Protein AF-0000000083611950 (afdb_homodimer)

Secondary structure (DSSP, 8-state):
-------SS--EEE--EEEEEEEE-SSS---TTS--S---EEEESS-GGGS---HHHHT--SEEEEEEEEE--GGGTTSEEEEEES--BSEEEEEETTEEEEEEE-SSS-EEEE-GGG--SSEEEEEEEEE----TTSSS-EEEEEEE-TTS-EEEEEEESSSS----B--S-EEEEEE-SSEEEEEEEEEEEETTTTEEEEEEEEEEES--SEEEEEEE-TTS-EEEEEESSEEEEEEESPPPPBTTB---EEEEEEEEETTEEEEEEEEEE----EEEETTEEEETTEEB-EEEEE----BTTTBTS--HHHHHHHHHHHHHTT--EEE-TTSPPPHHHHHHHHHHT-EEEEE-S-B---TT----THHHHTT------HHHH---HHHHHHHHHHHHHHHTT-SSEEEEEEEES--TTSTTHHHHHHHHHHHHHHH-TT---EEEEEPTT--TTT-S-GGG-SSEEEE--BTTTBSTT-HHHHHHHHHHHHHHHHHH-TTS-EEEEE----B-TT---TT--TBSHHHHHHHHHHHHHHHTT-TTEEEEEES-SB-B-----TTSSSSB---SB-TT-PBPTHHHHHHHHHHTS-SBS---/-PPP---SS--EEE--EEEEEEEE-SSS---TTS--S---EEEESS-GGGS---HHHHT--SEEEEEEEEE--GGGTTSEEEEEES--BSEEEEEETTEEEEEEE-SSS-EEEE-GGG--SSEEEEEEEEE----TTSSS-EEEEEEE-TTS-EEEEEEESSSS----B--S-EEEEEE-SSEEEEEEEEEEEETTTTEEEEEEEEEEES--SEEEEEEE-TTS-EEEEEESSEEEEEEESPPPPBTTB---EEEEEEEEETTEEEEEEEEEE----EEEETTEEEETTEEB-EEEEE----BTTTBTS--HHHHHHHHHHHHHTT--EEE-TTSPPPHHHHHHHHHHT-EEEEE-S-B---TT----THHHHTT------HHHH---HHHHHHHHHHHHHHHTT-SSEEEEEEEES--TTSTTHHHHHHHHHHHHHHH-TT---EEEEEPTT--TTT-S-GGG-SSEEEE--BTTTBSTT-HHHHHHHHHHHHHHHHHH-TTS-EEEEE----B-TT---TT--TBSHHHHHHHHHHHHHHHTT-TTEEEEEES-SB-B-----TTSSSSB---SB-TT-PBPTHHHHHHHHHHTS-SBS---

Structure (mmCIF, N/CA/C/O backbone):
data_AF-0000000083611950-model_v1
#
loop_
_entity.id
_entity.type
_entity.pdbx_description
1 polymer Beta-glucuronidase
#
loop_
_atom_site.group_PDB
_atom_site.id
_atom_site.type_symbol
_atom_site.label_atom_id
_atom_site.label_alt_id
_atom_site.label_comp_id
_atom_site.label_asym_id
_atom_site.label_entity_id
_atom_site.label_seq_id
_atom_site.pdbx_PDB_ins_code
_atom_site.Cartn_x
_atom_site.Cartn_y
_atom_site.Cartn_z
_atom_site.occupancy
_atom_site.B_iso_or_equiv
_atom_site.auth_seq_id
_atom_site.auth_comp_id
_atom_site.auth_asym_id
_atom_site.auth_atom_id
_atom_site.pdbx_PDB_model_num
ATOM 1 N N . MET A 1 1 ? 15.797 18.047 9.633 1 89.81 1 MET A N 1
ATOM 2 C CA . MET A 1 1 ? 16.047 16.828 8.859 1 89.81 1 MET A CA 1
ATOM 3 C C . MET A 1 1 ? 15.359 16.891 7.496 1 89.81 1 MET A C 1
ATOM 5 O O . MET A 1 1 ? 14.18 17.25 7.406 1 89.81 1 MET A O 1
ATOM 9 N N . LEU A 1 2 ? 16.141 16.578 6.453 1 97.19 2 LEU A N 1
ATOM 10 C CA . LEU A 1 2 ? 15.594 16.656 5.102 1 97.19 2 LEU A CA 1
ATOM 11 C C . LEU A 1 2 ? 14.93 15.344 4.699 1 97.19 2 LEU A C 1
ATOM 13 O O . LEU A 1 2 ? 15.398 14.266 5.066 1 97.19 2 LEU A O 1
ATOM 17 N N . TYR A 1 3 ? 13.75 15.43 4.031 1 97.88 3 TYR A N 1
ATOM 18 C CA . TYR A 1 3 ? 13.117 14.25 3.459 1 97.88 3 TYR A CA 1
ATOM 19 C C . TYR A 1 3 ? 14.07 13.516 2.527 1 97.88 3 TYR A C 1
ATOM 21 O O . TYR A 1 3 ? 14.734 14.133 1.694 1 97.88 3 TYR A O 1
ATOM 29 N N . PRO A 1 4 ? 14.219 12.203 2.646 1 97.44 4 PRO A N 1
ATOM 30 C CA . PRO A 1 4 ? 15.164 11.469 1.798 1 97.44 4 PRO A CA 1
ATOM 31 C C . PRO A 1 4 ? 14.719 11.406 0.339 1 97.44 4 PRO A C 1
ATOM 33 O O . PRO A 1 4 ? 13.688 10.805 0.03 1 97.44 4 PRO A O 1
ATOM 36 N N . THR A 1 5 ? 15.477 12.008 -0.503 1 96.12 5 THR A N 1
ATOM 37 C CA . THR A 1 5 ? 15.211 12 -1.938 1 96.12 5 THR A CA 1
ATOM 38 C C . THR A 1 5 ? 16.484 11.695 -2.721 1 96.12 5 THR A C 1
ATOM 40 O O . THR A 1 5 ? 17.578 12.102 -2.322 1 96.12 5 THR A O 1
ATOM 43 N N . ALA A 1 6 ? 16.281 10.922 -3.777 1 96.62 6 ALA A N 1
ATOM 44 C CA . ALA A 1 6 ? 17.422 10.703 -4.68 1 96.62 6 ALA A CA 1
ATOM 45 C C . ALA A 1 6 ? 17.734 11.969 -5.477 1 96.62 6 ALA A C 1
ATOM 47 O O . ALA A 1 6 ? 16.828 12.633 -5.98 1 96.62 6 ALA A O 1
ATOM 48 N N . THR A 1 7 ? 18.969 12.344 -5.484 1 97.44 7 THR A N 1
ATOM 49 C CA . THR A 1 7 ? 19.453 13.492 -6.25 1 97.44 7 THR A CA 1
ATOM 50 C C . THR A 1 7 ? 20.703 13.117 -7.055 1 97.44 7 THR A C 1
ATOM 52 O O . THR A 1 7 ? 21.031 11.93 -7.18 1 97.44 7 THR A O 1
ATOM 55 N N . GLU A 1 8 ? 21.344 14.109 -7.605 1 97.19 8 GLU A N 1
ATOM 56 C CA . GLU A 1 8 ? 22.562 13.883 -8.375 1 97.19 8 GLU A CA 1
ATOM 57 C C . GLU A 1 8 ? 23.703 13.398 -7.473 1 97.19 8 GLU A C 1
ATOM 59 O O . GLU A 1 8 ? 24.719 12.883 -7.957 1 97.19 8 GLU A O 1
ATOM 64 N N . SER A 1 9 ? 23.5 13.523 -6.172 1 98 9 SER A N 1
ATOM 65 C CA . SER A 1 9 ? 24.594 13.18 -5.262 1 98 9 SER A CA 1
ATOM 66 C C . SER A 1 9 ? 24.125 12.195 -4.191 1 98 9 SER A C 1
ATOM 68 O O . SER A 1 9 ? 24.938 11.727 -3.387 1 98 9 SER A O 1
ATOM 70 N N . ARG A 1 10 ? 22.891 11.898 -4.133 1 98.19 10 ARG A N 1
ATOM 71 C CA . ARG A 1 10 ? 22.344 11.062 -3.066 1 98.19 10 ARG A CA 1
ATOM 72 C C . ARG A 1 10 ? 21.562 9.891 -3.635 1 98.19 10 ARG A C 1
ATOM 74 O O . ARG A 1 10 ? 20.828 10.039 -4.621 1 98.19 10 ARG A O 1
ATOM 81 N N . VAL A 1 11 ? 21.75 8.719 -3.064 1 98.31 11 VAL A N 1
ATOM 82 C CA . VAL A 1 11 ? 21 7.508 -3.387 1 98.31 11 VAL A CA 1
ATOM 83 C C . VAL A 1 11 ? 20.062 7.156 -2.229 1 98.31 11 VAL A C 1
ATOM 85 O O . VAL A 1 11 ? 20.406 7.359 -1.062 1 98.31 11 VAL A O 1
ATOM 88 N N . VAL A 1 12 ? 18.844 6.738 -2.547 1 98.19 12 VAL A N 1
ATOM 89 C CA . VAL A 1 12 ? 17.906 6.273 -1.527 1 98.19 12 VAL A CA 1
ATOM 90 C C . VAL A 1 12 ? 17.609 4.793 -1.74 1 98.19 12 VAL A C 1
ATOM 92 O O . VAL A 1 12 ? 17.141 4.395 -2.809 1 98.19 12 VAL A O 1
ATOM 95 N N . VAL A 1 13 ? 17.922 3.959 -0.792 1 97.5 13 VAL A N 1
ATOM 96 C CA . VAL A 1 13 ? 17.609 2.533 -0.777 1 97.5 13 VAL A CA 1
ATOM 97 C C . VAL A 1 13 ? 16.422 2.27 0.145 1 97.5 13 VAL A C 1
ATOM 99 O O . VAL A 1 13 ? 16.453 2.631 1.323 1 97.5 13 VAL A O 1
ATOM 102 N N . ASP A 1 14 ? 15.391 1.682 -0.381 1 97.69 14 ASP A N 1
ATOM 103 C CA . ASP A 1 14 ? 14.172 1.405 0.372 1 97.69 14 ASP A CA 1
ATOM 104 C C . ASP A 1 14 ? 14.211 0.013 0.999 1 97.69 14 ASP A C 1
ATOM 106 O O . ASP A 1 14 ? 14.43 -0.98 0.301 1 97.69 14 ASP A O 1
ATOM 110 N N . LEU A 1 15 ? 14 -0.082 2.291 1 98.06 15 LEU A N 1
ATOM 111 C CA . LEU A 1 15 ? 14.031 -1.364 2.984 1 98.06 15 LEU A CA 1
ATOM 112 C C . LEU A 1 15 ? 12.617 -1.866 3.252 1 98.06 15 LEU A C 1
ATOM 114 O O . LEU A 1 15 ? 12.422 -2.799 4.035 1 98.06 15 LEU A O 1
ATOM 118 N N . SER A 1 16 ? 11.578 -1.234 2.641 1 97 16 SER A N 1
ATOM 119 C CA . SER A 1 16 ? 10.203 -1.707 2.771 1 97 16 SER A CA 1
ATOM 120 C C . SER A 1 16 ? 10.055 -3.129 2.24 1 97 16 SER A C 1
ATOM 122 O O . SER A 1 16 ? 10.922 -3.621 1.52 1 97 16 SER A O 1
ATOM 124 N N . GLY A 1 17 ? 8.914 -3.727 2.541 1 96.81 17 GLY A N 1
ATOM 125 C CA . GLY A 1 17 ? 8.625 -5.094 2.139 1 96.81 17 GLY A CA 1
ATOM 126 C C . GLY A 1 17 ? 8.195 -5.977 3.297 1 96.81 17 GLY A C 1
ATOM 127 O O . GLY A 1 17 ? 7.504 -5.523 4.207 1 96.81 17 GLY A O 1
ATOM 128 N N . VAL A 1 18 ? 8.531 -7.238 3.184 1 98 18 VAL A N 1
ATOM 129 C CA . VAL A 1 18 ? 8.133 -8.219 4.184 1 98 18 VAL A CA 1
ATOM 130 C C . VAL A 1 18 ? 9.273 -8.445 5.172 1 98 18 VAL A C 1
ATOM 132 O O . VAL A 1 18 ? 10.383 -8.812 4.777 1 98 18 VAL A O 1
ATOM 135 N N . TRP A 1 19 ? 9.031 -8.188 6.441 1 98.5 19 TRP A N 1
ATOM 136 C CA . TRP A 1 19 ? 9.984 -8.367 7.535 1 98.5 19 TRP A CA 1
ATOM 137 C C . TRP A 1 19 ? 9.609 -9.562 8.398 1 98.5 19 TRP A C 1
ATOM 139 O O . TRP A 1 19 ? 8.445 -9.961 8.445 1 98.5 19 TRP A O 1
ATOM 149 N N . LYS A 1 20 ? 10.672 -10.172 9.031 1 97.94 20 LYS A N 1
ATOM 150 C CA . LYS A 1 20 ? 10.344 -11.047 10.156 1 97.94 20 LYS A CA 1
ATOM 151 C C . LYS A 1 20 ? 9.672 -10.273 11.281 1 97.94 20 LYS A C 1
ATOM 153 O O . LYS A 1 20 ? 9.977 -9.102 11.508 1 97.94 20 LYS A O 1
ATOM 158 N N . PHE A 1 21 ? 8.781 -10.984 11.992 1 98.38 21 PHE A N 1
ATOM 159 C CA . PHE A 1 21 ? 8 -10.328 13.023 1 98.38 21 PHE A CA 1
ATOM 160 C C . PHE A 1 21 ? 7.711 -11.281 14.18 1 98.38 21 PHE A C 1
ATOM 162 O O . PHE A 1 21 ? 7.496 -12.477 13.969 1 98.38 21 PHE A O 1
ATOM 169 N N . MET A 1 22 ? 7.68 -10.672 15.352 1 96.88 22 MET A N 1
ATOM 170 C CA . MET A 1 22 ? 7.145 -11.461 16.469 1 96.88 22 MET A CA 1
ATOM 171 C C . MET A 1 22 ? 6.723 -10.555 17.609 1 96.88 22 MET A C 1
ATOM 173 O O . MET A 1 22 ? 7.348 -9.523 17.859 1 96.88 22 MET A O 1
ATOM 177 N N . ILE A 1 23 ? 5.695 -10.938 18.312 1 96.38 23 ILE A N 1
ATOM 178 C CA . ILE A 1 23 ? 5.375 -10.312 19.594 1 96.38 23 ILE A CA 1
ATOM 179 C C . ILE A 1 23 ? 6.32 -10.836 20.672 1 96.38 23 ILE A C 1
ATOM 181 O O . ILE A 1 23 ? 6.801 -11.969 20.594 1 96.38 23 ILE A O 1
ATOM 185 N N . ASP A 1 24 ? 6.641 -10.039 21.594 1 95.44 24 ASP A N 1
ATOM 186 C CA . ASP A 1 24 ? 7.48 -10.422 22.734 1 95.44 24 ASP A CA 1
ATOM 187 C C . ASP A 1 24 ? 6.633 -10.789 23.953 1 95.44 24 ASP A C 1
ATOM 189 O O . ASP A 1 24 ? 5.984 -9.93 24.547 1 95.44 24 ASP A O 1
ATOM 193 N N . LYS A 1 25 ? 6.613 -12.008 24.344 1 89.44 25 LYS A N 1
ATOM 194 C CA . LYS A 1 25 ? 5.871 -12.445 25.516 1 89.44 25 LYS A CA 1
ATOM 195 C C . LYS A 1 25 ? 6.695 -12.25 26.781 1 89.44 25 LYS A C 1
ATOM 197 O O . LYS A 1 25 ? 6.203 -12.484 27.891 1 89.44 25 LYS A O 1
ATOM 202 N N . GLU A 1 26 ? 7.93 -11.875 26.547 1 89.94 26 GLU A N 1
ATOM 203 C CA . GLU A 1 26 ? 8.836 -11.484 27.625 1 89.94 26 GLU A CA 1
ATOM 204 C C . GLU A 1 26 ? 9.07 -12.633 28.594 1 89.94 26 GLU A C 1
ATOM 206 O O . GLU A 1 26 ? 9.117 -12.43 29.812 1 89.94 26 GLU A O 1
ATOM 211 N N . VAL A 1 27 ? 9.062 -13.781 28.094 1 86.81 27 VAL A N 1
ATOM 212 C CA . VAL A 1 27 ? 9.336 -14.969 28.891 1 86.81 27 VAL A CA 1
ATOM 213 C C . VAL A 1 27 ? 10.828 -15.305 28.828 1 86.81 27 VAL A C 1
ATOM 215 O O . VAL A 1 27 ? 11.43 -15.672 29.828 1 86.81 27 VAL A O 1
ATOM 218 N N . GLU A 1 28 ? 11.328 -15.25 27.688 1 88.75 28 GLU A N 1
ATOM 219 C CA . GLU A 1 28 ? 12.758 -15.445 27.453 1 88.75 28 GLU A CA 1
ATOM 220 C C . GLU A 1 28 ? 13.391 -14.219 26.812 1 88.75 28 GLU A C 1
ATOM 222 O O . GLU A 1 28 ? 12.789 -13.586 25.938 1 88.75 28 GLU A O 1
ATOM 227 N N . PRO A 1 29 ? 14.516 -13.961 27.328 1 91.81 29 PRO A N 1
ATOM 228 C CA . PRO A 1 29 ? 15.188 -12.82 26.719 1 91.81 29 PRO A CA 1
ATOM 229 C C . PRO A 1 29 ? 15.523 -13.062 25.234 1 91.81 29 PRO A C 1
ATOM 231 O O . PRO A 1 29 ? 15.883 -14.18 24.859 1 91.81 29 PRO A O 1
ATOM 234 N N . ILE A 1 30 ? 15.336 -12.023 24.5 1 95.19 30 ILE A N 1
ATOM 235 C CA . ILE A 1 30 ? 15.695 -12.094 23.094 1 95.19 30 ILE A CA 1
ATOM 236 C C . ILE A 1 30 ? 17.156 -11.68 22.906 1 95.19 30 ILE A C 1
ATOM 238 O O . ILE A 1 30 ? 17.562 -10.602 23.359 1 95.19 30 ILE A O 1
ATOM 242 N N . GLU A 1 31 ? 17.922 -12.508 22.297 1 95.62 31 GLU A N 1
ATOM 243 C CA . GLU A 1 31 ? 19.328 -12.211 22 1 95.62 31 GLU A CA 1
ATOM 244 C C . GLU A 1 31 ? 19.453 -11.461 20.688 1 95.62 31 GLU A C 1
ATOM 246 O O . GLU A 1 31 ? 19.5 -12.07 19.609 1 95.62 31 GLU A O 1
ATOM 251 N N . VAL A 1 32 ? 19.734 -10.211 20.719 1 96.12 32 VAL A N 1
ATOM 252 C CA . VAL A 1 32 ? 19.734 -9.344 19.531 1 96.12 32 VAL A CA 1
ATOM 253 C C . VAL A 1 32 ? 20.922 -9.68 18.641 1 96.12 32 VAL A C 1
ATOM 255 O O . VAL A 1 32 ? 20.953 -9.289 17.469 1 96.12 32 VAL A O 1
ATOM 258 N N . SER A 1 33 ? 21.891 -10.414 19.188 1 95.56 33 SER A N 1
ATOM 259 C CA . SER A 1 33 ? 23.047 -10.812 18.406 1 95.56 33 SER A CA 1
ATOM 260 C C . SER A 1 33 ? 22.719 -11.992 17.484 1 95.56 33 SER A C 1
ATOM 262 O O . SER A 1 33 ? 23.484 -12.312 16.578 1 95.56 33 SER A O 1
ATOM 264 N N . GLN A 1 34 ? 21.578 -12.555 17.734 1 95.06 34 GLN A N 1
ATOM 265 C CA . GLN A 1 34 ? 21.125 -13.672 16.906 1 95.06 34 GLN A CA 1
ATOM 266 C C . GLN A 1 34 ? 19.875 -13.312 16.125 1 95.06 34 GLN A C 1
ATOM 268 O O . GLN A 1 34 ? 19.188 -12.336 16.453 1 95.06 34 GLN A O 1
ATOM 273 N N . ALA A 1 35 ? 19.609 -14.172 15.125 1 95.56 35 ALA A N 1
ATOM 274 C CA . ALA A 1 35 ? 18.391 -13.992 14.359 1 95.56 35 ALA A CA 1
ATOM 275 C C . ALA A 1 35 ? 17.156 -14.227 15.234 1 95.56 35 ALA A C 1
ATOM 277 O O . ALA A 1 35 ? 17.156 -15.125 16.078 1 95.56 35 ALA A O 1
ATOM 278 N N . LEU A 1 36 ? 16.078 -13.391 15 1 96.69 36 LEU A N 1
ATOM 279 C CA . LEU A 1 36 ? 14.836 -13.594 15.734 1 96.69 36 LEU A CA 1
ATOM 280 C C . LEU A 1 36 ? 14.32 -15.016 15.555 1 96.69 36 LEU A C 1
ATOM 282 O O . LEU A 1 36 ? 14.312 -15.539 14.438 1 96.69 36 LEU A O 1
ATOM 286 N N . PRO A 1 37 ? 13.977 -15.625 16.625 1 94.19 37 PRO A N 1
ATOM 287 C CA . PRO A 1 37 ? 13.484 -17 16.547 1 94.19 37 PRO A CA 1
ATOM 288 C C . PRO A 1 37 ? 12.023 -17.078 16.109 1 94.19 37 PRO A C 1
ATOM 290 O O . PRO A 1 37 ? 11.172 -17.547 16.875 1 94.19 37 PRO A O 1
ATOM 293 N N . THR A 1 38 ? 11.719 -16.656 14.906 1 94.75 38 THR A N 1
ATOM 294 C CA . THR A 1 38 ? 10.359 -16.656 14.398 1 94.75 38 THR A CA 1
ATOM 295 C C . THR A 1 38 ? 10.344 -16.859 12.883 1 94.75 38 THR A C 1
ATOM 297 O O . THR A 1 38 ? 11.336 -16.609 12.203 1 94.75 38 THR A O 1
ATOM 300 N N . ASN A 1 39 ? 9.25 -17.438 12.406 1 92.12 39 ASN A N 1
ATOM 301 C CA . ASN A 1 39 ? 9.008 -17.531 10.969 1 92.12 39 ASN A CA 1
ATOM 302 C C . ASN A 1 39 ? 7.855 -16.625 10.539 1 92.12 39 ASN A C 1
ATOM 304 O O . ASN A 1 39 ? 7.516 -16.562 9.352 1 92.12 39 ASN A O 1
ATOM 308 N N . GLN A 1 40 ? 7.281 -15.875 11.508 1 95 40 GLN A N 1
ATOM 309 C CA . GLN A 1 40 ? 6.199 -14.953 11.18 1 95 40 GLN A CA 1
ATOM 310 C C . GLN A 1 40 ? 6.723 -13.711 10.469 1 95 40 GLN A C 1
ATOM 312 O O . GLN A 1 40 ? 7.824 -13.242 10.766 1 95 40 GLN A O 1
ATOM 317 N N . VAL A 1 41 ? 5.898 -13.25 9.555 1 97.19 41 VAL A N 1
ATOM 318 C CA . VAL A 1 41 ? 6.34 -12.086 8.789 1 97.19 41 VAL A CA 1
ATOM 319 C C . VAL A 1 41 ? 5.277 -10.992 8.852 1 97.19 41 VAL A C 1
ATOM 321 O O . VAL A 1 41 ? 4.125 -11.258 9.195 1 97.19 41 VAL A O 1
ATOM 324 N N . MET A 1 42 ? 5.684 -9.789 8.602 1 97.69 42 MET A N 1
ATOM 325 C CA . MET A 1 42 ? 4.852 -8.586 8.578 1 97.69 42 MET A CA 1
ATOM 326 C C . MET A 1 42 ? 5.309 -7.621 7.496 1 97.69 42 MET A C 1
ATOM 328 O O . MET A 1 42 ? 6.512 -7.473 7.258 1 97.69 42 MET A O 1
ATOM 332 N N . ALA A 1 43 ? 4.297 -7.051 6.855 1 98.5 43 ALA A N 1
ATOM 333 C CA . ALA A 1 43 ? 4.641 -6.039 5.855 1 98.5 43 ALA A CA 1
ATOM 334 C C . ALA A 1 43 ? 4.996 -4.711 6.52 1 98.5 43 ALA A C 1
ATOM 336 O O . ALA A 1 43 ? 4.363 -4.309 7.496 1 98.5 43 ALA A O 1
ATOM 337 N N . VAL A 1 44 ? 5.953 -4.016 6.023 1 98.56 44 VAL A N 1
ATOM 338 C CA . VAL A 1 44 ? 6.379 -2.668 6.391 1 98.56 44 VAL A CA 1
ATOM 339 C C . VAL A 1 44 ? 6.441 -1.79 5.145 1 98.56 44 VAL A C 1
ATOM 341 O O . VAL A 1 44 ? 7.109 -2.135 4.164 1 98.56 44 VAL A O 1
ATOM 344 N N . PRO A 1 45 ? 5.758 -0.673 5.105 1 98.06 45 PRO A N 1
ATOM 345 C CA . PRO A 1 45 ? 5.023 -0.055 6.211 1 98.06 45 PRO A CA 1
ATOM 346 C C . PRO A 1 45 ? 3.617 -0.628 6.379 1 98.06 45 PRO A C 1
ATOM 348 O O . PRO A 1 45 ? 2.945 -0.925 5.391 1 98.06 45 PRO A O 1
ATOM 351 N N . ALA A 1 46 ? 3.131 -0.767 7.531 1 98.56 46 ALA A N 1
ATOM 352 C CA . ALA A 1 46 ? 1.771 -1.131 7.918 1 98.56 46 ALA A CA 1
ATOM 353 C C . ALA A 1 46 ? 1.66 -1.318 9.43 1 98.56 46 ALA A C 1
ATOM 355 O O . ALA A 1 46 ? 2.672 -1.445 10.117 1 98.56 46 ALA A O 1
ATOM 356 N N . SER A 1 47 ? 0.453 -1.243 9.945 1 98.44 47 SER A N 1
ATOM 357 C CA . SER A 1 47 ? 0.205 -1.638 11.328 1 98.44 47 SER A CA 1
ATOM 358 C C . SER A 1 47 ? 0.197 -3.154 11.477 1 98.44 47 SER A C 1
ATOM 360 O O . SER A 1 47 ? -0.477 -3.855 10.719 1 98.44 47 SER A O 1
ATOM 362 N N . PHE A 1 48 ? 0.929 -3.662 12.453 1 98.12 48 PHE A N 1
ATOM 363 C CA . PHE A 1 48 ? 0.925 -5.113 12.609 1 98.12 48 PHE A CA 1
ATOM 364 C C . PHE A 1 48 ? -0.458 -5.609 13.008 1 98.12 48 PHE A C 1
ATOM 366 O O . PHE A 1 48 ? -0.835 -6.738 12.688 1 98.12 48 PHE A O 1
ATOM 373 N N . ASN A 1 49 ? -1.29 -4.758 13.547 1 97.38 49 ASN A N 1
ATOM 374 C CA . ASN A 1 49 ? -2.572 -5.102 14.156 1 97.38 49 ASN A CA 1
ATOM 375 C C . ASN A 1 49 ? -3.551 -5.652 13.125 1 97.38 49 ASN A C 1
ATOM 377 O O . ASN A 1 49 ? -4.391 -6.492 13.445 1 97.38 49 ASN A O 1
ATOM 381 N N . ASP A 1 50 ? -3.41 -5.152 11.922 1 96 50 ASP A N 1
ATOM 382 C CA . ASP A 1 50 ? -4.43 -5.504 10.938 1 96 50 ASP A CA 1
ATOM 383 C C . ASP A 1 50 ? -3.863 -6.434 9.867 1 96 50 ASP A C 1
ATOM 385 O O . ASP A 1 50 ? -4.48 -6.629 8.82 1 96 50 ASP A O 1
ATOM 389 N N . GLN A 1 51 ? -2.711 -6.996 10.078 1 96.31 51 GLN A N 1
ATOM 390 C CA . GLN A 1 51 ? -2.117 -7.949 9.148 1 96.31 51 GLN A CA 1
ATOM 391 C C . GLN A 1 51 ? -2.178 -9.367 9.703 1 96.31 51 GLN A C 1
ATOM 393 O O . GLN A 1 51 ? -1.536 -10.281 9.164 1 96.31 51 GLN A O 1
ATOM 398 N N . THR A 1 52 ? -2.891 -9.539 10.773 1 93.94 52 THR A N 1
ATOM 399 C CA . THR A 1 52 ? -2.969 -10.828 11.453 1 93.94 52 THR A CA 1
ATOM 400 C C . THR A 1 52 ? -4.422 -11.266 11.617 1 93.94 52 THR A C 1
ATOM 402 O O . THR A 1 52 ? -5.34 -10.477 11.383 1 93.94 52 THR A O 1
ATOM 405 N N . VAL A 1 53 ? -4.551 -12.523 11.891 1 92.75 53 VAL A N 1
ATOM 406 C CA . VAL A 1 53 ? -5.867 -13.07 12.188 1 92.75 53 VAL A CA 1
ATOM 407 C C . VAL A 1 53 ? -5.898 -13.602 13.617 1 92.75 53 VAL A C 1
ATOM 409 O O . VAL A 1 53 ? -6.926 -14.109 14.078 1 92.75 53 VAL A O 1
ATOM 412 N N . ILE A 1 54 ? -4.781 -13.469 14.258 1 92.25 54 ILE A N 1
ATOM 413 C CA . ILE A 1 54 ? -4.66 -13.945 15.633 1 92.25 54 ILE A CA 1
ATOM 414 C C . ILE A 1 54 ? -4.969 -12.805 16.594 1 92.25 54 ILE A C 1
ATOM 416 O O . ILE A 1 54 ? -4.254 -11.805 16.641 1 92.25 54 ILE A O 1
ATOM 420 N N . LYS A 1 55 ? -5.98 -13.039 17.391 1 92.5 55 LYS A N 1
ATOM 421 C CA . LYS A 1 55 ? -6.484 -12.016 18.297 1 92.5 55 LYS A CA 1
ATOM 422 C C . LYS A 1 55 ? -5.398 -11.57 19.281 1 92.5 55 LYS A C 1
ATOM 424 O O . LYS A 1 55 ? -5.25 -10.375 19.531 1 92.5 55 LYS A O 1
ATOM 429 N N . ASP A 1 56 ? -4.617 -12.477 19.766 1 92 56 ASP A N 1
ATOM 430 C CA . ASP A 1 56 ? -3.58 -12.164 20.734 1 92 56 ASP A CA 1
ATOM 431 C C . ASP A 1 56 ? -2.539 -11.211 20.156 1 92 56 ASP A C 1
ATOM 433 O O . ASP A 1 56 ? -1.991 -10.367 20.859 1 92 56 ASP A O 1
ATOM 437 N N . ILE A 1 57 ? -2.248 -11.383 18.891 1 94.94 57 ILE A N 1
ATOM 438 C CA . ILE A 1 57 ? -1.281 -10.508 18.234 1 94.94 57 ILE A CA 1
ATOM 439 C C . ILE A 1 57 ? -1.9 -9.133 18.016 1 94.94 57 ILE A C 1
ATOM 441 O O . ILE A 1 57 ? -1.277 -8.109 18.312 1 94.94 57 ILE A O 1
ATOM 445 N N . ARG A 1 58 ? -3.119 -9.07 17.562 1 95.06 58 ARG A N 1
ATOM 446 C CA . ARG A 1 58 ? -3.787 -7.809 17.25 1 95.06 58 ARG A CA 1
ATOM 447 C C . ARG A 1 58 ? -3.938 -6.949 18.5 1 95.06 58 ARG A C 1
ATOM 449 O O . ARG A 1 58 ? -3.805 -5.727 18.438 1 95.06 58 ARG A O 1
ATOM 456 N N . GLU A 1 59 ? -4.188 -7.594 19.656 1 92.75 59 GLU A N 1
ATOM 457 C CA . GLU A 1 59 ? -4.508 -6.875 20.891 1 92.75 59 GLU A CA 1
ATOM 458 C C . GLU A 1 59 ? -3.287 -6.766 21.797 1 92.75 59 GLU A C 1
ATOM 460 O O . GLU A 1 59 ? -3.393 -6.309 22.938 1 92.75 59 GLU A O 1
ATOM 465 N N . HIS A 1 60 ? -2.178 -7.141 21.297 1 94.94 60 HIS A N 1
ATOM 466 C CA . HIS A 1 60 ? -0.967 -7.188 22.109 1 94.94 60 HIS A CA 1
ATOM 467 C C . HIS A 1 60 ? -0.558 -5.789 22.562 1 94.94 60 HIS A C 1
ATOM 469 O O . HIS A 1 60 ? -0.487 -4.863 21.75 1 94.94 60 HIS A O 1
ATOM 475 N N . SER A 1 61 ? -0.381 -5.57 23.828 1 96.12 61 SER A N 1
ATOM 476 C CA . SER A 1 61 ? 0.268 -4.406 24.438 1 96.12 61 SER A CA 1
ATOM 477 C C . SER A 1 61 ? 1.63 -4.773 25.016 1 96.12 61 SER A C 1
ATOM 479 O O . SER A 1 61 ? 1.728 -5.656 25.875 1 96.12 61 SER A O 1
ATOM 481 N N . GLY A 1 62 ? 2.615 -4.281 24.547 1 97.25 62 GLY A N 1
ATOM 482 C CA . GLY A 1 62 ? 3.963 -4.629 24.969 1 97.25 62 GLY A CA 1
ATOM 483 C C . GLY A 1 62 ? 5.004 -4.406 23.891 1 97.25 62 GLY A C 1
ATOM 484 O O . GLY A 1 62 ? 4.965 -3.396 23.188 1 97.25 62 GLY A O 1
ATOM 485 N N . TYR A 1 63 ? 5.934 -5.32 23.875 1 97.94 63 TYR A N 1
ATOM 486 C CA . TYR A 1 63 ? 7.059 -5.191 22.953 1 97.94 63 TYR A CA 1
ATOM 487 C C . TYR A 1 63 ? 6.875 -6.086 21.734 1 97.94 63 TYR A C 1
ATOM 489 O O . TYR A 1 63 ? 6.332 -7.188 21.844 1 97.94 63 TYR A O 1
ATOM 497 N N . ILE A 1 64 ? 7.242 -5.668 20.594 1 98.31 64 ILE A N 1
ATOM 498 C CA . ILE A 1 64 ? 7.242 -6.438 19.344 1 98.31 64 ILE A CA 1
ATOM 499 C C . ILE A 1 64 ? 8.586 -6.27 18.641 1 98.31 64 ILE A C 1
ATOM 501 O O . ILE A 1 64 ? 9.312 -5.305 18.891 1 98.31 64 ILE A O 1
ATOM 505 N N . TRP A 1 65 ? 8.914 -7.199 17.781 1 98.75 65 TRP A N 1
ATOM 506 C CA . TRP A 1 65 ? 10.203 -7.219 17.125 1 98.75 65 TRP A CA 1
ATOM 507 C C . TRP A 1 65 ? 10.039 -7.336 15.609 1 98.75 65 TRP A C 1
ATOM 509 O O . TRP A 1 65 ? 9.164 -8.07 15.133 1 98.75 65 TRP A O 1
ATOM 519 N N . TYR A 1 66 ? 10.781 -6.59 14.898 1 98.81 66 TYR A N 1
ATOM 520 C CA . TYR A 1 66 ? 10.961 -6.699 13.453 1 98.81 66 TYR A CA 1
ATOM 521 C C . TYR A 1 66 ? 12.414 -7.012 13.102 1 98.81 66 TYR A C 1
ATOM 523 O O . TYR A 1 66 ? 13.328 -6.609 13.82 1 98.81 66 TYR A O 1
ATOM 531 N N . GLU A 1 67 ? 12.586 -7.66 11.992 1 98.62 67 GLU A N 1
ATOM 532 C CA . GLU A 1 67 ? 13.953 -7.918 11.539 1 98.62 67 GLU A CA 1
ATOM 533 C C . GLU A 1 67 ? 14.016 -8.07 10.023 1 98.62 67 GLU A C 1
ATOM 535 O O . GLU A 1 67 ? 13.102 -8.633 9.414 1 98.62 67 GLU A O 1
ATOM 540 N N . ARG A 1 68 ? 15.031 -7.566 9.445 1 97.5 68 ARG A N 1
ATOM 541 C CA . ARG A 1 68 ? 15.289 -7.715 8.016 1 97.5 68 ARG A CA 1
ATOM 542 C C . ARG A 1 68 ? 16.781 -7.668 7.719 1 97.5 68 ARG A C 1
ATOM 544 O O . ARG A 1 68 ? 17.516 -6.902 8.344 1 97.5 68 ARG A O 1
ATOM 551 N N . GLU A 1 69 ? 17.203 -8.414 6.785 1 96.56 69 GLU A N 1
ATOM 552 C CA . GLU A 1 69 ? 18.578 -8.359 6.305 1 96.56 69 GLU A CA 1
ATOM 553 C C . GLU A 1 69 ? 18.703 -7.453 5.082 1 96.56 69 GLU A C 1
ATOM 555 O O . GLU A 1 69 ? 17.75 -7.305 4.312 1 96.56 69 GLU A O 1
ATOM 560 N N . PHE A 1 70 ? 19.844 -6.82 4.934 1 97.44 70 PHE A N 1
ATOM 561 C CA . PHE A 1 70 ? 20.156 -6.027 3.752 1 97.44 70 PHE A CA 1
ATOM 562 C C . PHE A 1 70 ? 21.656 -6.012 3.482 1 97.44 70 PHE A C 1
ATOM 564 O O . PHE A 1 70 ? 22.438 -6.41 4.336 1 97.44 70 PHE A O 1
ATOM 571 N N . SER A 1 71 ? 22.047 -5.672 2.262 1 97 71 SER A N 1
ATOM 572 C CA . SER A 1 71 ? 23.438 -5.465 1.882 1 97 71 SER A CA 1
ATOM 573 C C . SER A 1 71 ? 23.625 -4.094 1.24 1 97 71 SER A C 1
ATOM 575 O O . SER A 1 71 ? 22.688 -3.496 0.733 1 97 71 SER A O 1
ATOM 577 N N . ILE A 1 72 ? 24.859 -3.596 1.357 1 97.44 72 ILE A N 1
ATOM 578 C CA . ILE A 1 72 ? 25.234 -2.328 0.735 1 97.44 72 ILE A CA 1
ATOM 579 C C . ILE A 1 72 ? 26.188 -2.582 -0.427 1 97.44 72 ILE A C 1
ATOM 581 O O . ILE A 1 72 ? 27.219 -3.23 -0.256 1 97.44 72 ILE A O 1
ATOM 585 N N . ALA A 1 73 ? 25.797 -2.092 -1.552 1 97.19 73 ALA A N 1
ATOM 586 C CA . ALA A 1 73 ? 26.625 -2.268 -2.74 1 97.19 73 ALA A CA 1
ATOM 587 C C . ALA A 1 73 ? 27.953 -1.531 -2.596 1 97.19 73 ALA A C 1
ATOM 589 O O . ALA A 1 73 ? 28.016 -0.466 -1.978 1 97.19 73 ALA A O 1
ATOM 590 N N . LYS A 1 74 ? 29 -2.027 -3.238 1 95.19 74 LYS A N 1
ATOM 591 C CA . LYS A 1 74 ? 30.344 -1.448 -3.229 1 95.19 74 LYS A CA 1
ATOM 592 C C . LYS A 1 74 ? 30.312 0.009 -3.682 1 95.19 74 LYS A C 1
ATOM 594 O O . LYS A 1 74 ? 31.062 0.841 -3.158 1 95.19 74 LYS A O 1
ATOM 599 N N . ALA A 1 75 ? 29.422 0.317 -4.555 1 95.19 75 ALA A N 1
ATOM 600 C CA . ALA A 1 75 ? 29.328 1.653 -5.137 1 95.19 75 ALA A CA 1
ATOM 601 C C . ALA A 1 75 ? 28.969 2.689 -4.074 1 95.19 75 ALA A C 1
ATOM 603 O O . ALA A 1 75 ? 29.234 3.881 -4.246 1 95.19 75 ALA A O 1
ATOM 604 N N . LEU A 1 76 ? 28.375 2.281 -2.961 1 96.69 76 LEU A N 1
ATOM 605 C CA . LEU A 1 76 ? 27.891 3.219 -1.956 1 96.69 76 LEU A CA 1
ATOM 606 C C . LEU A 1 76 ? 28.781 3.201 -0.717 1 96.69 76 LEU A C 1
ATOM 608 O O . LEU A 1 76 ? 28.578 4 0.203 1 96.69 76 LEU A O 1
ATOM 612 N N . ARG A 1 77 ? 29.766 2.402 -0.696 1 92.81 77 ARG A N 1
ATOM 613 C CA . ARG A 1 77 ? 30.5 2.139 0.537 1 92.81 77 ARG A CA 1
ATOM 614 C C . ARG A 1 77 ? 31.312 3.361 0.967 1 92.81 77 ARG A C 1
ATOM 616 O O . ARG A 1 77 ? 31.578 3.547 2.154 1 92.81 77 ARG A O 1
ATOM 623 N N . ASN A 1 78 ? 31.688 4.141 -0.009 1 93.56 78 ASN A N 1
ATOM 624 C CA . ASN A 1 78 ? 32.5 5.312 0.328 1 93.56 78 ASN A CA 1
ATOM 625 C C . ASN A 1 78 ? 31.625 6.516 0.667 1 93.56 78 ASN A C 1
ATOM 627 O O . ASN A 1 78 ? 32.125 7.562 1.075 1 93.56 78 ASN A O 1
ATOM 631 N N . GLU A 1 79 ? 30.328 6.422 0.514 1 97.56 79 GLU A N 1
ATOM 632 C CA . GLU A 1 79 ? 29.391 7.492 0.847 1 97.56 79 GLU A CA 1
ATOM 633 C C . GLU A 1 79 ? 29.031 7.469 2.328 1 97.56 79 GLU A C 1
ATOM 635 O O . GLU A 1 79 ? 29.25 6.465 3.012 1 97.56 79 GLU A O 1
ATOM 640 N N . ARG A 1 80 ? 28.609 8.641 2.834 1 98.44 80 ARG A N 1
ATOM 641 C CA . ARG A 1 80 ? 27.906 8.648 4.109 1 98.44 80 ARG A CA 1
ATOM 642 C C . ARG A 1 80 ? 26.562 7.93 3.998 1 98.44 80 ARG A C 1
ATOM 644 O O . ARG A 1 80 ? 25.797 8.188 3.078 1 98.44 80 ARG A O 1
ATOM 651 N N . LEU A 1 81 ? 26.359 6.961 4.859 1 98.69 81 LEU A N 1
ATOM 652 C CA . LEU A 1 81 ? 25.125 6.176 4.836 1 98.69 81 LEU A CA 1
ATOM 653 C C . LEU A 1 81 ? 24.312 6.422 6.094 1 98.69 81 LEU A C 1
ATOM 655 O O . LEU A 1 81 ? 24.812 6.277 7.211 1 98.69 81 LEU A O 1
ATOM 659 N N . VAL A 1 82 ? 23.016 6.766 5.891 1 98.81 82 VAL A N 1
ATOM 660 C CA . VAL A 1 82 ? 22.141 7.117 7 1 98.81 82 VAL A CA 1
ATOM 661 C C . VAL A 1 82 ? 20.891 6.234 6.965 1 98.81 82 VAL A C 1
ATOM 663 O O . VAL A 1 82 ? 20.203 6.152 5.938 1 98.81 82 VAL A O 1
ATOM 666 N N . LEU A 1 83 ? 20.625 5.523 8.07 1 98.81 83 LEU A N 1
ATOM 667 C CA . LEU A 1 83 ? 19.391 4.777 8.258 1 98.81 83 LEU A CA 1
ATOM 668 C C . LEU A 1 83 ? 18.297 5.68 8.812 1 98.81 83 LEU A C 1
ATOM 670 O O . LEU A 1 83 ? 18.484 6.355 9.828 1 98.81 83 LEU A O 1
ATOM 674 N N . ARG A 1 84 ? 17.172 5.672 8.156 1 98.75 84 ARG A N 1
ATOM 675 C CA . ARG A 1 84 ? 16.094 6.578 8.531 1 98.75 84 ARG A CA 1
ATOM 676 C C . ARG A 1 84 ? 14.773 5.828 8.672 1 98.75 84 ARG A C 1
ATOM 678 O O . ARG A 1 84 ? 14.391 5.059 7.789 1 98.75 84 ARG A O 1
ATOM 685 N N . PHE A 1 85 ? 14.109 6.027 9.789 1 98.69 85 PHE A N 1
ATOM 686 C CA . PHE A 1 85 ? 12.742 5.574 10.008 1 98.69 85 PHE A CA 1
ATOM 687 C C . PHE A 1 85 ? 11.758 6.723 9.828 1 98.69 85 PHE A C 1
ATOM 689 O O . PHE A 1 85 ? 11.906 7.781 10.438 1 98.69 85 PHE A O 1
ATOM 696 N N . GLY A 1 86 ? 10.75 6.523 8.953 1 98.19 86 GLY A N 1
ATOM 697 C CA . GLY A 1 86 ? 9.711 7.543 8.836 1 98.19 86 GLY A CA 1
ATOM 698 C C . GLY A 1 86 ? 8.852 7.664 10.078 1 98.19 86 GLY A C 1
ATOM 699 O O . GLY A 1 86 ? 8.258 8.711 10.328 1 98.19 86 GLY A O 1
ATOM 700 N N . SER A 1 87 ? 8.672 6.605 10.758 1 97.88 87 SER A N 1
ATOM 701 C CA . SER A 1 87 ? 8.039 6.547 12.07 1 97.88 87 SER A CA 1
ATOM 702 C C . SER A 1 87 ? 8.164 5.156 12.68 1 97.88 87 SER A C 1
ATOM 704 O O . SER A 1 87 ? 8.305 4.164 11.961 1 97.88 87 SER A O 1
ATOM 706 N N . ALA A 1 88 ? 8.156 5.047 13.953 1 98.38 88 ALA A N 1
ATOM 707 C CA . ALA A 1 88 ? 8.148 3.812 14.742 1 98.38 88 ALA A CA 1
ATOM 708 C C . ALA A 1 88 ? 7.324 3.977 16.016 1 98.38 88 ALA A C 1
ATOM 710 O O . ALA A 1 88 ? 7.742 4.672 16.938 1 98.38 88 ALA A O 1
ATOM 711 N N . THR A 1 89 ? 6.152 3.373 16.109 1 97.25 89 THR A N 1
ATOM 712 C CA . THR A 1 89 ? 5.195 3.605 17.188 1 97.25 89 THR A CA 1
ATOM 713 C C . THR A 1 89 ? 5.43 2.633 18.344 1 97.25 89 THR A C 1
ATOM 715 O O . THR A 1 89 ? 5.387 1.416 18.156 1 97.25 89 THR A O 1
ATOM 718 N N . HIS A 1 90 ? 5.539 3.096 19.594 1 97.56 90 HIS A N 1
ATOM 719 C CA . HIS A 1 90 ? 5.703 4.477 20.031 1 97.56 90 HIS A CA 1
ATOM 720 C C . HIS A 1 90 ? 7.102 4.715 20.578 1 97.56 90 HIS A C 1
ATOM 722 O O . HIS A 1 90 ? 7.453 5.848 20.922 1 97.56 90 HIS A O 1
ATOM 728 N N . GLU A 1 91 ? 7.773 3.662 20.781 1 98.31 91 GLU A N 1
ATOM 729 C CA . GLU A 1 91 ? 9.164 3.648 21.219 1 98.31 91 GLU A CA 1
ATOM 730 C C . GLU A 1 91 ? 9.977 2.598 20.469 1 98.31 91 GLU A C 1
ATOM 732 O O . GLU A 1 91 ? 9.516 1.47 20.281 1 98.31 91 GLU A O 1
ATOM 737 N N . ALA A 1 92 ? 11.219 2.977 20.062 1 98.75 92 ALA A N 1
ATOM 738 C CA . ALA A 1 92 ? 11.961 2.066 19.203 1 98.75 92 ALA A CA 1
ATOM 739 C C . ALA A 1 92 ? 13.422 1.974 19.641 1 98.75 92 ALA A C 1
ATOM 741 O O . ALA A 1 92 ? 14.07 2.994 19.875 1 98.75 92 ALA A O 1
ATOM 742 N N . TRP A 1 93 ? 13.867 0.787 19.812 1 98.81 93 TRP A N 1
ATOM 743 C CA . TRP A 1 93 ? 15.281 0.447 19.906 1 98.81 93 TRP A CA 1
ATOM 744 C C . TRP A 1 93 ? 15.766 -0.225 18.625 1 98.81 93 TRP A C 1
ATOM 746 O O . TRP A 1 93 ? 15.227 -1.257 18.219 1 98.81 93 TRP A O 1
ATOM 756 N N . VAL A 1 94 ? 16.797 0.32 18.031 1 98.88 94 VAL A N 1
ATOM 757 C CA . VAL A 1 94 ? 17.25 -0.17 16.734 1 98.88 94 VAL A CA 1
ATOM 758 C C . VAL A 1 94 ? 18.625 -0.818 16.875 1 98.88 94 VAL A C 1
ATOM 760 O O . VAL A 1 94 ? 19.547 -0.221 17.453 1 98.88 94 VAL A O 1
ATOM 763 N N . TYR A 1 95 ? 18.719 -2.012 16.391 1 98.88 95 TYR A N 1
ATOM 764 C CA . TYR A 1 95 ? 19.969 -2.77 16.453 1 98.88 95 TYR A CA 1
ATOM 765 C C . TYR A 1 95 ? 20.469 -3.107 15.047 1 98.88 95 TYR A C 1
ATOM 767 O O . TYR A 1 95 ? 19.672 -3.445 14.164 1 98.88 95 TYR A O 1
ATOM 775 N N . LEU A 1 96 ? 21.734 -2.926 14.836 1 98.75 96 LEU A N 1
ATOM 776 C CA . LEU A 1 96 ? 22.406 -3.361 13.617 1 98.75 96 LEU A CA 1
ATOM 777 C C . LEU A 1 96 ? 23.516 -4.363 13.922 1 98.75 96 LEU A C 1
ATOM 779 O O . LEU A 1 96 ? 24.453 -4.047 14.648 1 98.75 96 LEU A O 1
ATOM 783 N N . ASN A 1 97 ? 23.344 -5.555 13.414 1 98.12 97 ASN A N 1
ATOM 784 C CA . ASN A 1 97 ? 24.281 -6.641 13.68 1 98.12 97 ASN A CA 1
ATOM 785 C C . ASN A 1 97 ? 24.5 -6.852 15.172 1 98.12 97 ASN A C 1
ATOM 787 O O . ASN A 1 97 ? 25.625 -7.027 15.625 1 98.12 97 ASN A O 1
ATOM 791 N N . GLY A 1 98 ? 23.438 -6.734 15.898 1 97.88 98 GLY A N 1
ATOM 792 C CA . GLY A 1 98 ? 23.453 -7.066 17.312 1 97.88 98 GLY A CA 1
ATOM 793 C C . GLY A 1 98 ? 23.828 -5.895 18.188 1 97.88 98 GLY A C 1
ATOM 794 O O . GLY A 1 98 ? 23.812 -6 19.422 1 97.88 98 GLY A O 1
ATOM 795 N N . LYS A 1 99 ? 24.125 -4.773 17.625 1 98.12 99 LYS A N 1
ATOM 796 C CA . LYS A 1 99 ? 24.516 -3.596 18.391 1 98.12 99 LYS A CA 1
ATOM 797 C C . LYS A 1 99 ? 23.453 -2.51 18.328 1 98.12 99 LYS A C 1
ATOM 799 O O . LYS A 1 99 ? 22.969 -2.162 17.25 1 98.12 99 LYS A O 1
ATOM 804 N N . GLU A 1 100 ? 23.094 -1.942 19.453 1 98.5 100 GLU A N 1
ATOM 805 C CA . GLU A 1 100 ? 22.156 -0.826 19.469 1 98.5 100 GLU A CA 1
ATOM 806 C C . GLU A 1 100 ? 22.766 0.424 18.844 1 98.5 100 GLU A C 1
ATOM 808 O O . GLU A 1 100 ? 23.844 0.866 19.25 1 98.5 100 GLU A O 1
ATOM 813 N N . ILE A 1 101 ? 22.047 1.009 17.891 1 98.75 101 ILE A N 1
ATOM 814 C CA . ILE A 1 101 ? 22.688 2.09 17.156 1 98.75 101 ILE A CA 1
ATOM 815 C C . ILE A 1 101 ? 21.875 3.375 17.312 1 98.75 101 ILE A C 1
ATOM 817 O O . ILE A 1 101 ? 22.391 4.469 17.047 1 98.75 101 ILE A O 1
ATOM 821 N N . THR A 1 102 ? 20.594 3.312 17.719 1 98.56 102 THR A N 1
ATOM 822 C CA . THR A 1 102 ? 19.797 4.504 17.953 1 98.56 102 THR A CA 1
ATOM 823 C C . THR A 1 102 ? 18.516 4.152 18.703 1 98.56 102 THR A C 1
ATOM 825 O O . THR A 1 102 ? 18.203 2.973 18.906 1 98.56 102 THR A O 1
ATOM 828 N N . TYR A 1 103 ? 17.938 5.102 19.25 1 98.38 103 TYR A N 1
ATOM 829 C CA . TYR A 1 103 ? 16.734 5.039 20.078 1 98.38 103 TYR A CA 1
ATOM 830 C C . TYR A 1 103 ? 15.828 6.238 19.812 1 98.38 103 TYR A C 1
ATOM 832 O O . TYR A 1 103 ? 16.312 7.348 19.562 1 98.38 103 TYR A O 1
ATOM 840 N N . HIS A 1 104 ? 14.516 5.996 19.781 1 98.56 104 HIS A N 1
ATOM 841 C CA . HIS A 1 104 ? 13.57 7.094 19.594 1 98.56 104 HIS A CA 1
ATOM 842 C C . HIS A 1 104 ? 12.258 6.816 20.328 1 98.56 104 HIS A C 1
ATOM 844 O O . HIS A 1 104 ? 11.742 5.703 20.281 1 98.56 104 HIS A O 1
ATOM 850 N N . LYS A 1 105 ? 11.812 7.773 21.062 1 97.75 105 LYS A N 1
ATOM 851 C CA . LYS A 1 105 ? 10.492 7.734 21.672 1 97.75 105 LYS A CA 1
ATOM 852 C C . LYS A 1 105 ? 9.555 8.758 21.047 1 97.75 105 LYS A C 1
ATOM 854 O O . LYS A 1 105 ? 9.859 9.953 21.031 1 97.75 105 LYS A O 1
ATOM 859 N N . GLY A 1 106 ? 8.523 8.352 20.516 1 95.5 106 GLY A N 1
ATOM 860 C CA . GLY A 1 106 ? 7.562 9.055 19.672 1 95.5 106 GLY A CA 1
ATOM 861 C C . GLY A 1 106 ? 7.07 8.227 18.5 1 95.5 106 GLY A C 1
ATOM 862 O O . GLY A 1 106 ? 7.805 7.391 17.969 1 95.5 106 GLY A O 1
ATOM 863 N N . GLY A 1 107 ? 5.941 8.289 18.047 1 95.44 107 GLY A N 1
ATOM 864 C CA . GLY A 1 107 ? 5.398 7.285 17.156 1 95.44 107 GLY A CA 1
ATOM 865 C C . GLY A 1 107 ? 5.043 7.84 15.781 1 95.44 107 GLY A C 1
ATOM 866 O O . GLY A 1 107 ? 4.664 7.086 14.883 1 95.44 107 GLY A O 1
ATOM 867 N N . PHE A 1 108 ? 5.34 9.203 15.547 1 97.56 108 PHE A N 1
ATOM 868 C CA . PHE A 1 108 ? 4.688 9.75 14.359 1 97.56 108 PHE A CA 1
ATOM 869 C C . PHE A 1 108 ? 5.676 10.555 13.523 1 97.56 108 PHE A C 1
ATOM 871 O O . PHE A 1 108 ? 5.379 10.914 12.383 1 97.56 108 PHE A O 1
ATOM 878 N N . THR A 1 109 ? 6.867 10.828 13.961 1 98.06 109 THR A N 1
ATOM 879 C CA . THR A 1 109 ? 7.859 11.633 13.25 1 98.06 109 THR A CA 1
ATOM 880 C C . THR A 1 109 ? 9.117 10.812 12.977 1 98.06 109 THR A C 1
ATOM 882 O O . THR A 1 109 ? 9.359 9.797 13.633 1 98.06 109 THR A O 1
ATOM 885 N N . PRO A 1 110 ? 9.906 11.25 12.062 1 98.31 110 PRO A N 1
ATOM 886 C CA . PRO A 1 110 ? 11.078 10.461 11.664 1 98.31 110 PRO A CA 1
ATOM 887 C C . PRO A 1 110 ? 12.258 10.625 12.609 1 98.31 110 PRO A C 1
ATOM 889 O O . PRO A 1 110 ? 12.312 11.602 13.367 1 98.31 110 PRO A O 1
ATOM 892 N N . PHE A 1 111 ? 13.133 9.672 12.57 1 98.56 111 PHE A N 1
ATOM 893 C CA . PHE A 1 111 ? 14.445 9.727 13.203 1 98.56 111 PHE A CA 1
ATOM 894 C C . PHE A 1 111 ? 15.477 8.945 12.391 1 98.56 111 PHE A C 1
ATOM 896 O O . PHE A 1 111 ? 15.109 8.148 11.523 1 98.56 111 PHE A O 1
ATOM 903 N N . GLU A 1 112 ? 16.766 9.25 12.555 1 98.5 112 GLU A N 1
ATOM 904 C CA . GLU A 1 112 ? 17.781 8.648 11.695 1 98.5 112 GLU A CA 1
ATOM 905 C C . GLU A 1 112 ? 19.109 8.516 12.422 1 98.5 112 GLU A C 1
ATOM 907 O O . GLU A 1 112 ? 19.297 9.094 13.5 1 98.5 112 GLU A O 1
ATOM 912 N N . VAL A 1 113 ? 20.016 7.73 11.875 1 98.69 113 VAL A N 1
ATOM 913 C CA . VAL A 1 113 ? 21.344 7.504 12.438 1 98.69 113 VAL A CA 1
ATOM 914 C C . VAL A 1 113 ? 22.312 7.121 11.32 1 98.69 113 VAL A C 1
ATOM 916 O O . VAL A 1 113 ? 21.953 6.387 10.398 1 98.69 113 VAL A O 1
ATOM 919 N N . GLU A 1 114 ? 23.516 7.707 11.312 1 98.5 114 GLU A N 1
ATOM 920 C CA . GLU A 1 114 ? 24.578 7.277 10.406 1 98.5 114 GLU A CA 1
ATOM 921 C C . GLU A 1 114 ? 25.047 5.859 10.734 1 98.5 114 GLU A C 1
ATOM 923 O O . GLU A 1 114 ? 25.25 5.523 11.898 1 98.5 114 GLU A O 1
ATOM 928 N N . ILE A 1 115 ? 25.281 4.988 9.695 1 98.56 115 ILE A N 1
ATOM 929 C CA . ILE A 1 115 ? 25.453 3.58 10.039 1 98.56 115 ILE A CA 1
ATOM 930 C C . ILE A 1 115 ? 26.781 3.07 9.492 1 98.56 115 ILE A C 1
ATOM 932 O O . ILE A 1 115 ? 27.094 1.88 9.594 1 98.56 115 ILE A O 1
ATOM 936 N N . ASN A 1 116 ? 27.656 3.908 8.945 1 97.94 116 ASN A N 1
ATOM 937 C CA . ASN A 1 116 ? 28.906 3.492 8.297 1 97.94 116 ASN A CA 1
ATOM 938 C C . ASN A 1 116 ? 29.75 2.615 9.219 1 97.94 116 ASN A C 1
ATOM 940 O O . ASN A 1 116 ? 30.25 1.574 8.805 1 97.94 116 ASN A O 1
ATOM 944 N N . ASP A 1 117 ? 29.844 2.945 10.469 1 97.19 117 ASP A N 1
ATOM 945 C CA . ASP A 1 117 ? 30.75 2.293 11.406 1 97.19 117 ASP A CA 1
ATOM 946 C C . ASP A 1 117 ? 30.172 0.968 11.898 1 97.19 117 ASP A C 1
ATOM 948 O O . ASP A 1 117 ? 30.875 0.182 12.539 1 97.19 117 ASP A O 1
ATOM 952 N N . PHE A 1 118 ? 28.953 0.709 11.547 1 97.75 118 PHE A N 1
ATOM 953 C CA . PHE A 1 118 ? 28.281 -0.465 12.086 1 97.75 118 PHE A CA 1
ATOM 954 C C . PHE A 1 118 ? 28.094 -1.533 11.016 1 97.75 118 PHE A C 1
ATOM 956 O O . PHE A 1 118 ? 27.672 -2.654 11.312 1 97.75 118 PHE A O 1
ATOM 963 N N . LEU A 1 119 ? 28.406 -1.244 9.797 1 97.62 119 LEU A N 1
ATOM 964 C CA . LEU A 1 119 ? 28.125 -2.121 8.664 1 97.62 119 LEU A CA 1
ATOM 965 C C . LEU A 1 119 ? 29.188 -3.211 8.547 1 97.62 119 LEU A C 1
ATOM 967 O O . LEU A 1 119 ? 30.359 -2.977 8.844 1 97.62 119 LEU A O 1
ATOM 971 N N . LEU A 1 120 ? 28.75 -4.324 8.156 1 95 120 LEU A N 1
ATOM 972 C CA . LEU A 1 120 ? 29.609 -5.438 7.781 1 95 120 LEU A CA 1
ATOM 973 C C . LEU A 1 120 ? 29.625 -5.633 6.27 1 95 120 LEU A C 1
ATOM 975 O O . LEU A 1 120 ? 28.75 -5.133 5.566 1 95 120 LEU A O 1
ATOM 979 N N . GLU A 1 121 ? 30.719 -6.348 5.871 1 90.31 121 GLU A N 1
ATOM 980 C CA . GLU A 1 121 ? 30.703 -6.801 4.484 1 90.31 121 GLU A CA 1
ATOM 981 C C . GLU A 1 121 ? 29.672 -7.91 4.277 1 90.31 121 GLU A C 1
ATOM 983 O O . GLU A 1 121 ? 29.531 -8.797 5.121 1 90.31 121 GLU A O 1
ATOM 988 N N . GLY A 1 122 ? 29.047 -7.812 3.221 1 90.5 122 GLY A N 1
ATOM 989 C CA . GLY A 1 122 ? 28 -8.789 2.971 1 90.5 122 GLY A CA 1
ATOM 990 C C . GLY A 1 122 ? 26.672 -8.422 3.609 1 90.5 122 GLY A C 1
ATOM 991 O O . GLY A 1 122 ? 26.25 -7.27 3.543 1 90.5 122 GLY A O 1
ATOM 992 N N . ALA A 1 123 ? 26.016 -9.453 4.168 1 93.62 123 ALA A N 1
ATOM 993 C CA . ALA A 1 123 ? 24.672 -9.273 4.738 1 93.62 123 ALA A CA 1
ATOM 994 C C . ALA A 1 123 ? 24.75 -8.586 6.098 1 93.62 123 ALA A C 1
ATOM 996 O O . ALA A 1 123 ? 25.641 -8.875 6.902 1 93.62 123 ALA A O 1
ATOM 997 N N . ASN A 1 124 ? 23.875 -7.598 6.336 1 97.88 124 ASN A N 1
ATOM 998 C CA . ASN A 1 124 ? 23.656 -6.91 7.602 1 97.88 124 ASN A CA 1
ATOM 999 C C . ASN A 1 124 ? 22.25 -7.168 8.148 1 97.88 124 ASN A C 1
ATOM 1001 O O . ASN A 1 124 ? 21.281 -7.211 7.391 1 97.88 124 ASN A O 1
ATOM 1005 N N . ARG A 1 125 ? 22.156 -7.395 9.406 1 97.81 125 ARG A N 1
ATOM 1006 C CA . ARG A 1 125 ? 20.875 -7.688 10.039 1 97.81 125 ARG A CA 1
ATOM 1007 C C . ARG A 1 125 ? 20.359 -6.488 10.82 1 97.81 125 ARG A C 1
ATOM 1009 O O . ARG A 1 125 ? 21.016 -6.043 11.781 1 97.81 125 ARG A O 1
ATOM 1016 N N . LEU A 1 126 ? 19.266 -5.926 10.391 1 98.75 126 LEU A N 1
ATOM 1017 C CA . LEU A 1 126 ? 18.594 -4.836 11.086 1 98.75 126 LEU A CA 1
ATOM 1018 C C . LEU A 1 126 ? 17.469 -5.367 11.961 1 98.75 126 LEU A C 1
ATOM 1020 O O . LEU A 1 126 ? 16.516 -5.992 11.469 1 98.75 126 LEU A O 1
ATOM 1024 N N . THR A 1 127 ? 17.547 -5.199 13.273 1 98.81 127 THR A N 1
ATOM 1025 C CA . THR A 1 127 ? 16.547 -5.621 14.242 1 98.81 127 THR A CA 1
ATOM 1026 C C . THR A 1 127 ? 15.969 -4.414 14.977 1 98.81 127 THR A C 1
ATOM 1028 O O . THR A 1 127 ? 16.703 -3.525 15.406 1 98.81 127 THR A O 1
ATOM 1031 N N . VAL A 1 128 ? 14.672 -4.344 15.078 1 98.88 128 VAL A N 1
ATOM 1032 C CA . VAL A 1 128 ? 14 -3.223 15.727 1 98.88 128 VAL A CA 1
ATOM 1033 C C . VAL A 1 128 ? 13.047 -3.74 16.797 1 98.88 128 VAL A C 1
ATOM 1035 O O . VAL A 1 128 ? 12.188 -4.586 16.516 1 98.88 128 VAL A O 1
ATOM 1038 N N . ARG A 1 129 ? 13.195 -3.297 17.969 1 98.75 129 ARG A N 1
ATOM 1039 C CA . ARG A 1 129 ? 12.227 -3.516 19.047 1 98.75 129 ARG A CA 1
ATOM 1040 C C . ARG A 1 129 ? 11.312 -2.305 19.219 1 98.75 129 ARG A C 1
ATOM 1042 O O . ARG A 1 129 ? 11.789 -1.171 19.297 1 98.75 129 ARG A O 1
ATOM 1049 N N . LEU A 1 130 ? 10.062 -2.523 19.234 1 98.62 130 LEU A N 1
ATOM 1050 C CA . LEU A 1 130 ? 9.102 -1.451 19.453 1 98.62 130 LEU A CA 1
ATOM 1051 C C . LEU A 1 130 ? 8.297 -1.693 20.719 1 98.62 130 LEU A C 1
ATOM 1053 O O . LEU A 1 130 ? 8.148 -2.838 21.156 1 98.62 130 LEU A O 1
ATOM 1057 N N . SER A 1 131 ? 7.828 -0.62 21.297 1 98.38 131 SER A N 1
ATOM 1058 C CA . SER A 1 131 ? 6.848 -0.655 22.375 1 98.38 131 SER A CA 1
ATOM 1059 C C . SER A 1 131 ? 5.621 0.185 22.047 1 98.38 131 SER A C 1
ATOM 1061 O O . SER A 1 131 ? 5.746 1.343 21.641 1 98.38 131 SER A O 1
ATOM 1063 N N . ASN A 1 132 ? 4.449 -0.457 22.172 1 97.94 132 ASN A N 1
ATOM 1064 C CA . ASN A 1 132 ? 3.229 0.31 21.938 1 97.94 132 ASN A CA 1
ATOM 1065 C C . ASN A 1 132 ? 2.568 0.717 23.25 1 97.94 132 ASN A C 1
ATOM 1067 O O . ASN A 1 132 ? 1.374 1.02 23.281 1 97.94 132 ASN A O 1
ATOM 1071 N N . LEU A 1 133 ? 3.33 0.692 24.344 1 97.81 133 LEU A N 1
ATOM 1072 C CA . LEU A 1 133 ? 2.838 1.084 25.656 1 97.81 133 LEU A CA 1
ATOM 1073 C C . LEU A 1 133 ? 2.711 2.6 25.766 1 97.81 133 LEU A C 1
ATOM 1075 O O . LEU A 1 133 ? 3.566 3.334 25.266 1 97.81 133 LEU A O 1
ATOM 1079 N N . LEU A 1 134 ? 1.643 3.055 26.312 1 97.19 134 LEU A N 1
ATOM 1080 C CA . LEU A 1 134 ? 1.361 4.465 26.562 1 97.19 134 LEU A CA 1
ATOM 1081 C C . LEU A 1 134 ? 1.076 4.707 28.031 1 97.19 134 LEU A C 1
ATOM 1083 O O . LEU A 1 134 ? 0.425 3.889 28.688 1 97.19 134 LEU A O 1
ATOM 1087 N N . ASP A 1 135 ? 1.623 5.742 28.516 1 96.06 135 ASP A N 1
ATOM 1088 C CA . ASP A 1 135 ? 1.383 6.164 29.891 1 96.06 135 ASP A CA 1
ATOM 1089 C C . ASP A 1 135 ? 1.337 7.688 30 1 96.06 135 ASP A C 1
ATOM 1091 O O . ASP A 1 135 ? 1.112 8.375 29 1 96.06 135 ASP A O 1
ATOM 1095 N N . TYR A 1 136 ? 1.481 8.227 31.188 1 95.62 136 TYR A N 1
ATOM 1096 C CA . TYR A 1 136 ? 1.321 9.664 31.406 1 95.62 136 TYR A CA 1
ATOM 1097 C C . TYR A 1 136 ? 2.598 10.414 31.062 1 95.62 136 TYR A C 1
ATOM 1099 O O . TYR A 1 136 ? 2.676 11.633 31.219 1 95.62 136 TYR A O 1
ATOM 1107 N N . THR A 1 137 ? 3.562 9.727 30.484 1 96.31 137 THR A N 1
ATOM 1108 C CA . THR A 1 137 ? 4.781 10.383 30.031 1 96.31 137 THR A CA 1
ATOM 1109 C C . THR A 1 137 ? 4.852 10.398 28.5 1 96.31 137 THR A C 1
ATOM 1111 O O . THR A 1 137 ? 5.82 10.906 27.922 1 96.31 137 THR A O 1
ATOM 1114 N N . THR A 1 138 ? 3.91 9.766 27.875 1 96.69 138 THR A N 1
ATOM 1115 C CA . THR A 1 138 ? 3.943 9.625 26.422 1 96.69 138 THR A CA 1
ATOM 1116 C C . THR A 1 138 ? 2.895 10.516 25.766 1 96.69 138 THR A C 1
ATOM 1118 O O . THR A 1 138 ? 1.971 10.992 26.438 1 96.69 138 THR A O 1
ATOM 1121 N N . LEU A 1 139 ? 3.029 10.805 24.484 1 97.25 139 LEU A N 1
ATOM 1122 C CA . LEU A 1 139 ? 1.992 11.352 23.609 1 97.25 139 LEU A CA 1
ATOM 1123 C C . LEU A 1 139 ? 1.777 10.461 22.391 1 97.25 139 LEU A C 1
ATOM 1125 O O . LEU A 1 139 ? 2.719 10.195 21.641 1 97.25 139 LEU A O 1
ATOM 1129 N N . PRO A 1 140 ? 0.558 9.961 22.219 1 96.31 140 PRO A N 1
ATOM 1130 C CA . PRO A 1 140 ? -0.628 10.188 23.047 1 96.31 140 PRO A CA 1
ATOM 1131 C C . PRO A 1 140 ? -0.516 9.547 24.438 1 96.31 140 PRO A C 1
ATOM 1133 O O . PRO A 1 140 ? 0.485 8.891 24.734 1 96.31 140 PRO A O 1
ATOM 1136 N N . VAL A 1 141 ? -1.473 9.836 25.203 1 95.31 141 VAL A N 1
ATOM 1137 C CA . VAL A 1 141 ? -1.436 9.32 26.562 1 95.31 141 VAL A CA 1
ATOM 1138 C C . VAL A 1 141 ? -2.379 8.125 26.703 1 95.31 141 VAL A C 1
ATOM 1140 O O . VAL A 1 141 ? -3.328 7.988 25.922 1 95.31 141 VAL A O 1
ATOM 1143 N N . GLY A 1 142 ? -2.004 7.246 27.562 1 93.44 142 GLY A N 1
ATOM 1144 C CA . GLY A 1 142 ? -2.852 6.125 27.953 1 93.44 142 GLY A CA 1
ATOM 1145 C C . GLY A 1 142 ? -2.73 5.754 29.406 1 93.44 142 GLY A C 1
ATOM 1146 O O . GLY A 1 142 ? -1.806 6.199 30.094 1 93.44 142 GLY A O 1
ATOM 1147 N N . ASN A 1 143 ? -3.748 5.102 29.922 1 93.38 143 ASN A N 1
ATOM 1148 C CA . ASN A 1 143 ? -3.723 4.543 31.266 1 93.38 143 ASN A CA 1
ATOM 1149 C C . ASN A 1 143 ? -3.062 3.168 31.297 1 93.38 143 ASN A C 1
ATOM 1151 O O . ASN A 1 143 ? -3.715 2.158 31.031 1 93.38 143 ASN A O 1
ATOM 1155 N N . TYR A 1 144 ? -1.822 3.162 31.719 1 95 144 TYR A N 1
ATOM 1156 C CA . TYR A 1 144 ? -1.032 1.937 31.734 1 95 144 TYR A CA 1
ATOM 1157 C C . TYR A 1 144 ? -1.22 1.176 33.031 1 95 144 TYR A C 1
ATOM 1159 O O . TYR A 1 144 ? -1.267 1.779 34.125 1 95 144 TYR A O 1
ATOM 1167 N N . SER A 1 145 ? -1.439 -0.119 32.906 1 95.06 145 SER A N 1
ATOM 1168 C CA . SER A 1 145 ? -1.465 -0.998 34.094 1 95.06 145 SER A CA 1
ATOM 1169 C C . SER A 1 145 ? -0.82 -2.346 33.781 1 95.06 145 SER A C 1
ATOM 1171 O O . SER A 1 145 ? -0.631 -2.695 32.594 1 95.06 145 SER A O 1
ATOM 1173 N N . GLU A 1 146 ? -0.285 -2.992 34.688 1 93.56 146 GLU A N 1
ATOM 1174 C CA . GLU A 1 146 ? 0.327 -4.309 34.562 1 93.56 146 GLU A CA 1
ATOM 1175 C C . GLU A 1 146 ? -0.251 -5.305 35.562 1 93.56 146 GLU A C 1
ATOM 1177 O O . GLU A 1 146 ? -0.639 -4.926 36.656 1 93.56 146 GLU A O 1
ATOM 1182 N N . LYS A 1 147 ? -0.448 -6.543 35.156 1 91.12 147 LYS A N 1
ATOM 1183 C CA . LYS A 1 147 ? -0.839 -7.645 36.031 1 91.12 147 LYS A CA 1
ATOM 1184 C C . LYS A 1 147 ? 0.081 -8.844 35.844 1 91.12 147 LYS A C 1
ATOM 1186 O O . LYS A 1 147 ? 0.676 -9.016 34.781 1 91.12 147 LYS A O 1
ATOM 1191 N N . LYS A 1 148 ? 0.281 -9.648 36.938 1 86.12 148 LYS A N 1
ATOM 1192 C CA . LYS A 1 148 ? 1.064 -10.883 36.844 1 86.12 148 LYS A CA 1
ATOM 1193 C C . LYS A 1 148 ? 0.201 -12.047 36.375 1 86.12 148 LYS A C 1
ATOM 1195 O O . LYS A 1 148 ? -0.854 -12.32 36.969 1 86.12 148 LYS A O 1
ATOM 1200 N N . GLY A 1 149 ? 0.528 -12.578 35.188 1 79.12 149 GLY A N 1
ATOM 1201 C CA . GLY A 1 149 ? -0.19 -13.734 34.656 1 79.12 149 GLY A CA 1
ATOM 1202 C C . GLY A 1 149 ? 0.188 -15.031 35.375 1 79.12 149 GLY A C 1
ATOM 1203 O O . GLY A 1 149 ? 0.91 -15.008 36.375 1 79.12 149 GLY A O 1
ATOM 1204 N N . GLN A 1 150 ? -0.355 -16.219 35.094 1 74.94 150 GLN A N 1
ATOM 1205 C CA . GLN A 1 150 ? -0.211 -17.531 35.719 1 74.94 150 GLN A CA 1
ATOM 1206 C C . GLN A 1 150 ? 1.255 -17.953 35.781 1 74.94 150 GLN A C 1
ATOM 1208 O O . GLN A 1 150 ? 1.691 -18.531 36.781 1 74.94 150 GLN A O 1
ATOM 1213 N N . ASN A 1 151 ? 2.031 -17.656 34.875 1 75.19 151 ASN A N 1
ATOM 1214 C CA . ASN A 1 151 ? 3.416 -18.109 34.844 1 75.19 151 ASN A CA 1
ATOM 1215 C C . ASN A 1 151 ? 4.379 -17 35.25 1 75.19 151 ASN A C 1
ATOM 1217 O O . ASN A 1 151 ? 5.574 -17.078 34.969 1 75.19 151 ASN A O 1
ATOM 1221 N N . GLY A 1 152 ? 3.76 -15.969 35.906 1 78.69 152 GLY A N 1
ATOM 1222 C CA . GLY A 1 152 ? 4.613 -14.867 36.344 1 78.69 152 GLY A CA 1
ATOM 1223 C C . GLY A 1 152 ? 4.875 -13.867 35.219 1 78.69 152 GLY A C 1
ATOM 1224 O O . GLY A 1 152 ? 5.531 -12.844 35.438 1 78.69 152 GLY A O 1
ATOM 1225 N N . ARG A 1 153 ? 4.328 -14.227 34.156 1 82.62 153 ARG A N 1
ATOM 1226 C CA . ARG A 1 153 ? 4.496 -13.297 33.031 1 82.62 153 ARG A CA 1
ATOM 1227 C C . ARG A 1 153 ? 3.719 -12.008 33.281 1 82.62 153 ARG A C 1
ATOM 1229 O O . ARG A 1 153 ? 2.604 -12.039 33.781 1 82.62 153 ARG A O 1
ATOM 1236 N N . ILE A 1 154 ? 4.41 -10.883 33 1 88.81 154 ILE A N 1
ATOM 1237 C CA . ILE A 1 154 ? 3.766 -9.578 33.125 1 88.81 154 ILE A CA 1
ATOM 1238 C C . ILE A 1 154 ? 2.828 -9.344 31.953 1 88.81 154 ILE A C 1
ATOM 1240 O O . ILE A 1 154 ? 3.229 -9.492 30.797 1 88.81 154 ILE A O 1
ATOM 1244 N N . ILE A 1 155 ? 1.631 -9.086 32.281 1 91.56 155 ILE A N 1
ATOM 1245 C CA . ILE A 1 155 ? 0.645 -8.719 31.281 1 91.56 155 ILE A CA 1
ATOM 1246 C C . ILE A 1 155 ? 0.447 -7.207 31.266 1 91.56 155 ILE A C 1
ATOM 1248 O O . ILE A 1 155 ? 0.031 -6.625 32.281 1 91.56 155 ILE A O 1
ATOM 1252 N N . HIS A 1 156 ? 0.813 -6.652 30.156 1 95.81 156 HIS A N 1
ATOM 1253 C CA . HIS A 1 156 ? 0.666 -5.211 30 1 95.81 156 HIS A CA 1
ATOM 1254 C C . HIS A 1 156 ? -0.722 -4.855 29.469 1 95.81 156 HIS A C 1
ATOM 1256 O O . HIS A 1 156 ? -1.266 -5.559 28.625 1 95.81 156 HIS A O 1
ATOM 1262 N N . LYS A 1 157 ? -1.265 -3.811 30 1 94.44 157 LYS A N 1
ATOM 1263 C CA . LYS A 1 157 ? -2.541 -3.299 29.5 1 94.44 157 LYS A CA 1
ATOM 1264 C C . LYS A 1 157 ? -2.498 -1.781 29.344 1 94.44 157 LYS A C 1
ATOM 1266 O O . LYS A 1 157 ? -1.952 -1.076 30.188 1 94.44 157 LYS A O 1
ATOM 1271 N N . VAL A 1 158 ? -2.936 -1.316 28.234 1 94.81 158 VAL A N 1
ATOM 1272 C CA . VAL A 1 158 ? -3.08 0.111 27.969 1 94.81 158 VAL A CA 1
ATOM 1273 C C . VAL A 1 158 ? -4.551 0.447 27.734 1 94.81 158 VAL A C 1
ATOM 1275 O O . VAL A 1 158 ? -5.191 -0.13 26.844 1 94.81 158 VAL A O 1
ATOM 1278 N N . ASP A 1 159 ? -5.074 1.284 28.547 1 91.88 159 ASP A N 1
ATOM 1279 C CA . ASP A 1 159 ? -6.371 1.901 28.281 1 91.88 159 ASP A CA 1
ATOM 1280 C C . ASP A 1 159 ? -6.203 3.305 27.703 1 91.88 159 ASP A C 1
ATOM 1282 O O . ASP A 1 159 ? -5.891 4.25 28.438 1 91.88 159 ASP A O 1
ATOM 1286 N N . GLU A 1 160 ? -6.457 3.477 26.453 1 90.94 160 GLU A N 1
ATOM 1287 C CA . GLU A 1 160 ? -6.152 4.688 25.703 1 90.94 160 GLU A CA 1
ATOM 1288 C C . GLU A 1 160 ? -7.031 5.852 26.141 1 90.94 160 GLU A C 1
ATOM 1290 O O . GLU A 1 160 ? -8.227 5.672 26.406 1 90.94 160 GLU A O 1
ATOM 1295 N N . ASN A 1 161 ? -6.574 7.004 26.219 1 90.12 161 ASN A N 1
ATOM 1296 C CA . ASN A 1 161 ? -7.309 8.227 26.516 1 90.12 161 ASN A CA 1
ATOM 1297 C C . ASN A 1 161 ? -7.797 8.914 25.25 1 90.12 161 ASN A C 1
ATOM 1299 O O . ASN A 1 161 ? -7.875 10.141 25.188 1 90.12 161 ASN A O 1
ATOM 1303 N N . PHE A 1 162 ? -7.898 8.164 24.219 1 90.62 162 PHE A N 1
ATOM 1304 C CA . PHE A 1 162 ? -8.367 8.664 22.938 1 90.62 162 PHE A CA 1
ATOM 1305 C C . PHE A 1 162 ? -9.273 7.648 22.25 1 90.62 162 PHE A C 1
ATOM 1307 O O . PHE A 1 162 ? -9.312 6.48 22.656 1 90.62 162 PHE A O 1
ATOM 1314 N N . ASP A 1 163 ? -9.984 8.094 21.297 1 88.44 163 ASP A N 1
ATOM 1315 C CA . ASP A 1 163 ? -11.055 7.254 20.766 1 88.44 163 ASP A CA 1
ATOM 1316 C C . ASP A 1 163 ? -10.688 6.715 19.375 1 88.44 163 ASP A C 1
ATOM 1318 O O . ASP A 1 163 ? -11.539 6.629 18.5 1 88.44 163 ASP A O 1
ATOM 1322 N N . PHE A 1 164 ? -9.453 6.535 19.047 1 93.12 164 PHE A N 1
ATOM 1323 C CA . PHE A 1 164 ? -9.016 5.816 17.859 1 93.12 164 PHE A CA 1
ATOM 1324 C C . PHE A 1 164 ? -8.141 4.629 18.234 1 93.12 164 PHE A C 1
ATOM 1326 O O . PHE A 1 164 ? -7.629 4.559 19.359 1 93.12 164 PHE A O 1
ATOM 1333 N N . PHE A 1 165 ? -8.07 3.678 17.359 1 94.81 165 PHE A N 1
ATOM 1334 C CA . PHE A 1 165 ? -7.348 2.439 17.625 1 94.81 165 PHE A CA 1
ATOM 1335 C C . PHE A 1 165 ? -5.852 2.699 17.766 1 94.81 165 PHE A C 1
ATOM 1337 O O . PHE A 1 165 ? -5.277 3.467 16.984 1 94.81 165 PHE A O 1
ATOM 1344 N N . ASN A 1 166 ? -5.254 2.16 18.781 1 95.62 166 ASN A N 1
ATOM 1345 C CA . ASN A 1 166 ? -3.82 2.311 19 1 95.62 166 ASN A CA 1
ATOM 1346 C C . ASN A 1 166 ? -3.014 1.411 18.078 1 95.62 166 ASN A C 1
ATOM 1348 O O . ASN A 1 166 ? -2.262 0.548 18.531 1 95.62 166 ASN A O 1
ATOM 1352 N N . TYR A 1 167 ? -3.105 1.662 16.797 1 97.06 167 TYR A N 1
ATOM 1353 C CA . TYR A 1 167 ? -2.27 0.956 15.836 1 97.06 167 TYR A CA 1
ATOM 1354 C C . TYR A 1 167 ? -0.792 1.123 16.172 1 97.06 167 TYR A C 1
ATOM 1356 O O . TYR A 1 167 ? -0.371 2.186 16.641 1 97.06 167 TYR A O 1
ATOM 1364 N N . ALA A 1 168 ? -0.057 0.106 15.906 1 97.81 168 ALA A N 1
ATOM 1365 C CA . ALA A 1 168 ? 1.374 0.183 16.188 1 97.81 168 ALA A CA 1
ATOM 1366 C C . ALA A 1 168 ? 2.184 -0.555 15.125 1 97.81 168 ALA A C 1
ATOM 1368 O O . ALA A 1 168 ? 1.636 -1.359 14.367 1 97.81 168 ALA A O 1
ATOM 1369 N N . GLY A 1 169 ? 3.451 -0.273 15.094 1 98.25 169 GLY A N 1
ATOM 1370 C CA . GLY A 1 169 ? 4.387 -0.852 14.141 1 98.25 169 GLY A CA 1
ATOM 1371 C C . GLY A 1 169 ? 5.184 0.189 13.375 1 98.25 169 GLY A C 1
ATOM 1372 O O . GLY A 1 169 ? 5.344 1.32 13.844 1 98.25 169 GLY A O 1
ATOM 1373 N N . LEU A 1 170 ? 5.785 -0.245 12.273 1 98.75 170 LEU A N 1
ATOM 1374 C CA . LEU A 1 170 ? 6.484 0.644 11.352 1 98.75 170 LEU A CA 1
ATOM 1375 C C . LEU A 1 170 ? 5.535 1.152 10.266 1 98.75 170 LEU A C 1
ATOM 1377 O O . LEU A 1 170 ? 5.414 0.542 9.203 1 98.75 170 LEU A O 1
ATOM 1381 N N . HIS A 1 171 ? 4.938 2.311 10.578 1 98.5 171 HIS A N 1
ATOM 1382 C CA . HIS A 1 171 ? 3.84 2.84 9.773 1 98.5 171 HIS A CA 1
ATOM 1383 C C . HIS A 1 171 ? 4.359 3.584 8.555 1 98.5 171 HIS A C 1
ATOM 1385 O O . HIS A 1 171 ? 3.602 3.867 7.621 1 98.5 171 HIS A O 1
ATOM 1391 N N . ARG A 1 172 ? 5.641 3.939 8.578 1 98.62 172 ARG A N 1
ATOM 1392 C CA . ARG A 1 172 ? 6.309 4.625 7.477 1 98.62 172 ARG A CA 1
ATOM 1393 C C . ARG A 1 172 ? 7.496 3.816 6.965 1 98.62 172 ARG A C 1
ATOM 1395 O O . ARG A 1 172 ? 7.98 2.916 7.652 1 98.62 172 ARG A O 1
ATOM 1402 N N . PRO A 1 173 ? 7.941 4.102 5.742 1 97.94 173 PRO A N 1
ATOM 1403 C CA . PRO A 1 173 ? 9.062 3.334 5.199 1 97.94 173 PRO A CA 1
ATOM 1404 C C . PRO A 1 173 ? 10.344 3.49 6.023 1 97.94 173 PRO A C 1
ATOM 1406 O O . PRO A 1 173 ? 10.562 4.543 6.629 1 97.94 173 PRO A O 1
ATOM 1409 N N . VAL A 1 174 ? 11.094 2.445 6.051 1 98.69 174 VAL A N 1
ATOM 1410 C CA . VAL A 1 174 ? 12.477 2.457 6.516 1 98.69 174 VAL A CA 1
ATOM 1411 C C . VAL A 1 174 ? 13.422 2.545 5.32 1 98.69 174 VAL A C 1
ATOM 1413 O O . VAL A 1 174 ? 13.312 1.764 4.375 1 98.69 174 VAL A O 1
ATOM 1416 N N . LYS A 1 175 ? 14.32 3.562 5.32 1 98.56 175 LYS A N 1
ATOM 1417 C CA . LYS A 1 175 ? 15.188 3.799 4.172 1 98.56 175 LYS A CA 1
ATOM 1418 C C . LYS A 1 175 ? 16.641 3.988 4.609 1 98.56 175 LYS A C 1
ATOM 1420 O O . LYS A 1 175 ? 16.906 4.363 5.754 1 98.56 175 LYS A O 1
ATOM 1425 N N . ILE A 1 176 ? 17.531 3.639 3.734 1 98.62 176 ILE A N 1
ATOM 1426 C CA . ILE A 1 176 ? 18.922 4.086 3.805 1 98.62 176 ILE A CA 1
ATOM 1427 C C . ILE A 1 176 ? 19.203 5.086 2.688 1 98.62 176 ILE A C 1
ATOM 1429 O O . ILE A 1 176 ? 18.906 4.82 1.52 1 98.62 176 ILE A O 1
ATOM 1433 N N . TYR A 1 177 ? 19.688 6.254 3.059 1 98.44 177 TYR A N 1
ATOM 1434 C CA . TYR A 1 177 ? 20.078 7.184 2.01 1 98.44 177 TYR A CA 1
ATOM 1435 C C . TYR A 1 177 ? 21.547 7.562 2.152 1 98.44 177 TYR A C 1
ATOM 1437 O O . TYR A 1 177 ? 22.109 7.516 3.254 1 98.44 177 TYR A O 1
ATOM 1445 N N . SER A 1 178 ? 22.172 7.895 1.062 1 98.44 178 SER A N 1
ATOM 1446 C CA . SER A 1 178 ? 23.578 8.281 1.052 1 98.44 178 SER A CA 1
ATOM 1447 C C . SER A 1 178 ? 23.734 9.789 0.881 1 98.44 178 SER A C 1
ATOM 1449 O O . SER A 1 178 ? 22.844 10.461 0.358 1 98.44 178 SER A O 1
ATOM 1451 N N . THR A 1 179 ? 24.75 10.336 1.421 1 98.31 179 THR A N 1
ATOM 1452 C CA . THR A 1 179 ? 25.297 11.648 1.075 1 98.31 179 THR A CA 1
ATOM 1453 C C . THR A 1 179 ? 26.812 11.586 0.883 1 98.31 179 THR A C 1
ATOM 1455 O O . THR A 1 179 ? 27.453 10.617 1.3 1 98.31 179 THR A O 1
ATOM 1458 N N . PRO A 1 180 ? 27.328 12.633 0.19 1 97.81 180 PRO A N 1
ATOM 1459 C CA . PRO A 1 180 ? 28.781 12.789 0.338 1 97.81 180 PRO A CA 1
ATOM 1460 C C . PRO A 1 180 ? 29.203 13.062 1.782 1 97.81 180 PRO A C 1
ATOM 1462 O O . PRO A 1 180 ? 28.344 13.25 2.652 1 97.81 180 PRO A O 1
ATOM 1465 N N . ARG A 1 181 ? 30.5 13.047 1.993 1 96.94 181 ARG A N 1
ATOM 1466 C CA . ARG A 1 181 ? 31 13.281 3.348 1 96.94 181 ARG A CA 1
ATOM 1467 C C . ARG A 1 181 ? 30.703 14.711 3.791 1 96.94 181 ARG A C 1
ATOM 1469 O O . ARG A 1 181 ? 30.391 14.953 4.957 1 96.94 181 ARG A O 1
ATOM 1476 N N . ASP A 1 182 ? 30.984 15.672 2.883 1 97.81 182 ASP A N 1
ATOM 1477 C CA . ASP A 1 182 ? 30.469 17.016 3.057 1 97.81 182 ASP A CA 1
ATOM 1478 C C . ASP A 1 182 ? 29.047 17.125 2.514 1 97.81 182 ASP A C 1
ATOM 1480 O O . ASP A 1 182 ? 28.797 16.875 1.331 1 97.81 182 ASP A O 1
ATOM 1484 N N . TYR A 1 183 ? 28.078 17.438 3.373 1 98.25 183 TYR A N 1
ATOM 1485 C CA . TYR A 1 183 ? 26.703 17.312 2.889 1 98.25 183 TYR A CA 1
ATOM 1486 C C . TYR A 1 183 ? 25.844 18.438 3.432 1 98.25 183 TYR A C 1
ATOM 1488 O O . TYR A 1 183 ? 26.172 19.047 4.457 1 98.25 183 TYR A O 1
ATOM 1496 N N . ILE A 1 184 ? 24.781 18.766 2.703 1 98.62 184 ILE A N 1
ATOM 1497 C CA . ILE A 1 184 ? 23.703 19.641 3.133 1 98.62 184 ILE A CA 1
ATOM 1498 C C . ILE A 1 184 ? 22.828 18.938 4.156 1 98.62 184 ILE A C 1
ATOM 1500 O O . ILE A 1 184 ? 22.188 17.922 3.838 1 98.62 184 ILE A O 1
ATOM 1504 N N . GLU A 1 185 ? 22.766 19.516 5.316 1 98.25 185 GLU A N 1
ATOM 1505 C CA . GLU A 1 185 ? 22.125 18.859 6.449 1 98.25 185 GLU A CA 1
ATOM 1506 C C . GLU A 1 185 ? 20.656 19.266 6.566 1 98.25 185 GLU A C 1
ATOM 1508 O O . GLU A 1 185 ? 19.797 18.453 6.871 1 98.25 185 GLU A O 1
ATOM 1513 N N . ASP A 1 186 ? 20.391 20.531 6.402 1 98.44 186 ASP A N 1
ATOM 1514 C CA . ASP A 1 186 ? 19.031 21.062 6.555 1 98.44 186 ASP A CA 1
ATOM 1515 C C . ASP A 1 186 ? 18.859 22.359 5.777 1 98.44 186 ASP A C 1
ATOM 1517 O O . ASP A 1 186 ? 19.844 23.031 5.445 1 98.44 186 ASP A O 1
ATOM 1521 N N . ILE A 1 187 ? 17.656 22.656 5.41 1 98.75 187 ILE A N 1
ATOM 1522 C CA . ILE A 1 187 ? 17.297 23.859 4.695 1 98.75 187 ILE A CA 1
ATOM 1523 C C . ILE A 1 187 ? 16.031 24.469 5.324 1 98.75 187 ILE A C 1
ATOM 1525 O O . ILE A 1 187 ? 15.047 23.766 5.551 1 98.75 187 ILE A O 1
ATOM 1529 N N . VAL A 1 188 ? 16.016 25.703 5.68 1 98.75 188 VAL A N 1
ATOM 1530 C CA . VAL A 1 188 ? 14.859 26.469 6.141 1 98.75 188 VAL A CA 1
ATOM 1531 C C . VAL A 1 188 ? 14.508 27.547 5.117 1 98.75 188 VAL A C 1
ATOM 1533 O O . VAL A 1 188 ? 15.367 28.328 4.715 1 98.75 188 VAL A O 1
ATOM 1536 N N . ILE A 1 189 ? 13.344 27.578 4.621 1 98.62 189 ILE A N 1
ATOM 1537 C CA . ILE A 1 189 ? 12.883 28.547 3.633 1 98.62 189 ILE A CA 1
ATOM 1538 C C . ILE A 1 189 ? 11.742 29.375 4.219 1 98.62 189 ILE A C 1
ATOM 1540 O O . ILE A 1 189 ? 10.695 28.844 4.57 1 98.62 189 ILE A O 1
ATOM 1544 N N . VAL A 1 190 ? 11.883 30.719 4.285 1 98.44 190 VAL A N 1
ATOM 1545 C CA . VAL A 1 190 ? 10.891 31.625 4.855 1 98.44 190 VAL A CA 1
ATOM 1546 C C . VAL A 1 190 ? 10.516 32.688 3.826 1 98.44 190 VAL A C 1
ATOM 1548 O O . VAL A 1 190 ? 11.164 33.719 3.74 1 98.44 190 VAL A O 1
ATOM 1551 N N . PRO A 1 191 ? 9.484 32.438 3.123 1 97.06 191 PRO A N 1
ATOM 1552 C CA . PRO A 1 191 ? 9.031 33.438 2.164 1 97.06 191 PRO A CA 1
ATOM 1553 C C . PRO A 1 191 ? 8.281 34.594 2.83 1 97.06 191 PRO A C 1
ATOM 1555 O O . PRO A 1 191 ? 7.438 34.375 3.697 1 97.06 191 PRO A O 1
ATOM 1558 N N . GLU A 1 192 ? 8.617 35.844 2.512 1 96.38 192 GLU A N 1
ATOM 1559 C CA . GLU A 1 192 ? 7.883 37.031 2.854 1 96.38 192 GLU A CA 1
ATOM 1560 C C . GLU A 1 192 ? 7.367 37.75 1.602 1 96.38 192 GLU A C 1
ATOM 1562 O O . GLU A 1 192 ? 8.148 38.125 0.719 1 96.38 192 GLU A O 1
ATOM 1567 N N . VAL A 1 193 ? 6.102 37.938 1.534 1 96.62 193 VAL A N 1
ATOM 1568 C CA . VAL A 1 193 ? 5.539 38.438 0.281 1 96.62 193 VAL A CA 1
ATOM 1569 C C . VAL A 1 193 ? 4.922 39.812 0.502 1 96.62 193 VAL A C 1
ATOM 1571 O O . VAL A 1 193 ? 4.301 40.062 1.538 1 96.62 193 VAL A O 1
ATOM 1574 N N . ASP A 1 194 ? 5.191 40.719 -0.364 1 96.88 194 ASP A N 1
ATOM 1575 C CA . ASP A 1 194 ? 4.449 41.969 -0.55 1 96.88 194 ASP A CA 1
ATOM 1576 C C . ASP A 1 194 ? 3.354 41.781 -1.598 1 96.88 194 ASP A C 1
ATOM 1578 O O . ASP A 1 194 ? 3.621 41.844 -2.801 1 96.88 194 ASP A O 1
ATOM 1582 N N . LEU A 1 195 ? 2.184 41.688 -1.147 1 96.25 195 LEU A N 1
ATOM 1583 C CA . LEU A 1 195 ? 1.054 41.375 -2.01 1 96.25 195 LEU A CA 1
ATOM 1584 C C . LEU A 1 195 ? 0.786 42.5 -3.008 1 96.25 195 LEU A C 1
ATOM 1586 O O . LEU A 1 195 ? 0.324 42.25 -4.125 1 96.25 195 LEU A O 1
ATOM 1590 N N . VAL A 1 196 ? 1.074 43.656 -2.619 1 95.81 196 VAL A N 1
ATOM 1591 C CA . VAL A 1 196 ? 0.783 44.812 -3.455 1 95.81 196 VAL A CA 1
ATOM 1592 C C . VAL A 1 196 ? 1.758 44.875 -4.629 1 95.81 196 VAL A C 1
ATOM 1594 O O . VAL A 1 196 ? 1.34 44.938 -5.789 1 95.81 196 VAL A O 1
ATOM 1597 N N . SER A 1 197 ? 2.986 44.719 -4.414 1 96 197 SER A N 1
ATOM 1598 C CA . SER A 1 197 ? 4.008 44.844 -5.445 1 96 197 SER A CA 1
ATOM 1599 C C . SER A 1 197 ? 4.254 43.5 -6.125 1 96 197 SER A C 1
ATOM 1601 O O . SER A 1 197 ? 5.008 43.406 -7.098 1 96 197 SER A O 1
ATOM 1603 N N . LYS A 1 198 ? 3.654 42.469 -5.637 1 95.81 198 LYS A N 1
ATOM 1604 C CA . LYS A 1 198 ? 3.838 41.125 -6.16 1 95.81 198 LYS A CA 1
ATOM 1605 C C . LYS A 1 198 ? 5.309 40.719 -6.141 1 95.81 198 LYS A C 1
ATOM 1607 O O . LYS A 1 198 ? 5.832 40.219 -7.137 1 95.81 198 LYS A O 1
ATOM 1612 N N . LYS A 1 199 ? 5.891 41.031 -5.055 1 96.88 199 LYS A N 1
ATOM 1613 C CA . LYS A 1 199 ? 7.289 40.656 -4.82 1 96.88 199 LYS A CA 1
ATOM 1614 C C . LYS A 1 199 ? 7.449 39.844 -3.545 1 96.88 199 LYS A C 1
ATOM 1616 O O . LYS A 1 199 ? 6.715 40.062 -2.576 1 96.88 199 LYS A O 1
ATOM 1621 N N . ALA A 1 200 ? 8.352 38.906 -3.65 1 97.5 200 ALA A N 1
ATOM 1622 C CA . ALA A 1 200 ? 8.641 38.094 -2.459 1 97.5 200 ALA A CA 1
ATOM 1623 C C . ALA A 1 200 ? 10.133 38.125 -2.121 1 97.5 200 ALA A C 1
ATOM 1625 O O . ALA A 1 200 ? 10.977 38.125 -3.018 1 97.5 200 ALA A O 1
ATOM 1626 N N . ASN A 1 201 ? 10.398 38.375 -0.893 1 97.31 201 ASN A N 1
ATOM 1627 C CA . ASN A 1 201 ? 11.727 38.156 -0.336 1 97.31 201 ASN A CA 1
ATOM 1628 C C . ASN A 1 201 ? 11.797 36.812 0.388 1 97.31 201 ASN A C 1
ATOM 1630 O O . ASN A 1 201 ? 11.141 36.625 1.415 1 97.31 201 ASN A O 1
ATOM 1634 N N . VAL A 1 202 ? 12.617 35.875 -0.152 1 98.19 202 VAL A N 1
ATOM 1635 C CA . VAL A 1 202 ? 12.711 34.531 0.387 1 98.19 202 VAL A CA 1
ATOM 1636 C C . VAL A 1 202 ? 14.016 34.375 1.151 1 98.19 202 VAL A C 1
ATOM 1638 O O . VAL A 1 202 ? 15.094 34.344 0.55 1 98.19 202 VAL A O 1
ATOM 1641 N N . GLN A 1 203 ? 13.891 34.281 2.465 1 98.44 203 GLN A N 1
ATOM 1642 C CA . GLN A 1 203 ? 15.062 33.969 3.289 1 98.44 203 GLN A CA 1
ATOM 1643 C C . GLN A 1 203 ? 15.352 32.469 3.309 1 98.44 203 GLN A C 1
ATOM 1645 O O . GLN A 1 203 ? 14.477 31.672 3.621 1 98.44 203 GLN A O 1
ATOM 1650 N N . ILE A 1 204 ? 16.547 32.062 2.936 1 98.56 204 ILE A N 1
ATOM 1651 C CA . ILE A 1 204 ? 16.953 30.656 2.912 1 98.56 204 ILE A CA 1
ATOM 1652 C C . ILE A 1 204 ? 18.172 30.453 3.812 1 98.56 204 ILE A C 1
ATOM 1654 O O . ILE A 1 204 ? 19.188 31.141 3.648 1 98.56 204 ILE A O 1
ATOM 1658 N N . SER A 1 205 ? 18.031 29.625 4.801 1 98.69 205 SER A N 1
ATOM 1659 C CA . SER A 1 205 ? 19.125 29.219 5.668 1 98.69 205 SER A CA 1
ATOM 1660 C C . SER A 1 205 ? 19.5 27.75 5.434 1 98.69 205 SER A C 1
ATOM 1662 O O . SER A 1 205 ? 18.656 26.859 5.516 1 98.69 205 SER A O 1
ATOM 1664 N N . VAL A 1 206 ? 20.797 27.5 5.148 1 98.5 206 VAL A N 1
ATOM 1665 C CA . VAL A 1 206 ? 21.281 26.156 4.871 1 98.5 206 VAL A CA 1
ATOM 1666 C C . VAL A 1 206 ? 22.25 25.734 5.98 1 98.5 206 VAL A C 1
ATOM 1668 O O . VAL A 1 206 ? 23.203 26.438 6.293 1 98.5 206 VAL A O 1
ATOM 1671 N N . LYS A 1 207 ? 21.922 24.688 6.652 1 98.31 207 LYS A N 1
ATOM 1672 C CA . LYS A 1 207 ? 22.875 24.031 7.543 1 98.31 207 LYS A CA 1
ATOM 1673 C C . LYS A 1 207 ? 23.672 22.953 6.801 1 98.31 207 LYS A C 1
ATOM 1675 O O . LYS A 1 207 ? 23.094 22.031 6.23 1 98.31 207 LYS A O 1
ATOM 1680 N N . ALA A 1 208 ? 24.969 23.109 6.762 1 97.25 208 ALA A N 1
ATOM 1681 C CA . ALA A 1 208 ? 25.844 22.156 6.082 1 97.25 208 ALA A CA 1
ATOM 1682 C C . ALA A 1 208 ? 26.859 21.547 7.055 1 97.25 208 ALA A C 1
ATOM 1684 O O . ALA A 1 208 ? 27.25 22.188 8.031 1 97.25 208 ALA A O 1
ATOM 1685 N N . THR A 1 209 ? 27.156 20.359 6.855 1 97.25 209 THR A N 1
ATOM 1686 C CA . THR A 1 209 ? 28.219 19.672 7.59 1 97.25 209 THR A CA 1
ATOM 1687 C C . THR A 1 209 ? 29.422 19.422 6.688 1 97.25 209 THR A C 1
ATOM 1689 O O . THR A 1 209 ? 29.266 18.906 5.578 1 97.25 209 THR A O 1
ATOM 1692 N N . GLY A 1 210 ? 30.578 19.688 7.195 1 96.06 210 GLY A N 1
ATOM 1693 C CA . GLY A 1 210 ? 31.781 19.609 6.383 1 96.06 210 GLY A CA 1
ATOM 1694 C C . GLY A 1 210 ? 32.156 20.953 5.785 1 96.06 210 GLY A C 1
ATOM 1695 O O . GLY A 1 210 ? 31.875 22 6.355 1 96.06 210 GLY A O 1
ATOM 1696 N N . ASN A 1 211 ? 33.062 20.891 4.625 1 94.06 211 ASN A N 1
ATOM 1697 C CA . ASN A 1 211 ? 33.594 22.109 4.059 1 94.06 211 ASN A CA 1
ATOM 1698 C C . ASN A 1 211 ? 33.188 22.281 2.598 1 94.06 211 ASN A C 1
ATOM 1700 O O . ASN A 1 211 ? 33.438 21.391 1.776 1 94.06 211 ASN A O 1
ATOM 1704 N N . PHE A 1 212 ? 32.438 23.359 2.426 1 97.38 212 PHE A N 1
ATOM 1705 C CA . PHE A 1 212 ? 32.156 23.797 1.063 1 97.38 212 PHE A CA 1
ATOM 1706 C C . PHE A 1 212 ? 32.812 25.125 0.753 1 97.38 212 PHE A C 1
ATOM 1708 O O . PHE A 1 212 ? 32.875 26 1.621 1 97.38 212 PHE A O 1
ATOM 1715 N N . ASP A 1 213 ? 33.312 25.297 -0.496 1 97.31 213 ASP A N 1
ATOM 1716 C CA . ASP A 1 213 ? 33.812 26.609 -0.936 1 97.31 213 ASP A CA 1
ATOM 1717 C C . ASP A 1 213 ? 32.656 27.578 -1.19 1 97.31 213 ASP A C 1
ATOM 1719 O O . ASP A 1 213 ? 32.812 28.797 -1.067 1 97.31 213 ASP A O 1
ATOM 1723 N N . GLU A 1 214 ? 31.625 26.984 -1.552 1 97.38 214 GLU A N 1
ATOM 1724 C CA . GLU A 1 214 ? 30.453 27.75 -1.926 1 97.38 214 GLU A CA 1
ATOM 1725 C C . GLU A 1 214 ? 29.172 26.906 -1.756 1 97.38 214 GLU A C 1
ATOM 1727 O O . GLU A 1 214 ? 29.172 25.719 -2.051 1 97.38 214 GLU A O 1
ATOM 1732 N N . VAL A 1 215 ? 28.219 27.547 -1.165 1 98.56 215 VAL A N 1
ATOM 1733 C CA . VAL A 1 215 ? 26.875 27 -1.215 1 98.56 215 VAL A CA 1
ATOM 1734 C C . VAL A 1 215 ? 26.031 27.812 -2.191 1 98.56 215 VAL A C 1
ATOM 1736 O O . VAL A 1 215 ? 25.688 28.969 -1.92 1 98.56 215 VAL A O 1
ATOM 1739 N N . ARG A 1 216 ? 25.719 27.219 -3.324 1 98.19 216 ARG A N 1
ATOM 1740 C CA . ARG A 1 216 ? 24.953 27.875 -4.375 1 98.19 216 ARG A CA 1
ATOM 1741 C C . ARG A 1 216 ? 23.469 27.547 -4.258 1 98.19 216 ARG A C 1
ATOM 1743 O O . ARG A 1 216 ? 23.094 26.391 -4.078 1 98.19 216 ARG A O 1
ATOM 1750 N N . ILE A 1 217 ? 22.609 28.531 -4.285 1 98.56 217 ILE A N 1
ATOM 1751 C CA . ILE A 1 217 ? 21.156 28.375 -4.223 1 98.56 217 ILE A CA 1
ATOM 1752 C C . ILE A 1 217 ? 20.516 28.922 -5.5 1 98.56 217 ILE A C 1
ATOM 1754 O O . ILE A 1 217 ? 20.719 30.094 -5.844 1 98.56 217 ILE A O 1
ATOM 1758 N N . THR A 1 218 ? 19.859 28.078 -6.219 1 98.19 218 THR A N 1
ATOM 1759 C CA . THR A 1 218 ? 19.125 28.453 -7.426 1 98.19 218 THR A CA 1
ATOM 1760 C C . THR A 1 218 ? 17.641 28.203 -7.266 1 98.19 218 THR A C 1
ATOM 1762 O O . THR A 1 218 ? 17.234 27.109 -6.863 1 98.19 218 THR A O 1
ATOM 1765 N N . ILE A 1 219 ? 16.797 29.203 -7.523 1 98.44 219 ILE A N 1
ATOM 1766 C CA . ILE A 1 219 ? 15.352 29.062 -7.43 1 98.44 219 ILE A CA 1
ATOM 1767 C C . ILE A 1 219 ? 14.758 28.875 -8.82 1 98.44 219 ILE A C 1
ATOM 1769 O O . ILE A 1 219 ? 15.047 29.656 -9.734 1 98.44 219 ILE A O 1
ATOM 1773 N N . PHE A 1 220 ? 13.984 27.812 -8.969 1 97.75 220 PHE A N 1
ATOM 1774 C CA . PHE A 1 220 ? 13.273 27.547 -10.211 1 97.75 220 PHE A CA 1
ATOM 1775 C C . PHE A 1 220 ? 11.766 27.703 -10.023 1 97.75 220 PHE A C 1
ATOM 1777 O O . PHE A 1 220 ? 11.234 27.375 -8.961 1 97.75 220 PHE A O 1
ATOM 1784 N N . ASP A 1 221 ? 11.078 28.203 -11.062 1 97 221 ASP A N 1
ATOM 1785 C CA . ASP A 1 221 ? 9.617 28.219 -11.031 1 97 221 ASP A CA 1
ATOM 1786 C C . ASP A 1 221 ? 9.047 26.891 -11.492 1 97 221 ASP A C 1
ATOM 1788 O O . ASP A 1 221 ? 9.789 25.906 -11.656 1 97 221 ASP A O 1
ATOM 1792 N N . GLU A 1 222 ? 7.699 26.719 -11.602 1 93.25 222 GLU A N 1
ATOM 1793 C CA . GLU A 1 222 ? 7.055 25.438 -11.891 1 93.25 222 GLU A CA 1
ATOM 1794 C C . GLU A 1 222 ? 7.344 24.984 -13.32 1 93.25 222 GLU A C 1
ATOM 1796 O O . GLU A 1 222 ? 7.199 23.812 -13.641 1 93.25 222 GLU A O 1
ATOM 1801 N N . LYS A 1 223 ? 7.789 25.906 -14.188 1 89.56 223 LYS A N 1
ATOM 1802 C CA . LYS A 1 223 ? 8.109 25.562 -15.562 1 89.56 223 LYS A CA 1
ATOM 1803 C C . LYS A 1 223 ? 9.578 25.156 -15.703 1 89.56 223 LYS A C 1
ATOM 1805 O O . LYS A 1 223 ? 10.039 24.828 -16.797 1 89.56 223 LYS A O 1
ATOM 1810 N N . GLY A 1 224 ? 10.312 25.281 -14.578 1 92.19 224 GLY A N 1
ATOM 1811 C CA . GLY A 1 224 ? 11.719 24.906 -14.602 1 92.19 224 GLY A CA 1
ATOM 1812 C C . GLY A 1 224 ? 12.641 26.047 -14.969 1 92.19 224 GLY A C 1
ATOM 1813 O O . GLY A 1 224 ? 13.836 25.844 -15.188 1 92.19 224 GLY A O 1
ATOM 1814 N N . LEU A 1 225 ? 12.117 27.203 -15.016 1 95.31 225 LEU A N 1
ATOM 1815 C CA . LEU A 1 225 ? 12.922 28.375 -15.344 1 95.31 225 LEU A CA 1
ATOM 1816 C C . LEU A 1 225 ? 13.578 28.953 -14.086 1 95.31 225 LEU A C 1
ATOM 1818 O O . LEU A 1 225 ? 12.93 29.062 -13.047 1 95.31 225 LEU A O 1
ATOM 1822 N N . GLN A 1 226 ? 14.844 29.312 -14.227 1 97.19 226 GLN A N 1
ATOM 1823 C CA . GLN A 1 226 ? 15.555 29.953 -13.125 1 97.19 226 GLN A CA 1
ATOM 1824 C C . GLN A 1 226 ? 15.055 31.375 -12.891 1 97.19 226 GLN A C 1
ATOM 1826 O O . GLN A 1 226 ? 15.031 32.188 -13.812 1 97.19 226 GLN A O 1
ATOM 1831 N N . VAL A 1 227 ? 14.648 31.641 -11.672 1 97.38 227 VAL A N 1
ATOM 1832 C CA . VAL A 1 227 ? 14.094 32.969 -11.406 1 97.38 227 VAL A CA 1
ATOM 1833 C C . VAL A 1 227 ? 15.023 33.719 -10.477 1 97.38 227 VAL A C 1
ATOM 1835 O O . VAL A 1 227 ? 14.922 34.969 -10.367 1 97.38 227 VAL A O 1
ATOM 1838 N N . ALA A 1 228 ? 15.977 33.062 -9.844 1 97.06 228 ALA A N 1
ATOM 1839 C CA . ALA A 1 228 ? 16.969 33.688 -8.984 1 97.06 228 ALA A CA 1
ATOM 1840 C C . ALA A 1 228 ? 18.125 32.75 -8.695 1 97.06 228 ALA A C 1
ATOM 1842 O O . ALA A 1 228 ? 17.984 31.531 -8.797 1 97.06 228 ALA A O 1
ATOM 1843 N N . GLN A 1 229 ? 19.281 33.25 -8.414 1 96.88 229 GLN A N 1
ATOM 1844 C CA . GLN A 1 229 ? 20.453 32.5 -8 1 96.88 229 GLN A CA 1
ATOM 1845 C C . GLN A 1 229 ? 21.328 33.312 -7.043 1 96.88 229 GLN A C 1
ATOM 1847 O O . GLN A 1 229 ? 21.516 34.5 -7.238 1 96.88 229 GLN A O 1
ATOM 1852 N N . THR A 1 230 ? 21.734 32.75 -6.074 1 97.31 230 THR A N 1
ATOM 1853 C CA . THR A 1 230 ? 22.641 33.406 -5.113 1 97.31 230 THR A CA 1
ATOM 1854 C C . THR A 1 230 ? 23.547 32.375 -4.461 1 97.31 230 THR A C 1
ATOM 1856 O O . THR A 1 230 ? 23.531 31.188 -4.824 1 97.31 230 THR A O 1
ATOM 1859 N N . SER A 1 231 ? 24.469 32.844 -3.6 1 97.69 231 SER A N 1
ATOM 1860 C CA . SER A 1 231 ? 25.375 31.953 -2.877 1 97.69 231 SER A CA 1
ATOM 1861 C C . SER A 1 231 ? 25.484 32.344 -1.409 1 97.69 231 SER A C 1
ATOM 1863 O O . SER A 1 231 ? 25.391 33.531 -1.073 1 97.69 231 SER A O 1
ATOM 1865 N N . GLY A 1 232 ? 25.609 31.406 -0.567 1 97.62 232 GLY A N 1
ATOM 1866 C CA . GLY A 1 232 ? 25.719 31.609 0.869 1 97.62 232 GLY A CA 1
ATOM 1867 C C . GLY A 1 232 ? 24.875 30.641 1.672 1 97.62 232 GLY A C 1
ATOM 1868 O O . GLY A 1 232 ? 24.062 29.906 1.11 1 97.62 232 GLY A O 1
ATOM 1869 N N . THR A 1 233 ? 25.078 30.609 2.945 1 98 233 THR A N 1
ATOM 1870 C CA . THR A 1 233 ? 24.344 29.703 3.818 1 98 233 THR A CA 1
ATOM 1871 C C . THR A 1 233 ? 23.156 30.406 4.469 1 98 233 THR A C 1
ATOM 1873 O O . THR A 1 233 ? 22.281 29.766 5.035 1 98 233 THR A O 1
ATOM 1876 N N . ASP A 1 234 ? 23.156 31.703 4.535 1 98.25 234 ASP A N 1
ATOM 1877 C CA . ASP A 1 234 ? 22.062 32.562 4.973 1 98.25 234 ASP A CA 1
ATOM 1878 C C . ASP A 1 234 ? 21.828 33.688 3.988 1 98.25 234 ASP A C 1
ATOM 1880 O O . ASP A 1 234 ? 22.609 34.656 3.963 1 98.25 234 ASP A O 1
ATOM 1884 N N . VAL A 1 235 ? 20.812 33.531 3.201 1 98.12 235 VAL A N 1
ATOM 1885 C CA . VAL A 1 235 ? 20.672 34.469 2.096 1 98.12 235 VAL A CA 1
ATOM 1886 C C . VAL A 1 235 ? 19.219 34.938 2.002 1 98.12 235 VAL A C 1
ATOM 1888 O O . VAL A 1 235 ? 18.328 34.312 2.576 1 98.12 235 VAL A O 1
ATOM 1891 N N . ASN A 1 236 ? 19.031 36.031 1.396 1 97.31 236 ASN A N 1
ATOM 1892 C CA . ASN A 1 236 ? 17.734 36.562 0.996 1 97.31 236 ASN A CA 1
ATOM 1893 C C . ASN A 1 236 ? 17.609 36.656 -0.522 1 97.31 236 ASN A C 1
ATOM 1895 O O . ASN A 1 236 ? 18.406 37.344 -1.171 1 97.31 236 ASN A O 1
ATOM 1899 N N . VAL A 1 237 ? 16.672 36 -1.031 1 97.19 237 VAL A N 1
ATOM 1900 C CA . VAL A 1 237 ? 16.5 35.938 -2.479 1 97.19 237 VAL A CA 1
ATOM 1901 C C . VAL A 1 237 ? 15.203 36.656 -2.865 1 97.19 237 VAL A C 1
ATOM 1903 O O . VAL A 1 237 ? 14.125 36.281 -2.387 1 97.19 237 VAL A O 1
ATOM 1906 N N . ALA A 1 238 ? 15.266 37.625 -3.785 1 96.75 238 ALA A N 1
ATOM 1907 C CA . ALA A 1 238 ? 14.078 38.344 -4.258 1 96.75 238 ALA A CA 1
ATOM 1908 C C . ALA A 1 238 ? 13.477 37.625 -5.477 1 96.75 238 ALA A C 1
ATOM 1910 O O . ALA A 1 238 ? 14.195 37.219 -6.387 1 96.75 238 ALA A O 1
ATOM 1911 N N . ILE A 1 239 ? 12.266 37.375 -5.422 1 97.25 239 ILE A N 1
ATOM 1912 C CA . ILE A 1 239 ? 11.508 36.875 -6.562 1 97.25 239 ILE A CA 1
ATOM 1913 C C . ILE A 1 239 ? 10.508 37.906 -7.035 1 97.25 239 ILE A C 1
ATOM 1915 O O . ILE A 1 239 ? 9.594 38.281 -6.301 1 97.25 239 ILE A O 1
ATOM 1919 N N . GLU A 1 240 ? 10.648 38.406 -8.32 1 96 240 GLU A N 1
ATOM 1920 C CA . GLU A 1 240 ? 9.719 39.344 -8.906 1 96 240 GLU A CA 1
ATOM 1921 C C . GLU A 1 240 ? 8.523 38.656 -9.547 1 96 240 GLU A C 1
ATOM 1923 O O . GLU A 1 240 ? 8.625 37.5 -9.961 1 96 240 GLU A O 1
ATOM 1928 N N . ASN A 1 241 ? 7.414 39.375 -9.633 1 95.69 241 ASN A N 1
ATOM 1929 C CA . ASN A 1 241 ? 6.191 38.812 -10.195 1 95.69 241 ASN A CA 1
ATOM 1930 C C . ASN A 1 241 ? 5.898 37.406 -9.633 1 95.69 241 ASN A C 1
ATOM 1932 O O . ASN A 1 241 ? 5.711 36.469 -10.391 1 95.69 241 ASN A O 1
ATOM 1936 N N . VAL A 1 242 ? 5.945 37.375 -8.336 1 97.38 242 VAL A N 1
ATOM 1937 C CA . VAL A 1 242 ? 5.848 36.094 -7.641 1 97.38 242 VAL A CA 1
ATOM 1938 C C . VAL A 1 242 ? 4.461 35.5 -7.852 1 97.38 242 VAL A C 1
ATOM 1940 O O . VAL A 1 242 ? 3.459 36.219 -7.844 1 97.38 242 VAL A O 1
ATOM 1943 N N . GLN A 1 243 ? 4.375 34.188 -8.219 1 97.62 243 GLN A N 1
ATOM 1944 C CA . GLN A 1 243 ? 3.129 33.406 -8.211 1 97.62 243 GLN A CA 1
ATOM 1945 C C . GLN A 1 243 ? 2.881 32.781 -6.844 1 97.62 243 GLN A C 1
ATOM 1947 O O . GLN A 1 243 ? 3.748 32.094 -6.312 1 97.62 243 GLN A O 1
ATOM 1952 N N . LEU A 1 244 ? 1.702 33.031 -6.27 1 98.25 244 LEU A N 1
ATOM 1953 C CA . LEU A 1 244 ? 1.431 32.625 -4.895 1 98.25 244 LEU A CA 1
ATOM 1954 C C . LEU A 1 244 ? 0.87 31.219 -4.84 1 98.25 244 LEU A C 1
ATOM 1956 O O . LEU A 1 244 ? 0.195 30.781 -5.773 1 98.25 244 LEU A O 1
ATOM 1960 N N . TRP A 1 245 ? 1.253 30.469 -3.787 1 98.19 245 TRP A N 1
ATOM 1961 C CA . TRP A 1 245 ? 0.54 29.25 -3.404 1 98.19 245 TRP A CA 1
ATOM 1962 C C . TRP A 1 245 ? -0.866 29.578 -2.91 1 98.19 245 TRP A C 1
ATOM 1964 O O . TRP A 1 245 ? -1.04 30.422 -2.029 1 98.19 245 TRP A O 1
ATOM 1974 N N . GLN A 1 246 ? -1.921 28.969 -3.443 1 96.56 246 GLN A N 1
ATOM 1975 C CA . GLN A 1 246 ? -3.316 29.219 -3.1 1 96.56 246 GLN A CA 1
ATOM 1976 C C . GLN A 1 246 ? -4.051 27.922 -2.789 1 96.56 246 GLN A C 1
ATOM 1978 O O . GLN A 1 246 ? -3.74 26.875 -3.361 1 96.56 246 GLN A O 1
ATOM 1983 N N . PRO A 1 247 ? -5.023 28.031 -1.849 1 97.06 247 PRO A N 1
ATOM 1984 C CA . PRO A 1 247 ? -5.848 26.844 -1.606 1 97.06 247 PRO A CA 1
ATOM 1985 C C . PRO A 1 247 ? -6.469 26.297 -2.885 1 97.06 247 PRO A C 1
ATOM 1987 O O . PRO A 1 247 ? -7.125 27.031 -3.629 1 97.06 247 PRO A O 1
ATOM 1990 N N . LEU A 1 248 ? -6.246 24.984 -3.221 1 96.69 248 LEU A N 1
ATOM 1991 C CA . LEU A 1 248 ? -6.77 24.219 -4.348 1 96.69 248 LEU A CA 1
ATOM 1992 C C . LEU A 1 248 ? -6.168 24.719 -5.66 1 96.69 248 LEU A C 1
ATOM 1994 O O . LEU A 1 248 ? -6.559 24.25 -6.738 1 96.69 248 LEU A O 1
ATOM 1998 N N . ASN A 1 249 ? -5.309 25.625 -5.609 1 95.31 249 ASN A N 1
ATOM 1999 C CA . ASN A 1 249 ? -4.543 26.141 -6.742 1 95.31 249 ASN A CA 1
ATOM 2000 C C . ASN A 1 249 ? -3.092 26.406 -6.363 1 95.31 249 ASN A C 1
ATOM 2002 O O . ASN A 1 249 ? -2.633 27.547 -6.426 1 95.31 249 ASN A O 1
ATOM 2006 N N . ALA A 1 250 ? -2.402 25.406 -6.184 1 97.06 250 ALA A N 1
ATOM 2007 C CA . ALA A 1 250 ? -1.062 25.516 -5.613 1 97.06 250 ALA A CA 1
ATOM 2008 C C . ALA A 1 250 ? -0.042 25.906 -6.676 1 97.06 250 ALA A C 1
ATOM 2010 O O . ALA A 1 250 ? -0.188 25.562 -7.848 1 97.06 250 ALA A O 1
ATOM 2011 N N . TYR A 1 251 ? 0.881 26.656 -6.328 1 97.75 251 TYR A N 1
ATOM 2012 C CA . TYR A 1 251 ? 2.086 26.953 -7.098 1 97.75 251 TYR A CA 1
ATOM 2013 C C . TYR A 1 251 ? 3.336 26.734 -6.254 1 97.75 251 TYR A C 1
ATOM 2015 O O . TYR A 1 251 ? 3.461 27.297 -5.16 1 97.75 251 TYR A O 1
ATOM 2023 N N . LEU A 1 252 ? 4.254 25.938 -6.738 1 98 252 LEU A N 1
ATOM 2024 C CA . LEU A 1 252 ? 5.449 25.609 -5.965 1 98 252 LEU A CA 1
ATOM 2025 C C . LEU A 1 252 ? 6.711 25.969 -6.73 1 98 252 LEU A C 1
ATOM 2027 O O . LEU A 1 252 ? 6.82 25.703 -7.93 1 98 252 LEU A O 1
ATOM 2031 N N . TYR A 1 253 ? 7.594 26.656 -6.059 1 98.31 253 TYR A N 1
ATOM 2032 C CA . TYR A 1 253 ? 8.961 26.844 -6.523 1 98.31 253 TYR A CA 1
ATOM 2033 C C . TYR A 1 253 ? 9.859 25.703 -6.039 1 98.31 253 TYR A C 1
ATOM 2035 O O . TYR A 1 253 ? 9.438 24.859 -5.25 1 98.31 253 TYR A O 1
ATOM 2043 N N . LYS A 1 254 ? 11.031 25.688 -6.598 1 97 254 LYS A N 1
ATOM 2044 C CA . LYS A 1 254 ? 12.047 24.734 -6.176 1 97 254 LYS A CA 1
ATOM 2045 C C . LYS A 1 254 ? 13.359 25.438 -5.844 1 97 254 LYS A C 1
ATOM 2047 O O . LYS A 1 254 ? 13.875 26.203 -6.652 1 97 254 LYS A O 1
ATOM 2052 N N . ALA A 1 255 ? 13.836 25.203 -4.699 1 98.5 255 ALA A N 1
ATOM 2053 C CA . ALA A 1 255 ? 15.172 25.656 -4.332 1 98.5 255 ALA A CA 1
ATOM 2054 C C . ALA A 1 255 ? 16.203 24.547 -4.492 1 98.5 255 ALA A C 1
ATOM 2056 O O . ALA A 1 255 ? 16.172 23.562 -3.748 1 98.5 255 ALA A O 1
ATOM 2057 N N . LYS A 1 256 ? 17.031 24.656 -5.449 1 98.06 256 LYS A N 1
ATOM 2058 C CA . LYS A 1 256 ? 18.156 23.75 -5.609 1 98.06 256 LYS A CA 1
ATOM 2059 C C . LYS A 1 256 ? 19.375 24.234 -4.84 1 98.06 256 LYS A C 1
ATOM 2061 O O . LYS A 1 256 ? 19.906 25.328 -5.125 1 98.06 256 LYS A O 1
ATOM 2066 N N . VAL A 1 257 ? 19.766 23.547 -3.857 1 98.62 257 VAL A N 1
ATOM 2067 C CA . VAL A 1 257 ? 20.922 23.859 -3.035 1 98.62 257 VAL A CA 1
ATOM 2068 C C . VAL A 1 257 ? 22.094 22.953 -3.402 1 98.62 257 VAL A C 1
ATOM 2070 O O . VAL A 1 257 ? 21.969 21.719 -3.352 1 98.62 257 VAL A O 1
ATOM 2073 N N . GLU A 1 258 ? 23.25 23.547 -3.76 1 98.44 258 GLU A N 1
ATOM 2074 C CA . GLU A 1 258 ? 24.453 22.797 -4.148 1 98.44 258 GLU A CA 1
ATOM 2075 C C . GLU A 1 258 ? 25.641 23.188 -3.279 1 98.44 258 GLU A C 1
ATOM 2077 O O . GLU A 1 258 ? 26.016 24.359 -3.195 1 98.44 258 GLU A O 1
ATOM 2082 N N . GLY A 1 259 ? 26.156 22.203 -2.562 1 98.56 259 GLY A N 1
ATOM 2083 C CA . GLY A 1 259 ? 27.469 22.391 -1.958 1 98.56 259 GLY A CA 1
ATOM 2084 C C . GLY A 1 259 ? 28.609 22.203 -2.938 1 98.56 259 GLY A C 1
ATOM 2085 O O . GLY A 1 259 ? 28.797 21.109 -3.477 1 98.56 259 GLY A O 1
ATOM 2086 N N . MET A 1 260 ? 29.422 23.281 -3.113 1 97.94 260 MET A N 1
ATOM 2087 C CA . MET A 1 260 ? 30.438 23.266 -4.148 1 97.94 260 MET A CA 1
ATOM 2088 C C . MET A 1 260 ? 31.828 23.156 -3.529 1 97.94 260 MET A C 1
ATOM 2090 O O . MET A 1 260 ? 32.094 23.734 -2.471 1 97.94 260 MET A O 1
ATOM 2094 N N . LYS A 1 261 ? 32.625 22.375 -4.145 1 96.75 261 LYS A N 1
ATOM 2095 C CA . LYS A 1 261 ? 34.062 22.312 -3.871 1 96.75 261 LYS A CA 1
ATOM 2096 C C . LYS A 1 261 ? 34.875 22.359 -5.164 1 96.75 261 LYS A C 1
ATOM 2098 O O . LYS A 1 261 ? 34.656 21.531 -6.059 1 96.75 261 LYS A O 1
ATOM 2103 N N . SER A 1 262 ? 35.906 23.281 -5.281 1 95.62 262 SER A N 1
ATOM 2104 C CA . SER A 1 262 ? 36.781 23.422 -6.438 1 95.62 262 SER A CA 1
ATOM 2105 C C . SER A 1 262 ? 35.969 23.453 -7.734 1 95.62 262 SER A C 1
ATOM 2107 O O . SER A 1 262 ? 36.312 22.75 -8.688 1 95.62 262 SER A O 1
ATOM 2109 N N . GLY A 1 263 ? 34.875 24.109 -7.66 1 93.56 263 GLY A N 1
ATOM 2110 C CA . GLY A 1 263 ? 34.062 24.328 -8.852 1 93.56 263 GLY A CA 1
ATOM 2111 C C . GLY A 1 263 ? 33.156 23.172 -9.18 1 93.56 263 GLY A C 1
ATOM 2112 O O . GLY A 1 263 ? 32.344 23.234 -10.125 1 93.56 263 GLY A O 1
ATOM 2113 N N . GLU A 1 264 ? 33.219 22.141 -8.391 1 95.44 264 GLU A N 1
ATOM 2114 C CA . GLU A 1 264 ? 32.375 20.969 -8.625 1 95.44 264 GLU A CA 1
ATOM 2115 C C . GLU A 1 264 ? 31.266 20.859 -7.582 1 95.44 264 GLU A C 1
ATOM 2117 O O . GLU A 1 264 ? 31.484 21.125 -6.402 1 95.44 264 GLU A O 1
ATOM 2122 N N . SER A 1 265 ? 30.109 20.469 -8.023 1 96.81 265 SER A N 1
ATOM 2123 C CA . SER A 1 265 ? 29 20.219 -7.113 1 96.81 265 SER A CA 1
ATOM 2124 C C . SER A 1 265 ? 29.203 18.906 -6.352 1 96.81 265 SER A C 1
ATOM 2126 O O . SER A 1 265 ? 29.234 17.844 -6.957 1 96.81 265 SER A O 1
ATOM 2128 N N . ILE A 1 266 ? 29.281 18.984 -5.086 1 97.81 266 ILE A N 1
ATOM 2129 C CA . ILE A 1 266 ? 29.594 17.828 -4.25 1 97.81 266 ILE A CA 1
ATOM 2130 C C . ILE A 1 266 ? 28.297 17.219 -3.727 1 97.81 266 ILE A C 1
ATOM 2132 O O . ILE A 1 266 ? 28.094 16 -3.816 1 97.81 266 ILE A O 1
ATOM 2136 N N . ASP A 1 267 ? 27.453 18.016 -3.164 1 98.38 267 ASP A N 1
ATOM 2137 C CA . ASP A 1 267 ? 26.125 17.594 -2.703 1 98.38 267 ASP A CA 1
ATOM 2138 C C . ASP A 1 267 ? 25.031 18.484 -3.275 1 98.38 267 ASP A C 1
ATOM 2140 O O . ASP A 1 267 ? 25.219 19.703 -3.416 1 98.38 267 ASP A O 1
ATOM 2144 N N . VAL A 1 268 ? 23.984 17.875 -3.623 1 98.25 268 VAL A N 1
ATOM 2145 C CA . VAL A 1 268 ? 22.844 18.594 -4.184 1 98.25 268 VAL A CA 1
ATOM 2146 C C . VAL A 1 268 ? 21.562 18.156 -3.471 1 98.25 268 VAL A C 1
ATOM 2148 O O . VAL A 1 268 ? 21.344 16.953 -3.254 1 98.25 268 VAL A O 1
ATOM 2151 N N . TYR A 1 269 ? 20.719 19.078 -3.068 1 98.19 269 TYR A N 1
ATOM 2152 C CA . TYR A 1 269 ? 19.375 18.828 -2.557 1 98.19 269 TYR A CA 1
ATOM 2153 C C . TYR A 1 269 ? 18.391 19.828 -3.123 1 98.19 269 TYR A C 1
ATOM 2155 O O . TYR A 1 269 ? 18.734 21 -3.322 1 98.19 269 TYR A O 1
ATOM 2163 N N . GLU A 1 270 ? 17.234 19.359 -3.416 1 97.38 270 GLU A N 1
ATOM 2164 C CA . GLU A 1 270 ? 16.172 20.219 -3.922 1 97.38 270 GLU A CA 1
ATOM 2165 C C . GLU A 1 270 ? 14.984 20.25 -2.963 1 97.38 270 GLU A C 1
ATOM 2167 O O . GLU A 1 270 ? 14.477 19.188 -2.57 1 97.38 270 GLU A O 1
ATOM 2172 N N . GLU A 1 271 ? 14.562 21.422 -2.57 1 97.94 271 GLU A N 1
ATOM 2173 C CA . GLU A 1 271 ? 13.422 21.594 -1.681 1 97.94 271 GLU A CA 1
ATOM 2174 C C . GLU A 1 271 ? 12.32 22.406 -2.352 1 97.94 271 GLU A C 1
ATOM 2176 O O . GLU A 1 271 ? 12.555 23.547 -2.775 1 97.94 271 GLU A O 1
ATOM 2181 N N . SER A 1 272 ? 11.109 21.766 -2.479 1 97.38 272 SER A N 1
ATOM 2182 C CA . SER A 1 272 ? 9.945 22.484 -2.98 1 97.38 272 SER A CA 1
ATOM 2183 C C . SER A 1 272 ? 9.359 23.406 -1.912 1 97.38 272 SER A C 1
ATOM 2185 O O . SER A 1 272 ? 9.328 23.047 -0.732 1 97.38 272 SER A O 1
ATOM 2187 N N . PHE A 1 273 ? 8.914 24.594 -2.348 1 98.19 273 PHE A N 1
ATOM 2188 C CA . PHE A 1 273 ? 8.289 25.5 -1.392 1 98.19 273 PHE A CA 1
ATOM 2189 C C . PHE A 1 273 ? 7.27 26.391 -2.082 1 98.19 273 PHE A C 1
ATOM 2191 O O . PHE A 1 273 ? 7.363 26.641 -3.287 1 98.19 273 PHE A O 1
ATOM 2198 N N . GLY A 1 274 ? 6.254 26.75 -1.379 1 98.44 274 GLY A N 1
ATOM 2199 C CA . GLY A 1 274 ? 5.27 27.719 -1.837 1 98.44 274 GLY A CA 1
ATOM 2200 C C . GLY A 1 274 ? 5.391 29.078 -1.148 1 98.44 274 GLY A C 1
ATOM 2201 O O . GLY A 1 274 ? 5.84 29.156 -0.003 1 98.44 274 GLY A O 1
ATOM 2202 N N . VAL A 1 275 ? 5.051 30.141 -1.9 1 98.38 275 VAL A N 1
ATOM 2203 C CA . VAL A 1 275 ? 5.031 31.484 -1.337 1 98.38 275 VAL A CA 1
ATOM 2204 C C . VAL A 1 275 ? 3.594 31.891 -1.027 1 98.38 275 VAL A C 1
ATOM 2206 O O . VAL A 1 275 ? 2.736 31.891 -1.914 1 98.38 275 VAL A O 1
ATOM 2209 N N . ARG A 1 276 ? 3.355 32.188 0.198 1 98.12 276 ARG A N 1
ATOM 2210 C CA . ARG A 1 276 ? 2.047 32.656 0.623 1 98.12 276 ARG A CA 1
ATOM 2211 C C . ARG A 1 276 ? 2.154 33.469 1.915 1 98.12 276 ARG A C 1
ATOM 2213 O O . ARG A 1 276 ? 3.207 33.469 2.557 1 98.12 276 ARG A O 1
ATOM 2220 N N . LYS A 1 277 ? 1.112 34.219 2.252 1 97.31 277 LYS A N 1
ATOM 2221 C CA . LYS A 1 277 ? 0.999 34.969 3.502 1 97.31 277 LYS A CA 1
ATOM 2222 C C . LYS A 1 277 ? -0.198 34.469 4.32 1 97.31 277 LYS A C 1
ATOM 2224 O O . LYS A 1 277 ? -1.306 34.344 3.795 1 97.31 277 LYS A O 1
ATOM 2229 N N . VAL A 1 278 ? 0.071 34.125 5.574 1 97.94 278 VAL A N 1
ATOM 2230 C CA . VAL A 1 278 ? -0.973 33.719 6.504 1 97.94 278 VAL A CA 1
ATOM 2231 C C . VAL A 1 278 ? -1.042 34.688 7.672 1 97.94 278 VAL A C 1
ATOM 2233 O O . VAL A 1 278 ? -0.015 35.031 8.266 1 97.94 278 VAL A O 1
ATOM 2236 N N . GLU A 1 279 ? -2.293 35.156 7.938 1 96.69 279 GLU A N 1
ATOM 2237 C CA . GLU A 1 279 ? -2.475 36.125 9.031 1 96.69 279 GLU A CA 1
ATOM 2238 C C . GLU A 1 279 ? -3.838 35.938 9.688 1 96.69 279 GLU A C 1
ATOM 2240 O O . GLU A 1 279 ? -4.777 35.438 9.062 1 96.69 279 GLU A O 1
ATOM 2245 N N . VAL A 1 280 ? -3.887 36.25 10.961 1 97.94 280 VAL A N 1
ATOM 2246 C CA . VAL A 1 280 ? -5.141 36.406 11.695 1 97.94 280 VAL A CA 1
ATOM 2247 C C . VAL A 1 280 ? -5.363 37.875 12.047 1 97.94 280 VAL A C 1
ATOM 2249 O O . VAL A 1 280 ? -4.516 38.5 12.688 1 97.94 280 VAL A O 1
ATOM 2252 N N . LYS A 1 281 ? -6.48 38.406 11.555 1 95.38 281 LYS A N 1
ATO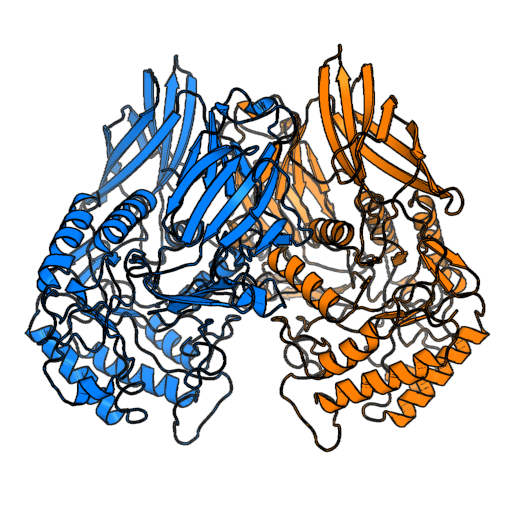M 2253 C CA . LYS A 1 281 ? -6.762 39.812 11.766 1 95.38 281 LYS A CA 1
ATOM 2254 C C . LYS A 1 281 ? -8.266 40.062 11.852 1 95.38 281 LYS A C 1
ATOM 2256 O O . LYS A 1 281 ? -9.031 39.594 11.008 1 95.38 281 LYS A O 1
ATOM 2261 N N . SER A 1 282 ? -8.711 40.812 12.883 1 94.94 282 SER A N 1
ATOM 2262 C CA . SER A 1 282 ? -10.078 41.312 13.023 1 94.94 282 SER A CA 1
ATOM 2263 C C . SER A 1 282 ? -11.086 40.156 12.961 1 94.94 282 SER A C 1
ATOM 2265 O O . SER A 1 282 ? -12.07 40.219 12.219 1 94.94 282 SER A O 1
ATOM 2267 N N . GLY A 1 283 ? -10.727 39.094 13.641 1 95.94 283 GLY A N 1
ATOM 2268 C CA . GLY A 1 283 ? -11.648 37.969 13.75 1 95.94 283 GLY A CA 1
ATOM 2269 C C . GLY A 1 283 ? -11.703 37.125 12.5 1 95.94 283 GLY A C 1
ATOM 2270 O O . GLY A 1 283 ? -12.602 36.281 12.352 1 95.94 283 GLY A O 1
ATOM 2271 N N . LYS A 1 284 ? -10.727 37.375 11.594 1 96.88 284 LYS A N 1
ATOM 2272 C CA . LYS A 1 284 ? -10.695 36.625 10.344 1 96.88 284 LYS A CA 1
ATOM 2273 C C . LYS A 1 284 ? -9.367 35.875 10.172 1 96.88 284 LYS A C 1
ATOM 2275 O O . LYS A 1 284 ? -8.367 36.25 10.789 1 96.88 284 LYS A O 1
ATOM 2280 N N . PHE A 1 285 ? -9.406 34.812 9.453 1 98.06 285 PHE A N 1
ATOM 2281 C CA . PHE A 1 285 ? -8.219 34.094 9 1 98.06 285 PHE A CA 1
ATOM 2282 C C . PHE A 1 285 ? -7.91 34.438 7.543 1 98.06 285 PHE A C 1
ATOM 2284 O O . PHE A 1 285 ? -8.742 34.219 6.66 1 98.06 285 PHE A O 1
ATOM 2291 N N . LEU A 1 286 ? -6.742 34.969 7.293 1 97.81 286 LEU A N 1
ATOM 2292 C CA . LEU A 1 286 ? -6.426 35.469 5.953 1 97.81 286 LEU A CA 1
ATOM 2293 C C . LEU A 1 286 ? -5.328 34.625 5.312 1 97.81 286 LEU A C 1
ATOM 2295 O O . LEU A 1 286 ? -4.352 34.25 5.973 1 97.81 286 LEU A O 1
ATOM 2299 N N . ILE A 1 287 ? -5.523 34.219 4.121 1 97.94 287 ILE A N 1
ATOM 2300 C CA . ILE A 1 287 ? -4.477 33.719 3.242 1 97.94 287 ILE A CA 1
ATOM 2301 C C . ILE A 1 287 ? -4.309 34.656 2.045 1 97.94 287 ILE A C 1
ATOM 2303 O O . ILE A 1 287 ? -5.273 34.938 1.338 1 97.94 287 ILE A O 1
ATOM 2307 N N . ASN A 1 288 ? -3.107 35.188 1.891 1 97.38 288 ASN A N 1
ATOM 2308 C CA . ASN A 1 288 ? -2.781 36.125 0.828 1 97.38 288 ASN A CA 1
ATOM 2309 C C . ASN A 1 288 ? -3.664 37.375 0.892 1 97.38 288 ASN A C 1
ATOM 2311 O O . ASN A 1 288 ? -4.148 37.844 -0.137 1 97.38 288 ASN A O 1
ATOM 2315 N N . GLY A 1 289 ? -3.988 37.781 2.064 1 95.88 289 GLY A N 1
ATOM 2316 C CA . GLY A 1 289 ? -4.695 39.031 2.299 1 95.88 289 GLY A CA 1
ATOM 2317 C C . GLY A 1 289 ? -6.199 38.906 2.172 1 95.88 289 GLY A C 1
ATOM 2318 O O . GLY A 1 289 ? -6.934 39.844 2.41 1 95.88 289 GLY A O 1
ATOM 2319 N N . GLU A 1 290 ? -6.668 37.719 1.91 1 96.31 290 GLU A N 1
ATOM 2320 C CA . GLU A 1 290 ? -8.102 37.5 1.732 1 96.31 290 GLU A CA 1
ATOM 2321 C C . GLU A 1 290 ? -8.641 36.531 2.799 1 96.31 290 GLU A C 1
ATOM 2323 O O . GLU A 1 290 ? -7.984 35.562 3.16 1 96.31 290 GLU A O 1
ATOM 2328 N N . PRO A 1 291 ? -9.883 36.875 3.309 1 97.12 291 PRO A N 1
ATOM 2329 C CA . PRO A 1 291 ? -10.469 35.938 4.285 1 97.12 291 PRO A CA 1
ATOM 2330 C C . PRO A 1 291 ? -10.609 34.531 3.744 1 97.12 291 PRO A C 1
ATOM 2332 O O . PRO A 1 291 ? -11.117 34.312 2.635 1 97.12 291 PRO A O 1
ATOM 2335 N N . PHE A 1 292 ? -10.141 33.594 4.484 1 97.81 292 PHE A N 1
ATOM 2336 C CA . PHE A 1 292 ? -10.195 32.188 4.133 1 97.81 292 PHE A CA 1
ATOM 2337 C C . PHE A 1 292 ? -11.203 31.438 5.004 1 97.81 292 PHE A C 1
ATOM 2339 O O . PHE A 1 292 ? -11.227 31.609 6.223 1 97.81 292 PHE A O 1
ATOM 2346 N N . TYR A 1 293 ? -12.102 30.625 4.449 1 97.94 293 TYR A N 1
ATOM 2347 C CA . TYR A 1 293 ? -13.062 29.781 5.152 1 97.94 293 TYR A CA 1
ATOM 2348 C C . TYR A 1 293 ? -12.648 28.312 5.082 1 97.94 293 TYR A C 1
ATOM 2350 O O . TYR A 1 293 ? -12.625 27.719 4 1 97.94 293 TYR A O 1
ATOM 2358 N N . PHE A 1 294 ? -12.344 27.703 6.246 1 98.44 294 PHE A N 1
ATOM 2359 C CA . PHE A 1 294 ? -11.93 26.312 6.309 1 98.44 294 PHE A CA 1
ATOM 2360 C C . PHE A 1 294 ? -13.117 25.391 6.031 1 98.44 294 PHE A C 1
ATOM 2362 O O . PHE A 1 294 ? -14.078 25.359 6.797 1 98.44 294 PHE A O 1
ATOM 2369 N N . LYS A 1 295 ? -13.148 24.734 4.945 1 97.94 295 LYS A N 1
ATOM 2370 C CA . LYS A 1 295 ? -14.078 23.672 4.586 1 97.94 295 LYS A CA 1
ATOM 2371 C C . LYS A 1 295 ? -13.375 22.312 4.547 1 97.94 295 LYS A C 1
ATOM 2373 O O . LYS A 1 295 ? -12.492 22.094 3.717 1 97.94 295 LYS A O 1
ATOM 2378 N N . GLY A 1 296 ? -13.641 21.422 5.582 1 98.5 296 GLY A N 1
ATOM 2379 C CA . GLY A 1 296 ? -12.945 20.156 5.488 1 98.5 296 GLY A CA 1
ATOM 2380 C C . GLY A 1 296 ? -13.148 19.266 6.707 1 98.5 296 GLY A C 1
ATOM 2381 O O . GLY A 1 296 ? -14.281 19.062 7.148 1 98.5 296 GLY A O 1
ATOM 2382 N N . PHE A 1 297 ? -12.016 18.719 7.121 1 98.44 297 PHE A N 1
ATOM 2383 C CA . PHE A 1 297 ? -12.234 17.562 7.977 1 98.44 297 PHE A CA 1
ATOM 2384 C C . PHE A 1 297 ? -11.18 17.5 9.078 1 98.44 297 PHE A C 1
ATOM 2386 O O . PHE A 1 297 ? -10.047 17.953 8.891 1 98.44 297 PHE A O 1
ATOM 2393 N N . GLY A 1 298 ? -11.656 16.969 10.281 1 97.81 298 GLY A N 1
ATOM 2394 C CA . GLY A 1 298 ? -10.695 16.078 10.922 1 97.81 298 GLY A CA 1
ATOM 2395 C C . GLY A 1 298 ? -10.531 14.758 10.195 1 97.81 298 GLY A C 1
ATOM 2396 O O . GLY A 1 298 ? -11.492 14.234 9.625 1 97.81 298 GLY A O 1
ATOM 2397 N N . LYS A 1 299 ? -9.336 14.25 10.203 1 96 299 LYS A N 1
ATOM 2398 C CA . LYS A 1 299 ? -9.086 13.031 9.445 1 96 299 LYS A CA 1
ATOM 2399 C C . LYS A 1 299 ? -8.117 12.109 10.18 1 96 299 LYS A C 1
ATOM 2401 O O . LYS A 1 299 ? -7.227 12.578 10.891 1 96 299 LYS A O 1
ATOM 2406 N N . HIS A 1 300 ? -8.383 10.828 10.117 1 96.44 300 HIS A N 1
ATOM 2407 C CA . HIS A 1 300 ? -7.395 9.844 10.531 1 96.44 300 HIS A CA 1
ATOM 2408 C C . HIS A 1 300 ? -6.727 9.18 9.328 1 96.44 300 HIS A C 1
ATOM 2410 O O . HIS A 1 300 ? -7.371 8.961 8.305 1 96.44 300 HIS A O 1
ATOM 2416 N N . GLU A 1 301 ? -5.453 8.945 9.453 1 96.56 301 GLU A N 1
ATOM 2417 C CA . GLU A 1 301 ? -4.863 7.934 8.578 1 96.56 301 GLU A CA 1
ATOM 2418 C C . GLU A 1 301 ? -5.297 6.531 8.992 1 96.56 301 GLU A C 1
ATOM 2420 O O . GLU A 1 301 ? -4.746 5.953 9.93 1 96.56 301 GLU A O 1
ATOM 2425 N N . ASP A 1 302 ? -6.289 6.051 8.398 1 96.75 302 ASP A N 1
ATOM 2426 C CA . ASP A 1 302 ? -6.863 4.75 8.734 1 96.75 302 ASP A CA 1
ATOM 2427 C C . ASP A 1 302 ? -7.434 4.07 7.488 1 96.75 302 ASP A C 1
ATOM 2429 O O . ASP A 1 302 ? -8.305 4.625 6.812 1 96.75 302 ASP A O 1
ATOM 2433 N N . ALA A 1 303 ? -6.93 2.965 7.18 1 95.44 303 ALA A N 1
ATOM 2434 C CA . ALA A 1 303 ? -7.426 2.164 6.066 1 95.44 303 ALA A CA 1
ATOM 2435 C C . ALA A 1 303 ? -7.531 0.692 6.453 1 95.44 303 ALA A C 1
ATOM 2437 O O . ALA A 1 303 ? -6.938 0.259 7.441 1 95.44 303 ALA A O 1
ATOM 2438 N N . TYR A 1 304 ? -8.312 -0.052 5.656 1 95.06 304 TYR A N 1
ATOM 2439 C CA . TYR A 1 304 ? -8.328 -1.498 5.852 1 95.06 304 TYR A CA 1
ATOM 2440 C C . TYR A 1 304 ? -6.945 -2.098 5.605 1 95.06 304 TYR A C 1
ATOM 2442 O O . TYR A 1 304 ? -6.254 -1.708 4.66 1 95.06 304 TYR A O 1
ATOM 2450 N N . VAL A 1 305 ? -6.547 -2.926 6.449 1 96.38 305 VAL A N 1
ATOM 2451 C CA . VAL A 1 305 ? -5.41 -3.836 6.355 1 96.38 305 VAL A CA 1
ATOM 2452 C C . VAL A 1 305 ? -4.113 -3.076 6.629 1 96.38 305 VAL A C 1
ATOM 2454 O O . VAL A 1 305 ? -3.283 -3.518 7.426 1 96.38 305 VAL A O 1
ATOM 2457 N N . ASN A 1 306 ? -3.924 -1.884 6.055 1 97.75 306 ASN A N 1
ATOM 2458 C CA . ASN A 1 306 ? -2.711 -1.116 6.309 1 97.75 306 ASN A CA 1
ATOM 2459 C C . ASN A 1 306 ? -2.762 -0.418 7.668 1 97.75 306 ASN A C 1
ATOM 2461 O O . ASN A 1 306 ? -1.741 0.067 8.156 1 97.75 306 ASN A O 1
ATOM 2465 N N . GLY A 1 307 ? -3.955 -0.358 8.25 1 97.25 307 GLY A N 1
ATOM 2466 C CA . GLY A 1 307 ? -4.066 0.42 9.477 1 97.25 307 GLY A CA 1
ATOM 2467 C C . GLY A 1 307 ? -3.656 1.87 9.297 1 97.25 307 GLY A C 1
ATOM 2468 O O . GLY A 1 307 ? -4.191 2.572 8.438 1 97.25 307 GLY A O 1
ATOM 2469 N N . ARG A 1 308 ? -2.711 2.256 10.031 1 97.38 308 ARG A N 1
ATOM 2470 C CA . ARG A 1 308 ? -2.209 3.621 9.898 1 97.38 308 ARG A CA 1
ATOM 2471 C C . ARG A 1 308 ? -0.968 3.666 9.016 1 97.38 308 ARG A C 1
ATOM 2473 O O . ARG A 1 308 ? -0.323 4.711 8.898 1 97.38 308 ARG A O 1
ATOM 2480 N N . GLY A 1 309 ? -0.578 2.535 8.453 1 97.81 309 GLY A N 1
ATOM 2481 C CA . GLY A 1 309 ? 0.573 2.482 7.562 1 97.81 309 GLY A CA 1
ATOM 2482 C C . GLY A 1 309 ? 0.389 3.301 6.301 1 97.81 309 GLY A C 1
ATOM 2483 O O . GLY A 1 309 ? -0.725 3.418 5.785 1 97.81 309 GLY A O 1
ATOM 2484 N N . LEU A 1 310 ? 1.476 3.787 5.77 1 98.12 310 LEU A N 1
ATOM 2485 C CA . LEU A 1 310 ? 1.452 4.605 4.562 1 98.12 310 LEU A CA 1
ATOM 2486 C C . LEU A 1 310 ? 0.894 3.818 3.381 1 98.12 310 LEU A C 1
ATOM 2488 O O . LEU A 1 310 ? 1.33 2.695 3.117 1 98.12 310 LEU A O 1
ATOM 2492 N N . ASN A 1 311 ? -0.044 4.32 2.715 1 97.5 311 ASN A N 1
ATOM 2493 C CA . ASN A 1 311 ? -0.584 3.887 1.431 1 97.5 311 ASN A CA 1
ATOM 2494 C C . ASN A 1 311 ? -0.891 5.074 0.52 1 97.5 311 ASN A C 1
ATOM 2496 O O . ASN A 1 311 ? -1.926 5.727 0.669 1 97.5 311 ASN A O 1
ATOM 2500 N N . GLU A 1 312 ? -0.046 5.293 -0.484 1 97.75 312 GLU A N 1
ATOM 2501 C CA . GLU A 1 312 ? -0.116 6.477 -1.337 1 97.75 312 GLU A CA 1
ATOM 2502 C C . GLU A 1 312 ? -1.403 6.492 -2.156 1 97.75 312 GLU A C 1
ATOM 2504 O O . GLU A 1 312 ? -1.931 7.559 -2.475 1 97.75 312 GLU A O 1
ATOM 2509 N N . ALA A 1 313 ? -1.92 5.324 -2.531 1 98.12 313 ALA A N 1
ATOM 2510 C CA . ALA A 1 313 ? -3.174 5.273 -3.281 1 98.12 313 ALA A CA 1
ATOM 2511 C C . ALA A 1 313 ? -4.32 5.883 -2.479 1 98.12 313 ALA A C 1
ATOM 2513 O O . ALA A 1 313 ? -5.145 6.617 -3.023 1 98.12 313 ALA A O 1
ATOM 2514 N N . TYR A 1 314 ? -4.352 5.574 -1.174 1 98.19 314 TYR A N 1
ATOM 2515 C CA . TYR A 1 314 ? -5.359 6.172 -0.303 1 98.19 314 TYR A CA 1
ATOM 2516 C C . TYR A 1 314 ? -5.152 7.68 -0.181 1 98.19 314 TYR A C 1
ATOM 2518 O O . TYR A 1 314 ? -6.117 8.445 -0.136 1 98.19 314 TYR A O 1
ATOM 2526 N N . ASN A 1 315 ? -3.881 8.078 -0.071 1 98.38 315 ASN A N 1
ATOM 2527 C CA . ASN A 1 315 ? -3.607 9.508 -0.021 1 98.38 315 ASN A CA 1
ATOM 2528 C C . ASN A 1 315 ? -4.184 10.227 -1.235 1 98.38 315 ASN A C 1
ATOM 2530 O O . ASN A 1 315 ? -4.871 11.242 -1.093 1 98.38 315 ASN A O 1
ATOM 2534 N N . VAL A 1 316 ? -3.936 9.711 -2.41 1 98.38 316 VAL A N 1
ATOM 2535 C CA . VAL A 1 316 ? -4.367 10.328 -3.662 1 98.38 316 VAL A CA 1
ATOM 2536 C C . VAL A 1 316 ? -5.891 10.328 -3.74 1 98.38 316 VAL A C 1
ATOM 2538 O O . VAL A 1 316 ? -6.504 11.344 -4.062 1 98.38 316 VAL A O 1
ATOM 2541 N N . LEU A 1 317 ? -6.508 9.195 -3.4 1 98.38 317 LEU A N 1
ATOM 2542 C CA . LEU A 1 317 ? -7.965 9.102 -3.463 1 98.38 317 LEU A CA 1
ATOM 2543 C C . LEU A 1 317 ? -8.609 10.094 -2.496 1 98.38 317 LEU A C 1
ATOM 2545 O O . LEU A 1 317 ? -9.586 10.766 -2.85 1 98.38 317 LEU A O 1
ATOM 2549 N N . ASP A 1 318 ? -8.094 10.125 -1.262 1 98.44 318 ASP A N 1
ATOM 2550 C CA . ASP A 1 318 ? -8.664 11.016 -0.257 1 98.44 318 ASP A CA 1
ATOM 2551 C C . ASP A 1 318 ? -8.648 12.461 -0.74 1 98.44 318 ASP A C 1
ATOM 2553 O O . ASP A 1 318 ? -9.641 13.188 -0.583 1 98.44 318 ASP A O 1
ATOM 2557 N N . ILE A 1 319 ? -7.531 12.906 -1.314 1 98.31 319 ILE A N 1
ATOM 2558 C CA . ILE A 1 319 ? -7.41 14.281 -1.801 1 98.31 319 ILE A CA 1
ATOM 2559 C C . ILE A 1 319 ? -8.398 14.508 -2.941 1 98.31 319 ILE A C 1
ATOM 2561 O O . ILE A 1 319 ? -9.031 15.562 -3.018 1 98.31 319 ILE A O 1
ATOM 2565 N N . ASN A 1 320 ? -8.539 13.492 -3.826 1 97.62 320 ASN A N 1
ATOM 2566 C CA . ASN A 1 320 ? -9.492 13.602 -4.922 1 97.62 320 ASN A CA 1
ATOM 2567 C C . ASN A 1 320 ? -10.922 13.734 -4.406 1 97.62 320 ASN A C 1
ATOM 25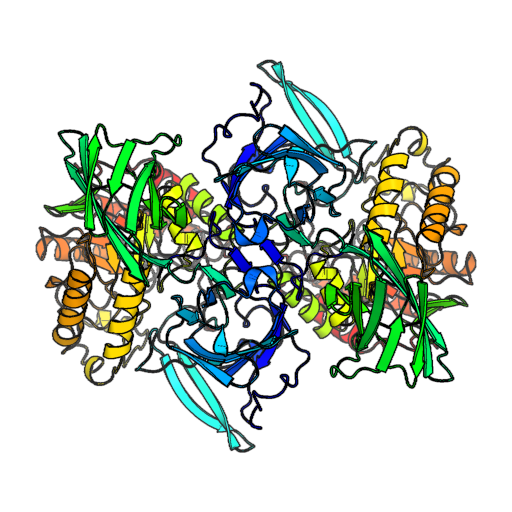69 O O . ASN A 1 320 ? -11.711 14.516 -4.934 1 97.62 320 ASN A O 1
ATOM 2573 N N . LEU A 1 321 ? -11.242 12.945 -3.412 1 98.19 321 LEU A N 1
ATOM 2574 C CA . LEU A 1 321 ? -12.562 13.023 -2.805 1 98.19 321 LEU A CA 1
ATOM 2575 C C . LEU A 1 321 ? -12.805 14.391 -2.184 1 98.19 321 LEU A C 1
ATOM 2577 O O . LEU A 1 321 ? -13.875 14.977 -2.361 1 98.19 321 LEU A O 1
ATOM 2581 N N . MET A 1 322 ? -11.836 14.906 -1.48 1 98.19 322 MET A N 1
ATOM 2582 C CA . MET A 1 322 ? -11.938 16.219 -0.854 1 98.19 322 MET A CA 1
ATOM 2583 C C . MET A 1 322 ? -12.172 17.297 -1.902 1 98.19 322 MET A C 1
ATOM 2585 O O . MET A 1 322 ? -13.109 18.094 -1.787 1 98.19 322 MET A O 1
ATOM 2589 N N . LYS A 1 323 ? -11.367 17.297 -2.916 1 97 323 LYS A N 1
ATOM 2590 C CA . LYS A 1 323 ? -11.477 18.312 -3.955 1 97 323 LYS A CA 1
ATOM 2591 C C . LYS A 1 323 ? -12.828 18.234 -4.656 1 97 323 LYS A C 1
ATOM 2593 O O . LYS A 1 323 ? -13.453 19.266 -4.926 1 97 323 LYS A O 1
ATOM 2598 N N . GLN A 1 324 ? -13.289 17.047 -4.906 1 95.69 324 GLN A N 1
ATOM 2599 C CA . GLN A 1 324 ? -14.547 16.844 -5.617 1 95.69 324 GLN A CA 1
ATOM 2600 C C . GLN A 1 324 ? -15.719 17.422 -4.828 1 95.69 324 GLN A C 1
ATOM 2602 O O . GLN A 1 324 ? -16.656 17.969 -5.414 1 95.69 324 GLN A O 1
ATOM 2607 N N . MET A 1 325 ? -15.641 17.359 -3.527 1 97 325 MET A N 1
ATOM 2608 C CA . MET A 1 325 ? -16.797 17.797 -2.742 1 97 325 MET A CA 1
ATOM 2609 C C . MET A 1 325 ? -16.609 19.25 -2.283 1 97 325 MET A C 1
ATOM 2611 O O . MET A 1 325 ? -17.422 19.766 -1.51 1 97 325 MET A O 1
ATOM 2615 N N . GLY A 1 326 ? -15.531 19.844 -2.668 1 97.19 326 GLY A N 1
ATOM 2616 C CA . GLY A 1 326 ? -15.344 21.25 -2.406 1 97.19 326 GLY A CA 1
ATOM 2617 C C . GLY A 1 326 ? -14.609 21.531 -1.109 1 97.19 326 GLY A C 1
ATOM 2618 O O . GLY A 1 326 ? -14.539 22.672 -0.657 1 97.19 326 GLY A O 1
ATOM 2619 N N . ALA A 1 327 ? -14.023 20.484 -0.517 1 98.44 327 ALA A N 1
ATOM 2620 C CA . ALA A 1 327 ? -13.195 20.672 0.672 1 98.44 327 ALA A CA 1
ATOM 2621 C C . ALA A 1 327 ? -11.852 21.297 0.307 1 98.44 327 ALA A C 1
ATOM 2623 O O . ALA A 1 327 ? -11.305 21.016 -0.764 1 98.44 327 ALA A O 1
ATOM 2624 N N . ASN A 1 328 ? -11.273 22.094 1.253 1 98.56 328 ASN A N 1
ATOM 2625 C CA . ASN A 1 328 ? -10.008 22.766 0.958 1 98.56 328 ASN A CA 1
ATOM 2626 C C . ASN A 1 328 ? -9.016 22.609 2.105 1 98.56 328 ASN A C 1
ATOM 2628 O O . ASN A 1 328 ? -7.922 23.188 2.062 1 98.56 328 ASN A O 1
ATOM 2632 N N . SER A 1 329 ? -9.398 21.828 3.146 1 98.75 329 SER A N 1
ATOM 2633 C CA . SER A 1 329 ? -8.531 21.766 4.316 1 98.75 329 SER A CA 1
ATOM 2634 C C . SER A 1 329 ? -8.805 20.531 5.156 1 98.75 329 SER A C 1
ATOM 2636 O O . SER A 1 329 ? -9.859 19.906 5.02 1 98.75 329 SER A O 1
ATOM 2638 N N . PHE A 1 330 ? -7.801 20.125 5.898 1 98.75 330 PHE A N 1
ATOM 2639 C CA . PHE A 1 330 ? -8.047 19.188 6.977 1 98.75 330 PHE A CA 1
ATOM 2640 C C . PHE A 1 330 ? -7.082 19.406 8.133 1 98.75 330 PHE A C 1
ATOM 2642 O O . PHE A 1 330 ? -6.109 20.141 7.996 1 98.75 330 PHE A O 1
ATOM 2649 N N . ARG A 1 331 ? -7.457 18.984 9.273 1 98.75 331 ARG A N 1
ATOM 2650 C CA . ARG A 1 331 ? -6.617 18.891 10.461 1 98.75 331 ARG A CA 1
ATOM 2651 C C . ARG A 1 331 ? -6.059 17.484 10.641 1 98.75 331 ARG A C 1
ATOM 2653 O O . ARG A 1 331 ? -6.773 16.5 10.453 1 98.75 331 ARG A O 1
ATOM 2660 N N . THR A 1 332 ? -4.742 17.391 10.922 1 98.25 332 THR A N 1
ATOM 2661 C CA . THR A 1 332 ? -4.117 16.078 11.102 1 98.25 332 THR A CA 1
ATOM 2662 C C . THR A 1 332 ? -4.5 15.477 12.453 1 98.25 332 THR A C 1
ATOM 2664 O O . THR A 1 332 ? -3.646 15.297 13.328 1 98.25 332 THR A O 1
ATOM 2667 N N . SER A 1 333 ? -5.828 15.219 12.664 1 95.31 333 SER A N 1
ATOM 2668 C CA . SER A 1 333 ? -6.32 14.602 13.891 1 95.31 333 SER A CA 1
ATOM 2669 C C . SER A 1 333 ? -5.977 13.117 13.938 1 95.31 333 SER A C 1
ATOM 2671 O O . SER A 1 333 ? -6.309 12.367 13.016 1 95.31 333 SER A O 1
ATOM 2673 N N . HIS A 1 334 ? -5.23 12.961 14.922 1 96.25 334 HIS A N 1
ATOM 2674 C CA . HIS A 1 334 ? -4.781 13.602 16.156 1 96.25 334 HIS A CA 1
ATOM 2675 C C . HIS A 1 334 ? -3.27 13.492 16.312 1 96.25 334 HIS A C 1
ATOM 2677 O O . HIS A 1 334 ? -2.762 13.461 17.438 1 96.25 334 HIS A O 1
ATOM 2683 N N . TYR A 1 335 ? -2.57 13.336 15.203 1 97.44 335 TYR A N 1
ATOM 2684 C CA . TYR A 1 335 ? -1.126 13.141 15.164 1 97.44 335 TYR A CA 1
ATOM 2685 C C . TYR A 1 335 ? -0.541 13.633 13.852 1 97.44 335 TYR A C 1
ATOM 2687 O O . TYR A 1 335 ? -1.271 13.836 12.875 1 97.44 335 TYR A O 1
ATOM 2695 N N . PRO A 1 336 ? 0.802 13.852 13.836 1 97.81 336 PRO A N 1
ATOM 2696 C CA . PRO A 1 336 ? 1.443 14.219 12.578 1 97.81 336 PRO A CA 1
ATOM 2697 C C . PRO A 1 336 ? 1.274 13.156 11.492 1 97.81 336 PRO A C 1
ATOM 2699 O O . PRO A 1 336 ? 1.467 11.969 11.75 1 97.81 336 PRO A O 1
ATOM 2702 N N . TYR A 1 337 ? 0.935 13.586 10.289 1 98.19 337 TYR A N 1
ATOM 2703 C CA . TYR A 1 337 ? 0.735 12.68 9.164 1 98.19 337 TYR A CA 1
ATOM 2704 C C . TYR A 1 337 ? 2.053 12.391 8.453 1 98.19 337 TYR A C 1
ATOM 2706 O O . TYR A 1 337 ? 3.088 12.969 8.797 1 98.19 337 TYR A O 1
ATOM 2714 N N . SER A 1 338 ? 2.002 11.453 7.543 1 98.06 338 SER A N 1
ATOM 2715 C CA . SER A 1 338 ? 3.182 11.094 6.762 1 98.06 338 SER A CA 1
ATOM 2716 C C . SER A 1 338 ? 3.717 12.289 5.988 1 98.06 338 SER A C 1
ATOM 2718 O O . SER A 1 338 ? 2.949 13.172 5.586 1 98.06 338 SER A O 1
ATOM 2720 N N . GLU A 1 339 ? 5.004 12.344 5.809 1 98.06 339 GLU A N 1
ATOM 2721 C CA . GLU A 1 339 ? 5.613 13.367 4.969 1 98.06 339 GLU A CA 1
ATOM 2722 C C . GLU A 1 339 ? 5.051 13.328 3.551 1 98.06 339 GLU A C 1
ATOM 2724 O O . GLU A 1 339 ? 4.914 14.367 2.9 1 98.06 339 GLU A O 1
ATOM 2729 N N . GLU A 1 340 ? 4.699 12.125 3.109 1 98.31 340 GLU A N 1
ATOM 2730 C CA . GLU A 1 340 ? 4.113 11.938 1.784 1 98.31 340 GLU A CA 1
ATOM 2731 C C . GLU A 1 340 ? 2.789 12.68 1.654 1 98.31 340 GLU A C 1
ATOM 2733 O O . GLU A 1 340 ? 2.551 13.367 0.655 1 98.31 340 GLU A O 1
ATOM 2738 N N . MET A 1 341 ? 1.945 12.594 2.672 1 98.5 341 MET A N 1
ATOM 2739 C CA . MET A 1 341 ? 0.671 13.305 2.656 1 98.5 341 MET A CA 1
ATOM 2740 C C . MET A 1 341 ? 0.892 14.812 2.686 1 98.5 341 MET A C 1
ATOM 2742 O O . MET A 1 341 ? 0.216 15.555 1.973 1 98.5 341 MET A O 1
ATOM 2746 N N . MET A 1 342 ? 1.841 15.281 3.488 1 98.62 342 MET A N 1
ATOM 2747 C CA . MET A 1 342 ? 2.102 16.719 3.59 1 98.62 342 MET A CA 1
ATOM 2748 C C . MET A 1 342 ? 2.609 17.266 2.264 1 98.62 342 MET A C 1
ATOM 2750 O O . MET A 1 342 ? 2.184 18.344 1.833 1 98.62 342 MET A O 1
ATOM 2754 N N . ARG A 1 343 ? 3.484 16.562 1.615 1 98.12 343 ARG A N 1
ATOM 2755 C CA . ARG A 1 343 ? 3.998 16.969 0.313 1 98.12 343 ARG A CA 1
ATOM 2756 C C . ARG A 1 343 ? 2.891 16.969 -0.736 1 98.12 343 ARG A C 1
ATOM 2758 O O . ARG A 1 343 ? 2.85 17.844 -1.601 1 98.12 343 ARG A O 1
ATOM 2765 N N . LEU A 1 344 ? 2.029 15.984 -0.657 1 98.44 344 LEU A N 1
ATOM 2766 C CA . LEU A 1 344 ? 0.888 15.93 -1.566 1 98.44 344 LEU A CA 1
ATOM 2767 C C . LEU A 1 344 ? -0.029 17.125 -1.353 1 98.44 344 LEU A C 1
ATOM 2769 O O . LEU A 1 344 ? -0.556 17.688 -2.314 1 98.44 344 LEU A O 1
ATOM 2773 N N . CYS A 1 345 ? -0.228 17.516 -0.105 1 98.75 345 CYS A N 1
ATOM 2774 C CA . CYS A 1 345 ? -1.055 18.672 0.213 1 98.75 345 CYS A CA 1
ATOM 2775 C C . CYS A 1 345 ? -0.441 19.953 -0.348 1 98.75 345 CYS A C 1
ATOM 2777 O O . CYS A 1 345 ? -1.155 20.812 -0.853 1 98.75 345 CYS A O 1
ATOM 2779 N N . ASP A 1 346 ? 0.885 20.078 -0.283 1 98.56 346 ASP A N 1
ATOM 2780 C CA . ASP A 1 346 ? 1.56 21.203 -0.912 1 98.56 346 ASP A CA 1
ATOM 2781 C C . ASP A 1 346 ? 1.24 21.281 -2.402 1 98.56 346 ASP A C 1
ATOM 2783 O O . ASP A 1 346 ? 0.887 22.344 -2.918 1 98.56 346 ASP A O 1
ATOM 2787 N N . ARG A 1 347 ? 1.326 20.188 -3.008 1 97.62 347 ARG A N 1
ATOM 2788 C CA . ARG A 1 347 ? 1.193 20.141 -4.461 1 97.62 347 ARG A CA 1
ATOM 2789 C C . ARG A 1 347 ? -0.258 20.328 -4.887 1 97.62 347 ARG A C 1
ATOM 2791 O O . ARG A 1 347 ? -0.529 20.938 -5.922 1 97.62 347 ARG A O 1
ATOM 2798 N N . GLU A 1 348 ? -1.181 19.812 -4.031 1 97.88 348 GLU A N 1
ATOM 2799 C CA . GLU A 1 348 ? -2.586 19.797 -4.426 1 97.88 348 GLU A CA 1
ATOM 2800 C C . GLU A 1 348 ? -3.332 21.016 -3.889 1 97.88 348 GLU A C 1
ATOM 2802 O O . GLU A 1 348 ? -4.496 21.234 -4.227 1 97.88 348 GLU A O 1
ATOM 2807 N N . GLY A 1 349 ? -2.701 21.781 -3.068 1 98.31 349 GLY A N 1
ATOM 2808 C CA . GLY A 1 349 ? -3.307 23 -2.553 1 98.31 349 GLY A CA 1
ATOM 2809 C C . GLY A 1 349 ? -4.297 22.75 -1.432 1 98.31 349 GLY A C 1
ATOM 2810 O O . GLY A 1 349 ? -5.32 23.438 -1.333 1 98.31 349 GLY A O 1
ATOM 2811 N N . ILE A 1 350 ? -4.055 21.75 -0.646 1 98.75 350 ILE A N 1
ATOM 2812 C CA . ILE A 1 350 ? -4.898 21.484 0.515 1 98.75 350 ILE A CA 1
ATOM 2813 C C . ILE A 1 350 ? -4.312 22.172 1.744 1 98.75 350 ILE A C 1
ATOM 2815 O O . ILE A 1 350 ? -3.125 22.031 2.043 1 98.75 350 ILE A O 1
ATOM 2819 N N . VAL A 1 351 ? -5.117 22.922 2.457 1 98.88 351 VAL A N 1
ATOM 2820 C CA . VAL A 1 351 ? -4.684 23.656 3.645 1 98.88 351 VAL A CA 1
ATOM 2821 C C . VAL A 1 351 ? -4.699 22.734 4.855 1 98.88 351 VAL A C 1
ATOM 2823 O O . VAL A 1 351 ? -5.68 22.016 5.086 1 98.88 351 VAL A O 1
ATOM 2826 N N . VAL A 1 352 ? -3.592 22.766 5.652 1 98.88 352 VAL A N 1
ATOM 2827 C CA . VAL A 1 352 ? -3.463 21.797 6.73 1 98.88 352 VAL A CA 1
ATOM 2828 C C . VAL A 1 352 ? -3.285 22.516 8.062 1 98.88 352 VAL A C 1
ATOM 2830 O O . VAL A 1 352 ? -2.486 23.438 8.172 1 98.88 352 VAL A O 1
ATOM 2833 N N . ILE A 1 353 ? -4.133 22.156 9.031 1 98.88 353 ILE A N 1
ATOM 2834 C CA . ILE A 1 353 ? -3.84 22.391 10.438 1 98.88 353 ILE A CA 1
ATOM 2835 C C . ILE A 1 353 ? -3.061 21.203 11 1 98.88 353 ILE A C 1
ATOM 2837 O O . ILE A 1 353 ? -3.594 20.094 11.102 1 98.88 353 ILE A O 1
ATOM 2841 N N . ASP A 1 354 ? -1.808 21.422 11.289 1 98.75 354 ASP A N 1
ATOM 2842 C CA . ASP A 1 354 ? -0.888 20.359 11.672 1 98.75 354 ASP A CA 1
ATOM 2843 C C . ASP A 1 354 ? -0.835 20.203 13.195 1 98.75 354 ASP A C 1
ATOM 2845 O O . ASP A 1 354 ? -0.531 21.156 13.914 1 98.75 354 ASP A O 1
ATOM 2849 N N . GLU A 1 355 ? -1.128 19 13.664 1 98.69 355 GLU A N 1
ATOM 2850 C CA . GLU A 1 355 ? -1.443 18.828 15.086 1 98.69 355 GLU A CA 1
ATOM 2851 C C . GLU A 1 355 ? -0.449 17.875 15.758 1 98.69 355 GLU A C 1
ATOM 2853 O O . GLU A 1 355 ? -0.003 16.906 15.148 1 98.69 355 GLU A O 1
ATOM 2858 N N . THR A 1 356 ? -0.088 18.141 17.016 1 98.44 356 THR A N 1
ATOM 2859 C CA . THR A 1 356 ? 0.674 17.234 17.859 1 98.44 356 THR A CA 1
ATOM 2860 C C . THR A 1 356 ? -0.189 16.062 18.297 1 98.44 356 THR A C 1
ATOM 2862 O O . THR A 1 356 ? -1.418 16.109 18.219 1 98.44 356 THR A O 1
ATOM 2865 N N . PRO A 1 357 ? 0.407 15.023 18.75 1 98 357 PRO A N 1
ATOM 2866 C CA . PRO A 1 357 ? -0.403 13.891 19.203 1 98 357 PRO A CA 1
ATOM 2867 C C . PRO A 1 357 ? -0.841 14.039 20.672 1 98 357 PRO A C 1
ATOM 2869 O O . PRO A 1 357 ? -1.026 13.031 21.359 1 98 357 PRO A O 1
ATOM 2872 N N . ALA A 1 358 ? -0.934 15.258 21.188 1 97.69 358 ALA A N 1
ATOM 2873 C CA . ALA A 1 358 ? -1.366 15.531 22.547 1 97.69 358 ALA A CA 1
ATOM 2874 C C . ALA A 1 358 ? -2.889 15.523 22.656 1 97.69 358 ALA A C 1
ATOM 2876 O O . ALA A 1 358 ? -3.5 16.547 22.969 1 97.69 358 ALA A O 1
ATOM 2877 N N . VAL A 1 359 ? -3.439 14.383 22.516 1 95.75 359 VAL A N 1
ATOM 2878 C CA . VAL A 1 359 ? -4.891 14.234 22.531 1 95.75 359 VAL A CA 1
ATOM 2879 C C . VAL A 1 359 ? -5.352 13.656 23.859 1 95.75 359 VAL A C 1
ATOM 2881 O O . VAL A 1 359 ? -4.715 12.75 24.406 1 95.75 359 VAL A O 1
ATOM 2884 N N . GLY A 1 360 ? -6.375 14.141 24.359 1 91.88 360 GLY A N 1
ATOM 2885 C CA . GLY A 1 360 ? -7.031 13.562 25.531 1 91.88 360 GLY A CA 1
ATOM 2886 C C . GLY A 1 360 ? -6.207 13.664 26.797 1 91.88 360 GLY A C 1
ATOM 2887 O O . GLY A 1 360 ? -6.094 12.695 27.547 1 91.88 360 GLY A O 1
ATOM 2888 N N . LEU A 1 361 ? -5.543 14.805 27 1 93.31 361 LEU A N 1
ATOM 2889 C CA . LEU A 1 361 ? -4.781 15 28.234 1 93.31 361 LEU A CA 1
ATOM 2890 C C . LEU A 1 361 ? -5.707 15.281 29.406 1 93.31 361 LEU A C 1
ATOM 2892 O O . LEU A 1 361 ? -5.906 16.438 29.797 1 93.31 361 LEU A O 1
ATOM 2896 N N . PHE A 1 362 ? -6.27 14.094 29.891 1 88.62 362 PHE A N 1
ATOM 2897 C CA . PHE A 1 362 ? -7.203 14.062 31 1 88.62 362 PHE A CA 1
ATOM 2898 C C . PHE A 1 362 ? -6.836 12.953 31.984 1 88.62 362 PHE A C 1
ATOM 2900 O O . PHE A 1 362 ? -6.633 11.805 31.594 1 88.62 362 PHE A O 1
ATOM 2907 N N . ALA A 1 363 ? -6.625 13.336 33.25 1 82.44 363 ALA A N 1
ATOM 2908 C CA . ALA A 1 363 ? -6.379 12.281 34.219 1 82.44 363 ALA A CA 1
ATOM 2909 C C . ALA A 1 363 ? -7.66 11.516 34.531 1 82.44 363 ALA A C 1
ATOM 2911 O O . ALA A 1 363 ? -7.629 10.297 34.719 1 82.44 363 ALA A O 1
ATOM 2912 N N . ALA A 1 364 ? -8.758 12.172 34.75 1 68.06 364 ALA A N 1
ATOM 2913 C CA . ALA A 1 364 ? -10.023 11.531 35.125 1 68.06 364 ALA A CA 1
ATOM 2914 C C . ALA A 1 364 ? -10.953 11.453 33.906 1 68.06 364 ALA A C 1
ATOM 2916 O O . ALA A 1 364 ? -11.984 12.133 33.875 1 68.06 364 ALA A O 1
ATOM 2917 N N . PHE A 1 365 ? -10.406 11.031 32.812 1 59.84 365 PHE A N 1
ATOM 2918 C CA . PHE A 1 365 ? -11.234 11.039 31.594 1 59.84 365 PHE A CA 1
ATOM 2919 C C . PHE A 1 365 ? -12.406 10.078 31.734 1 59.84 365 PHE A C 1
ATOM 2921 O O . PHE A 1 365 ? -12.211 8.883 31.953 1 59.84 365 PHE A O 1
ATOM 2928 N N . ASN A 1 366 ? -13.562 10.383 32.344 1 51.66 366 ASN A N 1
ATOM 2929 C CA . ASN A 1 366 ? -14.766 9.578 32.188 1 51.66 366 ASN A CA 1
ATOM 2930 C C . ASN A 1 366 ? -15.703 10.164 31.141 1 51.66 366 ASN A C 1
ATOM 2932 O O . ASN A 1 366 ? -15.836 11.383 31.031 1 51.66 366 ASN A O 1
ATOM 2936 N N . PHE A 1 367 ? -15.727 9.633 29.953 1 49.88 367 PHE A N 1
ATOM 2937 C CA . PHE A 1 367 ? -16.578 10.07 28.844 1 49.88 367 PHE A CA 1
ATOM 2938 C C . PHE A 1 367 ? -17.953 10.469 29.359 1 49.88 367 PHE A C 1
ATOM 2940 O O . PHE A 1 367 ? -18.891 10.633 28.578 1 49.88 367 PHE A O 1
ATOM 2947 N N . ASP A 1 368 ? -18.141 10.562 30.703 1 45.94 368 ASP A N 1
ATOM 2948 C CA . ASP A 1 368 ? -19.484 10.906 31.156 1 45.94 368 ASP A CA 1
ATOM 2949 C C . ASP A 1 368 ? -19.75 12.406 31.016 1 45.94 368 ASP A C 1
ATOM 2951 O O . ASP A 1 368 ? -19.469 13.18 31.938 1 45.94 368 ASP A O 1
ATOM 2955 N N . VAL A 1 369 ? -20.125 12.914 29.781 1 51.56 369 VAL A N 1
ATOM 2956 C CA . VAL A 1 369 ? -20.438 14.273 29.359 1 51.56 369 VAL A CA 1
ATOM 2957 C C . VAL A 1 369 ? -21.656 14.789 30.109 1 51.56 369 VAL A C 1
ATOM 2959 O O . VAL A 1 369 ? -21.922 15.992 30.125 1 51.56 369 VAL A O 1
ATOM 2962 N N . SER A 1 370 ? -22.406 13.883 30.828 1 49.94 370 SER A N 1
ATOM 2963 C CA . SER A 1 370 ? -23.578 14.305 31.578 1 49.94 370 SER A CA 1
ATOM 2964 C C . SER A 1 370 ? -23.203 15.242 32.719 1 49.94 370 SER A C 1
ATOM 2966 O O . SER A 1 370 ? -24.047 15.945 33.281 1 49.94 370 SER A O 1
ATOM 2968 N N . ALA A 1 371 ? -21.938 15.164 33.031 1 50.97 371 ALA A N 1
ATOM 2969 C CA . ALA A 1 371 ? -21.453 16.047 34.094 1 50.97 371 ALA A CA 1
ATOM 2970 C C . ALA A 1 371 ? -21.484 17.5 33.656 1 50.97 371 ALA A C 1
ATOM 2972 O O . ALA A 1 371 ? -21.531 18.406 34.5 1 50.97 371 ALA A O 1
ATOM 2973 N N . LEU A 1 372 ? -21.375 17.766 32.281 1 53.44 372 LEU A N 1
ATOM 2974 C CA . LEU A 1 372 ? -21.438 19.094 31.672 1 53.44 372 LEU A CA 1
ATOM 2975 C C . LEU A 1 372 ? -22.781 19.75 31.953 1 53.44 372 LEU A C 1
ATOM 2977 O O . LEU A 1 372 ? -22.875 20.969 32.062 1 53.44 372 LEU A O 1
ATOM 2981 N N . GLU A 1 373 ? -23.797 18.891 31.906 1 49.16 373 GLU A N 1
ATOM 2982 C CA . GLU A 1 373 ? -25.125 19.469 32.094 1 49.16 373 GLU A CA 1
ATOM 2983 C C . GLU A 1 373 ? -25.266 20.078 33.5 1 49.16 373 GLU A C 1
ATOM 2985 O O . GLU A 1 373 ? -26.094 20.969 33.688 1 49.16 373 GLU A O 1
ATOM 2990 N N . THR A 1 374 ? -24.453 19.578 34.375 1 48.16 374 THR A N 1
ATOM 2991 C CA . THR A 1 374 ? -24.766 20.047 35.719 1 48.16 374 THR A CA 1
ATOM 2992 C C . THR A 1 374 ? -23.906 21.25 36.094 1 48.16 374 THR A C 1
ATOM 2994 O O . THR A 1 374 ? -23.969 21.75 37.219 1 48.16 374 THR A O 1
ATOM 2997 N N . GLY A 1 375 ? -23.391 21.891 35.125 1 46.62 375 GLY A N 1
ATOM 2998 C CA . GLY A 1 375 ? -22.75 23.172 35.375 1 46.62 375 GLY A CA 1
ATOM 2999 C C . GLY A 1 375 ? -21.672 23.109 36.469 1 46.62 375 GLY A C 1
ATOM 3000 O O . GLY A 1 375 ? -21.25 24.141 36.969 1 46.62 375 GLY A O 1
ATOM 3001 N N . ASP A 1 376 ? -21.328 22.031 37.094 1 49.28 376 ASP A N 1
ATOM 3002 C CA . ASP A 1 376 ? -20.531 22.016 38.312 1 49.28 376 ASP A CA 1
ATOM 3003 C C . ASP A 1 376 ? -19.047 22.125 38 1 49.28 376 ASP A C 1
ATOM 3005 O O . ASP A 1 376 ? -18.594 21.766 36.938 1 49.28 376 ASP A O 1
ATOM 3009 N N . GLN A 1 377 ? -18.391 22.938 38.906 1 53.66 377 GLN A N 1
ATOM 3010 C CA . GLN A 1 377 ? -16.938 23.078 38.969 1 53.66 377 GLN A CA 1
ATOM 3011 C C . GLN A 1 377 ? -16.25 21.719 39.062 1 53.66 377 GLN A C 1
ATOM 3013 O O . GLN A 1 377 ? -16.453 20.969 40 1 53.66 377 GLN A O 1
ATOM 3018 N N . ILE A 1 378 ? -15.859 21.141 37.906 1 58.91 378 ILE A N 1
ATOM 3019 C CA . ILE A 1 378 ? -15.164 19.859 37.844 1 58.91 378 ILE A CA 1
ATOM 3020 C C . ILE A 1 378 ? -13.773 20 38.469 1 58.91 378 ILE A C 1
ATOM 3022 O O . ILE A 1 378 ? -12.984 20.844 38.031 1 58.91 378 ILE A O 1
ATOM 3026 N N . GLU A 1 379 ? -13.586 19.594 39.75 1 63.78 379 GLU A N 1
ATOM 3027 C CA . GLU A 1 379 ? -12.227 19.469 40.25 1 63.78 379 GLU A CA 1
ATOM 3028 C C . GLU A 1 379 ? -11.422 18.469 39.438 1 63.78 379 GLU A C 1
ATOM 3030 O O . GLU A 1 379 ? -11.852 17.328 39.25 1 63.78 379 GLU A O 1
ATOM 3035 N N . ASP A 1 380 ? -10.398 19 38.656 1 80.81 380 ASP A N 1
ATOM 3036 C CA . ASP A 1 380 ? -9.555 18.219 37.781 1 80.81 380 ASP A CA 1
ATOM 3037 C C . ASP A 1 380 ? -8.07 18.391 38.125 1 80.81 380 ASP A C 1
ATOM 3039 O O . ASP A 1 380 ? -7.57 19.516 38.125 1 80.81 380 ASP A O 1
ATOM 3043 N N . ASP A 1 381 ? -7.441 17.234 38.531 1 86.62 381 ASP A N 1
ATOM 3044 C CA . ASP A 1 381 ? -6.035 17.297 38.938 1 86.62 381 ASP A CA 1
ATOM 3045 C C . ASP A 1 381 ? -5.129 16.797 37.812 1 86.62 381 ASP A C 1
ATOM 3047 O O . ASP A 1 381 ? -4.035 16.297 38.062 1 86.62 381 ASP A O 1
ATOM 3051 N N . THR A 1 382 ? -5.602 16.953 36.594 1 91.69 382 THR A N 1
ATOM 3052 C CA . THR A 1 382 ? -4.898 16.469 35.406 1 91.69 382 THR A CA 1
ATOM 3053 C C . THR A 1 382 ? -3.453 16.953 35.406 1 91.69 382 THR A C 1
ATOM 3055 O O . THR A 1 382 ? -2.523 16.156 35.25 1 91.69 382 THR A O 1
ATOM 3058 N N . TRP A 1 383 ? -3.205 18.156 35.688 1 94.69 383 TRP A N 1
ATOM 3059 C CA . TRP A 1 383 ? -1.898 18.781 35.469 1 94.69 383 TRP A CA 1
ATOM 3060 C C . TRP A 1 383 ? -0.98 18.516 36.656 1 94.69 383 TRP A C 1
ATOM 3062 O O . TRP A 1 383 ? 0.206 18.859 36.625 1 94.69 383 TRP A O 1
ATOM 3072 N N . GLU A 1 384 ? -1.558 17.875 37.656 1 91.94 384 GLU A N 1
ATOM 3073 C CA . GLU A 1 384 ? -0.729 17.359 38.719 1 91.94 384 GLU A CA 1
ATOM 3074 C C . GLU A 1 384 ? -0.286 15.922 38.438 1 91.94 384 GLU A C 1
ATOM 3076 O O . GLU A 1 384 ? 0.759 15.484 38.938 1 91.94 384 GLU A O 1
ATOM 3081 N N . LYS A 1 385 ? -1.073 15.32 37.656 1 91.31 385 LYS A N 1
ATOM 3082 C CA . LYS A 1 385 ? -0.848 13.891 37.438 1 91.31 385 LYS A CA 1
ATOM 3083 C C . LYS A 1 385 ? -0.068 13.656 36.156 1 91.31 385 LYS A C 1
ATOM 3085 O O . LYS A 1 385 ? 0.737 12.727 36.062 1 91.31 385 LYS A O 1
ATOM 3090 N N . MET A 1 386 ? -0.327 14.453 35.188 1 93.94 386 MET A N 1
ATOM 3091 C CA . MET A 1 386 ? 0.301 14.273 33.906 1 93.94 386 MET A CA 1
ATOM 3092 C C . MET A 1 386 ? 1.792 14.586 33.969 1 93.94 386 MET A C 1
ATOM 3094 O O . MET A 1 386 ? 2.205 15.516 34.656 1 93.94 386 MET A O 1
ATOM 3098 N N . ASN A 1 387 ? 2.578 13.781 33.344 1 96.38 387 ASN A N 1
ATOM 3099 C CA . ASN A 1 387 ? 4.012 14 33.219 1 96.38 387 ASN A CA 1
ATOM 3100 C C . ASN A 1 387 ? 4.418 14.086 31.734 1 96.38 387 ASN A C 1
ATOM 3102 O O . ASN A 1 387 ? 5.367 13.43 31.312 1 96.38 387 ASN A O 1
ATOM 3106 N N . THR A 1 388 ? 3.674 14.844 30.906 1 97.31 388 THR A N 1
ATOM 3107 C CA . THR A 1 388 ? 3.795 14.82 29.453 1 97.31 388 THR A CA 1
ATOM 3108 C C . THR A 1 388 ? 4.652 15.984 28.953 1 97.31 388 THR A C 1
ATOM 3110 O O . THR A 1 388 ? 4.887 16.125 27.75 1 97.31 388 THR A O 1
ATOM 3113 N N . THR A 1 389 ? 5.207 16.844 29.844 1 97.81 389 THR A N 1
ATOM 3114 C CA . THR A 1 389 ? 5.875 18.078 29.438 1 97.81 389 THR A CA 1
ATOM 3115 C C . THR A 1 389 ? 7.023 17.781 28.469 1 97.81 389 THR A C 1
ATOM 3117 O O . THR A 1 389 ? 7.113 18.375 27.406 1 97.81 389 THR A O 1
ATOM 3120 N N . GLU A 1 390 ? 7.891 16.844 28.859 1 97.88 390 GLU A N 1
ATOM 3121 C CA . GLU A 1 390 ? 9.055 16.531 28.031 1 97.88 390 GLU A CA 1
ATOM 3122 C C . GLU A 1 390 ? 8.641 15.977 26.672 1 97.88 390 GLU A C 1
ATOM 3124 O O . GLU A 1 390 ? 9.188 16.375 25.641 1 97.88 390 GLU A O 1
ATOM 3129 N N . ALA A 1 391 ? 7.746 15.062 26.672 1 98.12 391 ALA A N 1
ATOM 3130 C CA . ALA A 1 391 ? 7.25 14.484 25.438 1 98.12 391 ALA A CA 1
ATOM 3131 C C . ALA A 1 391 ? 6.613 15.547 24.547 1 98.12 391 ALA A C 1
ATOM 3133 O O . ALA A 1 391 ? 6.77 15.523 23.328 1 98.12 391 ALA A O 1
ATOM 3134 N N . HIS A 1 392 ? 5.871 16.438 25.188 1 98.62 392 HIS A N 1
ATOM 3135 C CA . HIS A 1 392 ? 5.168 17.5 24.469 1 98.62 392 HIS A CA 1
ATOM 3136 C C . HIS A 1 392 ? 6.152 18.453 23.812 1 98.62 392 HIS A C 1
ATOM 3138 O O . HIS A 1 392 ? 5.973 18.844 22.656 1 98.62 392 HIS A O 1
ATOM 3144 N N . GLN A 1 393 ? 7.16 18.859 24.531 1 98.75 393 GLN A N 1
ATOM 3145 C CA . GLN A 1 393 ? 8.195 19.719 23.969 1 98.75 393 GLN A CA 1
ATOM 3146 C C . GLN A 1 393 ? 8.922 19.031 22.812 1 98.75 393 GLN A C 1
ATOM 3148 O O . GLN A 1 393 ? 9.188 19.641 21.781 1 98.75 393 GLN A O 1
ATOM 3153 N N . GLN A 1 394 ? 9.18 17.797 22.984 1 98.44 394 GLN A N 1
ATOM 3154 C CA . GLN A 1 394 ? 9.859 17.016 21.953 1 98.44 394 GLN A CA 1
ATOM 3155 C C . GLN A 1 394 ? 9.039 16.969 20.672 1 98.44 394 GLN A C 1
ATOM 3157 O O . GLN A 1 394 ? 9.555 17.219 19.578 1 98.44 394 GLN A O 1
ATOM 3162 N N . VAL A 1 395 ? 7.797 16.672 20.812 1 98.12 395 VAL A N 1
ATOM 3163 C CA . VAL A 1 395 ? 6.957 16.5 19.641 1 98.12 395 VAL A CA 1
ATOM 3164 C C . VAL A 1 395 ? 6.797 17.828 18.906 1 98.12 395 VAL A C 1
ATOM 3166 O O . VAL A 1 395 ? 6.754 17.875 17.672 1 98.12 395 VAL A O 1
ATOM 3169 N N . ILE A 1 396 ? 6.707 18.922 19.672 1 98.69 396 ILE A N 1
ATOM 3170 C CA . ILE A 1 396 ? 6.621 20.234 19.047 1 98.69 396 ILE A CA 1
ATOM 3171 C C . ILE A 1 396 ? 7.883 20.5 18.234 1 98.69 396 ILE A C 1
ATOM 3173 O O . ILE A 1 396 ? 7.801 20.938 17.078 1 98.69 396 ILE A O 1
ATOM 3177 N N . ARG A 1 397 ? 9.039 20.219 18.781 1 98.69 397 ARG A N 1
ATOM 3178 C CA . ARG A 1 397 ? 10.305 20.422 18.078 1 98.69 397 ARG A CA 1
ATOM 3179 C C . ARG A 1 397 ? 10.383 19.578 16.812 1 98.69 397 ARG A C 1
ATOM 3181 O O . ARG A 1 397 ? 10.742 20.094 15.75 1 98.69 397 ARG A O 1
ATOM 3188 N N . GLU A 1 398 ? 10.023 18.328 16.938 1 98.5 398 GLU A N 1
ATOM 3189 C CA . GLU A 1 398 ? 10.117 17.406 15.812 1 98.5 398 GLU A CA 1
ATOM 3190 C C . GLU A 1 398 ? 9.133 17.797 14.711 1 98.5 398 GLU A C 1
ATOM 3192 O O . GLU A 1 398 ? 9.461 17.734 13.523 1 98.5 398 GLU A O 1
ATOM 3197 N N . LEU A 1 399 ? 7.922 18.141 15.125 1 98.5 399 LEU A N 1
ATOM 3198 C CA . LEU A 1 399 ? 6.871 18.5 14.18 1 98.5 399 LEU A CA 1
ATOM 3199 C C . LEU A 1 399 ? 7.266 19.734 13.359 1 98.5 399 LEU A C 1
ATOM 3201 O O . LEU A 1 399 ? 7.18 19.719 12.133 1 98.5 399 LEU A O 1
ATOM 3205 N N . ILE A 1 400 ? 7.703 20.75 14.008 1 98.62 400 ILE A N 1
ATOM 3206 C CA . ILE A 1 400 ? 8.023 22 13.336 1 98.62 400 ILE A CA 1
ATOM 3207 C C . ILE A 1 400 ? 9.289 21.828 12.5 1 98.62 400 ILE A C 1
ATOM 3209 O O . ILE A 1 400 ? 9.359 22.312 11.359 1 98.62 400 ILE A O 1
ATOM 3213 N N . ASP A 1 401 ? 10.25 21.125 13.047 1 98.12 401 ASP A N 1
ATOM 3214 C CA . ASP A 1 401 ? 11.469 20.875 12.289 1 98.12 401 ASP A CA 1
ATOM 3215 C C . ASP A 1 401 ? 11.164 20.156 10.977 1 98.12 401 ASP A C 1
ATOM 3217 O O . ASP A 1 401 ? 11.734 20.5 9.938 1 98.12 401 ASP A O 1
ATOM 3221 N N . ARG A 1 402 ? 10.352 19.234 11.016 1 98 402 ARG A N 1
ATOM 3222 C CA . ARG A 1 402 ? 10.016 18.422 9.844 1 98 402 ARG A CA 1
ATOM 3223 C C . ARG A 1 402 ? 9.195 19.219 8.844 1 98 402 ARG A C 1
ATOM 3225 O O . ARG A 1 402 ? 9.414 19.125 7.633 1 98 402 ARG A O 1
ATOM 3232 N N . ASP A 1 403 ? 8.203 20.016 9.312 1 98.44 403 ASP A N 1
ATOM 3233 C CA . ASP A 1 403 ? 7.168 20.531 8.422 1 98.44 403 ASP A CA 1
ATOM 3234 C C . ASP A 1 403 ? 7.324 22.031 8.203 1 98.44 403 ASP A C 1
ATOM 3236 O O . ASP A 1 403 ? 6.441 22.688 7.633 1 98.44 403 ASP A O 1
ATOM 3240 N N . LYS A 1 404 ? 8.422 22.625 8.602 1 98.31 404 LYS A N 1
ATOM 3241 C CA . LYS A 1 404 ? 8.656 24.062 8.625 1 98.31 404 LYS A CA 1
ATOM 3242 C C . LYS A 1 404 ? 8.57 24.672 7.227 1 98.31 404 LYS A C 1
ATOM 3244 O O . LYS A 1 404 ? 8.18 25.828 7.062 1 98.31 404 LYS A O 1
ATOM 3249 N N . ASN A 1 405 ? 8.852 23.859 6.176 1 98.62 405 ASN A N 1
ATOM 3250 C CA . ASN A 1 405 ? 8.953 24.438 4.836 1 98.62 405 ASN A CA 1
ATOM 3251 C C . ASN A 1 405 ? 7.656 24.266 4.055 1 98.62 405 ASN A C 1
ATOM 3253 O O . ASN A 1 405 ? 7.527 24.781 2.941 1 98.62 405 ASN A O 1
ATOM 3257 N N . HIS A 1 406 ? 6.656 23.562 4.605 1 98.56 406 HIS A N 1
ATOM 3258 C CA . HIS A 1 406 ? 5.434 23.281 3.867 1 98.56 406 HIS A CA 1
ATOM 3259 C C . HIS A 1 406 ? 4.539 24.5 3.77 1 98.56 406 HIS A C 1
ATOM 3261 O O . HIS A 1 406 ? 4.148 25.078 4.793 1 98.56 406 HIS A O 1
ATOM 3267 N N . ALA A 1 407 ? 4.148 24.812 2.537 1 98.56 407 ALA A N 1
ATOM 3268 C CA . ALA A 1 407 ? 3.205 25.906 2.318 1 98.56 407 ALA A CA 1
ATOM 3269 C C . ALA A 1 407 ? 1.807 25.531 2.801 1 98.56 407 ALA A C 1
ATOM 3271 O O . ALA A 1 407 ? 1.042 26.391 3.24 1 98.56 407 ALA A O 1
ATOM 3272 N N . CYS A 1 408 ? 1.476 24.25 2.785 1 98.81 408 CYS A N 1
ATOM 3273 C CA . CYS A 1 408 ? 0.131 23.812 3.127 1 98.81 408 CYS A CA 1
ATOM 3274 C C . CYS A 1 408 ? -0.142 23.984 4.617 1 98.81 408 CYS A C 1
ATOM 3276 O O . CYS A 1 408 ? -1.293 24.141 5.027 1 98.81 408 CYS A O 1
ATOM 3278 N N . VAL A 1 409 ? 0.846 23.969 5.445 1 98.88 409 VAL A N 1
ATOM 3279 C CA . VAL A 1 409 ? 0.666 24.125 6.887 1 98.88 409 VAL A CA 1
ATOM 3280 C C . VAL A 1 409 ? 0.417 25.594 7.223 1 98.88 409 VAL A C 1
ATOM 3282 O O . VAL A 1 409 ? 1.319 26.422 7.102 1 98.88 409 VAL A O 1
ATOM 3285 N N . VAL A 1 410 ? -0.778 25.891 7.727 1 98.75 410 VAL A N 1
ATOM 3286 C CA . VAL A 1 410 ? -1.098 27.312 7.945 1 98.75 410 VAL A CA 1
ATOM 3287 C C . VAL A 1 410 ? -1.281 27.578 9.438 1 98.75 410 VAL A C 1
ATOM 3289 O O . VAL A 1 410 ? -1.307 28.719 9.867 1 98.75 410 VAL A O 1
ATOM 3292 N N . MET A 1 411 ? -1.414 26.516 10.172 1 98.81 411 MET A N 1
ATOM 3293 C CA . MET A 1 411 ? -1.685 26.625 11.602 1 98.81 411 MET A CA 1
ATOM 3294 C C . MET A 1 411 ? -1.178 25.406 12.359 1 98.81 411 MET A C 1
ATOM 3296 O O . MET A 1 411 ? -1.295 24.281 11.867 1 98.81 411 MET A O 1
ATOM 3300 N N . TRP A 1 412 ? -0.552 25.641 13.547 1 98.88 412 TRP A N 1
ATOM 3301 C CA . TRP A 1 412 ? -0.122 24.562 14.43 1 98.88 412 TRP A CA 1
ATOM 3302 C C . TRP A 1 412 ? -1.154 24.312 15.531 1 98.88 412 TRP A C 1
ATOM 3304 O O . TRP A 1 412 ? -1.58 25.25 16.219 1 98.88 412 TRP A O 1
ATOM 3314 N N . SER A 1 413 ? -1.61 23.094 15.641 1 98.75 413 SER A N 1
ATOM 3315 C CA . SER A 1 413 ? -2.453 22.688 16.766 1 98.75 413 SER A CA 1
ATOM 3316 C C . SER A 1 413 ? -1.639 21.969 17.828 1 98.75 413 SER A C 1
ATOM 3318 O O . SER A 1 413 ? -1.149 20.859 17.609 1 98.75 413 SER A O 1
ATOM 3320 N N . ILE A 1 414 ? -1.643 22.516 19.031 1 97.38 414 ILE A N 1
ATOM 3321 C CA . ILE A 1 414 ? -0.692 22.109 20.062 1 97.38 414 ILE A CA 1
ATOM 3322 C C . ILE A 1 414 ? -1.296 20.984 20.906 1 97.38 414 ILE A C 1
ATOM 3324 O O . ILE A 1 414 ? -0.572 20.25 21.578 1 97.38 414 ILE A O 1
ATOM 3328 N N . ALA A 1 415 ? -2.553 20.906 20.906 1 97.94 415 ALA A N 1
ATOM 3329 C CA . ALA A 1 415 ? -3.24 19.859 21.672 1 97.94 415 ALA A CA 1
ATOM 3330 C C . ALA A 1 415 ? -4.688 19.719 21.203 1 97.94 415 ALA A C 1
ATOM 3332 O O . ALA A 1 415 ? -5.238 20.609 20.562 1 97.94 415 ALA A O 1
ATOM 3333 N N . ASN A 1 416 ? -5.207 18.562 21.453 1 97.31 416 ASN A N 1
ATOM 3334 C CA . ASN A 1 416 ? -6.613 18.266 21.219 1 97.31 416 ASN A CA 1
ATOM 3335 C C . ASN A 1 416 ? -7.309 17.75 22.469 1 97.31 416 ASN A C 1
ATOM 3337 O O . ASN A 1 416 ? -6.883 16.75 23.047 1 97.31 416 ASN A O 1
ATOM 3341 N N . GLU A 1 417 ? -8.344 18.453 22.859 1 94.81 417 GLU A N 1
ATOM 3342 C CA . GLU A 1 417 ? -9.242 18.016 23.922 1 94.81 417 GLU A CA 1
ATOM 3343 C C . GLU A 1 417 ? -8.477 17.766 25.234 1 94.81 417 GLU A C 1
ATOM 3345 O O . GLU A 1 417 ? -8.609 16.703 25.844 1 94.81 417 GLU A O 1
ATOM 3350 N N . ALA A 1 418 ? -7.641 18.688 25.594 1 94.94 418 ALA A N 1
ATOM 3351 C CA . ALA A 1 418 ? -6.918 18.672 26.875 1 94.94 418 ALA A CA 1
ATOM 3352 C C . ALA A 1 418 ? -7.715 19.391 27.953 1 94.94 418 ALA A C 1
ATOM 3354 O O . ALA A 1 418 ? -8.641 20.156 27.672 1 94.94 418 ALA A O 1
ATOM 3355 N N . ALA A 1 419 ? -7.352 19.141 29.188 1 93.75 419 ALA A N 1
ATOM 3356 C CA . ALA A 1 419 ? -8.047 19.734 30.328 1 93.75 419 ALA A CA 1
ATOM 3357 C C . ALA A 1 419 ? -7.645 21.203 30.516 1 93.75 419 ALA A C 1
ATOM 3359 O O . ALA A 1 419 ? -7.152 21.594 31.578 1 93.75 419 ALA A O 1
ATOM 3360 N N . THR A 1 420 ? -8.016 22.047 29.562 1 94.62 420 THR A N 1
ATOM 3361 C CA . THR A 1 420 ? -7.637 23.453 29.578 1 94.62 420 THR A CA 1
ATOM 3362 C C . THR A 1 420 ? -8.492 24.234 30.562 1 94.62 420 THR A C 1
ATOM 3364 O O . THR A 1 420 ? -8.203 25.406 30.875 1 94.62 420 THR A O 1
ATOM 3367 N N . PHE A 1 421 ? -9.531 23.641 31.125 1 91.56 421 PHE A N 1
ATOM 3368 C CA . PHE A 1 421 ? -10.414 24.25 32.125 1 91.56 421 PHE A CA 1
ATOM 3369 C C . PHE A 1 421 ? -9.891 24 33.531 1 91.56 421 PHE A C 1
ATOM 3371 O O . PHE A 1 421 ? -10.352 24.625 34.5 1 91.56 421 PHE A O 1
ATOM 3378 N N . ALA A 1 422 ? -8.969 23.078 33.656 1 92.44 422 ALA A N 1
ATOM 3379 C CA . ALA A 1 422 ? -8.492 22.656 34.969 1 92.44 422 ALA A CA 1
ATOM 3380 C C . ALA A 1 422 ? -7.414 23.594 35.5 1 92.44 422 ALA A C 1
ATOM 3382 O O . ALA A 1 422 ? -6.719 24.25 34.719 1 92.44 422 ALA A O 1
ATOM 3383 N N . GLN A 1 423 ? -7.32 23.609 36.844 1 91.69 423 GLN A N 1
ATOM 3384 C CA . GLN A 1 423 ? -6.258 24.391 37.469 1 91.69 423 GLN A CA 1
ATOM 3385 C C . GLN A 1 423 ? -4.883 23.906 37 1 91.69 423 GLN A C 1
ATOM 3387 O O . GLN A 1 423 ? -4.633 22.703 36.938 1 91.69 423 GLN A O 1
ATOM 3392 N N . GLY A 1 424 ? -4.047 24.875 36.688 1 95 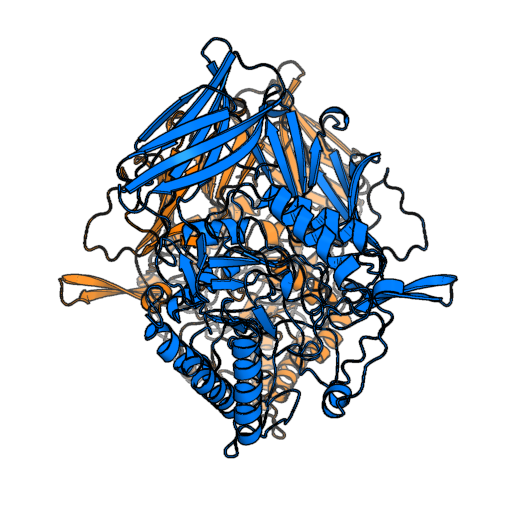424 GLY A N 1
ATOM 3393 C CA . GLY A 1 424 ? -2.701 24.516 36.25 1 95 424 GLY A CA 1
ATOM 3394 C C . GLY A 1 424 ? -2.543 24.453 34.75 1 95 424 GLY A C 1
ATOM 3395 O O . GLY A 1 424 ? -1.423 24.359 34.25 1 95 424 GLY A O 1
ATOM 3396 N N . SER A 1 425 ? -3.66 24.562 34.062 1 96.12 425 SER A N 1
ATOM 3397 C CA . SER A 1 425 ? -3.615 24.391 32.625 1 96.12 425 SER A CA 1
ATOM 3398 C C . SER A 1 425 ? -2.834 25.516 31.953 1 96.12 425 SER A C 1
ATOM 3400 O O . SER A 1 425 ? -2.037 25.281 31.031 1 96.12 425 SER A O 1
ATOM 3402 N N . TYR A 1 426 ? -3.047 26.719 32.406 1 97.25 426 TYR A N 1
ATOM 3403 C CA . TYR A 1 426 ? -2.334 27.828 31.797 1 97.25 426 TYR A CA 1
ATOM 3404 C C . TYR A 1 426 ? -0.828 27.688 31.984 1 97.25 426 TYR A C 1
ATOM 3406 O O . TYR A 1 426 ? -0.06 27.906 31.047 1 97.25 426 TYR A O 1
ATOM 3414 N N . GLU A 1 427 ? -0.396 27.297 33.188 1 97.25 427 GLU A N 1
ATOM 3415 C CA . GLU A 1 427 ? 1.019 27.094 33.469 1 97.25 427 GLU A CA 1
ATOM 3416 C C . GLU A 1 427 ? 1.618 25.984 32.625 1 97.25 427 GLU A C 1
ATOM 3418 O O . GLU A 1 427 ? 2.791 26.047 32.25 1 97.25 427 GLU A O 1
ATOM 3423 N N . TYR A 1 428 ? 0.833 25.031 32.312 1 97.62 428 TYR A N 1
ATOM 3424 C CA . TYR A 1 428 ? 1.283 23.922 31.484 1 97.62 428 TYR A CA 1
ATOM 3425 C C . TYR A 1 428 ? 1.414 24.344 30.031 1 97.62 428 TYR A C 1
ATOM 3427 O O . TYR A 1 428 ? 2.42 24.047 29.391 1 97.62 428 TYR A O 1
ATOM 3435 N N . PHE A 1 429 ? 0.481 25.094 29.484 1 98.44 429 PHE A N 1
ATOM 3436 C CA . PHE A 1 429 ? 0.384 25.328 28.062 1 98.44 429 PHE A CA 1
ATOM 3437 C C . PHE A 1 429 ? 1.167 26.562 27.656 1 98.44 429 PHE A C 1
ATOM 3439 O O . PHE A 1 429 ? 1.696 26.641 26.531 1 98.44 429 PHE A O 1
ATOM 3446 N N . GLU A 1 430 ? 1.22 27.578 28.469 1 98.5 430 GLU A N 1
ATOM 3447 C CA . GLU A 1 430 ? 1.844 28.844 28.109 1 98.5 430 GLU A CA 1
ATOM 3448 C C . GLU A 1 430 ? 3.271 28.625 27.609 1 98.5 430 GLU A C 1
ATOM 3450 O O . GLU A 1 430 ? 3.645 29.125 26.547 1 98.5 430 GLU A O 1
ATOM 3455 N N . PRO A 1 431 ? 4.125 27.844 28.344 1 98.62 431 PRO A N 1
ATOM 3456 C CA . PRO A 1 431 ? 5.48 27.625 27.844 1 98.62 431 PRO A CA 1
ATOM 3457 C C . PRO A 1 431 ? 5.504 26.859 26.516 1 98.62 431 PRO A C 1
ATOM 3459 O O . PRO A 1 431 ? 6.422 27.047 25.703 1 98.62 431 PRO A O 1
ATOM 3462 N N . LEU A 1 432 ? 4.57 25.984 26.297 1 98.75 432 LEU A N 1
ATOM 3463 C CA . LEU A 1 432 ? 4.504 25.219 25.062 1 98.75 432 LEU A CA 1
ATOM 3464 C C . LEU A 1 432 ? 4.16 26.125 23.875 1 98.75 432 LEU A C 1
ATOM 3466 O O . LEU A 1 432 ? 4.715 25.969 22.781 1 98.75 432 LEU A O 1
ATOM 3470 N N . PHE A 1 433 ? 3.227 27.047 24.047 1 98.69 433 PHE A N 1
ATOM 3471 C CA . PHE A 1 433 ? 2.906 28.031 23.016 1 98.69 433 PHE A CA 1
ATOM 3472 C C . PHE A 1 433 ? 4.105 28.922 22.734 1 98.69 433 PHE A C 1
ATOM 3474 O O . PHE A 1 433 ? 4.398 29.219 21.578 1 98.69 433 PHE A O 1
ATOM 3481 N N . SER A 1 434 ? 4.734 29.344 23.781 1 98.69 434 SER A N 1
ATOM 3482 C CA . SER A 1 434 ? 5.941 30.141 23.609 1 98.69 434 SER A CA 1
ATOM 3483 C C . SER A 1 434 ? 7 29.391 22.812 1 98.69 434 SER A C 1
ATOM 3485 O O . SER A 1 434 ? 7.621 29.969 21.906 1 98.69 434 SER A O 1
ATOM 3487 N N . LEU A 1 435 ? 7.191 28.109 23.125 1 98.81 435 LEU A N 1
ATOM 3488 C CA . LEU A 1 435 ? 8.141 27.266 22.406 1 98.81 435 LEU A CA 1
ATOM 3489 C C . LEU A 1 435 ? 7.773 27.172 20.938 1 98.81 435 LEU A C 1
ATOM 3491 O O . LEU A 1 435 ? 8.641 27.266 20.062 1 98.81 435 LEU A O 1
ATOM 3495 N N . THR A 1 436 ? 6.523 26.922 20.672 1 98.81 436 THR A N 1
ATOM 3496 C CA . THR A 1 436 ? 6.043 26.797 19.297 1 98.81 436 THR A CA 1
ATOM 3497 C C . THR A 1 436 ? 6.352 28.062 18.5 1 98.81 436 THR A C 1
ATOM 3499 O O . THR A 1 436 ? 6.859 27.984 17.375 1 98.81 436 THR A O 1
ATOM 3502 N N . ARG A 1 437 ? 6.039 29.234 19.094 1 98.62 437 ARG A N 1
ATOM 3503 C CA . ARG A 1 437 ? 6.246 30.516 18.422 1 98.62 437 ARG A CA 1
ATOM 3504 C C . ARG A 1 437 ? 7.73 30.797 18.219 1 98.62 437 ARG A C 1
ATOM 3506 O O . ARG A 1 437 ? 8.125 31.391 17.219 1 98.62 437 ARG A O 1
ATOM 3513 N N . GLU A 1 438 ? 8.516 30.312 19.109 1 98.44 438 GLU A N 1
ATOM 3514 C CA . GLU A 1 438 ? 9.961 30.453 19 1 98.44 438 GLU A CA 1
ATOM 3515 C C . GLU A 1 438 ? 10.508 29.594 17.859 1 98.44 438 GLU A C 1
ATOM 3517 O O . GLU A 1 438 ? 11.391 30.016 17.109 1 98.44 438 GLU A O 1
ATOM 3522 N N . LEU A 1 439 ? 10 28.406 17.688 1 98.56 439 LEU A N 1
ATOM 3523 C CA . LEU A 1 439 ? 10.562 27.406 16.781 1 98.56 439 LEU A CA 1
ATOM 3524 C C . LEU A 1 439 ? 10.094 27.641 15.359 1 98.56 439 LEU A C 1
ATOM 3526 O O . LEU A 1 439 ? 10.797 27.312 14.406 1 98.56 439 LEU A O 1
ATOM 3530 N N . ASP A 1 440 ? 8.914 28.172 15.141 1 98.5 440 ASP A N 1
ATOM 3531 C CA . ASP A 1 440 ? 8.375 28.312 13.797 1 98.5 440 ASP A CA 1
ATOM 3532 C C . ASP A 1 440 ? 8.984 29.531 13.094 1 98.5 440 ASP A C 1
ATOM 3534 O O . ASP A 1 440 ? 8.656 30.672 13.422 1 98.5 440 ASP A O 1
ATOM 3538 N N . PRO A 1 441 ? 9.719 29.297 12.078 1 97.94 441 PRO A N 1
ATOM 3539 C CA . PRO A 1 441 ? 10.391 30.422 11.422 1 97.94 441 PRO A CA 1
ATOM 3540 C C . PRO A 1 441 ? 9.422 31.328 10.656 1 97.94 441 PRO A C 1
ATOM 3542 O O . PRO A 1 441 ? 9.758 32.469 10.336 1 97.94 441 PRO A O 1
ATOM 3545 N N . GLN A 1 442 ? 8.219 30.859 10.359 1 97.5 442 GLN A N 1
ATOM 3546 C CA . GLN A 1 442 ? 7.273 31.625 9.555 1 97.5 442 GLN A CA 1
ATOM 3547 C C . GLN A 1 442 ? 6.215 32.281 10.43 1 97.5 442 GLN A C 1
ATOM 3549 O O . GLN A 1 442 ? 5.34 33 9.93 1 97.5 442 GLN A O 1
ATOM 3554 N N . LYS A 1 443 ? 6.266 32.094 11.781 1 96.88 443 LYS A N 1
ATOM 3555 C CA . LYS A 1 443 ? 5.379 32.719 12.766 1 96.88 443 LYS A CA 1
ATOM 3556 C C . LYS A 1 443 ? 3.916 32.438 12.43 1 96.88 443 LYS A C 1
ATOM 3558 O O . LYS A 1 443 ? 3.092 33.344 12.438 1 96.88 443 LYS A O 1
ATOM 3563 N N . ARG A 1 444 ? 3.59 31.234 12.125 1 98.31 444 ARG A N 1
ATOM 3564 C CA . ARG A 1 444 ? 2.225 30.828 11.82 1 98.31 444 ARG A CA 1
ATOM 3565 C C . ARG A 1 444 ? 1.343 30.875 13.062 1 98.31 444 ARG A C 1
ATOM 3567 O O . ARG A 1 444 ? 1.841 30.812 14.188 1 98.31 444 ARG A O 1
ATOM 3574 N N . PRO A 1 445 ? -0.005 31 12.773 1 98.69 445 PRO A N 1
ATOM 3575 C CA . PRO A 1 445 ? -0.948 30.938 13.891 1 98.69 445 PRO A CA 1
ATOM 3576 C C . PRO A 1 445 ? -0.885 29.609 14.641 1 98.69 445 PRO A C 1
ATOM 3578 O O . PRO A 1 445 ? -0.499 28.594 14.07 1 98.69 445 PRO A O 1
ATOM 3581 N N . CYS A 1 446 ? -1.193 29.688 15.969 1 98.69 446 CYS A N 1
ATOM 3582 C CA . CYS A 1 446 ? -1.235 28.516 16.828 1 98.69 446 CYS A CA 1
ATOM 3583 C C . CYS A 1 446 ? -2.609 28.359 17.469 1 98.69 446 CYS A C 1
ATOM 3585 O O . CYS A 1 446 ? -3.303 29.344 17.719 1 98.69 446 CYS A O 1
ATOM 3587 N N . THR A 1 447 ? -2.977 27.141 17.672 1 98.69 447 THR A N 1
ATOM 3588 C CA . THR A 1 447 ? -4.223 26.844 18.359 1 98.69 447 THR A CA 1
ATOM 3589 C C . THR A 1 447 ? -4.094 25.578 19.188 1 98.69 447 THR A C 1
ATOM 3591 O O . THR A 1 447 ? -3.023 24.969 19.25 1 98.69 447 THR A O 1
ATOM 3594 N N . TYR A 1 448 ? -4.945 25.25 20.047 1 97.88 448 TYR A N 1
ATOM 3595 C CA . TYR A 1 448 ? -5.352 23.938 20.531 1 97.88 448 TYR A CA 1
ATOM 3596 C C . TYR A 1 448 ? -6.848 23.734 20.344 1 97.88 448 TYR A C 1
ATOM 3598 O O . TYR A 1 448 ? -7.598 24.688 20.141 1 97.88 448 TYR A O 1
ATOM 3606 N N . VAL A 1 449 ? -7.289 22.5 20.391 1 97.38 449 VAL A N 1
ATOM 3607 C CA . VAL A 1 449 ? -8.688 22.203 20.109 1 97.38 449 VAL A CA 1
ATOM 3608 C C . VAL A 1 449 ? -9.43 21.922 21.406 1 97.38 449 VAL A C 1
ATOM 3610 O O . VAL A 1 449 ? -9.062 21 22.156 1 97.38 449 VAL A O 1
ATOM 3613 N N . ASN A 1 450 ? -10.5 22.625 21.641 1 96.19 450 ASN A N 1
ATOM 3614 C CA . ASN A 1 450 ? -11.227 22.578 22.906 1 96.19 450 ASN A CA 1
ATOM 3615 C C . ASN A 1 450 ? -12.281 21.484 22.906 1 96.19 450 ASN A C 1
ATOM 3617 O O . ASN A 1 450 ? -13.055 21.359 21.953 1 96.19 450 ASN A O 1
ATOM 3621 N N . ILE A 1 451 ? -12.258 20.797 23.969 1 93.31 451 ILE A N 1
ATOM 3622 C CA . ILE A 1 451 ? -13.312 19.812 24.188 1 93.31 451 ILE A CA 1
ATOM 3623 C C . ILE A 1 451 ? -14.578 20.516 24.688 1 93.31 451 ILE A C 1
ATOM 3625 O O . ILE A 1 451 ? -14.531 21.672 25.078 1 93.31 451 ILE A O 1
ATOM 3629 N N . MET A 1 452 ? -15.688 19.828 24.734 1 90.44 452 MET A N 1
ATOM 3630 C CA . MET A 1 452 ? -17 20.391 25.016 1 90.44 452 MET A CA 1
ATOM 3631 C C . MET A 1 452 ? -17.062 20.953 26.438 1 90.44 452 MET A C 1
ATOM 3633 O O . MET A 1 452 ? -17.828 21.891 26.703 1 90.44 452 MET A O 1
ATOM 3637 N N . PHE A 1 453 ? -16.141 20.484 27.312 1 84.25 453 PHE A N 1
ATOM 3638 C CA . PHE A 1 453 ? -16.094 20.938 28.703 1 84.25 453 PHE A CA 1
ATOM 3639 C C . PHE A 1 453 ? -15.453 22.312 28.797 1 84.25 453 PHE A C 1
ATOM 3641 O O . PHE A 1 453 ? -15.688 23.047 29.766 1 84.25 453 PHE A O 1
ATOM 3648 N N . ALA A 1 454 ? -14.703 22.609 27.891 1 91.06 454 ALA A N 1
ATOM 3649 C CA . ALA A 1 454 ? -13.984 23.891 27.891 1 91.06 454 ALA A CA 1
ATOM 3650 C C . ALA A 1 454 ? -14.836 24.984 27.266 1 91.06 454 ALA A C 1
ATOM 3652 O O . ALA A 1 454 ? -14.562 25.438 26.156 1 91.06 454 ALA A O 1
ATOM 3653 N N . THR A 1 455 ? -15.805 25.516 28.062 1 92.62 455 THR A N 1
ATOM 3654 C CA . THR A 1 455 ? -16.703 26.578 27.641 1 92.62 455 THR A CA 1
ATOM 3655 C C . THR A 1 455 ? -16.016 27.938 27.719 1 92.62 455 THR A C 1
ATOM 3657 O O . THR A 1 455 ? -14.906 28.047 28.234 1 92.62 455 THR A O 1
ATOM 3660 N N . PRO A 1 456 ? -16.672 28.969 27.141 1 94.94 456 PRO A N 1
ATOM 3661 C CA . PRO A 1 456 ? -16.078 30.297 27.219 1 94.94 456 PRO A CA 1
ATOM 3662 C C . PRO A 1 456 ? -15.75 30.719 28.641 1 94.94 456 PRO A C 1
ATOM 3664 O O . PRO A 1 456 ? -14.75 31.406 28.875 1 94.94 456 PRO A O 1
ATOM 3667 N N . ASN A 1 457 ? -16.5 30.234 29.594 1 91.94 457 ASN A N 1
ATOM 3668 C CA . ASN A 1 457 ? -16.312 30.641 30.984 1 91.94 457 ASN A CA 1
ATOM 3669 C C . ASN A 1 457 ? -15.336 29.719 31.703 1 91.94 457 ASN A C 1
ATOM 3671 O O . ASN A 1 457 ? -14.727 30.125 32.688 1 91.94 457 ASN A O 1
ATOM 3675 N N . ALA A 1 458 ? -15.148 28.547 31.234 1 92.12 458 ALA A N 1
ATOM 3676 C CA . ALA A 1 458 ? -14.383 27.547 31.969 1 92.12 458 ALA A CA 1
ATOM 3677 C C . ALA A 1 458 ? -12.938 27.5 31.484 1 92.12 458 ALA A C 1
ATOM 3679 O O . ALA A 1 458 ? -12.016 27.266 32.281 1 92.12 458 ALA A O 1
ATOM 3680 N N . ASP A 1 459 ? -12.727 27.75 30.219 1 95 459 ASP A N 1
ATOM 3681 C CA . ASP A 1 459 ? -11.406 27.594 29.625 1 95 459 ASP A CA 1
ATOM 3682 C C . ASP A 1 459 ? -10.438 28.641 30.172 1 95 459 ASP A C 1
ATOM 3684 O O . ASP A 1 459 ? -10.781 29.828 30.281 1 95 459 ASP A O 1
ATOM 3688 N N . LYS A 1 460 ? -9.258 28.188 30.484 1 95.75 460 LYS A N 1
ATOM 3689 C CA . LYS A 1 460 ? -8.297 29.078 31.141 1 95.75 460 LYS A CA 1
ATOM 3690 C C . LYS A 1 460 ? -7.152 29.438 30.188 1 95.75 460 LYS A C 1
ATOM 3692 O O . LYS A 1 460 ? -6.273 30.219 30.547 1 95.75 460 LYS A O 1
ATOM 3697 N N . CYS A 1 461 ? -7.207 28.906 28.984 1 97.31 461 CYS A N 1
ATOM 3698 C CA . CYS A 1 461 ? -6.02 29.016 28.156 1 97.31 461 CYS A CA 1
ATOM 3699 C C . CYS A 1 461 ? -6.344 29.703 26.828 1 97.31 461 CYS A C 1
ATOM 3701 O O . CYS A 1 461 ? -5.461 29.891 26 1 97.31 461 CYS A O 1
ATOM 3703 N N . THR A 1 462 ? -7.535 30.141 26.594 1 97.38 462 THR A N 1
ATOM 3704 C CA . THR A 1 462 ? -7.965 30.625 25.281 1 97.38 462 THR A CA 1
ATOM 3705 C C . THR A 1 462 ? -7.172 31.875 24.891 1 97.38 462 THR A C 1
ATOM 3707 O O . THR A 1 462 ? -6.992 32.156 23.703 1 97.38 462 THR A O 1
ATOM 3710 N N . ASP A 1 463 ? -6.672 32.594 25.828 1 96.81 463 ASP A N 1
ATOM 3711 C CA . ASP A 1 463 ? -5.859 33.781 25.547 1 96.81 463 ASP A CA 1
ATOM 3712 C C . ASP A 1 463 ? -4.594 33.406 24.781 1 96.81 463 ASP A C 1
ATOM 3714 O O . ASP A 1 463 ? -4 34.25 24.109 1 96.81 463 ASP A O 1
ATOM 3718 N N . LEU A 1 464 ? -4.172 32.156 24.844 1 98 464 LEU A N 1
ATOM 3719 C CA . LEU A 1 464 ? -2.918 31.719 24.25 1 98 464 LEU A CA 1
ATOM 3720 C C . LEU A 1 464 ? -3.09 31.469 22.75 1 98 464 LEU A C 1
ATOM 3722 O O . LEU A 1 464 ? -2.107 31.422 22.016 1 98 464 LEU A O 1
ATOM 3726 N N . VAL A 1 465 ? -4.328 31.297 22.281 1 98.38 465 VAL A N 1
ATOM 3727 C CA . VAL A 1 465 ? -4.516 30.828 20.922 1 98.38 465 VAL A CA 1
ATOM 3728 C C . VAL A 1 465 ? -4.766 32.031 20 1 98.38 465 VAL A C 1
ATOM 3730 O O . VAL A 1 465 ? -5.23 33.062 20.453 1 98.38 465 VAL A O 1
ATOM 3733 N N . ASP A 1 466 ? -4.43 31.844 18.703 1 98.69 466 ASP A N 1
ATOM 3734 C CA . ASP A 1 466 ? -4.742 32.844 17.672 1 98.69 466 ASP A CA 1
ATOM 3735 C C . ASP A 1 466 ? -6.117 32.562 17.062 1 98.69 466 ASP A C 1
ATOM 3737 O O . ASP A 1 466 ? -6.793 33.5 16.625 1 98.69 466 ASP A O 1
ATOM 3741 N N . VAL A 1 467 ? -6.512 31.359 16.984 1 98.75 467 VAL A N 1
ATOM 3742 C CA . VAL A 1 467 ? -7.797 30.906 16.469 1 98.75 467 VAL A CA 1
ATOM 3743 C C . VAL A 1 467 ? -8.477 29.984 17.484 1 98.75 467 VAL A C 1
ATOM 3745 O O . VAL A 1 467 ? -7.848 29.078 18.031 1 98.75 467 VAL A O 1
ATOM 3748 N N . ILE A 1 468 ? -9.75 30.25 17.75 1 98.69 468 ILE A N 1
ATOM 3749 C CA . ILE A 1 468 ? -10.516 29.406 18.656 1 98.69 468 ILE A CA 1
ATOM 3750 C C . ILE A 1 468 ? -11.055 28.203 17.891 1 98.69 468 ILE A C 1
ATOM 3752 O O . ILE A 1 468 ? -11.898 28.344 17 1 98.69 468 ILE A O 1
ATOM 3756 N N . ALA A 1 469 ? -10.523 27.047 18.156 1 98.62 469 ALA A N 1
ATOM 3757 C CA . ALA A 1 469 ? -10.953 25.781 17.562 1 98.62 469 ALA A CA 1
ATOM 3758 C C . ALA A 1 469 ? -11.766 24.953 18.547 1 98.62 469 ALA A C 1
ATOM 3760 O O . ALA A 1 469 ? -11.336 24.75 19.688 1 98.62 469 ALA A O 1
ATOM 3761 N N . LEU A 1 470 ? -12.961 24.469 18.094 1 98.44 470 LEU A N 1
ATOM 3762 C CA . LEU A 1 470 ? -13.906 23.859 19.031 1 98.44 470 LEU A CA 1
ATOM 3763 C C . LEU A 1 470 ? -14.344 22.484 18.531 1 98.44 470 LEU A C 1
ATOM 3765 O O . LEU A 1 470 ? -14.648 22.312 17.344 1 98.44 470 LEU A O 1
ATOM 3769 N N . ASN A 1 471 ? -14.305 21.5 19.375 1 97.75 471 ASN A N 1
ATOM 3770 C CA . ASN A 1 471 ? -14.992 20.234 19.188 1 97.75 471 ASN A CA 1
ATOM 3771 C C . ASN A 1 471 ? -16.328 20.203 19.938 1 97.75 471 ASN A C 1
ATOM 3773 O O . ASN A 1 471 ? -16.359 20.25 21.156 1 97.75 471 ASN A O 1
ATOM 3777 N N . ARG A 1 472 ? -17.453 20.188 19.234 1 97.12 472 ARG A N 1
ATOM 3778 C CA . ARG A 1 472 ? -18.781 20.25 19.828 1 97.12 472 ARG A CA 1
ATOM 3779 C C . ARG A 1 472 ? -19.703 19.203 19.219 1 97.12 472 ARG A C 1
ATOM 3781 O O . ARG A 1 472 ? -19.688 18.984 18.016 1 97.12 472 ARG A O 1
ATOM 3788 N N . TYR A 1 473 ? -20.531 18.672 20.078 1 96.56 473 TYR A N 1
ATOM 3789 C CA . TYR A 1 473 ? -21.375 17.594 19.625 1 96.56 473 TYR A CA 1
ATOM 3790 C C . TYR A 1 473 ? -22.797 17.75 20.141 1 96.56 473 TYR A C 1
ATOM 3792 O O . TYR A 1 473 ? -23.438 16.797 20.578 1 96.56 473 TYR A O 1
ATOM 3800 N N . TYR A 1 474 ? -23.297 18.984 20.203 1 95.56 474 TYR A N 1
ATOM 3801 C CA . TYR A 1 474 ? -24.703 19.203 20.484 1 95.56 474 TYR A CA 1
ATOM 3802 C C . TYR A 1 474 ? -25.578 18.438 19.484 1 95.56 474 TYR A C 1
ATOM 3804 O O . TYR A 1 474 ? -25.344 18.5 18.281 1 95.56 474 TYR A O 1
ATOM 3812 N N . GLY A 1 475 ? -26.562 17.672 19.969 1 95.06 475 GLY A N 1
ATOM 3813 C CA . GLY A 1 475 ? -27.438 16.875 19.125 1 95.06 475 GLY A CA 1
ATOM 3814 C C . GLY A 1 475 ? -26.969 15.445 18.969 1 95.06 475 GLY A C 1
ATOM 3815 O O . GLY A 1 475 ? -27.703 14.609 18.422 1 95.06 475 GLY A O 1
ATOM 3816 N N . TRP A 1 476 ? -25.781 15.094 19.453 1 94.69 476 TRP A N 1
ATOM 3817 C CA . TRP A 1 476 ? -25.281 13.727 19.359 1 94.69 476 TRP A CA 1
ATOM 3818 C C . TRP A 1 476 ? -24.953 13.18 20.75 1 94.69 476 TRP A C 1
ATOM 3820 O O . TRP A 1 476 ? -25.719 12.398 21.328 1 94.69 476 TRP A O 1
ATOM 3830 N N . TYR A 1 477 ? -23.906 13.742 21.375 1 90.88 477 TYR A N 1
ATOM 3831 C CA . TYR A 1 477 ? -23.547 13.281 22.719 1 90.88 477 TYR A CA 1
ATOM 3832 C C . TYR A 1 477 ? -24.438 13.945 23.766 1 90.88 477 TYR A C 1
ATOM 3834 O O . TYR A 1 477 ? -24.688 13.367 24.828 1 90.88 477 TYR A O 1
ATOM 3842 N N . VAL A 1 478 ? -24.766 15.18 23.5 1 90.25 478 VAL A N 1
ATOM 3843 C CA . VAL A 1 478 ? -25.672 15.914 24.375 1 90.25 478 VAL A CA 1
ATOM 3844 C C . VAL A 1 478 ? -26.922 16.328 23.609 1 90.25 478 VAL A C 1
ATOM 3846 O O . VAL A 1 478 ? -26.844 16.766 22.453 1 90.25 478 VAL A O 1
ATOM 3849 N N . GLN A 1 479 ? -28.109 16.219 24.266 1 91.44 479 GLN A N 1
ATOM 3850 C CA . GLN A 1 479 ? -29.391 16.453 23.609 1 91.44 479 GLN A CA 1
ATOM 3851 C C . GLN A 1 479 ? -29.562 15.523 22.406 1 91.44 479 GLN A C 1
ATOM 3853 O O . GLN A 1 479 ? -29.969 15.961 21.328 1 91.44 479 GLN A O 1
ATOM 3858 N N . THR A 1 480 ? -29.203 14.289 22.594 1 91.69 480 THR A N 1
ATOM 3859 C CA . THR A 1 480 ? -29.234 13.297 21.531 1 91.69 480 THR A CA 1
ATOM 3860 C C . THR A 1 480 ? -30.609 13.227 20.891 1 91.69 480 THR A C 1
ATOM 3862 O O . THR A 1 480 ? -31.609 13 21.578 1 91.69 480 THR A O 1
ATOM 3865 N N . GLY A 1 481 ? -30.625 13.453 19.609 1 92.62 481 GLY A N 1
ATOM 3866 C CA . GLY A 1 481 ? -31.875 13.32 18.891 1 92.62 481 GLY A CA 1
ATOM 3867 C C . GLY A 1 481 ? -32.75 14.57 18.953 1 92.62 481 GLY A C 1
ATOM 3868 O O . GLY A 1 481 ? -33.781 14.641 18.297 1 92.62 481 GLY A O 1
ATOM 3869 N N . ASP A 1 482 ? -32.281 15.516 19.688 1 94.5 482 ASP A N 1
ATOM 3870 C CA . ASP A 1 482 ? -33.031 16.766 19.828 1 94.5 482 ASP A CA 1
ATOM 3871 C C . ASP A 1 482 ? -32.312 17.906 19.078 1 94.5 482 ASP A C 1
ATOM 3873 O O . ASP A 1 482 ? -31.703 18.766 19.703 1 94.5 482 ASP A O 1
ATOM 3877 N N . LEU A 1 483 ? -32.594 18.031 17.828 1 96.06 483 LEU A N 1
ATOM 3878 C CA . LEU A 1 483 ? -31.875 18.969 16.969 1 96.06 483 LEU A CA 1
ATOM 3879 C C . LEU A 1 483 ? -32.312 20.406 17.234 1 96.06 483 LEU A C 1
ATOM 3881 O O . LEU A 1 483 ? -31.516 21.328 17.062 1 96.06 483 LEU A O 1
ATOM 3885 N N . LYS A 1 484 ? -33.5 20.531 17.703 1 95.25 484 LYS A N 1
ATOM 3886 C CA . LYS A 1 484 ? -34 21.875 18.016 1 95.25 484 LYS A CA 1
ATOM 3887 C C . LYS A 1 484 ? -33.188 22.5 19.156 1 95.25 484 LYS A C 1
ATOM 3889 O O . LYS A 1 484 ? -32.719 23.625 19.062 1 95.25 484 LYS A O 1
ATOM 3894 N N . THR A 1 485 ? -33.125 21.766 20.203 1 96.56 485 THR A N 1
ATOM 3895 C CA . THR A 1 485 ? -32.344 22.234 21.344 1 96.56 485 THR A CA 1
ATOM 3896 C C . THR A 1 485 ? -30.859 22.359 20.984 1 96.56 485 THR A C 1
ATOM 3898 O O . THR A 1 485 ? -30.188 23.297 21.438 1 96.56 485 THR A O 1
ATOM 3901 N N . ALA A 1 486 ? -30.375 21.469 20.219 1 96.81 486 ALA A N 1
ATOM 3902 C CA . ALA A 1 486 ? -28.984 21.5 19.781 1 96.81 486 ALA A CA 1
ATOM 3903 C C . ALA A 1 486 ? -28.688 22.797 19.016 1 96.81 486 ALA A C 1
ATOM 3905 O O . ALA A 1 486 ? -27.625 23.391 19.188 1 96.81 486 ALA A O 1
ATOM 3906 N N . GLU A 1 487 ? -29.578 23.156 18.188 1 97.5 487 GLU A N 1
ATOM 3907 C CA . GLU A 1 487 ? -29.438 24.391 17.422 1 97.5 487 GLU A CA 1
ATOM 3908 C C . GLU A 1 487 ? -29.297 25.609 18.344 1 97.5 487 GLU A C 1
ATOM 3910 O O . GLU A 1 487 ? -28.406 26.438 18.156 1 97.5 487 GLU A O 1
ATOM 3915 N N . GLU A 1 488 ? -30.109 25.625 19.344 1 97.38 488 GLU A N 1
ATOM 3916 C CA . GLU A 1 488 ? -30.109 26.734 20.297 1 97.38 488 GLU A CA 1
ATOM 3917 C C . GLU A 1 488 ? -28.812 26.781 21.094 1 97.38 488 GLU A C 1
ATOM 3919 O O . GLU A 1 488 ? -28.234 27.859 21.281 1 97.38 488 GLU A O 1
ATOM 3924 N N . LYS A 1 489 ? -28.438 25.672 21.531 1 96.5 489 LYS A N 1
ATOM 3925 C CA . LYS A 1 489 ? -27.234 25.609 22.344 1 96.5 489 LYS A CA 1
ATOM 3926 C C . LYS A 1 489 ? -26 25.953 21.516 1 96.5 489 LYS A C 1
ATOM 3928 O O . LYS A 1 489 ? -25.078 26.609 22 1 96.5 489 LYS A O 1
ATOM 3933 N N . THR A 1 490 ? -25.953 25.484 20.297 1 97.56 490 THR A N 1
ATOM 3934 C CA . THR A 1 490 ? -24.859 25.812 19.391 1 97.56 490 THR A CA 1
ATOM 3935 C C . THR A 1 490 ? -24.766 27.328 19.188 1 97.56 490 THR A C 1
ATOM 3937 O O . THR A 1 490 ? -23.688 27.922 19.312 1 97.56 490 THR A O 1
ATOM 3940 N N . ARG A 1 491 ? -25.891 27.969 18.922 1 98 491 ARG A N 1
ATOM 3941 C CA . ARG A 1 491 ? -25.953 29.406 18.703 1 98 491 ARG A CA 1
ATOM 3942 C C . ARG A 1 491 ? -25.5 30.156 19.953 1 98 491 ARG A C 1
ATOM 3944 O O . ARG A 1 491 ? -24.688 31.078 19.859 1 98 491 ARG A O 1
ATOM 3951 N N . GLN A 1 492 ? -26.016 29.703 21.062 1 97.31 492 GLN A N 1
ATOM 3952 C CA . GLN A 1 492 ? -25.719 30.375 22.312 1 97.31 492 GLN A CA 1
ATOM 3953 C C . GLN A 1 492 ? -24.219 30.344 22.625 1 97.31 492 GLN A C 1
ATOM 3955 O O . GLN A 1 492 ? -23.641 31.375 22.969 1 97.31 492 GLN A O 1
ATOM 3960 N N . GLU A 1 493 ? -23.609 29.266 22.484 1 97.12 493 GLU A N 1
ATOM 3961 C CA . GLU A 1 493 ? -22.188 29.156 22.812 1 97.12 493 GLU A CA 1
ATOM 3962 C C . GLU A 1 493 ? -21.328 29.969 21.859 1 97.12 493 GLU A C 1
ATOM 3964 O O . GLU A 1 493 ? -20.375 30.641 22.266 1 97.12 493 GLU A O 1
ATOM 3969 N N . LEU A 1 494 ? -21.594 29.875 20.562 1 98.06 494 LEU A N 1
ATOM 3970 C CA . LEU A 1 494 ? -20.797 30.594 19.578 1 98.06 494 LEU A CA 1
ATOM 3971 C C . LEU A 1 494 ? -20.906 32.094 19.781 1 98.06 494 LEU A C 1
ATOM 3973 O O . LEU A 1 494 ? -19.922 32.812 19.609 1 98.06 494 LEU A O 1
ATOM 3977 N N . VAL A 1 495 ? -22.094 32.531 20.156 1 97.94 495 VAL A N 1
ATOM 3978 C CA . VAL A 1 495 ? -22.281 33.938 20.438 1 97.94 495 VAL A CA 1
ATOM 3979 C C . VAL A 1 495 ? -21.453 34.344 21.656 1 97.94 495 VAL A C 1
ATOM 3981 O O . VAL A 1 495 ? -20.844 35.406 21.688 1 97.94 495 VAL A O 1
ATOM 3984 N N . GLN A 1 496 ? -21.438 33.469 22.641 1 97.69 496 GLN A N 1
ATOM 3985 C CA . GLN A 1 496 ? -20.656 33.75 23.844 1 97.69 496 GLN A CA 1
ATOM 3986 C C . GLN A 1 496 ? -19.172 33.844 23.531 1 97.69 496 GLN A C 1
ATOM 3988 O O . GLN A 1 496 ? -18.469 34.719 24.047 1 97.69 496 GLN A O 1
ATOM 3993 N N . TRP A 1 497 ? -18.672 32.969 22.75 1 98 497 TRP A N 1
ATOM 3994 C CA . TRP A 1 497 ? -17.266 33 22.328 1 98 497 TRP A CA 1
ATOM 3995 C C . TRP A 1 497 ? -16.969 34.281 21.594 1 98 497 TRP A C 1
ATOM 3997 O O . TRP A 1 497 ? -15.93 34.938 21.828 1 98 497 TRP A O 1
ATOM 4007 N N . GLN A 1 498 ? -17.891 34.625 20.656 1 96.44 498 GLN A N 1
ATOM 4008 C CA . GLN A 1 498 ? -17.734 35.844 19.875 1 96.44 498 GLN A CA 1
ATOM 4009 C C . GLN A 1 498 ? -17.688 37.094 20.766 1 96.44 498 GLN A C 1
ATOM 4011 O O . GLN A 1 498 ? -16.859 38 20.547 1 96.44 498 GLN A O 1
ATOM 4016 N N . GLU A 1 499 ? -18.5 37.125 21.719 1 96.94 499 GLU A N 1
ATOM 4017 C CA . GLU A 1 499 ? -18.562 38.25 22.625 1 96.94 499 GLU A CA 1
ATOM 4018 C C . GLU A 1 499 ? -17.312 38.344 23.484 1 96.94 499 GLU A C 1
ATOM 4020 O O . GLU A 1 499 ? -16.766 39.438 23.703 1 96.94 499 GLU A O 1
ATOM 4025 N N . LYS A 1 500 ? -16.859 37.25 23.938 1 97 500 LYS A N 1
ATOM 4026 C CA . LYS A 1 500 ? -15.711 37.188 24.828 1 97 500 LYS A CA 1
ATOM 4027 C C . LYS A 1 500 ? -14.422 37.5 24.078 1 97 500 LYS A C 1
ATOM 4029 O O . LYS A 1 500 ? -13.5 38.125 24.609 1 97 500 LYS A O 1
ATOM 4034 N N . TYR A 1 501 ? -14.352 37.031 22.891 1 97 501 TYR A N 1
ATOM 4035 C CA . TYR A 1 501 ? -13.172 37.219 22.062 1 97 501 TYR A CA 1
ATOM 4036 C C . TYR A 1 501 ? -13.547 37.781 20.688 1 97 501 TYR A C 1
ATOM 4038 O O . TYR A 1 501 ? -13.398 37.094 19.672 1 97 501 TYR A O 1
ATOM 4046 N N . PRO A 1 502 ? -13.914 39 20.609 1 95.88 502 PRO A N 1
ATOM 4047 C CA . PRO A 1 502 ? -14.453 39.562 19.375 1 95.88 502 PRO A CA 1
ATOM 4048 C C . PRO A 1 502 ? -13.406 39.656 18.266 1 95.88 502 PRO A C 1
ATOM 4050 O O . PRO A 1 502 ? -13.758 39.812 17.094 1 95.88 502 PRO A O 1
ATOM 4053 N N . ASP A 1 503 ? -12.125 39.562 18.609 1 95.75 503 ASP A N 1
ATOM 4054 C CA . ASP A 1 503 ? -11.086 39.75 17.609 1 95.75 503 ASP A CA 1
ATOM 4055 C C . ASP A 1 503 ? -10.492 38.438 17.156 1 95.75 503 ASP A C 1
ATOM 4057 O O . ASP A 1 503 ? -9.57 38.375 16.344 1 95.75 503 ASP A O 1
ATOM 4061 N N . LYS A 1 504 ? -10.969 37.312 17.688 1 97.75 504 LYS A N 1
ATOM 4062 C CA . LYS A 1 504 ? -10.43 36 17.328 1 97.75 504 LYS A CA 1
ATOM 4063 C C . LYS A 1 504 ? -11.391 35.25 16.406 1 97.75 504 LYS A C 1
ATOM 4065 O O . LYS A 1 504 ? -12.609 35.25 16.625 1 97.75 504 LYS A O 1
ATOM 4070 N N . PRO A 1 505 ? -10.82 34.688 15.312 1 98.19 505 PRO A N 1
ATOM 4071 C CA . PRO A 1 505 ? -11.641 33.75 14.539 1 98.19 505 PRO A CA 1
ATOM 4072 C C . PRO A 1 505 ? -12.039 32.5 15.328 1 98.19 505 PRO A C 1
ATOM 4074 O O . PRO A 1 505 ? -11.305 32.094 16.219 1 98.19 505 PRO A O 1
ATOM 4077 N N . ILE A 1 506 ? -13.211 31.984 15.016 1 98.38 506 ILE A N 1
ATOM 4078 C CA . ILE A 1 506 ? -13.758 30.781 15.633 1 98.38 506 ILE A CA 1
ATOM 4079 C C . ILE A 1 506 ? -14.039 29.719 14.562 1 98.38 506 ILE A C 1
ATOM 4081 O O . ILE A 1 506 ? -14.492 30.062 13.461 1 98.38 506 ILE A O 1
ATOM 4085 N N . MET A 1 507 ? -13.75 28.5 14.836 1 98.5 507 MET A N 1
ATOM 4086 C CA . MET A 1 507 ? -14.117 27.438 13.906 1 98.5 507 MET A CA 1
ATOM 4087 C C . MET A 1 507 ? -14.438 26.141 14.656 1 98.5 507 MET A C 1
ATOM 4089 O O . MET A 1 507 ? -14 25.953 15.797 1 98.5 507 MET A O 1
ATOM 4093 N N . TYR A 1 508 ? -15.273 25.281 14.086 1 98.62 508 TYR A N 1
ATOM 4094 C CA . TYR A 1 508 ? -15.406 23.906 14.547 1 98.62 508 TYR A CA 1
ATOM 4095 C C . TYR A 1 508 ? -14.383 23 13.867 1 98.62 508 TYR A C 1
ATOM 4097 O O . TYR A 1 508 ? -14.234 23.031 12.641 1 98.62 508 TYR A O 1
ATOM 4105 N N . THR A 1 509 ? -13.664 22.266 14.688 1 98.31 509 THR A N 1
ATOM 4106 C CA . THR A 1 509 ? -12.664 21.344 14.164 1 98.31 509 THR A CA 1
ATOM 4107 C C . THR A 1 509 ? -13.117 19.906 14.352 1 98.31 509 THR A C 1
ATOM 4109 O O . THR A 1 509 ? -12.492 18.984 13.82 1 98.31 509 THR A O 1
ATOM 4112 N N . GLU A 1 510 ? -14.18 19.688 15.133 1 98 510 GLU A N 1
ATOM 4113 C CA . GLU A 1 510 ? -14.914 18.422 15.172 1 98 510 GLU A CA 1
ATOM 4114 C C . GLU A 1 510 ? -16.391 18.656 15.469 1 98 510 GLU A C 1
ATOM 4116 O O . GLU A 1 510 ? -16.734 19.438 16.359 1 98 510 GLU A O 1
ATOM 4121 N N . TYR A 1 511 ? -17.234 18.062 14.812 1 97.81 511 TYR A N 1
ATOM 4122 C CA . TYR A 1 511 ? -18.672 17.891 15.031 1 97.81 511 TYR A CA 1
ATOM 4123 C C . TYR A 1 511 ? -19.25 16.844 14.078 1 97.81 511 TYR A C 1
ATOM 4125 O O . TYR A 1 511 ? -18.703 16.609 13 1 97.81 511 TYR A O 1
ATOM 4133 N N . GLY A 1 512 ? -20.172 16.141 14.477 1 96.94 512 GLY A N 1
ATOM 4134 C CA . GLY A 1 512 ? -20.719 15.094 13.633 1 96.94 512 GLY A CA 1
ATOM 4135 C C . GLY A 1 512 ? -21.547 14.086 14.406 1 96.94 512 GLY A C 1
ATOM 4136 O O . GLY A 1 512 ? -21.703 14.195 15.625 1 96.94 512 GLY A O 1
ATOM 4137 N N . ALA A 1 513 ? -22.141 13.156 13.719 1 96.44 513 ALA A N 1
ATOM 4138 C CA . ALA A 1 513 ? -23 12.102 14.273 1 96.44 513 ALA A CA 1
ATOM 4139 C C . ALA A 1 513 ? -22.672 10.75 13.641 1 96.44 513 ALA A C 1
ATOM 4141 O O . ALA A 1 513 ? -22.484 10.656 12.43 1 96.44 513 ALA A O 1
ATOM 4142 N N . ASP A 1 514 ? -22.609 9.734 14.477 1 96 514 ASP A N 1
ATOM 4143 C CA . ASP A 1 514 ? -22.422 8.398 13.922 1 96 514 ASP A CA 1
ATOM 4144 C C . ASP A 1 514 ? -23.578 8.016 13 1 96 514 ASP A C 1
ATOM 4146 O O . ASP A 1 514 ? -24.734 8.297 13.297 1 96 514 ASP A O 1
ATOM 4150 N N . THR A 1 515 ? -23.219 7.363 11.922 1 96.38 515 THR A N 1
ATOM 4151 C CA . THR A 1 515 ? -24.172 6.934 10.906 1 96.38 515 THR A CA 1
ATOM 4152 C C . THR A 1 515 ? -23.734 5.609 10.289 1 96.38 515 THR A C 1
ATOM 4154 O O . THR A 1 515 ? -22.656 5.508 9.711 1 96.38 515 THR A O 1
ATOM 4157 N N . VAL A 1 516 ? -24.547 4.566 10.43 1 94.75 516 VAL A N 1
ATOM 4158 C CA . VAL A 1 516 ? -24.312 3.301 9.75 1 94.75 516 VAL A CA 1
ATOM 4159 C C . VAL A 1 516 ? -24.828 3.379 8.312 1 94.75 516 VAL A C 1
ATOM 4161 O O . VAL A 1 516 ? -26.016 3.609 8.094 1 94.75 516 VAL A O 1
ATOM 4164 N N . ALA A 1 517 ? -23.922 3.205 7.363 1 94.12 517 ALA A N 1
ATOM 4165 C CA . ALA A 1 517 ? -24.297 3.275 5.953 1 94.12 517 ALA A CA 1
ATOM 4166 C C . ALA A 1 517 ? -25.453 2.314 5.645 1 94.12 517 ALA A C 1
ATOM 4168 O O . ALA A 1 517 ? -25.391 1.138 6.012 1 94.12 517 ALA A O 1
ATOM 4169 N N . GLY A 1 518 ? -26.5 2.814 4.992 1 91.31 518 GLY A N 1
ATOM 4170 C CA . GLY A 1 518 ? -27.625 1.989 4.602 1 91.31 518 GLY A CA 1
ATOM 4171 C C . GLY A 1 518 ? -28.75 1.999 5.621 1 91.31 518 GLY A C 1
ATOM 4172 O O . GLY A 1 518 ? -29.859 1.513 5.344 1 91.31 518 GLY A O 1
ATOM 4173 N N . PHE A 1 519 ? -28.484 2.521 6.84 1 92.56 519 PHE A N 1
ATOM 4174 C CA . PHE A 1 519 ? -29.562 2.662 7.82 1 92.56 519 PHE A CA 1
ATOM 4175 C C . PHE A 1 519 ? -30.422 3.873 7.504 1 92.56 519 PHE A C 1
ATOM 4177 O O . PHE A 1 519 ? -29.922 4.965 7.254 1 92.56 519 PHE A O 1
ATOM 4184 N N . HIS A 1 520 ? -31.766 3.789 7.523 1 93.38 520 HIS A N 1
ATOM 4185 C CA . HIS A 1 520 ? -32.719 4.852 7.223 1 93.38 520 HIS A CA 1
ATOM 4186 C C . HIS A 1 520 ? -33.812 4.926 8.281 1 93.38 520 HIS A C 1
ATOM 4188 O O . HIS A 1 520 ? -34.094 3.943 8.977 1 93.38 520 HIS A O 1
ATOM 4194 N N . SER A 1 521 ? -34.312 6.129 8.453 1 91.38 521 SER A N 1
ATOM 4195 C CA . SER A 1 521 ? -35.406 6.355 9.398 1 91.38 521 SER A CA 1
ATOM 4196 C C . SER A 1 521 ? -36.375 7.43 8.891 1 91.38 521 SER A C 1
ATOM 4198 O O . SER A 1 521 ? -35.938 8.523 8.523 1 91.38 521 SER A O 1
ATOM 4200 N N . ALA A 1 522 ? -37.656 7.137 8.953 1 89.62 522 ALA A N 1
ATOM 4201 C CA . ALA A 1 522 ? -38.688 8.109 8.602 1 89.62 522 ALA A CA 1
ATOM 4202 C C . ALA A 1 522 ? -38.875 9.148 9.703 1 89.62 522 ALA A C 1
ATOM 4204 O O . ALA A 1 522 ? -39.438 10.227 9.477 1 89.62 522 ALA A O 1
ATOM 4205 N N . TYR A 1 523 ? -38.312 8.859 10.828 1 88.56 523 TYR A N 1
ATOM 4206 C CA . TYR A 1 523 ? -38.5 9.703 12 1 88.56 523 TYR A CA 1
ATOM 4207 C C . TYR A 1 523 ? -37.219 10.469 12.336 1 88.56 523 TYR A C 1
ATOM 4209 O O . TYR A 1 523 ? -37.219 11.258 13.281 1 88.56 523 TYR A O 1
ATOM 4217 N N . GLY A 1 524 ? -36.156 10.227 11.555 1 89.44 524 GLY A N 1
ATOM 4218 C CA . GLY A 1 524 ? -34.906 10.922 11.797 1 89.44 524 GLY A CA 1
ATOM 4219 C C . GLY A 1 524 ? -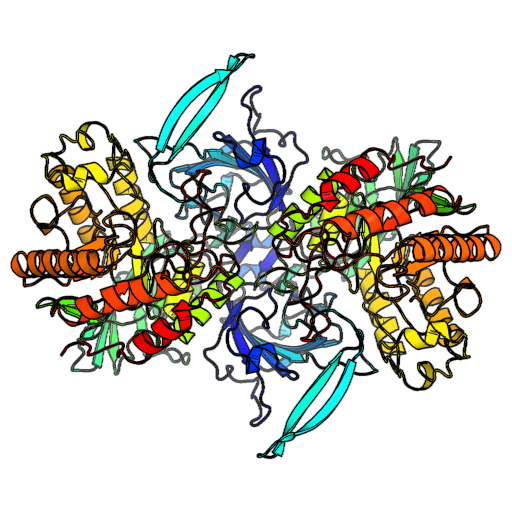34.219 10.461 13.055 1 89.44 524 GLY A C 1
ATOM 4220 O O . GLY A 1 524 ? -33.688 11.273 13.812 1 89.44 524 GLY A O 1
ATOM 4221 N N . GLU A 1 525 ? -34.156 9.18 13.211 1 92.38 525 GLU A N 1
ATOM 4222 C CA . GLU A 1 525 ? -33.531 8.594 14.383 1 92.38 525 GLU A CA 1
ATOM 4223 C C . GLU A 1 525 ? -32 8.648 14.25 1 92.38 525 GLU A C 1
ATOM 4225 O O . GLU A 1 525 ? -31.469 8.516 13.156 1 92.38 525 GLU A O 1
ATOM 4230 N N . PRO A 1 526 ? -31.312 8.797 15.438 1 94.06 526 PRO A N 1
ATOM 4231 C CA . PRO A 1 526 ? -29.844 8.734 15.414 1 94.06 526 PRO A CA 1
ATOM 4232 C C . PRO A 1 526 ? -29.328 7.488 14.703 1 94.06 526 PRO A C 1
ATOM 4234 O O . PRO A 1 526 ? -30 6.445 14.703 1 94.06 526 PRO A O 1
ATOM 4237 N N . PHE A 1 527 ? -28.172 7.562 14.016 1 94.88 527 PHE A N 1
ATOM 4238 C CA . PHE A 1 527 ? -27.469 6.531 13.266 1 94.88 527 PHE A CA 1
ATOM 4239 C C . PHE A 1 527 ? -28.016 6.418 11.852 1 94.88 527 PHE A C 1
ATOM 4241 O O . PHE A 1 527 ? -27.406 5.773 10.992 1 94.88 527 PHE A O 1
ATOM 4248 N N . SER A 1 528 ? -29.141 6.977 11.586 1 94.56 528 SER A N 1
ATOM 4249 C CA . SER A 1 528 ? -29.688 6.941 10.234 1 94.56 528 SER A CA 1
ATOM 4250 C C . SER A 1 528 ? -29.016 7.973 9.336 1 94.56 528 SER A C 1
ATOM 4252 O O . SER A 1 528 ? -28.469 8.961 9.82 1 94.56 528 SER A O 1
ATOM 4254 N N . GLU A 1 529 ? -29.031 7.762 8.07 1 96.69 529 GLU A N 1
ATOM 4255 C CA . GLU A 1 529 ? -28.453 8.688 7.105 1 96.69 529 GLU A CA 1
ATOM 4256 C C . GLU A 1 529 ? -29.203 10.016 7.094 1 96.69 529 GLU A C 1
ATOM 4258 O O . GLU A 1 529 ? -28.594 11.078 6.965 1 96.69 529 GLU A O 1
ATOM 4263 N N . GLU A 1 530 ? -30.531 9.984 7.348 1 95.81 530 GLU A N 1
ATOM 4264 C CA . GLU A 1 530 ? -31.328 11.203 7.422 1 95.81 530 GLU A CA 1
ATOM 4265 C C . GLU A 1 530 ? -30.922 12.062 8.617 1 95.81 530 GLU A C 1
ATOM 4267 O O . GLU A 1 530 ? -30.812 13.281 8.508 1 95.81 530 GLU A O 1
ATOM 4272 N N . TYR A 1 531 ? -30.656 11.43 9.703 1 96.62 531 TYR A N 1
ATOM 4273 C CA . TYR A 1 531 ? -30.281 12.164 10.906 1 96.62 531 TYR A CA 1
ATOM 4274 C C . TYR A 1 531 ? -28.953 12.883 10.711 1 96.62 531 TYR A C 1
ATOM 4276 O O . TYR A 1 531 ? -28.797 14.039 11.109 1 96.62 531 TYR A O 1
ATOM 4284 N N . GLN A 1 532 ? -27.984 12.203 10.141 1 97.56 532 GLN A N 1
ATOM 4285 C CA . GLN A 1 532 ? -26.688 12.82 9.906 1 97.56 532 GLN A CA 1
ATOM 4286 C C . GLN A 1 532 ? -26.812 14.078 9.047 1 97.56 532 GLN A C 1
ATOM 4288 O O . GLN A 1 532 ? -26.203 15.109 9.344 1 97.56 532 GLN A O 1
ATOM 4293 N N . GLU A 1 533 ? -27.547 13.992 7.992 1 97.06 533 GLU A N 1
ATOM 4294 C CA . GLU A 1 533 ? -27.734 15.141 7.105 1 97.06 533 GLU A CA 1
ATOM 4295 C C . GLU A 1 533 ? -28.391 16.297 7.84 1 97.06 533 GLU A C 1
ATOM 4297 O O . GLU A 1 533 ? -27.953 17.453 7.734 1 97.06 533 GLU A O 1
ATOM 4302 N N . ASP A 1 534 ? -29.516 16 8.602 1 97.19 534 ASP A N 1
ATOM 4303 C CA . ASP A 1 534 ? -30.219 17.047 9.344 1 97.19 534 ASP A CA 1
ATOM 4304 C C . ASP A 1 534 ? -29.312 17.688 10.391 1 97.19 534 ASP A C 1
ATOM 4306 O O . ASP A 1 534 ? -29.391 18.891 10.625 1 97.19 534 ASP A O 1
ATOM 4310 N N . TYR A 1 535 ? -28.5 16.891 10.984 1 98.06 535 TYR A N 1
ATOM 4311 C CA . TYR A 1 535 ? -27.531 17.359 11.969 1 98.06 535 TYR A CA 1
ATOM 4312 C C . TYR A 1 535 ? -26.594 18.391 11.367 1 98.06 535 TYR A C 1
ATOM 4314 O O . TYR A 1 535 ? -26.375 19.453 11.938 1 98.06 535 TYR A O 1
ATOM 4322 N N . TYR A 1 536 ? -26 18.109 10.211 1 98.31 536 TYR A N 1
ATOM 4323 C CA . TYR A 1 536 ? -25.047 19.016 9.578 1 98.31 536 TYR A CA 1
ATOM 4324 C C . TYR A 1 536 ? -25.766 20.266 9.07 1 98.31 536 TYR A C 1
ATOM 4326 O O . TYR A 1 536 ? -25.219 21.359 9.133 1 98.31 536 TYR A O 1
ATOM 4334 N N . ARG A 1 537 ? -27.016 20.109 8.594 1 97.06 537 ARG A N 1
ATOM 4335 C CA . ARG A 1 537 ? -27.781 21.25 8.117 1 97.06 537 ARG A CA 1
ATOM 4336 C C . ARG A 1 537 ? -28.031 22.25 9.234 1 97.06 537 ARG A C 1
ATOM 4338 O O . ARG A 1 537 ? -27.891 23.469 9.031 1 97.06 537 ARG A O 1
ATOM 4345 N N . LEU A 1 538 ? -28.344 21.75 10.336 1 96.81 538 LEU A N 1
ATOM 4346 C CA . LEU A 1 538 ? -28.609 22.594 11.492 1 96.81 538 LEU A CA 1
ATOM 4347 C C . LEU A 1 538 ? -27.375 23.391 11.891 1 96.81 538 LEU A C 1
ATOM 4349 O O . LEU A 1 538 ? -27.453 24.578 12.18 1 96.81 538 LEU A O 1
ATOM 4353 N N . ASN A 1 539 ? -26.266 22.734 12 1 98.25 539 ASN A N 1
ATOM 4354 C CA . ASN A 1 539 ? -25.031 23.391 12.367 1 98.25 539 ASN A CA 1
ATOM 4355 C C . ASN A 1 539 ? -24.641 24.453 11.344 1 98.25 539 ASN A C 1
ATOM 4357 O O . ASN A 1 539 ? -24.234 25.562 11.703 1 98.25 539 ASN A O 1
ATOM 4361 N N . SER A 1 540 ? -24.766 24.109 10.078 1 97.56 540 SER A N 1
ATOM 4362 C CA . SER A 1 540 ? -24.438 25.031 9 1 97.56 540 SER A CA 1
ATOM 4363 C C . SER A 1 540 ? -25.234 26.328 9.117 1 97.56 540 SER A C 1
ATOM 4365 O O . SER A 1 540 ? -24.688 27.422 8.906 1 97.56 540 SER A O 1
ATOM 4367 N N . LYS A 1 541 ? -26.469 26.172 9.414 1 97.19 541 LYS A N 1
ATOM 4368 C CA . LYS A 1 541 ? -27.328 27.328 9.586 1 97.19 541 LYS A CA 1
ATOM 4369 C C . LYS A 1 541 ? -26.781 28.266 10.656 1 97.19 541 LYS A C 1
ATOM 4371 O O . LYS A 1 541 ? -26.703 29.484 10.445 1 97.19 541 LYS A O 1
ATOM 4376 N N . VAL A 1 542 ? -26.375 27.734 11.75 1 98.19 542 VAL A N 1
ATOM 4377 C CA . VAL A 1 542 ? -25.891 28.547 12.867 1 98.19 542 VAL A CA 1
ATOM 4378 C C . VAL A 1 542 ? -24.547 29.172 12.508 1 98.19 542 VAL A C 1
ATOM 4380 O O . VAL A 1 542 ? -24.297 30.328 12.805 1 98.19 542 VAL A O 1
ATOM 4383 N N . PHE A 1 543 ? -23.656 28.375 11.891 1 97.81 543 PHE A N 1
ATOM 4384 C CA . PHE A 1 543 ? -22.344 28.875 11.508 1 97.81 543 PHE A CA 1
ATOM 4385 C C . PHE A 1 543 ? -22.469 30.141 10.672 1 97.81 543 PHE A C 1
ATOM 4387 O O . PHE A 1 543 ? -21.672 31.078 10.836 1 97.81 543 PHE A O 1
ATOM 4394 N N . ASP A 1 544 ? -23.422 30.172 9.82 1 95.94 544 ASP A N 1
ATOM 4395 C CA . ASP A 1 544 ? -23.578 31.266 8.859 1 95.94 544 ASP A CA 1
ATOM 4396 C C . ASP A 1 544 ? -24.062 32.531 9.547 1 95.94 544 ASP A C 1
ATOM 4398 O O . ASP A 1 544 ? -23.984 33.625 8.969 1 95.94 544 ASP A O 1
ATOM 4402 N N . GLU A 1 545 ? -24.484 32.406 10.781 1 95.56 545 GLU A N 1
ATOM 4403 C CA . GLU A 1 545 ? -25 33.531 11.539 1 95.56 545 GLU A CA 1
ATOM 4404 C C . GLU A 1 545 ? -23.891 34.219 12.328 1 95.56 545 GLU A C 1
ATOM 4406 O O . GLU A 1 545 ? -24.078 35.344 12.812 1 95.56 545 GLU A O 1
ATOM 4411 N N . ILE A 1 546 ? -22.75 33.594 12.445 1 95.81 546 ILE A N 1
ATOM 4412 C CA . ILE A 1 546 ? -21.703 34.062 13.328 1 95.81 546 ILE A CA 1
ATOM 4413 C C . ILE A 1 546 ? -20.594 34.75 12.516 1 95.81 546 ILE A C 1
ATOM 4415 O O . ILE A 1 546 ? -19.844 34.062 11.82 1 95.81 546 ILE A O 1
ATOM 4419 N N . PRO A 1 547 ? -20.312 36 12.688 1 93.31 547 PRO A N 1
ATOM 4420 C CA . PRO A 1 547 ? -19.406 36.75 11.82 1 93.31 547 PRO A CA 1
ATOM 4421 C C . PRO A 1 547 ? -17.969 36.25 11.906 1 93.31 547 PRO A C 1
ATOM 4423 O O . PRO A 1 547 ? -17.281 36.125 10.891 1 93.31 547 PRO A O 1
ATOM 4426 N N . ASN A 1 548 ? -17.531 35.844 13.094 1 95.5 548 ASN A N 1
ATOM 4427 C CA . ASN A 1 548 ? -16.125 35.438 13.273 1 95.5 548 ASN A CA 1
ATOM 4428 C C . ASN A 1 548 ? -15.922 33.969 13.016 1 95.5 548 ASN A C 1
ATOM 4430 O O . ASN A 1 548 ? -14.82 33.438 13.195 1 95.5 548 ASN A O 1
ATOM 4434 N N . PHE A 1 549 ? -17.016 33.281 12.602 1 97.44 549 PHE A N 1
ATOM 4435 C CA . PHE A 1 549 ? -16.875 31.859 12.305 1 97.44 549 PHE A CA 1
ATOM 4436 C C . PHE A 1 549 ? -16.203 31.641 10.961 1 97.44 549 PHE A C 1
ATOM 4438 O O . PHE A 1 549 ? -16.734 32.062 9.922 1 97.44 549 PHE A O 1
ATOM 4445 N N . VAL A 1 550 ? -15 30.969 10.984 1 97.62 550 VAL A N 1
ATOM 4446 C CA . VAL A 1 550 ? -14.164 31 9.789 1 97.62 550 VAL A CA 1
ATOM 4447 C C . VAL A 1 550 ? -13.977 29.594 9.242 1 97.62 550 VAL A C 1
ATOM 4449 O O . VAL A 1 550 ? -13.18 29.375 8.328 1 97.62 550 VAL A O 1
ATOM 4452 N N . GLY A 1 551 ? -14.641 28.547 9.844 1 97.5 551 GLY A N 1
ATOM 4453 C CA . GLY A 1 551 ? -14.406 27.25 9.234 1 97.5 551 GLY A CA 1
ATOM 4454 C C . GLY A 1 551 ? -15.188 26.125 9.891 1 97.5 551 GLY A C 1
ATOM 4455 O O . GLY A 1 551 ? -15.5 26.203 11.086 1 97.5 551 GLY A O 1
ATOM 4456 N N . GLU A 1 552 ? -15.508 25.141 9.164 1 98.06 552 GLU A N 1
ATOM 4457 C CA . GLU A 1 552 ? -16.219 23.953 9.578 1 98.06 552 GLU A CA 1
ATOM 4458 C C . GLU A 1 552 ? -15.492 22.688 9.133 1 98.06 552 GLU A C 1
ATOM 4460 O O . GLU A 1 552 ? -15.578 22.281 7.973 1 98.06 552 GLU A O 1
ATOM 4465 N N . GLN A 1 553 ? -14.773 22.047 10 1 98.5 553 GLN A N 1
ATOM 4466 C CA . GLN A 1 553 ? -14.156 20.75 9.773 1 98.5 553 GLN A CA 1
ATOM 4467 C C . GLN A 1 553 ? -14.93 19.641 10.484 1 98.5 553 GLN A C 1
ATOM 4469 O O . GLN A 1 553 ? -14.992 19.609 11.719 1 98.5 553 GLN A O 1
ATOM 4474 N N . LEU A 1 554 ? -15.43 18.766 9.711 1 98.31 554 LEU A N 1
ATOM 4475 C CA . LEU A 1 554 ? -16.297 17.703 10.195 1 98.31 554 LEU A CA 1
ATOM 4476 C C . LEU A 1 554 ? -15.477 16.609 10.891 1 98.31 554 LEU A C 1
ATOM 4478 O O . LEU A 1 554 ? -14.289 16.453 10.609 1 98.31 554 LEU A O 1
ATOM 4482 N N . TRP A 1 555 ? -16.203 16.031 11.852 1 97.19 555 TRP A N 1
ATOM 4483 C CA . TRP A 1 555 ? -15.742 14.742 12.359 1 97.19 555 TRP A CA 1
ATOM 4484 C C . TRP A 1 555 ? -16.688 13.617 11.93 1 97.19 555 TRP A C 1
ATOM 4486 O O . TRP A 1 555 ? -17.812 13.508 12.422 1 97.19 555 TRP A O 1
ATOM 4496 N N . ASN A 1 556 ? -16.094 12.82 10.969 1 96.62 556 ASN A N 1
ATOM 4497 C CA . ASN A 1 556 ? -14.766 12.883 10.359 1 96.62 556 ASN A CA 1
ATOM 4498 C C . ASN A 1 556 ? -14.805 12.539 8.875 1 96.62 556 ASN A C 1
ATOM 4500 O O . ASN A 1 556 ? -15.883 12.445 8.289 1 96.62 556 ASN A O 1
ATOM 4504 N N . PHE A 1 557 ? -13.727 12.633 8.188 1 98.25 557 PHE A N 1
ATOM 4505 C CA . PHE A 1 557 ? -13.648 12.375 6.754 1 98.25 557 PHE A CA 1
ATOM 4506 C C . PHE A 1 557 ? -14.203 10.992 6.426 1 98.25 557 PHE A C 1
ATOM 4508 O O . PHE A 1 557 ? -15.211 10.875 5.727 1 98.25 557 PHE A O 1
ATOM 4515 N N . ALA A 1 558 ? -13.625 9.969 7.117 1 98.31 558 ALA A N 1
ATOM 4516 C CA . ALA A 1 558 ? -14.016 8.586 6.855 1 98.31 558 ALA A CA 1
ATOM 4517 C C . ALA A 1 558 ? -14.078 7.789 8.156 1 98.31 558 ALA A C 1
ATOM 4519 O O . ALA A 1 558 ? -13.375 8.094 9.117 1 98.31 558 ALA A O 1
ATOM 4520 N N . ASP A 1 559 ? -14.961 6.73 8.086 1 97.62 559 ASP A N 1
ATOM 4521 C CA . ASP A 1 559 ? -15.039 5.824 9.227 1 97.62 559 ASP A CA 1
ATOM 4522 C C . ASP A 1 559 ? -13.664 5.242 9.555 1 97.62 559 ASP A C 1
ATOM 4524 O O . ASP A 1 559 ? -12.812 5.113 8.68 1 97.62 559 ASP A O 1
ATOM 4528 N N . PHE A 1 560 ? -13.43 4.93 10.852 1 96.44 560 PHE A N 1
ATOM 4529 C CA . PHE A 1 560 ? -12.125 4.434 11.273 1 96.44 560 PHE A CA 1
ATOM 4530 C C . PHE A 1 560 ? -12.258 3.494 12.469 1 96.44 560 PHE A C 1
ATOM 4532 O O . PHE A 1 560 ? -13.336 3.4 13.07 1 96.44 560 PHE A O 1
ATOM 4539 N N . GLN A 1 561 ? -11.188 2.791 12.75 1 94.69 561 GLN A N 1
ATOM 4540 C CA . GLN A 1 561 ? -11.195 1.762 13.789 1 94.69 561 GLN A CA 1
ATOM 4541 C C . GLN A 1 561 ? -10.984 2.371 15.172 1 94.69 561 GLN A C 1
ATOM 4543 O O . GLN A 1 561 ? -10.219 3.324 15.328 1 94.69 561 GLN A O 1
ATOM 4548 N N . THR A 1 562 ? -11.672 1.885 16.172 1 93.19 562 THR A N 1
ATOM 4549 C CA . THR A 1 562 ? -11.531 2.236 17.578 1 93.19 562 THR A CA 1
ATOM 4550 C C . THR A 1 562 ? -11.5 0.984 18.453 1 93.19 562 THR A C 1
ATOM 4552 O O . THR A 1 562 ? -11.578 -0.135 17.938 1 93.19 562 THR A O 1
ATOM 4555 N N . LYS A 1 563 ? -11.289 1.11 19.656 1 86.44 563 LYS A N 1
ATOM 4556 C CA . LYS A 1 563 ? -11.422 -0.02 20.578 1 86.44 563 LYS A CA 1
ATOM 4557 C C . LYS A 1 563 ? -12.867 -0.492 20.656 1 86.44 563 LYS A C 1
ATOM 4559 O O . LYS A 1 563 ? -13.789 0.249 20.312 1 86.44 563 LYS A O 1
ATOM 4564 N N . PHE A 1 564 ? -13.086 -1.713 21.141 1 78.81 564 PHE A N 1
ATOM 4565 C CA . PHE A 1 564 ? -14.414 -2.309 21.188 1 78.81 564 PHE A CA 1
ATOM 4566 C C . PHE A 1 564 ? -15.258 -1.648 22.281 1 78.81 564 PHE A C 1
ATOM 4568 O O . PHE A 1 564 ? -14.742 -1.29 23.344 1 78.81 564 PHE A O 1
ATOM 4575 N N . GLY A 1 565 ? -16.453 -1.396 21.938 1 74.31 565 GLY A N 1
ATOM 4576 C CA . GLY A 1 565 ? -17.422 -0.883 22.891 1 74.31 565 GLY A CA 1
ATOM 4577 C C . GLY A 1 565 ? -18.844 -0.893 22.359 1 74.31 565 GLY A C 1
ATOM 4578 O O . GLY A 1 565 ? -19.062 -1.013 21.156 1 74.31 565 GLY A O 1
ATOM 4579 N N . ILE A 1 566 ? -19.703 -0.874 23.234 1 76.25 566 ILE A N 1
ATOM 4580 C CA . ILE A 1 566 ? -21.109 -0.991 22.859 1 76.25 566 ILE A CA 1
ATOM 4581 C C . ILE A 1 566 ? -21.594 0.33 22.266 1 76.25 566 ILE A C 1
ATOM 4583 O O . ILE A 1 566 ? -22.656 0.387 21.672 1 76.25 566 ILE A O 1
ATOM 4587 N N . VAL A 1 567 ? -20.781 1.416 22.422 1 73.94 567 VAL A N 1
ATOM 4588 C CA . VAL A 1 567 ? -21.219 2.727 21.938 1 73.94 567 VAL A CA 1
ATOM 4589 C C . VAL A 1 567 ? -20.75 2.928 20.5 1 73.94 567 VAL A C 1
ATOM 4591 O O . VAL A 1 567 ? -21.109 3.912 19.859 1 73.94 567 VAL A O 1
ATOM 4594 N N . ARG A 1 568 ? -20.047 1.965 20 1 82.75 568 ARG A N 1
ATOM 4595 C CA . ARG A 1 568 ? -19.5 2.049 18.641 1 82.75 568 ARG A CA 1
ATOM 4596 C C . ARG A 1 568 ? -19.859 0.811 17.828 1 82.75 568 ARG A C 1
ATOM 4598 O O . ARG A 1 568 ? -19.547 -0.312 18.234 1 82.75 568 ARG A O 1
ATOM 4605 N N . VAL A 1 569 ? -20.484 0.979 16.734 1 87.75 569 VAL A N 1
ATOM 4606 C CA . VAL A 1 569 ? -20.859 -0.119 15.852 1 87.75 569 VAL A CA 1
ATOM 4607 C C . VAL A 1 569 ? -19.672 -0.479 14.953 1 87.75 569 VAL A C 1
ATOM 4609 O O . VAL A 1 569 ? -19.609 -0.054 13.797 1 87.75 569 VAL A O 1
ATOM 4612 N N . GLN A 1 570 ? -18.75 -1.295 15.359 1 88 570 GLN A N 1
ATOM 4613 C CA . GLN A 1 570 ? -17.578 -1.754 14.625 1 88 570 GLN A CA 1
ATOM 4614 C C . GLN A 1 570 ? -16.719 -0.578 14.18 1 88 570 GLN A C 1
ATOM 4616 O O . GLN A 1 570 ? -16.391 -0.456 12.992 1 88 570 GLN A O 1
ATOM 4621 N N . GLY A 1 571 ? -16.375 0.225 15.148 1 92 571 GLY A N 1
ATOM 4622 C CA . GLY A 1 571 ? -15.555 1.4 14.891 1 92 571 GLY A CA 1
ATOM 4623 C C . GLY A 1 571 ? -16.344 2.697 14.969 1 92 571 GLY A C 1
ATOM 4624 O O . GLY A 1 571 ? -17.484 2.709 15.406 1 92 571 GLY A O 1
ATOM 4625 N N . ASN A 1 572 ? -15.664 3.775 14.75 1 95.38 572 ASN A N 1
ATOM 4626 C CA . ASN A 1 572 ? -16.297 5.086 14.68 1 95.38 572 ASN A CA 1
ATOM 4627 C C . ASN A 1 572 ? -16.953 5.32 13.32 1 95.38 572 ASN A C 1
ATOM 4629 O O . ASN A 1 572 ? -16.281 5.242 12.281 1 95.38 572 ASN A O 1
ATOM 4633 N N . LYS A 1 573 ? -18.281 5.52 13.32 1 96.81 573 LYS A N 1
ATOM 4634 C CA . LYS A 1 573 ? -19.031 5.625 12.078 1 96.81 573 LYS A CA 1
ATOM 4635 C C . LYS A 1 573 ? -19.422 7.074 11.789 1 96.81 573 LYS A C 1
ATOM 4637 O O . LYS A 1 573 ? -20.391 7.336 11.086 1 96.81 573 LYS A O 1
ATOM 4642 N N . LYS A 1 574 ? -18.703 8.023 12.344 1 97.12 574 LYS A N 1
ATOM 4643 C CA . LYS A 1 574 ? -19.031 9.438 12.133 1 97.12 574 LYS A CA 1
ATOM 4644 C C . LYS A 1 574 ? -18.547 9.922 10.773 1 97.12 574 LYS A C 1
ATOM 4646 O O . LYS A 1 574 ? -18.922 11 10.32 1 97.12 574 LYS A O 1
ATOM 4651 N N . GLY A 1 575 ? -17.719 9.141 10.07 1 97.5 575 GLY A N 1
ATOM 4652 C CA . GLY A 1 575 ? -17.281 9.547 8.75 1 97.5 575 GLY A CA 1
ATOM 4653 C C . GLY A 1 575 ? -18.422 9.812 7.785 1 97.5 575 GLY A C 1
ATOM 4654 O O . GLY A 1 575 ? -19.453 9.141 7.84 1 97.5 575 GLY A O 1
ATOM 4655 N N . ILE A 1 576 ? -18.188 10.805 6.898 1 98.19 576 ILE A N 1
ATOM 4656 C CA . ILE A 1 576 ? -19.188 10.984 5.852 1 98.19 576 ILE A CA 1
ATOM 4657 C C . ILE A 1 576 ? -18.906 10.031 4.695 1 98.19 576 ILE A C 1
ATOM 4659 O O . ILE A 1 576 ? -19.75 9.844 3.812 1 98.19 576 ILE A O 1
ATOM 4663 N N . PHE A 1 577 ? -17.703 9.469 4.691 1 98.12 577 PHE A N 1
ATOM 4664 C CA . PHE A 1 577 ? -17.359 8.312 3.875 1 98.12 577 PHE A CA 1
ATOM 4665 C C . PHE A 1 577 ? -17.172 7.078 4.746 1 98.12 577 PHE A C 1
ATOM 4667 O O . PHE A 1 577 ? -16.719 7.18 5.891 1 98.12 577 PHE A O 1
ATOM 4674 N N . THR A 1 578 ? -17.484 5.898 4.195 1 97.19 578 THR A N 1
ATOM 4675 C CA . THR A 1 578 ? -17.156 4.652 4.883 1 97.19 578 THR A CA 1
ATOM 4676 C C . THR A 1 578 ? -15.648 4.434 4.914 1 97.19 578 THR A C 1
ATOM 4678 O O . THR A 1 578 ? -14.891 5.211 4.324 1 97.19 578 THR A O 1
ATOM 4681 N N . ARG A 1 579 ? -15.211 3.404 5.656 1 95.62 579 ARG A N 1
ATOM 4682 C CA . ARG A 1 579 ? -13.789 3.121 5.789 1 95.62 579 ARG A CA 1
ATOM 4683 C C . ARG A 1 579 ? -13.172 2.766 4.441 1 95.62 579 ARG A C 1
ATOM 4685 O O . ARG A 1 579 ? -11.984 3.018 4.207 1 95.62 579 ARG A O 1
ATOM 4692 N N . GLU A 1 580 ? -13.953 2.209 3.457 1 94.62 580 GLU A N 1
ATOM 4693 C CA . GLU A 1 580 ? -13.477 1.915 2.107 1 94.62 580 GLU A CA 1
ATOM 4694 C C . GLU A 1 580 ? -13.688 3.109 1.179 1 94.62 580 GLU A C 1
ATOM 4696 O O . GLU A 1 580 ? -13.383 3.033 -0.014 1 94.62 580 GLU A O 1
ATOM 4701 N N . ARG A 1 581 ? -14.227 4.316 1.638 1 97.38 581 ARG A N 1
ATOM 4702 C CA . ARG A 1 581 ? -14.328 5.605 0.959 1 97.38 581 ARG A CA 1
ATOM 4703 C C . ARG A 1 581 ? -15.547 5.648 0.045 1 97.38 581 ARG A C 1
ATOM 4705 O O . ARG A 1 581 ? -15.531 6.32 -0.986 1 97.38 581 ARG A O 1
ATOM 4712 N N . GLU A 1 582 ? -16.578 4.852 0.367 1 95.5 582 GLU A N 1
ATOM 4713 C CA . GLU A 1 582 ? -17.875 5.043 -0.27 1 95.5 582 GLU A CA 1
ATOM 4714 C C . GLU A 1 582 ? -18.656 6.168 0.4 1 95.5 582 GLU A C 1
ATOM 4716 O O . GLU A 1 582 ? -18.656 6.289 1.627 1 95.5 582 GLU A O 1
ATOM 4721 N N . PRO A 1 583 ? -19.328 7.016 -0.337 1 96.56 583 PRO A N 1
ATOM 4722 C CA . PRO A 1 583 ? -20.031 8.164 0.249 1 96.56 583 PRO A CA 1
ATOM 4723 C C . PRO A 1 583 ? -21.312 7.766 0.974 1 96.56 583 PRO A C 1
ATOM 4725 O O . PRO A 1 583 ? -22.062 6.926 0.481 1 96.56 583 PRO A O 1
ATOM 4728 N N . LYS A 1 584 ? -21.547 8.32 2.111 1 96.75 584 LYS A N 1
ATOM 4729 C CA . LYS A 1 584 ? -22.875 8.289 2.74 1 96.75 584 LYS A CA 1
ATOM 4730 C C . LYS A 1 584 ? -23.781 9.375 2.166 1 96.75 584 LYS A C 1
ATOM 4732 O O . LYS A 1 584 ? -23.344 10.195 1.362 1 96.75 584 LYS A O 1
ATOM 4737 N N . MET A 1 585 ? -25 9.375 2.516 1 95.81 585 MET A N 1
ATOM 4738 C CA . MET A 1 585 ? -26.031 10.227 1.914 1 95.81 585 MET A CA 1
ATOM 4739 C C . MET A 1 585 ? -25.672 11.703 2.066 1 95.81 585 MET A C 1
ATOM 4741 O O . MET A 1 585 ? -25.953 12.508 1.179 1 95.81 585 MET A O 1
ATOM 4745 N N . VAL A 1 586 ? -25.031 12.125 3.125 1 97.81 586 VAL A N 1
ATOM 4746 C CA . VAL A 1 586 ? -24.828 13.516 3.512 1 97.81 586 VAL A CA 1
ATOM 4747 C C . VAL A 1 586 ? -23.812 14.172 2.572 1 97.81 586 VAL A C 1
ATOM 4749 O O . VAL A 1 586 ? -23.75 15.398 2.479 1 97.81 586 VAL A O 1
ATOM 4752 N N . VAL A 1 587 ? -23.047 13.391 1.843 1 98.19 587 VAL A N 1
ATOM 4753 C CA . VAL A 1 587 ? -21.969 13.914 0.995 1 98.19 587 VAL A CA 1
ATOM 4754 C C . VAL A 1 587 ? -22.562 14.836 -0.067 1 98.19 587 VAL A C 1
ATOM 4756 O O . VAL A 1 587 ? -21.969 15.867 -0.4 1 98.19 587 VAL A O 1
ATOM 4759 N N . ARG A 1 588 ? -23.688 14.57 -0.608 1 95.75 588 ARG A N 1
ATOM 4760 C CA . ARG A 1 588 ? -24.312 15.414 -1.62 1 95.75 588 ARG A CA 1
ATOM 4761 C C . ARG A 1 588 ? -24.656 16.797 -1.056 1 95.75 588 ARG A C 1
ATOM 4763 O O . ARG A 1 588 ? -24.391 17.812 -1.695 1 95.75 588 ARG A O 1
ATOM 4770 N N . TYR A 1 589 ? -25.266 16.844 0.166 1 96.88 589 TYR A N 1
ATOM 4771 C CA . TYR A 1 589 ? -25.578 18.125 0.796 1 96.88 589 TYR A CA 1
ATOM 4772 C C . TYR A 1 589 ? -24.312 18.938 1.041 1 96.88 589 TYR A C 1
ATOM 4774 O O . TYR A 1 589 ? -24.25 20.125 0.682 1 96.88 589 TYR A O 1
ATOM 4782 N N . LEU A 1 590 ? -23.328 18.266 1.648 1 98.38 590 LEU A N 1
ATOM 4783 C CA . LEU A 1 590 ? -22.109 18.969 2.006 1 98.38 590 LEU A CA 1
ATOM 4784 C C . LEU A 1 590 ? -21.375 19.453 0.76 1 98.38 590 LEU A C 1
ATOM 4786 O O . LEU A 1 590 ? -20.75 20.531 0.769 1 98.38 590 LEU A O 1
ATOM 4790 N N . SER A 1 591 ? -21.344 18.594 -0.278 1 97.38 591 SER A N 1
ATOM 4791 C CA . SER A 1 591 ? -20.734 19 -1.541 1 97.38 591 SER A CA 1
ATOM 4792 C C . SER A 1 591 ? -21.406 20.25 -2.098 1 97.38 591 SER A C 1
ATOM 4794 O O . SER A 1 591 ? -20.734 21.172 -2.551 1 97.38 591 SER A O 1
ATOM 4796 N N . ASP A 1 592 ? -22.75 20.25 -2.09 1 97 592 ASP A N 1
ATOM 4797 C CA . ASP A 1 592 ? -23.484 21.422 -2.543 1 97 592 ASP A CA 1
ATOM 4798 C C . ASP A 1 592 ? -23.141 22.656 -1.711 1 97 592 ASP A C 1
ATOM 4800 O O . ASP A 1 592 ? -22.906 23.734 -2.258 1 97 592 ASP A O 1
ATOM 4804 N N . ARG A 1 593 ? -23.062 22.516 -0.412 1 97.44 593 ARG A N 1
ATOM 4805 C CA . ARG A 1 593 ? -22.75 23.625 0.48 1 97.44 593 ARG A CA 1
ATOM 4806 C C . ARG A 1 593 ? -21.344 24.156 0.206 1 97.44 593 ARG A C 1
ATOM 4808 O O . ARG A 1 593 ? -21.172 25.359 -0.015 1 97.44 593 ARG A O 1
ATOM 4815 N N . TRP A 1 594 ? -20.375 23.281 0.156 1 97.69 594 TRP A N 1
ATOM 4816 C CA . TRP A 1 594 ? -18.969 23.703 0.131 1 97.69 594 TRP A CA 1
ATOM 4817 C C . TRP A 1 594 ? -18.578 24.234 -1.246 1 97.69 594 TRP A C 1
ATOM 4819 O O . TRP A 1 594 ? -17.734 25.109 -1.36 1 97.69 594 TRP A O 1
ATOM 4829 N N . THR A 1 595 ? -19.219 23.703 -2.303 1 96.5 595 THR A N 1
ATOM 4830 C CA . THR A 1 595 ? -18.922 24.219 -3.635 1 96.5 595 THR A CA 1
ATOM 4831 C C . THR A 1 595 ? -19.547 25.609 -3.828 1 96.5 595 THR A C 1
ATOM 4833 O O . THR A 1 595 ? -19.188 26.328 -4.75 1 96.5 595 THR A O 1
ATOM 4836 N N . ASN A 1 596 ? -20.5 25.953 -2.922 1 95.62 596 ASN A N 1
ATOM 4837 C CA . ASN A 1 596 ? -21.172 27.25 -3.021 1 95.62 596 ASN A CA 1
ATOM 4838 C C . ASN A 1 596 ? -20.562 28.266 -2.068 1 95.62 596 ASN A C 1
ATOM 4840 O O . ASN A 1 596 ? -20.969 29.438 -2.039 1 95.62 596 ASN A O 1
ATOM 4844 N N . ILE A 1 597 ? -19.625 27.906 -1.271 1 95.12 597 ILE A N 1
ATOM 4845 C CA . ILE A 1 597 ? -18.859 28.812 -0.418 1 95.12 597 ILE A CA 1
ATOM 4846 C C . ILE A 1 597 ? -17.5 29.094 -1.053 1 95.12 597 ILE A C 1
ATOM 4848 O O . ILE A 1 597 ? -16.703 28.188 -1.274 1 95.12 597 ILE A O 1
ATOM 4852 N N . PRO A 1 598 ? -17.234 30.344 -1.406 1 92.94 598 PRO A N 1
ATOM 4853 C CA . PRO A 1 598 ? -15.922 30.641 -1.972 1 92.94 598 PRO A CA 1
ATOM 4854 C C . PRO A 1 598 ? -14.773 30.25 -1.035 1 92.94 598 PRO A C 1
ATOM 4856 O O . PRO A 1 598 ? -14.93 30.312 0.187 1 92.94 598 PRO A O 1
ATOM 4859 N N . ASN A 1 599 ? -13.68 29.875 -1.585 1 91.25 599 ASN A N 1
ATOM 4860 C CA . ASN A 1 599 ? -12.508 29.547 -0.78 1 91.25 599 ASN A CA 1
ATOM 4861 C C . ASN A 1 599 ? -11.93 30.781 -0.104 1 91.25 599 ASN A C 1
ATOM 4863 O O . ASN A 1 599 ? -11.516 30.734 1.054 1 91.25 599 ASN A O 1
ATOM 4867 N N . LEU A 1 600 ? -11.891 31.859 -0.856 1 91.69 600 LEU A N 1
ATOM 4868 C CA . LEU A 1 600 ? -11.406 33.156 -0.378 1 91.69 600 LEU A CA 1
ATOM 4869 C C . LEU A 1 600 ? -12.508 34.219 -0.468 1 91.69 600 LEU A C 1
ATOM 4871 O O . LEU A 1 600 ? -13.352 34.156 -1.36 1 91.69 600 LEU A O 1
ATOM 4875 N N . GLY A 1 601 ? -12.398 35.125 0.436 1 90 601 GLY A N 1
ATOM 4876 C CA . GLY A 1 601 ? -13.328 36.25 0.385 1 90 601 GLY A CA 1
ATOM 4877 C C . GLY A 1 601 ? -14.688 35.906 0.975 1 90 601 GLY A C 1
ATOM 4878 O O . GLY A 1 601 ? -15.695 36.5 0.578 1 90 601 GLY A O 1
ATOM 4879 N N . TYR A 1 602 ? -14.641 34.812 1.81 1 79.75 602 TYR A N 1
ATOM 4880 C CA . TYR A 1 602 ? -15.891 34.469 2.496 1 79.75 602 TYR A CA 1
ATOM 4881 C C . TYR A 1 602 ? -16.188 35.5 3.594 1 79.75 602 TYR A C 1
ATOM 4883 O O . TYR A 1 602 ? -15.273 35.969 4.273 1 79.75 602 TYR A O 1
ATOM 4891 N N . LYS A 1 603 ? -17.531 35.812 3.812 1 74.12 603 LYS A N 1
ATOM 4892 C CA . LYS A 1 603 ? -18.062 36.688 4.832 1 74.12 603 LYS A CA 1
ATOM 4893 C C . LYS A 1 603 ? -17.312 38.031 4.824 1 74.12 603 LYS A C 1
ATOM 4895 O O . LYS A 1 603 ? -16.594 38.344 5.766 1 74.12 603 LYS A O 1
ATOM 4900 N N . LYS A 1 604 ? -17.172 38.719 3.709 1 64.75 604 LYS A N 1
ATOM 4901 C CA . LYS A 1 604 ? -16.594 40.031 3.598 1 64.75 604 LYS A CA 1
ATOM 4902 C C . LYS A 1 604 ? -17.328 41.031 4.496 1 64.75 604 LYS A C 1
ATOM 4904 O O . LYS A 1 604 ? -18.562 40.969 4.613 1 64.75 604 LYS A O 1
ATOM 4909 N N . MET B 1 1 ? 15.094 -13.328 -16.406 1 90.25 1 MET B N 1
ATOM 4910 C CA . MET B 1 1 ? 15.258 -12.039 -15.734 1 90.25 1 MET B CA 1
ATOM 4911 C C . MET B 1 1 ? 15.227 -12.219 -14.219 1 90.25 1 MET B C 1
ATOM 4913 O O . MET B 1 1 ? 14.336 -12.883 -13.68 1 90.25 1 MET B O 1
ATOM 4917 N N . LEU B 1 2 ? 16.234 -11.617 -13.547 1 97.25 2 LEU B N 1
ATOM 4918 C CA . LEU B 1 2 ? 16.328 -11.773 -12.102 1 97.25 2 LEU B CA 1
ATOM 4919 C C . LEU B 1 2 ? 15.523 -10.688 -11.383 1 97.25 2 LEU B C 1
ATOM 4921 O O . LEU B 1 2 ? 15.477 -9.547 -11.844 1 97.25 2 LEU B O 1
ATOM 4925 N N . TYR B 1 3 ? 14.797 -11.062 -10.312 1 97.88 3 TYR B N 1
ATOM 4926 C CA . TYR B 1 3 ? 14.133 -10.086 -9.461 1 97.88 3 TYR B CA 1
ATOM 4927 C C . TYR B 1 3 ? 15.125 -9.047 -8.953 1 97.88 3 TYR B C 1
ATOM 4929 O O . TYR B 1 3 ? 16.219 -9.398 -8.5 1 97.88 3 TYR B O 1
ATOM 4937 N N . PRO B 1 4 ? 14.82 -7.754 -9.039 1 97.44 4 PRO B N 1
ATOM 4938 C CA . PRO B 1 4 ? 15.773 -6.734 -8.594 1 97.44 4 PRO B CA 1
ATOM 4939 C C . PRO B 1 4 ? 15.945 -6.711 -7.078 1 97.44 4 PRO B C 1
ATOM 4941 O O . PRO B 1 4 ? 15 -6.422 -6.348 1 97.44 4 PRO B O 1
ATOM 4944 N N . THR B 1 5 ? 17.109 -7.008 -6.645 1 96.12 5 THR B N 1
ATOM 4945 C CA . THR B 1 5 ? 17.453 -6.984 -5.227 1 96.12 5 THR B CA 1
ATOM 4946 C C . THR B 1 5 ? 18.781 -6.277 -4.996 1 96.12 5 THR B C 1
ATOM 4948 O O . THR B 1 5 ? 19.688 -6.359 -5.828 1 96.12 5 THR B O 1
ATOM 4951 N N . ALA B 1 6 ? 18.797 -5.535 -3.904 1 96.62 6 ALA B N 1
ATOM 4952 C CA . ALA B 1 6 ? 20.078 -4.949 -3.51 1 96.62 6 ALA B CA 1
ATOM 4953 C C . ALA B 1 6 ? 21.031 -6.02 -2.984 1 96.62 6 ALA B C 1
ATOM 4955 O O . ALA B 1 6 ? 20.641 -6.883 -2.199 1 96.62 6 ALA B O 1
ATOM 4956 N N . THR B 1 7 ? 22.234 -6.027 -3.484 1 97.44 7 THR B N 1
ATOM 4957 C CA . THR B 1 7 ? 23.297 -6.93 -3.049 1 97.44 7 THR B CA 1
ATOM 4958 C C . THR B 1 7 ? 24.578 -6.164 -2.779 1 97.44 7 THR B C 1
ATOM 4960 O O . THR B 1 7 ? 24.578 -4.934 -2.723 1 97.44 7 THR B O 1
ATOM 4963 N N . GLU B 1 8 ? 25.656 -6.906 -2.598 1 97.12 8 GLU B N 1
ATOM 4964 C CA . GLU B 1 8 ? 26.953 -6.285 -2.365 1 97.12 8 GLU B CA 1
ATOM 4965 C C . GLU B 1 8 ? 27.438 -5.555 -3.611 1 97.12 8 GLU B C 1
ATOM 4967 O O . GLU B 1 8 ? 28.359 -4.742 -3.535 1 97.12 8 GLU B O 1
ATOM 4972 N N . SER B 1 9 ? 26.797 -5.812 -4.727 1 98 9 SER B N 1
ATOM 4973 C CA . SER B 1 9 ? 27.281 -5.223 -5.969 1 98 9 SER B CA 1
ATOM 4974 C C . SER B 1 9 ? 26.172 -4.48 -6.703 1 98 9 SER B C 1
ATOM 4976 O O . SER B 1 9 ? 26.422 -3.834 -7.723 1 98 9 SER B O 1
ATOM 4978 N N . ARG B 1 10 ? 24.984 -4.551 -6.246 1 98.19 10 ARG B N 1
ATOM 4979 C CA . ARG B 1 10 ? 23.844 -3.979 -6.957 1 98.19 10 ARG B CA 1
ATOM 4980 C C . ARG B 1 10 ? 23.047 -3.043 -6.051 1 98.19 10 ARG B C 1
ATOM 4982 O O . ARG B 1 10 ? 22.844 -3.332 -4.867 1 98.19 10 ARG B O 1
ATOM 4989 N N . VAL B 1 11 ? 22.656 -1.899 -6.578 1 98.31 11 VAL B N 1
ATOM 4990 C CA . VAL B 1 11 ? 21.781 -0.942 -5.914 1 98.31 11 VAL B CA 1
ATOM 4991 C C . VAL B 1 11 ? 20.406 -0.948 -6.578 1 98.31 11 VAL B C 1
ATOM 4993 O O . VAL B 1 11 ? 20.297 -1.129 -7.793 1 98.31 11 VAL B O 1
ATOM 4996 N N . VAL B 1 12 ? 19.344 -0.868 -5.777 1 98.19 12 VAL B N 1
ATOM 4997 C CA . VAL B 1 12 ? 17.984 -0.76 -6.312 1 98.19 12 VAL B CA 1
ATOM 4998 C C . VAL B 1 12 ? 17.375 0.58 -5.902 1 98.19 12 VAL B C 1
ATOM 5000 O O . VAL B 1 12 ? 17.281 0.889 -4.715 1 98.19 12 VAL B O 1
ATOM 5003 N N . VAL B 1 13 ? 17.031 1.4 -6.848 1 97.56 13 VAL B N 1
ATOM 5004 C CA . VAL B 1 13 ? 16.344 2.674 -6.648 1 97.56 13 VAL B CA 1
ATOM 5005 C C . VAL B 1 13 ? 14.859 2.525 -7.008 1 97.56 13 VAL B C 1
ATOM 5007 O O . VAL B 1 13 ? 14.523 2.107 -8.117 1 97.56 13 VAL B O 1
ATOM 5010 N N . ASP B 1 14 ? 14.008 2.826 -6.078 1 97.75 14 ASP B N 1
ATOM 5011 C CA . ASP B 1 14 ? 12.562 2.691 -6.266 1 97.75 14 ASP B CA 1
ATOM 5012 C C . ASP B 1 14 ? 11.953 3.996 -6.773 1 97.75 14 ASP B C 1
ATOM 5014 O O . ASP B 1 14 ? 12.141 5.051 -6.164 1 97.75 14 ASP B O 1
ATOM 5018 N N . LEU B 1 15 ? 11.227 3.947 -7.867 1 98.06 15 LEU B N 1
ATOM 5019 C CA . LEU B 1 15 ? 10.602 5.137 -8.438 1 98.06 15 LEU B CA 1
ATOM 5020 C C . LEU B 1 15 ? 9.125 5.195 -8.086 1 98.06 15 LEU B C 1
ATOM 5022 O O . LEU B 1 15 ? 8.375 5.98 -8.664 1 98.06 15 LEU B O 1
ATOM 5026 N N . SER B 1 16 ? 8.648 4.32 -7.148 1 97.06 16 SER B N 1
ATOM 5027 C CA . SER B 1 16 ? 7.262 4.371 -6.691 1 97.06 16 SER B CA 1
ATOM 5028 C C . SER B 1 16 ? 6.938 5.719 -6.059 1 97.06 16 SER B C 1
ATOM 5030 O O . SER B 1 16 ? 7.84 6.488 -5.723 1 97.06 16 SER B O 1
ATOM 5032 N N . GLY B 1 17 ? 5.656 5.957 -5.855 1 96.88 17 GLY B N 1
ATOM 5033 C CA . GLY B 1 17 ? 5.168 7.203 -5.289 1 96.88 17 GLY B CA 1
ATOM 5034 C C . GLY B 1 17 ? 4.082 7.852 -6.125 1 96.88 17 GLY B C 1
ATOM 5035 O O . GLY B 1 17 ? 3.244 7.16 -6.707 1 96.88 17 GLY B O 1
ATOM 5036 N N . VAL B 1 18 ? 4.047 9.156 -6.078 1 98 18 VAL B N 1
ATOM 5037 C CA . VAL B 1 18 ? 3.016 9.914 -6.777 1 98 18 VAL B CA 1
ATOM 5038 C C . VAL B 1 18 ? 3.551 10.398 -8.125 1 98 18 VAL B C 1
ATOM 5040 O O . VAL B 1 18 ? 4.57 11.094 -8.18 1 98 18 VAL B O 1
ATOM 5043 N N . TRP B 1 19 ? 2.908 10 -9.203 1 98.5 19 TRP B N 1
ATOM 5044 C CA . TRP B 1 19 ? 3.254 10.375 -10.57 1 98.5 19 TRP B CA 1
ATOM 5045 C C . TRP B 1 19 ? 2.238 11.359 -11.141 1 98.5 19 TRP B C 1
ATOM 5047 O O . TRP B 1 19 ? 1.086 11.398 -10.703 1 98.5 19 TRP B O 1
ATOM 5057 N N . LYS B 1 20 ? 2.738 12.203 -12.102 1 97.94 20 LYS B N 1
ATOM 5058 C CA . LYS B 1 20 ? 1.759 12.883 -12.945 1 97.94 20 LYS B CA 1
ATOM 5059 C C . LYS B 1 20 ? 0.946 11.883 -13.758 1 97.94 20 LYS B C 1
ATOM 5061 O O . LYS B 1 20 ? 1.461 10.836 -14.164 1 97.94 20 LYS B O 1
ATOM 5066 N N . PHE B 1 21 ? -0.313 12.258 -14.008 1 98.38 21 PHE B N 1
ATOM 5067 C CA . PHE B 1 21 ? -1.218 11.336 -14.68 1 98.38 21 PHE B CA 1
ATOM 5068 C C . PHE B 1 21 ? -2.201 12.094 -15.57 1 98.38 21 PHE B C 1
ATOM 5070 O O . PHE B 1 21 ? -2.648 13.188 -15.211 1 98.38 21 PHE B O 1
ATOM 5077 N N . MET B 1 22 ? -2.52 11.445 -16.672 1 96.94 22 MET B N 1
ATOM 5078 C CA . MET B 1 22 ? -3.652 11.969 -17.422 1 96.94 22 MET B CA 1
ATOM 5079 C C . MET B 1 22 ? -4.219 10.914 -18.375 1 96.94 22 MET B C 1
ATOM 5081 O O . MET B 1 22 ? -3.473 10.102 -18.922 1 96.94 22 MET B O 1
ATOM 5085 N N . ILE B 1 23 ? -5.496 10.938 -18.578 1 96.38 23 ILE B N 1
ATOM 5086 C CA . ILE B 1 23 ? -6.105 10.172 -19.672 1 96.38 23 ILE B CA 1
ATOM 5087 C C . ILE B 1 23 ? -5.852 10.875 -21 1 96.38 23 ILE B C 1
ATOM 5089 O O . ILE B 1 23 ? -5.719 12.102 -21.047 1 96.38 23 ILE B O 1
ATOM 5093 N N . ASP B 1 24 ? -5.719 10.156 -22.031 1 95.5 24 ASP B N 1
ATOM 5094 C CA . ASP B 1 24 ? -5.547 10.695 -23.375 1 95.5 24 ASP B CA 1
ATOM 5095 C C . ASP B 1 24 ? -6.875 10.734 -24.125 1 95.5 24 ASP B C 1
ATOM 5097 O O . ASP B 1 24 ? -7.43 9.695 -24.469 1 95.5 24 ASP B O 1
ATOM 5101 N N . LYS B 1 25 ? -7.391 11.875 -24.391 1 89.5 25 LYS B N 1
ATOM 5102 C CA . LYS B 1 25 ? -8.633 12.016 -25.141 1 89.5 25 LYS B CA 1
ATOM 5103 C C . LYS B 1 25 ? -8.367 11.977 -26.641 1 89.5 25 LYS B C 1
ATOM 5105 O O . LYS B 1 25 ? -9.305 11.977 -27.453 1 89.5 25 LYS B O 1
ATOM 5110 N N . GLU B 1 26 ? -7.09 11.969 -26.953 1 90.31 26 GLU B N 1
ATOM 5111 C CA . GLU B 1 26 ? -6.621 11.781 -28.312 1 90.31 26 GLU B CA 1
ATOM 5112 C C . GLU B 1 26 ? -7.129 12.898 -29.234 1 90.31 26 GLU B C 1
ATOM 5114 O O . GLU B 1 26 ? -7.523 12.641 -30.375 1 90.31 26 GLU B O 1
ATOM 5119 N N . VAL B 1 27 ? -7.277 14.023 -28.688 1 87.06 27 VAL B N 1
ATOM 5120 C CA . VAL B 1 27 ? -7.691 15.188 -29.469 1 87.06 27 VAL B CA 1
ATOM 5121 C C . VAL B 1 27 ? -6.461 15.938 -29.984 1 87.06 27 VAL B C 1
ATOM 5123 O O . VAL B 1 27 ? -6.434 16.391 -31.125 1 87.06 27 VAL B O 1
ATOM 5126 N N . GLU B 1 28 ? -5.555 16.109 -29.141 1 89 28 GLU B N 1
ATOM 5127 C CA . GLU B 1 28 ? -4.273 16.719 -29.484 1 89 28 GLU B CA 1
ATOM 5128 C C . GLU B 1 28 ? -3.119 15.758 -29.219 1 89 28 GLU B C 1
ATOM 5130 O O . GLU B 1 28 ? -3.115 15.055 -28.203 1 89 28 GLU B O 1
ATOM 5135 N N . PRO B 1 29 ? -2.283 15.781 -30.156 1 91.88 29 PRO B N 1
ATOM 5136 C CA . PRO B 1 29 ? -1.123 14.914 -29.922 1 91.88 29 PRO B CA 1
ATOM 5137 C C . PRO B 1 29 ? -0.317 15.344 -28.688 1 91.88 29 PRO B C 1
ATOM 5139 O O . PRO B 1 29 ? -0.167 16.531 -28.438 1 91.88 29 PRO B O 1
ATOM 5142 N N . ILE B 1 30 ? 0.116 14.344 -28 1 95.25 30 ILE B N 1
ATOM 5143 C CA . ILE B 1 30 ? 0.97 14.609 -26.844 1 95.25 30 ILE B CA 1
ATOM 5144 C C . ILE B 1 30 ? 2.432 14.641 -27.297 1 95.25 30 ILE B C 1
ATOM 5146 O O . ILE B 1 30 ? 2.92 13.703 -27.922 1 95.25 30 ILE B O 1
ATOM 5150 N N . GLU B 1 31 ? 3.102 15.703 -26.984 1 95.69 31 GLU B N 1
ATOM 5151 C CA . GLU B 1 31 ? 4.523 15.836 -27.297 1 95.69 31 GLU B CA 1
ATOM 5152 C C . GLU B 1 31 ? 5.387 15.242 -26.172 1 95.69 31 GLU B C 1
ATOM 5154 O O . GLU B 1 31 ? 5.668 15.914 -25.188 1 95.69 31 GLU B O 1
ATOM 5159 N N . VAL B 1 32 ? 5.98 14.125 -26.391 1 96.12 32 VAL B N 1
ATOM 5160 C CA . VAL B 1 32 ? 6.691 13.375 -25.359 1 96.12 32 VAL B CA 1
ATOM 5161 C C . VAL B 1 32 ? 7.992 14.094 -25 1 96.12 32 VAL B C 1
ATOM 5163 O O . VAL B 1 32 ? 8.602 13.805 -23.969 1 96.12 32 VAL B O 1
ATOM 5166 N N . SER B 1 33 ? 8.406 15.039 -25.844 1 95.56 33 SER B N 1
ATOM 5167 C CA . SER B 1 33 ? 9.609 15.812 -25.547 1 95.56 33 SER B CA 1
ATOM 5168 C C . SER B 1 33 ? 9.336 16.891 -24.5 1 95.56 33 SER B C 1
ATOM 5170 O O . SER B 1 33 ? 10.273 17.469 -23.953 1 95.56 33 SER B O 1
ATOM 5172 N N . GLN B 1 34 ? 8.094 17.094 -24.25 1 95.06 34 GLN B N 1
ATOM 5173 C CA . GLN B 1 34 ? 7.703 18.094 -23.266 1 95.06 34 GLN B CA 1
ATOM 5174 C C . GLN B 1 34 ? 7.02 17.422 -22.062 1 95.06 34 GLN B C 1
ATOM 5176 O O . GLN B 1 34 ? 6.586 16.281 -22.156 1 95.06 34 GLN B O 1
ATOM 5181 N N . ALA B 1 35 ? 6.945 18.234 -20.984 1 95.62 35 ALA B N 1
ATOM 5182 C CA . ALA B 1 35 ? 6.23 17.75 -19.812 1 95.62 35 ALA B CA 1
ATOM 5183 C C . ALA B 1 35 ? 4.746 17.578 -20.109 1 95.62 35 ALA B C 1
ATOM 5185 O O . ALA B 1 35 ? 4.145 18.375 -20.828 1 95.62 35 ALA B O 1
ATOM 5186 N N . LEU B 1 36 ? 4.141 16.484 -19.531 1 96.75 36 LEU B N 1
ATOM 5187 C CA . LEU B 1 36 ? 2.705 16.266 -19.688 1 96.75 36 LEU B CA 1
ATOM 5188 C C . LEU B 1 36 ? 1.918 17.484 -19.234 1 96.75 36 LEU B C 1
ATOM 5190 O O . LEU B 1 36 ? 2.209 18.047 -18.172 1 96.75 36 LEU B O 1
ATOM 5194 N N . PRO B 1 37 ? 1.019 17.906 -20.031 1 94.25 37 PRO B N 1
ATOM 5195 C CA . PRO B 1 37 ? 0.225 19.094 -19.688 1 94.25 37 PRO B CA 1
ATOM 5196 C C . PRO B 1 37 ? -0.898 18.766 -18.703 1 94.25 37 PRO B C 1
ATOM 5198 O O . PRO B 1 37 ? -2.076 18.922 -19.031 1 94.25 37 PRO B O 1
ATOM 5201 N N . THR B 1 38 ? -0.557 18.344 -17.5 1 94.81 38 THR B N 1
ATOM 5202 C CA . THR B 1 38 ? -1.543 17.984 -16.5 1 94.81 38 THR B CA 1
ATOM 5203 C C . THR B 1 38 ? -1.014 18.266 -15.094 1 94.81 38 THR B C 1
ATOM 5205 O O . THR B 1 38 ? 0.199 18.344 -14.891 1 94.81 38 THR B O 1
ATOM 5208 N N . ASN B 1 39 ? -1.929 18.531 -14.18 1 92.19 39 ASN B N 1
ATOM 5209 C CA . ASN B 1 39 ? -1.598 18.641 -12.766 1 92.19 39 ASN B CA 1
ATOM 5210 C C . ASN B 1 39 ? -2.168 17.469 -11.969 1 92.19 39 ASN B C 1
ATOM 5212 O O . ASN B 1 39 ? -1.977 17.391 -10.75 1 92.19 39 ASN B O 1
ATOM 5216 N N . GLN B 1 40 ? -2.838 16.531 -12.672 1 95.06 40 GLN B N 1
ATOM 5217 C CA . GLN B 1 40 ? -3.391 15.359 -12 1 95.06 40 GLN B CA 1
ATOM 5218 C C . GLN B 1 40 ? -2.291 14.367 -11.633 1 95.06 40 GLN B C 1
ATOM 5220 O O . GLN B 1 40 ? -1.311 14.219 -12.367 1 95.06 40 GLN B O 1
ATOM 5225 N N . VAL B 1 41 ? -2.518 13.742 -10.5 1 97.19 41 VAL B N 1
ATOM 5226 C CA . VAL B 1 41 ? -1.495 12.805 -10.039 1 97.19 41 VAL B CA 1
ATOM 5227 C C . VAL B 1 41 ? -2.131 11.453 -9.742 1 97.19 41 VAL B C 1
ATOM 5229 O O . VAL B 1 41 ? -3.348 11.352 -9.57 1 97.19 41 VAL B O 1
ATOM 5232 N N . MET B 1 42 ? -1.33 10.422 -9.758 1 97.75 42 MET B N 1
ATOM 5233 C CA . MET B 1 42 ? -1.705 9.039 -9.477 1 97.75 42 MET B CA 1
ATOM 5234 C C . MET B 1 42 ? -0.593 8.32 -8.719 1 97.75 42 MET B C 1
ATOM 5236 O O . MET B 1 42 ? 0.589 8.539 -8.992 1 97.75 42 MET B O 1
ATOM 5240 N N . ALA B 1 43 ? -1.055 7.52 -7.754 1 98.5 43 ALA B N 1
ATOM 5241 C CA . ALA B 1 43 ? -0.065 6.719 -7.039 1 98.5 43 ALA B CA 1
ATOM 5242 C C . ALA B 1 43 ? 0.366 5.512 -7.867 1 98.5 43 ALA B C 1
ATOM 5244 O O . ALA B 1 43 ? -0.458 4.879 -8.531 1 98.5 43 ALA B O 1
ATOM 5245 N N . VAL B 1 44 ? 1.596 5.16 -7.844 1 98.56 44 VAL B N 1
ATOM 5246 C CA . VAL B 1 44 ? 2.207 3.971 -8.43 1 98.56 44 VAL B CA 1
ATOM 5247 C C . VAL B 1 44 ? 3.014 3.227 -7.371 1 98.56 44 VAL B C 1
ATOM 5249 O O . VAL B 1 44 ? 3.887 3.809 -6.723 1 98.56 44 VAL B O 1
ATOM 5252 N N . PRO B 1 45 ? 2.762 1.961 -7.137 1 98.12 45 PRO B N 1
ATOM 5253 C CA . PRO B 1 45 ? 1.856 1.09 -7.891 1 98.12 45 PRO B CA 1
ATOM 5254 C C . PRO B 1 45 ? 0.401 1.229 -7.453 1 98.12 45 PRO B C 1
ATOM 5256 O O . PRO B 1 45 ? 0.125 1.394 -6.262 1 98.12 45 PRO B O 1
ATOM 5259 N N . ALA B 1 46 ? -0.529 1.149 -8.305 1 98.56 46 ALA B N 1
ATOM 5260 C CA . ALA B 1 46 ? -1.973 1.085 -8.094 1 98.56 46 ALA B CA 1
ATOM 5261 C C . ALA B 1 46 ? -2.725 1.138 -9.422 1 98.56 46 ALA B C 1
ATOM 5263 O O . ALA B 1 46 ? -2.152 1.507 -10.445 1 98.56 46 ALA B O 1
ATOM 5264 N N . SER B 1 47 ? -3.969 0.687 -9.422 1 98.44 47 SER B N 1
ATOM 5265 C CA . SER B 1 47 ? -4.848 0.909 -10.562 1 98.44 47 SER B CA 1
ATOM 5266 C C . SER B 1 47 ? -5.352 2.348 -10.602 1 98.44 47 SER B C 1
ATOM 5268 O O . SER B 1 47 ? -5.844 2.867 -9.602 1 98.44 47 SER B O 1
ATOM 5270 N N . PHE B 1 48 ? -5.234 2.988 -11.75 1 98.12 48 PHE B N 1
ATOM 5271 C CA . PHE B 1 48 ? -5.719 4.363 -11.797 1 98.12 48 PHE B CA 1
ATOM 5272 C C . PHE B 1 48 ? -7.227 4.418 -11.586 1 98.12 48 PHE B C 1
ATOM 5274 O O . PHE B 1 48 ? -7.754 5.406 -11.078 1 98.12 48 PHE B O 1
ATOM 5281 N N . ASN B 1 49 ? -7.918 3.33 -11.812 1 97.38 49 ASN B N 1
ATOM 5282 C CA . ASN B 1 49 ? -9.375 3.248 -11.836 1 97.38 49 ASN B CA 1
ATOM 5283 C C . ASN B 1 49 ? -9.977 3.555 -10.469 1 97.38 49 ASN B C 1
ATOM 5285 O O . ASN B 1 49 ? -11.086 4.09 -10.383 1 97.38 49 ASN B O 1
ATOM 5289 N N . ASP B 1 50 ? -9.227 3.195 -9.453 1 96 50 ASP B N 1
ATOM 5290 C CA . ASP B 1 50 ? -9.828 3.299 -8.125 1 96 50 ASP B CA 1
ATOM 5291 C C . ASP B 1 50 ? -9.18 4.414 -7.312 1 96 50 ASP B C 1
ATOM 5293 O O . ASP B 1 50 ? -9.352 4.484 -6.094 1 96 50 ASP B O 1
ATOM 5297 N N . GLN B 1 51 ? -8.414 5.273 -7.926 1 96.31 51 GLN B N 1
ATOM 5298 C CA . GLN B 1 51 ? -7.805 6.41 -7.25 1 96.31 51 GLN B CA 1
ATOM 5299 C C . GLN B 1 51 ? -8.484 7.719 -7.645 1 96.31 51 GLN B C 1
ATOM 5301 O O . GLN B 1 51 ? -7.977 8.805 -7.348 1 96.31 51 GLN B O 1
ATOM 5306 N N . THR B 1 52 ? -9.578 7.613 -8.344 1 93.81 52 THR B N 1
ATOM 5307 C CA . THR B 1 52 ? -10.289 8.781 -8.844 1 93.81 52 THR B CA 1
ATOM 5308 C C . THR B 1 52 ? -11.742 8.766 -8.391 1 93.81 52 THR B C 1
ATOM 5310 O O . THR B 1 52 ? -12.227 7.762 -7.859 1 93.81 52 THR B O 1
ATOM 5313 N N . VAL B 1 53 ? -12.336 9.914 -8.516 1 92.56 53 VAL B N 1
ATOM 5314 C CA . VAL B 1 53 ? -13.758 10.039 -8.227 1 92.56 53 VAL B CA 1
ATOM 5315 C C . VAL B 1 53 ? -14.508 10.445 -9.5 1 92.56 53 VAL B C 1
ATOM 5317 O O . VAL B 1 53 ? -15.727 10.594 -9.484 1 92.56 53 VAL B O 1
ATOM 5320 N N . ILE B 1 54 ? -13.742 10.602 -10.531 1 92.06 54 ILE B N 1
ATOM 5321 C CA . ILE B 1 54 ? -14.32 11 -11.812 1 92.06 54 ILE B CA 1
ATOM 5322 C C . ILE B 1 54 ? -14.648 9.766 -12.648 1 92.06 54 ILE B C 1
ATOM 5324 O O . ILE B 1 54 ? -13.75 9.016 -13.031 1 92.06 54 ILE B O 1
ATOM 5328 N N . LYS B 1 55 ? -15.906 9.641 -12.953 1 92.31 55 LYS B N 1
ATOM 5329 C CA . LYS B 1 55 ? -16.406 8.461 -13.648 1 92.31 55 LYS B CA 1
ATOM 5330 C C . LYS B 1 55 ? -15.727 8.289 -15 1 92.31 55 LYS B C 1
ATOM 5332 O O . LYS B 1 55 ? -15.359 7.172 -15.375 1 92.31 55 LYS B O 1
ATOM 5337 N N . ASP B 1 56 ? -15.5 9.359 -15.703 1 91.75 56 ASP B N 1
ATOM 5338 C CA . ASP B 1 56 ? -14.891 9.305 -17.031 1 91.75 56 ASP B CA 1
ATOM 5339 C C . ASP B 1 56 ? -13.477 8.727 -16.953 1 91.75 56 ASP B C 1
ATOM 5341 O O . ASP B 1 56 ? -13.039 8.031 -17.875 1 91.75 56 ASP B O 1
ATOM 5345 N N . ILE B 1 57 ? -12.781 9.047 -15.914 1 94.81 57 ILE B N 1
ATOM 5346 C CA . ILE B 1 57 ? -11.43 8.531 -15.75 1 94.81 57 ILE B CA 1
ATOM 5347 C C . ILE B 1 57 ? -11.484 7.051 -15.383 1 94.81 57 ILE B C 1
ATOM 5349 O O . ILE B 1 57 ? -10.766 6.234 -15.961 1 94.81 57 ILE B O 1
ATOM 5353 N N . ARG B 1 58 ? -12.336 6.668 -14.484 1 95 58 ARG B N 1
ATOM 5354 C CA . ARG B 1 58 ? -12.438 5.289 -14.016 1 95 58 ARG B CA 1
ATOM 5355 C C . ARG B 1 58 ? -12.82 4.348 -15.148 1 95 58 ARG B C 1
ATOM 5357 O O . ARG B 1 58 ? -12.32 3.221 -15.219 1 95 58 ARG B O 1
ATOM 5364 N N . GLU B 1 59 ? -13.688 4.82 -16.078 1 92.56 59 GLU B N 1
ATOM 5365 C CA . GLU B 1 59 ? -14.25 3.967 -17.125 1 92.56 59 GLU B CA 1
ATOM 5366 C C . GLU B 1 59 ? -13.516 4.156 -18.453 1 92.56 59 GLU B C 1
ATOM 5368 O O . GLU B 1 59 ? -13.922 3.615 -19.484 1 92.56 59 GLU B O 1
ATOM 5373 N N . HIS B 1 60 ? -12.461 4.871 -18.406 1 94.88 60 HIS B N 1
ATOM 5374 C CA . HIS B 1 60 ? -11.742 5.207 -19.625 1 94.88 60 HIS B CA 1
ATOM 5375 C C . HIS B 1 60 ? -11.164 3.963 -20.281 1 94.88 60 HIS B C 1
ATOM 5377 O O . HIS B 1 60 ? -10.508 3.152 -19.625 1 94.88 60 HIS B O 1
ATOM 5383 N N . SER B 1 61 ? -11.445 3.717 -21.531 1 96.12 61 SER B N 1
ATOM 5384 C CA . SER B 1 61 ? -10.773 2.756 -22.406 1 96.12 61 SER B CA 1
ATOM 5385 C C . SER B 1 61 ? -9.93 3.463 -23.469 1 96.12 61 SER B C 1
ATOM 5387 O O . SER B 1 61 ? -10.438 4.281 -24.234 1 96.12 61 SER B O 1
ATOM 5389 N N . GLY B 1 62 ? -8.734 3.309 -23.453 1 97.25 62 GLY B N 1
ATOM 5390 C CA . GLY B 1 62 ? -7.836 4.004 -24.359 1 97.25 62 GLY B CA 1
ATOM 5391 C C . GLY B 1 62 ? -6.434 4.156 -23.812 1 97.25 62 GLY B C 1
ATOM 5392 O O . GLY B 1 62 ? -5.891 3.225 -23.203 1 97.25 62 GLY B O 1
ATOM 5393 N N . TYR B 1 63 ? -5.891 5.301 -24.109 1 98 63 TYR B N 1
ATOM 5394 C CA . TYR B 1 63 ? -4.508 5.562 -23.719 1 98 63 TYR B CA 1
ATOM 5395 C C . TYR B 1 63 ? -4.438 6.441 -22.484 1 98 63 TYR B C 1
ATOM 5397 O O . TYR B 1 63 ? -5.273 7.328 -22.297 1 98 63 TYR B O 1
ATOM 5405 N N . ILE B 1 64 ? -3.543 6.215 -21.594 1 98.31 64 ILE B N 1
ATOM 5406 C CA . ILE B 1 64 ? -3.271 7.023 -20.406 1 98.31 64 ILE B CA 1
ATOM 5407 C C . ILE B 1 64 ? -1.772 7.297 -20.312 1 98.31 64 ILE B C 1
ATOM 5409 O O . ILE B 1 64 ? -0.96 6.562 -20.875 1 98.31 64 ILE B O 1
ATOM 5413 N N . TRP B 1 65 ? -1.416 8.336 -19.609 1 98.75 65 TRP B N 1
ATOM 5414 C CA . TRP B 1 65 ? -0.026 8.766 -19.5 1 98.75 65 TRP B CA 1
ATOM 5415 C C . TRP B 1 65 ? 0.39 8.922 -18.047 1 98.75 65 TRP B C 1
ATOM 5417 O O . TRP B 1 65 ? -0.389 9.406 -17.219 1 98.75 65 TRP B O 1
ATOM 5427 N N . TYR B 1 66 ? 1.543 8.461 -17.734 1 98.81 66 TYR B N 1
ATOM 5428 C CA . TYR B 1 66 ? 2.24 8.703 -16.469 1 98.81 66 TYR B CA 1
ATOM 5429 C C . TYR B 1 66 ? 3.553 9.445 -16.703 1 98.81 66 TYR B C 1
ATOM 5431 O O . TYR B 1 66 ? 4.184 9.281 -17.75 1 98.81 66 TYR B O 1
ATOM 5439 N N . GLU B 1 67 ? 3.955 10.188 -15.719 1 98.62 67 GLU B N 1
ATOM 5440 C CA . GLU B 1 67 ? 5.25 10.852 -15.836 1 98.62 67 GLU B CA 1
ATOM 5441 C C . GLU B 1 67 ? 5.859 11.109 -14.461 1 98.62 67 GLU B C 1
ATOM 5443 O O . GLU B 1 67 ? 5.145 11.422 -13.508 1 98.62 67 GLU B O 1
ATOM 5448 N N . ARG B 1 68 ? 7.125 10.945 -14.367 1 97.5 68 ARG B N 1
ATOM 5449 C CA . ARG B 1 68 ? 7.871 11.266 -13.156 1 97.5 68 ARG B CA 1
ATOM 5450 C C . ARG B 1 68 ? 9.305 11.664 -13.484 1 97.5 68 ARG B C 1
ATOM 5452 O O . ARG B 1 68 ? 9.914 11.102 -14.398 1 97.5 68 ARG B O 1
ATOM 5459 N N . GLU B 1 69 ? 9.828 12.547 -12.742 1 96.56 69 GLU B N 1
ATOM 5460 C CA . GLU B 1 69 ? 11.234 12.922 -12.859 1 96.56 69 GLU B CA 1
ATOM 5461 C C . GLU B 1 69 ? 12.094 12.172 -11.844 1 96.56 69 GLU B C 1
ATOM 5463 O O . GLU B 1 69 ? 11.609 11.805 -10.766 1 96.56 69 GLU B O 1
ATOM 5468 N N . PHE B 1 70 ? 13.328 11.891 -12.211 1 97.44 70 PHE B N 1
ATOM 5469 C CA . PHE B 1 70 ? 14.297 11.297 -11.297 1 97.44 70 PHE B CA 1
ATOM 5470 C C . PHE B 1 70 ? 15.711 11.734 -11.648 1 97.44 70 PHE B C 1
ATOM 5472 O O . PHE B 1 70 ? 15.945 12.289 -12.727 1 97.44 70 PHE B O 1
ATOM 5479 N N . SER B 1 71 ? 16.641 11.617 -10.703 1 97 71 SER B N 1
ATOM 5480 C CA . SER B 1 71 ? 18.062 11.844 -10.922 1 97 71 SER B CA 1
ATOM 5481 C C . SER B 1 71 ? 18.875 10.625 -10.5 1 97 71 SER B C 1
ATOM 5483 O O . SER B 1 71 ? 18.422 9.812 -9.695 1 97 71 SER B O 1
ATOM 5485 N N . ILE B 1 72 ? 20.062 10.5 -11.125 1 97.44 72 ILE B N 1
ATOM 5486 C CA . ILE B 1 72 ? 21 9.43 -10.781 1 97.44 72 ILE B CA 1
ATOM 5487 C C . ILE B 1 72 ? 22.219 10.016 -10.07 1 97.44 72 ILE B C 1
ATOM 5489 O O . ILE B 1 72 ? 22.875 10.93 -10.594 1 97.44 72 ILE B O 1
ATOM 5493 N N . ALA B 1 73 ? 22.453 9.508 -8.922 1 97.19 73 ALA B N 1
ATOM 5494 C CA . ALA B 1 73 ? 23.594 9.984 -8.148 1 97.19 73 ALA B CA 1
ATOM 5495 C C . ALA B 1 73 ? 24.906 9.656 -8.844 1 97.19 73 ALA B C 1
ATOM 5497 O O . ALA B 1 73 ? 25.031 8.617 -9.508 1 97.19 73 ALA B O 1
ATOM 5498 N N . LYS B 1 74 ? 25.938 10.469 -8.648 1 95.25 74 LYS B N 1
ATOM 5499 C CA . LYS B 1 74 ? 27.266 10.305 -9.227 1 95.25 74 LYS B CA 1
ATOM 5500 C C . LYS B 1 74 ? 27.844 8.93 -8.883 1 95.25 74 LYS B C 1
ATOM 5502 O O . LYS B 1 74 ? 28.531 8.32 -9.711 1 95.25 74 LYS B O 1
ATOM 5507 N N . ALA B 1 75 ? 27.516 8.422 -7.754 1 95.25 75 ALA B N 1
ATOM 5508 C CA . ALA B 1 75 ? 28.047 7.156 -7.266 1 95.25 75 ALA B CA 1
ATOM 5509 C C . ALA B 1 75 ? 27.609 6 -8.164 1 95.25 75 ALA B C 1
ATOM 5511 O O . ALA B 1 75 ? 28.25 4.949 -8.188 1 95.25 75 ALA B O 1
ATOM 5512 N N . LEU B 1 76 ? 26.531 6.148 -8.922 1 96.75 76 LEU B N 1
ATOM 5513 C CA . LEU B 1 76 ? 25.984 5.051 -9.703 1 96.75 76 LEU B CA 1
ATOM 5514 C C . LEU B 1 76 ? 26.266 5.246 -11.188 1 96.75 76 LEU B C 1
ATOM 5516 O O . LEU B 1 76 ? 25.953 4.375 -12.008 1 96.75 76 LEU B O 1
ATOM 5520 N N . ARG B 1 77 ? 26.891 6.293 -11.555 1 92.88 77 ARG B N 1
ATOM 5521 C CA . ARG B 1 77 ? 26.969 6.684 -12.961 1 92.88 77 ARG B CA 1
ATOM 5522 C C . ARG B 1 77 ? 27.844 5.719 -13.75 1 92.88 77 ARG B C 1
ATOM 5524 O O . ARG B 1 77 ? 27.672 5.547 -14.953 1 92.88 77 ARG B O 1
ATOM 5531 N N . ASN B 1 78 ? 28.781 5.137 -13.047 1 93.56 78 ASN B N 1
ATOM 5532 C CA . ASN B 1 78 ? 29.688 4.227 -13.75 1 93.56 78 ASN B CA 1
ATOM 5533 C C . ASN B 1 78 ? 29.125 2.807 -13.781 1 93.56 78 ASN B C 1
ATOM 5535 O O . ASN B 1 78 ? 29.719 1.926 -14.422 1 93.56 78 ASN B O 1
ATOM 5539 N N . GLU B 1 79 ? 28.031 2.537 -13.133 1 97.56 79 GLU B N 1
ATOM 5540 C CA . GLU B 1 79 ? 27.406 1.224 -13.133 1 97.56 79 GLU B CA 1
ATOM 5541 C C . GLU B 1 79 ? 26.484 1.051 -14.344 1 97.56 79 GLU B C 1
ATOM 5543 O O . GLU B 1 79 ? 26.125 2.029 -15 1 97.56 79 GLU B O 1
ATOM 5548 N N . ARG B 1 80 ? 26.25 -0.224 -14.711 1 98.44 80 ARG B N 1
ATOM 5549 C CA . ARG B 1 80 ? 25.125 -0.513 -15.594 1 98.44 80 ARG B CA 1
ATOM 5550 C C . ARG B 1 80 ? 23.797 -0.204 -14.922 1 98.44 80 ARG B C 1
ATOM 5552 O O . ARG B 1 80 ? 23.562 -0.626 -13.781 1 98.44 80 ARG B O 1
ATOM 5559 N N . LEU B 1 81 ? 23.016 0.614 -15.562 1 98.69 81 LEU B N 1
ATOM 5560 C CA . LEU B 1 81 ? 21.719 1.01 -15 1 98.69 81 LEU B CA 1
ATOM 5561 C C . LEU B 1 81 ? 20.578 0.462 -15.836 1 98.69 81 LEU B C 1
ATOM 5563 O O . LEU B 1 81 ? 20.531 0.674 -17.047 1 98.69 81 LEU B O 1
ATOM 5567 N N . VAL B 1 82 ? 19.641 -0.221 -15.164 1 98.81 82 VAL B N 1
ATOM 5568 C CA . VAL B 1 82 ? 18.531 -0.876 -15.852 1 98.81 82 VAL B CA 1
ATOM 5569 C C . VAL B 1 82 ? 17.203 -0.392 -15.266 1 98.81 82 VAL B C 1
ATOM 5571 O O . VAL B 1 82 ? 17 -0.446 -14.055 1 98.81 82 VAL B O 1
ATOM 5574 N N . LEU B 1 83 ? 16.328 0.139 -16.125 1 98.81 83 LEU B N 1
ATOM 5575 C CA . LEU B 1 83 ? 14.961 0.483 -15.758 1 98.81 83 LEU B CA 1
ATOM 5576 C C . LEU B 1 83 ? 14.047 -0.729 -15.883 1 98.81 83 LEU B C 1
ATOM 5578 O O . LEU B 1 83 ? 14.008 -1.378 -16.938 1 98.81 83 LEU B O 1
ATOM 5582 N N . ARG B 1 84 ? 13.328 -1.003 -14.844 1 98.75 84 ARG B N 1
ATOM 5583 C CA . ARG B 1 84 ? 12.5 -2.203 -14.812 1 98.75 84 ARG B CA 1
ATOM 5584 C C . ARG B 1 84 ? 11.07 -1.873 -14.375 1 98.75 84 ARG B C 1
ATOM 5586 O O . ARG B 1 84 ? 10.867 -1.206 -13.359 1 98.75 84 ARG B O 1
ATOM 5593 N N . PHE B 1 85 ? 10.109 -2.32 -15.148 1 98.69 85 PHE B N 1
ATOM 5594 C CA . PHE B 1 85 ? 8.703 -2.297 -14.773 1 98.69 85 PHE B CA 1
ATOM 5595 C C . PHE B 1 85 ? 8.25 -3.668 -14.281 1 98.69 85 PHE B C 1
ATOM 5597 O O . PHE B 1 85 ? 8.438 -4.672 -14.969 1 98.69 85 PHE B O 1
ATOM 5604 N N . GLY B 1 86 ? 7.656 -3.711 -13.07 1 98.19 86 GLY B N 1
ATOM 5605 C CA . GLY B 1 86 ? 7.098 -4.973 -12.617 1 98.19 86 GLY B CA 1
ATOM 5606 C C . GLY B 1 86 ? 5.887 -5.414 -13.422 1 98.19 86 GLY B C 1
ATOM 5607 O O . GLY B 1 86 ? 5.574 -6.605 -13.477 1 98.19 86 GLY B O 1
ATOM 5608 N N . SER B 1 87 ? 5.148 -4.5 -13.906 1 97.81 87 SER B N 1
ATOM 5609 C CA . SER B 1 87 ? 4.059 -4.707 -14.852 1 97.81 87 SER B CA 1
ATOM 5610 C C . SER B 1 87 ? 3.518 -3.381 -15.375 1 97.81 87 SER B C 1
ATOM 5612 O O . SER B 1 87 ? 3.627 -2.352 -14.703 1 97.81 87 SER B O 1
ATOM 5614 N N . ALA B 1 88 ? 2.98 -3.357 -16.531 1 98.31 88 ALA B N 1
ATOM 5615 C CA . ALA B 1 88 ? 2.307 -2.23 -17.172 1 98.31 88 ALA B CA 1
ATOM 5616 C C . ALA B 1 88 ? 1.129 -2.707 -18.016 1 98.31 88 ALA B C 1
ATOM 5618 O O . ALA B 1 88 ? 1.321 -3.324 -19.062 1 98.31 88 ALA B O 1
ATOM 5619 N N . THR B 1 89 ? -0.105 -2.463 -17.609 1 97.25 89 THR B N 1
ATOM 5620 C CA . THR B 1 89 ? -1.3 -3.027 -18.219 1 97.25 89 THR B CA 1
ATOM 5621 C C . THR B 1 89 ? -1.829 -2.104 -19.312 1 97.25 89 THR B C 1
ATOM 5623 O O . THR B 1 89 ? -2.146 -0.941 -19.047 1 97.25 89 THR B O 1
ATOM 5626 N N . HIS B 1 90 ? -2.104 -2.598 -20.531 1 97.56 90 HIS B N 1
ATOM 5627 C CA . HIS B 1 90 ? -1.737 -3.896 -21.078 1 97.56 90 HIS B CA 1
ATOM 5628 C C . HIS B 1 90 ? -0.67 -3.754 -22.172 1 97.56 90 HIS B C 1
ATOM 5630 O O . HIS B 1 90 ? -0.172 -4.754 -22.688 1 97.56 90 HIS B O 1
ATOM 5636 N N . GLU B 1 91 ? -0.463 -2.562 -22.547 1 98.31 91 GLU B N 1
ATOM 5637 C CA . GLU B 1 91 ? 0.564 -2.176 -23.516 1 98.31 91 GLU B CA 1
ATOM 5638 C C . GLU B 1 91 ? 1.268 -0.892 -23.078 1 98.31 91 GLU B C 1
ATOM 5640 O O . GLU B 1 91 ? 0.619 0.063 -22.641 1 98.31 91 GLU B O 1
ATOM 5645 N N . ALA B 1 92 ? 2.617 -0.874 -23.219 1 98.75 92 ALA B N 1
ATOM 5646 C CA . ALA B 1 92 ? 3.35 0.265 -22.672 1 98.75 92 ALA B CA 1
ATOM 5647 C C . ALA B 1 92 ? 4.422 0.747 -23.641 1 98.75 92 ALA B C 1
ATOM 5649 O O . ALA B 1 92 ? 5.184 -0.057 -24.188 1 98.75 92 ALA B O 1
ATOM 5650 N N . TRP B 1 93 ? 4.406 2 -23.906 1 98.81 93 TRP B N 1
ATOM 5651 C CA . TRP B 1 93 ? 5.504 2.727 -24.531 1 98.81 93 TRP B CA 1
ATOM 5652 C C . TRP B 1 93 ? 6.242 3.588 -23.516 1 98.81 93 TRP B C 1
ATOM 5654 O O . TRP B 1 93 ? 5.637 4.445 -22.859 1 98.81 93 TRP B O 1
ATOM 5664 N N . VAL B 1 94 ? 7.535 3.393 -23.406 1 98.88 94 VAL B N 1
ATOM 5665 C CA . VAL B 1 94 ? 8.305 4.074 -22.375 1 98.88 94 VAL B CA 1
ATOM 5666 C C . VAL B 1 94 ? 9.258 5.082 -23.016 1 98.88 94 VAL B C 1
ATOM 5668 O O . VAL B 1 94 ? 10 4.738 -23.922 1 98.88 94 VAL B O 1
ATOM 5671 N N . TYR B 1 95 ? 9.188 6.285 -22.531 1 98.88 95 TYR B N 1
ATOM 5672 C CA . TYR B 1 95 ? 10.023 7.367 -23.047 1 98.88 95 TYR B CA 1
ATOM 5673 C C . TYR B 1 95 ? 10.922 7.922 -21.938 1 98.88 95 TYR B C 1
ATOM 5675 O O . TYR B 1 95 ? 10.484 8.07 -20.797 1 98.88 95 TYR B O 1
ATOM 5683 N N . LEU B 1 96 ? 12.172 8.117 -22.266 1 98.75 96 LEU B N 1
ATOM 5684 C CA . LEU B 1 96 ? 13.109 8.797 -21.375 1 98.75 96 LEU B CA 1
ATOM 5685 C C . LEU B 1 96 ? 13.664 10.055 -22.031 1 98.75 96 LEU B C 1
ATOM 5687 O O . LEU B 1 96 ? 14.289 9.977 -23.094 1 98.75 96 LEU B O 1
ATOM 5691 N N . ASN B 1 97 ? 13.383 11.188 -21.438 1 98.12 97 ASN B N 1
ATOM 5692 C CA . ASN B 1 97 ? 13.781 12.484 -21.984 1 98.12 97 ASN B CA 1
ATOM 5693 C C . ASN B 1 97 ? 13.305 12.648 -23.422 1 98.12 97 ASN B C 1
ATOM 5695 O O . ASN B 1 97 ? 14.062 13.117 -24.281 1 98.12 97 ASN B O 1
ATOM 5699 N N . GLY B 1 98 ? 12.125 12.188 -23.672 1 97.88 98 GLY B N 1
ATOM 5700 C CA . GLY B 1 98 ? 11.469 12.414 -24.953 1 97.88 98 GLY B CA 1
ATOM 5701 C C . GLY B 1 98 ? 11.789 11.352 -25.984 1 97.88 98 GLY B C 1
ATOM 5702 O O . GLY B 1 98 ? 11.234 11.359 -27.078 1 97.88 98 GLY B O 1
ATOM 5703 N N . LYS B 1 99 ? 12.594 10.391 -25.641 1 98.19 99 LYS B N 1
ATOM 5704 C CA . LYS B 1 99 ? 12.969 9.336 -26.578 1 98.19 99 LYS B CA 1
ATOM 5705 C C . LYS B 1 99 ? 12.375 7.996 -26.156 1 98.19 99 LYS B C 1
ATOM 5707 O O . LYS B 1 99 ? 12.484 7.594 -25 1 98.19 99 LYS B O 1
ATOM 5712 N N . GLU B 1 100 ? 11.781 7.281 -27.078 1 98.5 100 GLU B N 1
ATOM 5713 C CA . GLU B 1 100 ? 11.273 5.945 -26.781 1 98.5 100 GLU B CA 1
ATOM 5714 C C . GLU B 1 100 ? 12.414 4.961 -26.531 1 98.5 100 GLU B C 1
ATOM 5716 O O . GLU B 1 100 ? 13.312 4.82 -27.359 1 98.5 100 GLU B O 1
ATOM 5721 N N . ILE B 1 101 ? 12.344 4.266 -25.422 1 98.75 101 ILE B N 1
ATOM 5722 C CA . ILE B 1 101 ? 13.508 3.463 -25.062 1 98.75 101 ILE B CA 1
ATOM 5723 C C . ILE B 1 101 ? 13.109 1.99 -24.969 1 98.75 101 ILE B C 1
ATOM 5725 O O . ILE B 1 101 ? 13.969 1.106 -25 1 98.75 101 ILE B O 1
ATOM 5729 N N . THR B 1 102 ? 11.82 1.651 -24.812 1 98.56 102 THR B N 1
ATOM 5730 C CA . THR B 1 102 ? 11.367 0.266 -24.781 1 98.56 102 THR B CA 1
ATOM 5731 C C . THR B 1 102 ? 9.852 0.191 -24.953 1 98.56 102 THR B C 1
ATOM 5733 O O . THR B 1 102 ? 9.172 1.217 -24.938 1 98.56 102 THR B O 1
ATOM 5736 N N . TYR B 1 103 ? 9.406 -0.913 -25.281 1 98.38 103 TYR B N 1
ATOM 5737 C CA . TYR B 1 103 ? 8.016 -1.253 -25.547 1 98.38 103 TYR B CA 1
ATOM 5738 C C . TYR B 1 103 ? 7.68 -2.643 -25.016 1 98.38 103 TYR B C 1
ATOM 5740 O O . TYR B 1 103 ? 8.516 -3.547 -25.062 1 98.38 103 TYR B O 1
ATOM 5748 N N . HIS B 1 104 ? 6.48 -2.789 -24.453 1 98.5 104 HIS B N 1
ATOM 5749 C CA . HIS B 1 104 ? 6.047 -4.102 -23.969 1 98.5 104 HIS B CA 1
ATOM 5750 C C . HIS B 1 104 ? 4.535 -4.258 -24.109 1 98.5 104 HIS B C 1
ATOM 5752 O O . HIS B 1 104 ? 3.781 -3.336 -23.781 1 98.5 104 HIS B O 1
ATOM 5758 N N . LYS B 1 105 ? 4.137 -5.344 -24.656 1 97.75 105 LYS B N 1
ATOM 5759 C CA . LYS B 1 105 ? 2.727 -5.723 -24.688 1 97.75 105 LYS B CA 1
ATOM 5760 C C . LYS B 1 105 ? 2.463 -6.934 -23.797 1 97.75 105 LYS B C 1
ATOM 5762 O O . LYS B 1 105 ? 3.072 -7.988 -23.984 1 97.75 105 LYS B O 1
ATOM 5767 N N . GLY B 1 106 ? 1.658 -6.805 -22.875 1 95.38 106 GLY B N 1
ATOM 5768 C CA . GLY B 1 106 ? 1.364 -7.707 -21.781 1 95.38 106 GLY B CA 1
ATOM 5769 C C . GLY B 1 106 ? 1.159 -6.992 -20.453 1 95.38 106 GLY B C 1
ATOM 5770 O O . GLY B 1 106 ? 1.776 -5.953 -20.203 1 95.38 106 GLY B O 1
ATOM 5771 N N . GLY B 1 107 ? 0.344 -7.352 -19.609 1 95.25 107 GLY B N 1
ATOM 5772 C CA . GLY B 1 107 ? -0.062 -6.492 -18.5 1 95.25 107 GLY B CA 1
ATOM 5773 C C . GLY B 1 107 ? 0.33 -7.039 -17.141 1 95.25 107 GLY B C 1
ATOM 5774 O O . GLY B 1 107 ? 0.129 -6.379 -16.125 1 95.25 107 GLY B O 1
ATOM 5775 N N . PHE B 1 108 ? 1.088 -8.242 -17.125 1 97.56 108 PHE B N 1
ATOM 5776 C CA . PHE B 1 108 ? 1.148 -8.875 -15.812 1 97.56 108 PHE B CA 1
ATOM 5777 C C . PHE B 1 108 ? 2.572 -9.312 -15.492 1 97.56 108 PHE B C 1
ATOM 5779 O O . PHE B 1 108 ? 2.869 -9.68 -14.352 1 97.56 108 PHE B O 1
ATOM 5786 N N . THR B 1 109 ? 3.523 -9.25 -16.375 1 98.06 109 THR B N 1
ATOM 5787 C CA . THR B 1 109 ? 4.898 -9.688 -16.172 1 98.06 109 THR B CA 1
ATOM 5788 C C . THR B 1 109 ? 5.871 -8.523 -16.375 1 98.06 109 THR B C 1
ATOM 5790 O O . THR B 1 109 ? 5.527 -7.527 -17 1 98.06 109 THR B O 1
ATOM 5793 N N . PRO B 1 110 ? 7.043 -8.664 -15.883 1 98.31 110 PRO B N 1
ATOM 5794 C CA . PRO B 1 110 ? 7.988 -7.543 -15.93 1 98.31 110 PRO B CA 1
ATOM 5795 C C . PRO B 1 110 ? 8.695 -7.422 -17.281 1 98.31 110 PRO B C 1
ATOM 5797 O O . PRO B 1 110 ? 8.719 -8.383 -18.047 1 98.31 110 PRO B O 1
ATOM 5800 N N . PHE B 1 111 ? 9.195 -6.258 -17.531 1 98.56 111 PHE B N 1
ATOM 5801 C CA . PHE B 1 111 ? 10.102 -5.965 -18.641 1 98.56 111 PHE B CA 1
ATOM 5802 C C . PHE B 1 111 ? 11.102 -4.879 -18.25 1 98.56 111 PHE B C 1
ATOM 5804 O O . PHE B 1 111 ? 10.898 -4.168 -17.266 1 98.56 111 PHE B O 1
ATOM 5811 N N . GLU B 1 112 ? 12.25 -4.805 -18.938 1 98.5 112 GLU B N 1
ATOM 5812 C CA . GLU B 1 112 ? 13.305 -3.891 -18.516 1 98.5 112 GLU B CA 1
ATOM 5813 C C . GLU B 1 112 ? 14.133 -3.422 -19.703 1 98.5 112 GLU B C 1
ATOM 5815 O O . GLU B 1 112 ? 14.031 -3.98 -20.797 1 98.5 112 GLU B O 1
ATOM 5820 N N . VAL B 1 113 ? 14.898 -2.377 -19.5 1 98.69 113 VAL B N 1
ATOM 5821 C CA . VAL B 1 113 ? 15.766 -1.811 -20.531 1 98.69 113 VAL B CA 1
ATOM 5822 C C . VAL B 1 113 ? 16.953 -1.1 -19.875 1 98.69 113 VAL B C 1
ATOM 5824 O O . VAL B 1 113 ? 16.797 -0.442 -18.844 1 98.69 113 VAL B O 1
ATOM 5827 N N . GLU B 1 114 ? 18.188 -1.321 -20.391 1 98.5 114 GLU B N 1
ATOM 5828 C CA . GLU B 1 114 ? 19.344 -0.551 -19.953 1 98.5 114 GLU B CA 1
ATOM 5829 C C . GLU B 1 114 ? 19.203 0.917 -20.359 1 98.5 114 GLU B C 1
ATOM 5831 O O . GLU B 1 114 ? 18.828 1.229 -21.484 1 98.5 114 GLU B O 1
ATOM 5836 N N . ILE B 1 115 ? 19.578 1.891 -19.438 1 98.56 115 ILE B N 1
ATOM 5837 C CA . ILE B 1 115 ? 19.188 3.264 -19.734 1 98.56 115 ILE B CA 1
ATOM 5838 C C . ILE B 1 115 ? 20.422 4.168 -19.734 1 98.56 115 ILE B C 1
ATOM 5840 O O . ILE B 1 115 ? 20.297 5.387 -19.875 1 98.56 115 ILE B O 1
ATOM 5844 N N . ASN B 1 116 ? 21.641 3.662 -19.641 1 98 116 ASN B N 1
ATOM 5845 C CA . ASN B 1 116 ? 22.859 4.457 -19.516 1 98 116 ASN B CA 1
ATOM 5846 C C . ASN B 1 116 ? 22.969 5.48 -20.641 1 98 116 ASN B C 1
ATOM 5848 O O . ASN B 1 116 ? 23.281 6.645 -20.406 1 98 116 ASN B O 1
ATOM 5852 N N . ASP B 1 117 ? 22.656 5.117 -21.844 1 97.25 117 ASP B N 1
ATOM 5853 C CA . ASP B 1 117 ? 22.891 5.941 -23.016 1 97.25 117 ASP B CA 1
ATOM 5854 C C . ASP B 1 117 ? 21.797 7.012 -23.156 1 97.25 117 ASP B C 1
ATOM 5856 O O . ASP B 1 117 ? 21.922 7.926 -23.984 1 97.25 117 ASP B O 1
ATOM 5860 N N . PHE B 1 118 ? 20.797 6.926 -22.344 1 97.81 118 PHE B N 1
ATOM 5861 C CA . PHE B 1 118 ? 19.656 7.824 -22.5 1 97.81 118 PHE B CA 1
ATOM 5862 C C . PHE B 1 118 ? 19.625 8.859 -21.375 1 97.81 118 PHE B C 1
ATOM 5864 O O . PHE B 1 118 ? 18.812 9.789 -21.406 1 97.81 118 PHE B O 1
ATOM 5871 N N . LEU B 1 119 ? 20.469 8.742 -20.406 1 97.69 119 LEU B N 1
ATOM 5872 C CA . LEU B 1 119 ? 20.422 9.57 -19.203 1 97.69 119 LEU B CA 1
ATOM 5873 C C . LEU B 1 119 ? 21.078 10.922 -19.453 1 97.69 119 LEU B C 1
ATOM 5875 O O . LEU B 1 119 ? 22.047 11.016 -20.203 1 97.69 119 LEU B O 1
ATOM 5879 N N . LEU B 1 120 ? 20.531 11.883 -18.859 1 95.06 120 LEU B N 1
ATOM 5880 C CA . LEU B 1 120 ? 21.109 13.227 -18.781 1 95.06 120 LEU B CA 1
ATOM 5881 C C . LEU B 1 120 ? 21.656 13.508 -17.391 1 95.06 120 LEU B C 1
ATOM 5883 O O . LEU B 1 120 ? 21.312 12.812 -16.438 1 95.06 120 LEU B O 1
ATOM 5887 N N . GLU B 1 121 ? 22.562 14.523 -17.422 1 90.44 121 GLU B N 1
ATOM 5888 C CA . GLU B 1 121 ? 22.969 15.031 -16.109 1 90.44 121 GLU B CA 1
ATOM 5889 C C . GLU B 1 121 ? 21.844 15.805 -15.445 1 90.44 121 GLU B C 1
ATOM 5891 O O . GLU B 1 121 ? 21.125 16.562 -16.094 1 90.44 121 GLU B O 1
ATOM 5896 N N . GLY B 1 122 ? 21.734 15.602 -14.227 1 90.62 122 GLY B N 1
ATOM 5897 C CA . GLY B 1 122 ? 20.641 16.25 -13.523 1 90.62 122 GLY B CA 1
ATOM 5898 C C . GLY B 1 122 ? 19.344 15.477 -13.609 1 90.62 122 GLY B C 1
ATOM 5899 O O . GLY B 1 122 ? 19.328 14.25 -13.445 1 90.62 122 GLY B O 1
ATOM 5900 N N . ALA B 1 123 ? 18.266 16.234 -13.805 1 93.62 123 ALA B N 1
ATOM 5901 C CA . ALA B 1 123 ? 16.922 15.648 -13.805 1 93.62 123 ALA B CA 1
ATOM 5902 C C . ALA B 1 123 ? 16.641 14.93 -15.117 1 93.62 123 ALA B C 1
ATOM 5904 O O . ALA B 1 123 ? 17.016 15.406 -16.188 1 93.62 123 ALA B O 1
ATOM 5905 N N . ASN B 1 124 ? 16.062 13.719 -15.039 1 97.88 124 ASN B N 1
ATOM 5906 C CA . ASN B 1 124 ? 15.57 12.922 -16.156 1 97.88 124 ASN B CA 1
ATOM 5907 C C . ASN B 1 124 ? 14.055 12.727 -16.094 1 97.88 124 ASN B C 1
ATOM 5909 O O . ASN B 1 124 ? 13.5 12.523 -15.008 1 97.88 124 ASN B O 1
ATOM 5913 N N . ARG B 1 125 ? 13.406 12.844 -17.188 1 97.81 125 ARG B N 1
ATOM 5914 C CA . ARG B 1 125 ? 11.953 12.719 -17.234 1 97.81 125 ARG B CA 1
ATOM 5915 C C . ARG B 1 125 ? 11.539 11.367 -17.828 1 97.81 125 ARG B C 1
ATOM 5917 O O . ARG B 1 125 ? 11.844 11.07 -18.984 1 97.81 125 ARG B O 1
ATOM 5924 N N . LEU B 1 126 ? 10.914 10.555 -17.016 1 98.75 126 LEU B N 1
ATOM 5925 C CA . LEU B 1 126 ? 10.367 9.266 -17.453 1 98.75 126 LEU B CA 1
ATOM 5926 C C . LEU B 1 126 ? 8.883 9.391 -17.766 1 98.75 126 LEU B C 1
ATOM 5928 O O . LEU B 1 126 ? 8.078 9.742 -16.906 1 98.75 126 LEU B O 1
ATOM 5932 N N . THR B 1 127 ? 8.492 9.18 -19.016 1 98.81 127 THR B N 1
ATOM 5933 C CA . THR B 1 127 ? 7.105 9.234 -19.484 1 98.81 127 THR B CA 1
ATOM 5934 C C . THR B 1 127 ? 6.656 7.867 -19.984 1 98.81 127 THR B C 1
ATOM 5936 O O . THR B 1 127 ? 7.387 7.203 -20.719 1 98.81 127 THR B O 1
ATOM 5939 N N . VAL B 1 128 ? 5.508 7.426 -19.578 1 98.88 128 VAL B N 1
ATOM 5940 C CA . VAL B 1 128 ? 4.988 6.121 -19.969 1 98.88 128 VAL B CA 1
ATOM 5941 C C . VAL B 1 128 ? 3.578 6.277 -20.531 1 98.88 128 VAL B C 1
ATOM 5943 O O . VAL B 1 128 ? 2.703 6.859 -19.891 1 98.88 128 VAL B O 1
ATOM 5946 N N . ARG B 1 129 ? 3.375 5.824 -21.703 1 98.75 129 ARG B N 1
ATOM 5947 C CA . ARG B 1 129 ? 2.045 5.691 -22.297 1 98.75 129 ARG B CA 1
ATOM 5948 C C . ARG B 1 129 ? 1.528 4.262 -22.156 1 98.75 129 ARG B C 1
ATOM 5950 O O . ARG B 1 129 ? 2.232 3.309 -22.5 1 98.75 129 ARG B O 1
ATOM 5957 N N . LEU B 1 130 ? 0.365 4.105 -21.656 1 98.62 130 LEU B N 1
ATOM 5958 C CA . LEU B 1 130 ? -0.256 2.791 -21.547 1 98.62 130 LEU B CA 1
ATOM 5959 C C . LEU B 1 130 ? -1.527 2.715 -22.391 1 98.62 130 LEU B C 1
ATOM 5961 O O . LEU B 1 130 ? -2.158 3.738 -22.656 1 98.62 130 LEU B O 1
ATOM 5965 N N . SER B 1 131 ? -1.856 1.515 -22.797 1 98.38 131 SER B N 1
ATOM 5966 C CA . SER B 1 131 ? -3.152 1.203 -23.391 1 98.38 131 SER B CA 1
ATOM 5967 C C . SER B 1 131 ? -3.842 0.065 -22.656 1 98.38 131 SER B C 1
ATOM 5969 O O . SER B 1 131 ? -3.238 -0.982 -22.406 1 98.38 131 SER B O 1
ATOM 5971 N N . ASN B 1 132 ? -5.102 0.328 -22.25 1 97.94 132 ASN B N 1
ATOM 5972 C CA . ASN B 1 132 ? -5.852 -0.744 -21.609 1 97.94 132 ASN B CA 1
ATOM 5973 C C . ASN B 1 132 ? -6.836 -1.398 -22.562 1 97.94 132 ASN B C 1
ATOM 5975 O O . ASN B 1 132 ? -7.805 -2.031 -22.141 1 97.94 132 ASN B O 1
ATOM 5979 N N . LEU B 1 133 ? -6.609 -1.221 -23.859 1 97.81 133 LEU B N 1
ATOM 5980 C CA . LEU B 1 133 ? -7.449 -1.815 -24.906 1 97.81 133 LEU B CA 1
ATOM 5981 C C . LEU B 1 133 ? -7.164 -3.307 -25.047 1 97.81 133 LEU B C 1
ATOM 5983 O O . LEU B 1 133 ? -6.008 -3.73 -24.969 1 97.81 133 LEU B O 1
ATOM 5987 N N . LEU B 1 134 ? -8.188 -4.082 -25.141 1 97.19 134 LEU B N 1
ATOM 5988 C CA . LEU B 1 134 ? -8.125 -5.527 -25.344 1 97.19 134 LEU B CA 1
ATOM 5989 C C . LEU B 1 134 ? -8.891 -5.934 -26.594 1 97.19 134 LEU B C 1
ATOM 5991 O O . LEU B 1 134 ? -9.961 -5.383 -26.891 1 97.19 134 LEU B O 1
ATOM 5995 N N . ASP B 1 135 ? -8.305 -6.789 -27.312 1 96.12 135 ASP B N 1
ATOM 5996 C CA . ASP B 1 135 ? -8.938 -7.348 -28.516 1 96.12 135 ASP B CA 1
ATOM 5997 C C . ASP B 1 135 ? -8.578 -8.82 -28.688 1 96.12 135 ASP B C 1
ATOM 5999 O O . ASP B 1 135 ? -8.172 -9.484 -27.734 1 96.12 135 ASP B O 1
ATOM 6003 N N . TYR B 1 136 ? -8.773 -9.367 -29.875 1 95.81 136 TYR B N 1
ATOM 6004 C CA . TYR B 1 136 ? -8.594 -10.797 -30.094 1 95.81 136 TYR B CA 1
ATOM 6005 C C . TYR B 1 136 ? -7.121 -11.133 -30.328 1 95.81 136 TYR B C 1
ATOM 6007 O O . TYR B 1 136 ? -6.773 -12.281 -30.594 1 95.81 136 TYR B O 1
ATOM 6015 N N . THR B 1 137 ? -6.25 -10.164 -30.141 1 96.44 137 THR B N 1
ATOM 6016 C CA . THR B 1 137 ? -4.82 -10.414 -30.25 1 96.44 137 THR B CA 1
ATOM 6017 C C . THR B 1 137 ? -4.145 -10.32 -28.891 1 96.44 137 THR B C 1
ATOM 6019 O O . THR B 1 137 ? -2.93 -10.492 -28.781 1 96.44 137 THR B O 1
ATOM 6022 N N . THR B 1 138 ? -4.902 -9.938 -27.906 1 96.75 138 THR B N 1
ATOM 6023 C CA . THR B 1 138 ? -4.332 -9.703 -26.578 1 96.75 138 THR B CA 1
ATOM 6024 C C . THR B 1 138 ? -4.727 -10.82 -25.625 1 96.75 138 THR B C 1
ATOM 6026 O O . THR B 1 138 ? -5.664 -11.578 -25.891 1 96.75 138 THR B O 1
ATOM 6029 N N . LEU B 1 139 ? -4.008 -10.977 -24.516 1 97.25 139 LEU B N 1
ATOM 6030 C CA . LEU B 1 139 ? -4.402 -11.742 -23.344 1 97.25 139 LEU B CA 1
ATOM 6031 C C . LEU B 1 139 ? -4.355 -10.875 -22.094 1 97.25 139 LEU B C 1
ATOM 6033 O O . LEU B 1 139 ? -3.311 -10.305 -21.766 1 97.25 139 LEU B O 1
ATOM 6037 N N . PRO B 1 140 ? -5.5 -10.727 -21.406 1 96.25 140 PRO B N 1
ATOM 6038 C CA . PRO B 1 140 ? -6.797 -11.336 -21.703 1 96.25 140 PRO B CA 1
ATOM 6039 C C . PRO B 1 140 ? -7.438 -10.781 -22.969 1 96.25 140 PRO B C 1
ATOM 6041 O O . PRO B 1 140 ? -6.883 -9.883 -23.609 1 96.25 140 PRO B O 1
ATOM 6044 N N . VAL B 1 141 ? -8.492 -11.391 -23.312 1 95.31 141 VAL B N 1
ATOM 6045 C CA . VAL B 1 141 ? -9.164 -10.977 -24.547 1 95.31 141 VAL B CA 1
ATOM 6046 C C . VAL B 1 141 ? -10.375 -10.117 -24.203 1 95.31 141 VAL B C 1
ATOM 6048 O O . VAL B 1 141 ? -10.938 -10.219 -23.109 1 95.31 141 VAL B O 1
ATOM 6051 N N . GLY B 1 142 ? -10.656 -9.219 -25.094 1 93.44 142 GLY B N 1
ATOM 6052 C CA . GLY B 1 142 ? -11.867 -8.422 -25.047 1 93.44 142 GLY B CA 1
ATOM 6053 C C . GLY B 1 142 ? -12.453 -8.125 -26.406 1 93.44 142 GLY B C 1
ATOM 6054 O O . GLY B 1 142 ? -11.789 -8.32 -27.438 1 93.44 142 GLY B O 1
ATOM 6055 N N . ASN B 1 143 ? -13.727 -7.824 -26.438 1 93.38 143 ASN B N 1
ATOM 6056 C CA . ASN B 1 143 ? -14.398 -7.367 -27.641 1 93.38 143 ASN B CA 1
ATOM 6057 C C . ASN B 1 143 ? -14.227 -5.863 -27.844 1 93.38 143 ASN B C 1
ATOM 6059 O O . ASN B 1 143 ? -14.977 -5.066 -27.281 1 93.38 143 ASN B O 1
ATOM 6063 N N . TYR B 1 144 ? -13.32 -5.531 -28.734 1 95.06 144 TYR B N 1
ATOM 6064 C CA . TYR B 1 144 ? -12.984 -4.133 -28.984 1 95.06 144 TYR B CA 1
ATOM 6065 C C . TYR B 1 144 ? -13.891 -3.541 -30.047 1 95.06 144 TYR B C 1
ATOM 6067 O O . TYR B 1 144 ? -14.188 -4.199 -31.047 1 95.06 144 TYR B O 1
ATOM 6075 N N . SER B 1 145 ? -14.406 -2.355 -29.781 1 95.06 145 SER B N 1
ATOM 6076 C CA . SER B 1 145 ? -15.141 -1.592 -30.781 1 95.06 145 SER B CA 1
ATOM 6077 C C . SER B 1 145 ? -14.844 -0.101 -30.656 1 95.06 145 SER B C 1
ATOM 6079 O O . SER B 1 145 ? -14.305 0.356 -29.656 1 95.06 145 SER B O 1
ATOM 6081 N N . GLU B 1 146 ? -14.922 0.615 -31.688 1 93.5 146 GLU B N 1
ATOM 6082 C CA . GLU B 1 146 ? -14.703 2.059 -31.703 1 93.5 146 GLU B CA 1
ATOM 6083 C C . GLU B 1 146 ? -15.883 2.787 -32.344 1 93.5 146 GLU B C 1
ATOM 6085 O O . GLU B 1 146 ? -16.547 2.248 -33.219 1 93.5 146 GLU B O 1
ATOM 6090 N N . LYS B 1 147 ? -16.266 3.936 -31.828 1 91.12 147 LYS B N 1
ATOM 6091 C CA . LYS B 1 147 ? -17.266 4.828 -32.406 1 91.12 147 LYS B CA 1
ATOM 6092 C C . LYS B 1 147 ? -16.734 6.254 -32.5 1 91.12 147 LYS B C 1
ATOM 6094 O O . LYS B 1 147 ? -15.836 6.648 -31.766 1 91.12 147 LYS B O 1
ATOM 6099 N N . LYS B 1 148 ? -17.234 7.023 -33.531 1 86.25 148 LYS B N 1
ATOM 6100 C CA . LYS B 1 148 ? -16.875 8.43 -33.688 1 86.25 148 LYS B CA 1
ATOM 6101 C C . LYS B 1 148 ? -17.766 9.32 -32.844 1 86.25 148 LYS B C 1
ATOM 6103 O O . LYS B 1 148 ? -19 9.242 -32.906 1 86.25 148 LYS B O 1
ATOM 6108 N N . GLY B 1 149 ? -17.141 9.992 -31.828 1 79.12 149 GLY B N 1
ATOM 6109 C CA . GLY B 1 149 ? -17.891 10.93 -31.016 1 79.12 149 GLY B CA 1
ATOM 6110 C C . GLY B 1 149 ? -18.219 12.234 -31.719 1 79.12 149 GLY B C 1
ATOM 6111 O O . GLY B 1 149 ? -17.969 12.367 -32.906 1 79.12 149 GLY B O 1
ATOM 6112 N N . GLN B 1 150 ? -18.922 13.227 -31.156 1 74.94 150 GLN B N 1
ATOM 6113 C CA . GLN B 1 150 ? -19.406 14.484 -31.719 1 74.94 150 GLN B CA 1
ATOM 6114 C C . GLN B 1 150 ? -18.281 15.297 -32.344 1 74.94 150 GLN B C 1
ATOM 6116 O O . GLN B 1 150 ? -18.453 15.922 -33.375 1 74.94 150 GLN B O 1
ATOM 6121 N N . ASN B 1 151 ? -17.156 15.297 -31.828 1 75 151 ASN B N 1
ATOM 6122 C CA . ASN B 1 151 ? -16.062 16.125 -32.344 1 75 151 ASN B CA 1
ATOM 6123 C C . ASN B 1 151 ? -15.078 15.305 -33.156 1 75 151 ASN B C 1
ATOM 6125 O O . ASN B 1 151 ? -13.938 15.727 -33.344 1 75 151 ASN B O 1
ATOM 6129 N N . GLY B 1 152 ? -15.594 14.117 -33.594 1 78.69 152 GLY B N 1
ATOM 6130 C CA . GLY B 1 152 ? -14.711 13.281 -34.406 1 78.69 152 GLY B CA 1
ATOM 6131 C C . GLY B 1 152 ? -13.75 12.461 -33.562 1 78.69 152 GLY B C 1
ATOM 6132 O O . GLY B 1 152 ? -12.977 11.664 -34.094 1 78.69 152 GLY B O 1
ATOM 6133 N N . ARG B 1 153 ? -13.898 12.703 -32.344 1 82.75 153 ARG B N 1
ATOM 6134 C CA . ARG B 1 153 ? -13.039 11.93 -31.438 1 82.75 153 ARG B CA 1
ATOM 6135 C C . ARG B 1 153 ? -13.453 10.461 -31.438 1 82.75 153 ARG B C 1
ATOM 6137 O O . ARG B 1 153 ? -14.641 10.141 -31.469 1 82.75 153 ARG B O 1
ATOM 6144 N N . ILE B 1 154 ? -12.414 9.602 -31.516 1 88.81 154 ILE B N 1
ATOM 6145 C CA . ILE B 1 154 ? -12.664 8.164 -31.469 1 88.81 154 ILE B CA 1
ATOM 6146 C C . ILE B 1 154 ? -12.945 7.742 -30.031 1 88.81 154 ILE B C 1
ATOM 6148 O O . ILE B 1 154 ? -12.18 8.07 -29.125 1 88.81 154 ILE B O 1
ATOM 6152 N N . ILE B 1 155 ? -14.047 7.133 -29.875 1 91.56 155 ILE B N 1
ATOM 6153 C CA . ILE B 1 155 ? -14.398 6.566 -28.578 1 91.56 155 ILE B CA 1
ATOM 6154 C C . ILE B 1 155 ? -14.141 5.062 -28.578 1 91.56 155 ILE B C 1
ATOM 6156 O O . ILE B 1 155 ? -14.734 4.324 -29.359 1 91.56 155 ILE B O 1
ATOM 6160 N N . HIS B 1 156 ? -13.203 4.703 -27.75 1 95.88 156 HIS B N 1
ATOM 6161 C CA . HIS B 1 156 ? -12.852 3.291 -27.625 1 95.88 156 HIS B CA 1
ATOM 6162 C C . HIS B 1 156 ? -13.75 2.586 -26.625 1 95.88 156 HIS B C 1
ATOM 6164 O O . HIS B 1 156 ? -14.086 3.154 -25.578 1 95.88 156 HIS B O 1
ATOM 6170 N N . LYS B 1 157 ? -14.133 1.399 -26.953 1 94.5 157 LYS B N 1
ATOM 6171 C CA . LYS B 1 157 ? -14.898 0.574 -26.016 1 94.5 157 LYS B CA 1
ATOM 6172 C C . LYS B 1 157 ? -14.367 -0.854 -25.984 1 94.5 157 LYS B C 1
ATOM 6174 O O . LYS B 1 157 ? -14.023 -1.424 -27.016 1 94.5 157 LYS B O 1
ATOM 6179 N N . VAL B 1 158 ? -14.172 -1.357 -24.812 1 94.88 158 VAL B N 1
ATOM 6180 C CA . VAL B 1 158 ? -13.789 -2.748 -24.594 1 94.88 158 VAL B CA 1
ATOM 6181 C C . VAL B 1 158 ? -14.883 -3.475 -23.828 1 94.88 158 VAL B C 1
ATOM 6183 O O . VAL B 1 158 ? -15.258 -3.051 -22.719 1 94.88 158 VAL B O 1
ATOM 6186 N N . ASP B 1 159 ? -15.422 -4.473 -24.422 1 91.94 159 ASP B N 1
ATOM 6187 C CA . ASP B 1 159 ? -16.266 -5.418 -23.703 1 91.94 159 ASP B CA 1
ATOM 6188 C C . ASP B 1 159 ? -15.5 -6.676 -23.312 1 91.94 159 ASP B C 1
ATOM 6190 O O . ASP B 1 159 ? -15.234 -7.531 -24.172 1 91.94 159 ASP B O 1
ATOM 6194 N N . GLU B 1 160 ? -15.18 -6.84 -22.078 1 90.94 160 GLU B N 1
ATOM 6195 C CA . GLU B 1 160 ? -14.266 -7.863 -21.578 1 90.94 160 GLU B CA 1
ATOM 6196 C C . GLU B 1 160 ? -14.875 -9.258 -21.719 1 90.94 160 GLU B C 1
ATOM 6198 O O . GLU B 1 160 ? -16.062 -9.445 -21.469 1 90.94 160 GLU B O 1
ATOM 6203 N N . ASN B 1 161 ? -14.164 -10.227 -22.031 1 90.12 161 ASN B N 1
ATOM 6204 C CA . ASN B 1 161 ? -14.562 -11.625 -22.078 1 90.12 161 ASN B CA 1
ATOM 6205 C C . ASN B 1 161 ? -14.281 -12.344 -20.766 1 90.12 161 ASN B C 1
ATOM 6207 O O . ASN B 1 161 ? -13.984 -13.539 -20.75 1 90.12 161 ASN B O 1
ATOM 6211 N N . PHE B 1 162 ? -14.188 -11.609 -19.75 1 90.69 162 PHE B N 1
ATOM 6212 C CA . PHE B 1 162 ? -13.938 -12.148 -18.422 1 90.69 162 PHE B CA 1
ATOM 6213 C C . PHE B 1 162 ? -14.75 -11.398 -17.359 1 90.69 162 PHE B C 1
ATOM 6215 O O . PHE B 1 162 ? -15.273 -10.312 -17.641 1 90.69 162 PHE B O 1
ATOM 6222 N N . ASP B 1 163 ? -14.859 -11.953 -16.234 1 88.56 163 ASP B N 1
ATOM 6223 C CA . ASP B 1 163 ? -15.82 -11.43 -15.258 1 88.56 163 ASP B CA 1
ATOM 6224 C C . ASP B 1 163 ? -15.102 -10.719 -14.109 1 88.56 163 ASP B C 1
ATOM 6226 O O . ASP B 1 163 ? -15.523 -10.82 -12.953 1 88.56 163 ASP B O 1
ATOM 6230 N N . PHE B 1 164 ? -13.945 -10.172 -14.297 1 93.19 164 PHE B N 1
ATOM 6231 C CA . PHE B 1 164 ? -13.289 -9.281 -13.336 1 93.19 164 PHE B CA 1
ATOM 6232 C C . PHE B 1 164 ? -13.016 -7.922 -13.961 1 93.19 164 PHE B C 1
ATOM 6234 O O . PHE B 1 164 ? -13.031 -7.777 -15.188 1 93.19 164 PHE B O 1
ATOM 6241 N N . PHE B 1 165 ? -12.883 -6.926 -13.125 1 94.81 165 PHE B N 1
ATOM 6242 C CA . PHE B 1 165 ? -12.727 -5.555 -13.594 1 94.81 165 PHE B CA 1
ATOM 6243 C C . PHE B 1 165 ? -11.406 -5.383 -14.328 1 94.81 165 PHE B C 1
ATOM 6245 O O . PHE B 1 165 ? -10.375 -5.902 -13.898 1 94.81 165 PHE B O 1
ATOM 6252 N N . ASN B 1 166 ? -11.445 -4.758 -15.477 1 95.62 166 ASN B N 1
ATOM 6253 C CA . ASN B 1 166 ? -10.242 -4.5 -16.25 1 95.62 166 ASN B CA 1
ATOM 6254 C C . ASN B 1 166 ? -9.43 -3.352 -15.664 1 95.62 166 ASN B C 1
ATOM 6256 O O . ASN B 1 166 ? -9.203 -2.34 -16.328 1 95.62 166 ASN B O 1
ATOM 6260 N N . TYR B 1 167 ? -8.938 -3.545 -14.469 1 97.06 167 TYR B N 1
ATOM 6261 C CA . TYR B 1 167 ? -8.031 -2.57 -13.875 1 97.06 167 TYR B CA 1
ATOM 6262 C C . TYR B 1 167 ? -6.828 -2.322 -14.773 1 97.06 167 TYR B C 1
ATOM 6264 O O . TYR B 1 167 ? -6.336 -3.244 -15.43 1 97.06 167 TYR B O 1
ATOM 6272 N N . ALA B 1 168 ? -6.379 -1.111 -14.758 1 97.81 168 ALA B N 1
ATOM 6273 C CA . ALA B 1 168 ? -5.223 -0.789 -15.586 1 97.81 168 ALA B CA 1
ATOM 6274 C C . ALA B 1 168 ? -4.309 0.217 -14.891 1 97.81 168 ALA B C 1
ATOM 6276 O O . ALA B 1 168 ? -4.719 0.878 -13.938 1 97.81 168 ALA B O 1
ATOM 6277 N N . GLY B 1 169 ? -3.109 0.31 -15.367 1 98.25 169 GLY B N 1
ATOM 6278 C CA . GLY B 1 169 ? -2.084 1.19 -14.828 1 98.25 169 GLY B CA 1
ATOM 6279 C C . GLY B 1 169 ? -0.785 0.473 -14.516 1 98.25 169 GLY B C 1
ATOM 6280 O O . GLY B 1 169 ? -0.508 -0.592 -15.07 1 98.25 169 GLY B O 1
ATOM 6281 N N . LEU B 1 170 ? 0.055 1.129 -13.727 1 98.75 170 LEU B N 1
ATOM 6282 C CA . LEU B 1 170 ? 1.285 0.537 -13.219 1 98.75 170 LEU B CA 1
ATOM 6283 C C . LEU B 1 170 ? 1.039 -0.158 -11.883 1 98.75 170 LEU B C 1
ATOM 6285 O O . LEU B 1 170 ? 1.176 0.457 -10.82 1 98.75 170 LEU B O 1
ATOM 6289 N N . HIS B 1 171 ? 0.74 -1.453 -12 1 98.5 171 HIS B N 1
ATOM 6290 C CA . HIS B 1 171 ? 0.253 -2.227 -10.867 1 98.5 171 HIS B CA 1
ATOM 6291 C C . HIS B 1 171 ? 1.407 -2.717 -10 1 98.5 171 HIS B C 1
ATOM 6293 O O . HIS B 1 171 ? 1.193 -3.16 -8.867 1 98.5 171 HIS B O 1
ATOM 6299 N N . ARG B 1 172 ? 2.617 -2.68 -10.547 1 98.62 172 ARG B N 1
ATOM 6300 C CA . ARG B 1 172 ? 3.834 -3.078 -9.844 1 98.62 172 ARG B CA 1
ATOM 6301 C C . ARG B 1 172 ? 4.84 -1.932 -9.797 1 98.62 172 ARG B C 1
ATOM 6303 O O . ARG B 1 172 ? 4.734 -0.976 -10.57 1 98.62 172 ARG B O 1
ATOM 6310 N N . PRO B 1 173 ? 5.793 -2.002 -8.867 1 97.94 173 PRO B N 1
ATOM 6311 C CA . PRO B 1 173 ? 6.77 -0.915 -8.773 1 97.94 173 PRO B CA 1
ATOM 6312 C C . PRO B 1 173 ? 7.598 -0.75 -10.047 1 97.94 173 PRO B C 1
ATOM 6314 O O . PRO B 1 173 ? 7.855 -1.729 -10.75 1 97.94 173 PRO B O 1
ATOM 6317 N N . VAL B 1 174 ? 7.934 0.465 -10.312 1 98.75 174 VAL B N 1
ATOM 6318 C CA . VAL B 1 174 ? 8.961 0.822 -11.289 1 98.75 174 VAL B CA 1
ATOM 6319 C C . VAL B 1 174 ? 10.281 1.082 -10.57 1 98.75 174 VAL B C 1
ATOM 6321 O O . VAL B 1 174 ? 10.336 1.858 -9.617 1 98.75 174 VAL B O 1
ATOM 6324 N N . LYS B 1 175 ? 11.359 0.364 -10.984 1 98.56 175 LYS B N 1
ATOM 6325 C CA . LYS B 1 175 ? 12.641 0.461 -10.289 1 98.56 175 LYS B CA 1
ATOM 6326 C C . LYS B 1 175 ? 13.789 0.667 -11.281 1 98.56 175 LYS B C 1
ATOM 6328 O O . LYS B 1 175 ? 13.672 0.312 -12.453 1 98.56 175 LYS B O 1
ATOM 6333 N N . ILE B 1 176 ? 14.805 1.319 -10.812 1 98.62 176 ILE B N 1
ATOM 6334 C CA . ILE B 1 176 ? 16.109 1.287 -11.461 1 98.62 176 ILE B CA 1
ATOM 6335 C C . ILE B 1 176 ? 17.094 0.475 -10.609 1 98.62 176 ILE B C 1
ATOM 6337 O O . ILE B 1 176 ? 17.219 0.719 -9.406 1 98.62 176 ILE B O 1
ATOM 6341 N N . TYR B 1 177 ? 17.703 -0.536 -11.219 1 98.44 177 TYR B N 1
ATOM 6342 C CA . TYR B 1 177 ? 18.734 -1.243 -10.477 1 98.44 177 TYR B CA 1
ATOM 6343 C C . TYR B 1 177 ? 20.062 -1.19 -11.219 1 98.44 177 TYR B C 1
ATOM 6345 O O . TYR B 1 177 ? 20.094 -1.053 -12.445 1 98.44 177 TYR B O 1
ATOM 6353 N N . SER B 1 178 ? 21.125 -1.253 -10.484 1 98.44 178 SER B N 1
ATOM 6354 C CA . SER B 1 178 ? 22.469 -1.217 -11.055 1 98.44 178 SER B CA 1
ATOM 6355 C C . SER B 1 178 ? 23.109 -2.602 -11.055 1 98.44 178 SER B C 1
ATOM 6357 O O . SER B 1 178 ? 22.734 -3.463 -10.258 1 98.44 178 SER B O 1
ATOM 6359 N N . THR B 1 179 ? 23.953 -2.865 -11.984 1 98.31 179 THR B N 1
ATOM 6360 C CA . THR B 1 179 ? 24.938 -3.945 -11.961 1 98.31 179 THR B CA 1
ATOM 6361 C C . THR B 1 179 ? 26.312 -3.434 -12.383 1 98.31 179 THR B C 1
ATOM 6363 O O . THR B 1 179 ? 26.422 -2.352 -12.961 1 98.31 179 THR B O 1
ATOM 6366 N N . PRO B 1 180 ? 27.344 -4.238 -12.016 1 97.81 180 PRO B N 1
ATOM 6367 C CA . PRO B 1 180 ? 28.594 -3.982 -12.742 1 97.81 180 PRO B CA 1
ATOM 6368 C C . PRO B 1 180 ? 28.469 -4.207 -14.242 1 97.81 180 PRO B C 1
ATOM 6370 O O . PRO B 1 180 ? 27.438 -4.691 -14.711 1 97.81 180 PRO B O 1
ATOM 6373 N N . ARG B 1 181 ? 29.516 -3.844 -14.953 1 96.94 181 ARG B N 1
ATOM 6374 C CA . ARG B 1 181 ? 29.469 -4.012 -16.406 1 96.94 181 ARG B CA 1
ATOM 6375 C C . ARG B 1 181 ? 29.453 -5.488 -16.781 1 96.94 181 ARG B C 1
ATOM 6377 O O . ARG B 1 181 ? 28.797 -5.883 -17.75 1 96.94 181 ARG B O 1
ATOM 6384 N N . ASP B 1 182 ? 30.344 -6.258 -16.125 1 97.81 182 ASP B N 1
ATOM 6385 C CA . ASP B 1 182 ? 30.203 -7.711 -16.156 1 97.81 182 ASP B CA 1
ATOM 6386 C C . ASP B 1 182 ? 29.219 -8.195 -15.102 1 97.81 182 ASP B C 1
ATOM 6388 O O . ASP B 1 182 ? 29.406 -7.953 -13.906 1 97.81 182 ASP B O 1
ATOM 6392 N N . TYR B 1 18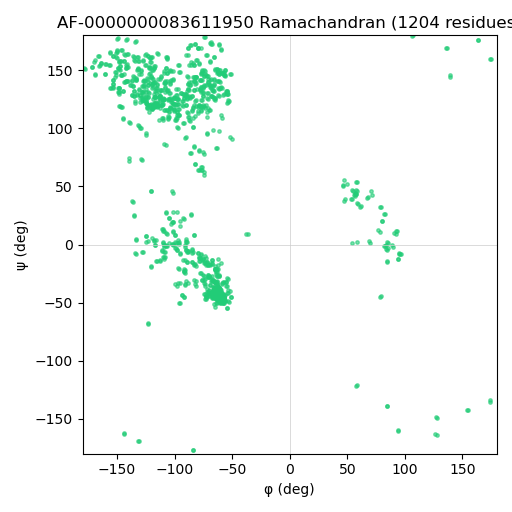3 ? 28.125 -8.812 -15.523 1 98.25 183 TYR B N 1
ATOM 6393 C CA . TYR B 1 183 ? 27.094 -9.062 -14.531 1 98.25 183 TYR B CA 1
ATOM 6394 C C . TYR B 1 183 ? 26.438 -10.43 -14.75 1 98.25 183 TYR B C 1
ATOM 6396 O O . TYR B 1 183 ? 26.484 -10.969 -15.852 1 98.25 183 TYR B O 1
ATOM 6404 N N . ILE B 1 184 ? 25.891 -10.984 -13.68 1 98.62 184 ILE B N 1
ATOM 6405 C CA . ILE B 1 184 ? 25.047 -12.172 -13.703 1 98.62 184 ILE B CA 1
ATOM 6406 C C . ILE B 1 184 ? 23.656 -11.797 -14.242 1 98.62 184 ILE B C 1
ATOM 6408 O O . ILE B 1 184 ? 22.938 -11 -13.641 1 98.62 184 ILE B O 1
ATOM 6412 N N . GLU B 1 185 ? 23.312 -12.445 -15.32 1 98.25 185 GLU B N 1
ATOM 6413 C CA . GLU B 1 185 ? 22.109 -12.078 -16.062 1 98.25 185 GLU B CA 1
ATOM 6414 C C . GLU B 1 185 ? 20.906 -12.906 -15.609 1 98.25 185 GLU B C 1
ATOM 6416 O O . GLU B 1 185 ? 19.797 -12.383 -15.5 1 98.25 185 GLU B O 1
ATOM 6421 N N . ASP B 1 186 ? 21.109 -14.172 -15.43 1 98.44 186 ASP B N 1
ATOM 6422 C CA . ASP B 1 186 ? 20.016 -15.07 -15.07 1 98.44 186 ASP B CA 1
ATOM 6423 C C . ASP B 1 186 ? 20.547 -16.328 -14.367 1 98.44 186 ASP B C 1
ATOM 6425 O O . ASP B 1 186 ? 21.734 -16.656 -14.5 1 98.44 186 ASP B O 1
ATOM 6429 N N . ILE B 1 187 ? 19.734 -16.922 -13.578 1 98.75 187 ILE B N 1
ATOM 6430 C CA . ILE B 1 187 ? 20.047 -18.141 -12.852 1 98.75 187 ILE B CA 1
ATOM 6431 C C . ILE B 1 187 ? 18.875 -19.125 -12.961 1 98.75 187 ILE B C 1
ATOM 6433 O O . ILE B 1 187 ? 17.734 -18.75 -12.734 1 98.75 187 ILE B O 1
ATOM 6437 N N . VAL B 1 188 ? 19.078 -20.328 -13.359 1 98.69 188 VAL B N 1
ATOM 6438 C CA . VAL B 1 188 ? 18.109 -21.406 -13.359 1 98.69 188 VAL B CA 1
ATOM 6439 C C . VAL B 1 188 ? 18.516 -22.484 -12.352 1 98.69 188 VAL B C 1
ATOM 6441 O O . VAL B 1 188 ? 19.641 -22.969 -12.367 1 98.69 188 VAL B O 1
ATOM 6444 N N . ILE B 1 189 ? 17.703 -22.828 -11.445 1 98.62 189 ILE B N 1
ATOM 6445 C CA . ILE B 1 189 ? 17.969 -23.812 -10.406 1 98.62 189 ILE B CA 1
ATOM 6446 C C . ILE B 1 189 ? 16.984 -24.984 -10.547 1 98.62 189 ILE B C 1
ATOM 6448 O O . ILE B 1 189 ? 15.773 -24.781 -10.406 1 98.62 189 ILE B O 1
ATOM 6452 N N . VAL B 1 190 ? 17.469 -26.219 -10.75 1 98.44 190 VAL B N 1
ATOM 6453 C CA . VAL B 1 190 ? 16.625 -27.406 -10.93 1 98.44 190 VAL B CA 1
ATOM 6454 C C . VAL B 1 190 ? 17.016 -28.469 -9.906 1 98.44 190 VAL B C 1
ATOM 6456 O O . VAL B 1 190 ? 17.922 -29.281 -10.156 1 98.44 190 VAL B O 1
ATOM 6459 N N . PRO B 1 191 ? 16.328 -28.5 -8.844 1 97.06 191 PRO B N 1
ATOM 6460 C CA . PRO B 1 191 ? 16.609 -29.547 -7.848 1 97.06 191 PRO B CA 1
ATOM 6461 C C . PRO B 1 191 ? 16.031 -30.906 -8.242 1 97.06 191 PRO B C 1
ATOM 6463 O O . PRO B 1 191 ? 14.883 -30.984 -8.695 1 97.06 191 PRO B O 1
ATOM 6466 N N . GLU B 1 192 ? 16.797 -31.969 -8.148 1 96.38 192 GLU B N 1
ATOM 6467 C CA . GLU B 1 192 ? 16.375 -33.344 -8.25 1 96.38 192 GLU B CA 1
ATOM 6468 C C . GLU B 1 192 ? 16.625 -34.094 -6.938 1 96.38 192 GLU B C 1
ATOM 6470 O O . GLU B 1 192 ? 17.75 -34.156 -6.457 1 96.38 192 GLU B O 1
ATOM 6475 N N . VAL B 1 193 ? 15.602 -34.625 -6.387 1 96.62 193 VAL B N 1
ATOM 6476 C CA . VAL B 1 193 ? 15.75 -35.188 -5.043 1 96.62 193 VAL B CA 1
ATOM 6477 C C . VAL B 1 193 ? 15.531 -36.688 -5.082 1 96.62 193 VAL B C 1
ATOM 6479 O O . VAL B 1 193 ? 14.656 -37.188 -5.801 1 96.62 193 VAL B O 1
ATOM 6482 N N . ASP B 1 194 ? 16.359 -37.406 -4.438 1 96.88 194 ASP B N 1
ATOM 6483 C CA . ASP B 1 194 ? 16.156 -38.812 -4.039 1 96.88 194 ASP B CA 1
ATOM 6484 C C . ASP B 1 194 ? 15.562 -38.906 -2.635 1 96.88 194 ASP B C 1
ATOM 6486 O O . ASP B 1 194 ? 16.297 -38.781 -1.644 1 96.88 194 ASP B O 1
ATOM 6490 N N . LEU B 1 195 ? 14.352 -39.188 -2.58 1 96.25 195 LEU B N 1
ATOM 6491 C CA . LEU B 1 195 ? 13.609 -39.125 -1.321 1 96.25 195 LEU B CA 1
ATOM 6492 C C . LEU B 1 195 ? 14.102 -40.219 -0.367 1 96.25 195 LEU B C 1
ATOM 6494 O O . LEU B 1 195 ? 14.078 -40.031 0.852 1 96.25 195 LEU B O 1
ATOM 6498 N N . VAL B 1 196 ? 14.523 -41.281 -0.903 1 95.75 196 VAL B N 1
ATOM 6499 C CA . VAL B 1 196 ? 14.93 -42.406 -0.091 1 95.75 196 VAL B CA 1
ATOM 6500 C C . VAL B 1 196 ? 16.266 -42.125 0.598 1 95.75 196 VAL B C 1
ATOM 6502 O O . VAL B 1 196 ? 16.375 -42.25 1.817 1 95.75 196 VAL B O 1
ATOM 6505 N N . SER B 1 197 ? 17.203 -41.656 -0.089 1 96.06 197 SER B N 1
ATOM 6506 C CA . SER B 1 197 ? 18.547 -41.406 0.446 1 96.06 197 SER B CA 1
ATOM 6507 C C . SER B 1 197 ? 18.641 -40 1.051 1 96.06 197 SER B C 1
ATOM 6509 O O . SER B 1 197 ? 19.656 -39.656 1.649 1 96.06 197 SER B O 1
ATOM 6511 N N . LYS B 1 198 ? 17.625 -39.188 0.903 1 95.94 198 LYS B N 1
ATOM 6512 C CA . LYS B 1 198 ? 17.594 -37.812 1.393 1 95.94 198 LYS B CA 1
ATOM 6513 C C . LYS B 1 198 ? 18.75 -37 0.813 1 95.94 198 LYS B C 1
ATOM 6515 O O . LYS B 1 198 ? 19.453 -36.312 1.546 1 95.94 198 LYS B O 1
ATOM 6520 N N . LYS B 1 199 ? 18.906 -37.219 -0.421 1 96.88 199 LYS B N 1
ATOM 6521 C CA . LYS B 1 199 ? 19.938 -36.5 -1.172 1 96.88 199 LYS B CA 1
ATOM 6522 C C . LYS B 1 199 ? 19.328 -35.75 -2.355 1 96.88 199 LYS B C 1
ATOM 6524 O O . LYS B 1 199 ? 18.359 -36.188 -2.949 1 96.88 199 LYS B O 1
ATOM 6529 N N . ALA B 1 200 ? 19.891 -34.562 -2.576 1 97.5 200 ALA B N 1
ATOM 6530 C CA . ALA B 1 200 ? 19.453 -33.812 -3.738 1 97.5 200 ALA B CA 1
ATOM 6531 C C . ALA B 1 200 ? 20.625 -33.438 -4.637 1 97.5 200 ALA B C 1
ATOM 6533 O O . ALA B 1 200 ? 21.703 -33.094 -4.148 1 97.5 200 ALA B O 1
ATOM 6534 N N . ASN B 1 201 ? 20.438 -33.656 -5.879 1 97.25 201 ASN B N 1
ATOM 6535 C CA . ASN B 1 201 ? 21.297 -33.094 -6.902 1 97.25 201 ASN B CA 1
ATOM 6536 C C . ASN B 1 201 ? 20.688 -31.828 -7.512 1 97.25 201 ASN B C 1
ATOM 6538 O O . ASN B 1 201 ? 19.656 -31.906 -8.188 1 97.25 201 ASN B O 1
ATOM 6542 N N . VAL B 1 202 ? 21.344 -30.672 -7.289 1 98.19 202 VAL B N 1
ATOM 6543 C CA . VAL B 1 202 ? 20.828 -29.391 -7.742 1 98.19 202 VAL B CA 1
ATOM 6544 C C . VAL B 1 202 ? 21.625 -28.906 -8.953 1 98.19 202 VAL B C 1
ATOM 6546 O O . VAL B 1 202 ? 22.781 -28.531 -8.82 1 98.19 202 VAL B O 1
ATOM 6549 N N . GLN B 1 203 ? 20.953 -28.922 -10.086 1 98.44 203 GLN B N 1
ATOM 6550 C CA . GLN B 1 203 ? 21.562 -28.359 -11.289 1 98.44 203 GLN B CA 1
ATOM 6551 C C . GLN B 1 203 ? 21.391 -26.844 -11.336 1 98.44 203 GLN B C 1
ATOM 6553 O O . GLN B 1 203 ? 20.266 -26.344 -11.219 1 98.44 203 GLN B O 1
ATOM 6558 N N . ILE B 1 204 ? 22.453 -26.078 -11.445 1 98.56 204 ILE B N 1
ATOM 6559 C CA . ILE B 1 204 ? 22.422 -24.625 -11.5 1 98.56 204 ILE B CA 1
ATOM 6560 C C . ILE B 1 204 ? 23.062 -24.141 -12.797 1 98.56 204 ILE B C 1
ATOM 6562 O O . ILE B 1 204 ? 24.203 -24.484 -13.094 1 98.56 204 ILE B O 1
ATOM 6566 N N . SER B 1 205 ? 22.312 -23.438 -13.594 1 98.69 205 SER B N 1
ATOM 6567 C CA . SER B 1 205 ? 22.797 -22.781 -14.797 1 98.69 205 SER B CA 1
ATOM 6568 C C . SER B 1 205 ? 22.812 -21.266 -14.641 1 98.69 205 SER B C 1
ATOM 6570 O O . SER B 1 205 ? 21.781 -20.672 -14.328 1 98.69 205 SER B O 1
ATOM 6572 N N . VAL B 1 206 ? 23.969 -20.641 -14.875 1 98.5 206 VAL B N 1
ATOM 6573 C CA . VAL B 1 206 ? 24.125 -19.203 -14.734 1 98.5 206 VAL B CA 1
ATOM 6574 C C . VAL B 1 206 ? 24.406 -18.578 -16.094 1 98.5 206 VAL B C 1
ATOM 6576 O O . VAL B 1 206 ? 25.312 -19 -16.812 1 98.5 206 VAL B O 1
ATOM 6579 N N . LYS B 1 207 ? 23.547 -17.703 -16.531 1 98.31 207 LYS B N 1
ATOM 6580 C CA . LYS B 1 207 ? 23.844 -16.859 -17.688 1 98.31 207 LYS B CA 1
ATOM 6581 C C . LYS B 1 207 ? 24.516 -15.555 -17.25 1 98.31 207 LYS B C 1
ATOM 6583 O O . LYS B 1 207 ? 23.969 -14.805 -16.438 1 98.31 207 LYS B O 1
ATOM 6588 N N . ALA B 1 208 ? 25.688 -15.336 -17.734 1 97.31 208 ALA B N 1
ATOM 6589 C CA . ALA B 1 208 ? 26.453 -14.133 -17.406 1 97.31 208 ALA B CA 1
ATOM 6590 C C . ALA B 1 208 ? 26.781 -13.32 -18.656 1 97.31 208 ALA B C 1
ATOM 6592 O O . ALA B 1 208 ? 26.906 -13.883 -19.75 1 97.31 208 ALA B O 1
ATOM 6593 N N . THR B 1 209 ? 26.781 -12.086 -18.531 1 97.31 209 THR B N 1
ATOM 6594 C CA . THR B 1 209 ? 27.203 -11.172 -19.578 1 97.31 209 THR B CA 1
ATOM 6595 C C . THR B 1 209 ? 28.547 -10.523 -19.219 1 97.31 209 THR B C 1
ATOM 6597 O O . THR B 1 209 ? 28.719 -10.008 -18.109 1 97.31 209 THR B O 1
ATOM 6600 N N . GLY B 1 210 ? 29.422 -10.484 -20.156 1 96.06 210 GLY B N 1
ATOM 6601 C CA . GLY B 1 210 ? 30.781 -10.023 -19.891 1 96.06 210 GLY B CA 1
ATOM 6602 C C . GLY B 1 210 ? 31.734 -11.148 -19.578 1 96.06 210 GLY B C 1
ATOM 6603 O O . GLY B 1 210 ? 31.547 -12.281 -20.031 1 96.06 210 GLY B O 1
ATOM 6604 N N . ASN B 1 211 ? 32.938 -10.758 -18.875 1 94.06 211 ASN B N 1
ATOM 6605 C CA . ASN B 1 211 ? 34 -11.742 -18.641 1 94.06 211 ASN B CA 1
ATOM 6606 C C . ASN B 1 211 ? 34.281 -11.93 -17.141 1 94.06 211 ASN B C 1
ATOM 6608 O O . ASN B 1 211 ? 34.531 -10.961 -16.438 1 94.06 211 ASN B O 1
ATOM 6612 N N . PHE B 1 212 ? 34.031 -13.172 -16.75 1 97.38 212 PHE B N 1
ATOM 6613 C CA . PHE B 1 212 ? 34.406 -13.578 -15.414 1 97.38 212 PHE B CA 1
ATOM 6614 C C . PHE B 1 212 ? 35.5 -14.648 -15.469 1 97.38 212 PHE B C 1
ATOM 6616 O O . PHE B 1 212 ? 35.5 -15.516 -16.344 1 97.38 212 PHE B O 1
ATOM 6623 N N . ASP B 1 213 ? 36.469 -14.594 -14.523 1 97.31 213 ASP B N 1
ATOM 6624 C CA . ASP B 1 213 ? 37.469 -15.664 -14.398 1 97.31 213 ASP B CA 1
ATOM 6625 C C . ASP B 1 213 ? 36.844 -16.906 -13.766 1 97.31 213 ASP B C 1
ATOM 6627 O O . ASP B 1 213 ? 37.281 -18.031 -14.016 1 97.31 213 ASP B O 1
ATOM 6631 N N . GLU B 1 214 ? 35.938 -16.609 -13 1 97.38 214 GLU B N 1
ATOM 6632 C CA . GLU B 1 214 ? 35.25 -17.656 -12.234 1 97.38 214 GLU B CA 1
ATOM 6633 C C . GLU B 1 214 ? 33.844 -17.25 -11.836 1 97.38 214 GLU B C 1
ATOM 6635 O O . GLU B 1 214 ? 33.625 -16.094 -11.484 1 97.38 214 GLU B O 1
ATOM 6640 N N . VAL B 1 215 ? 32.969 -18.156 -12.031 1 98.56 215 VAL B N 1
ATOM 6641 C CA . VAL B 1 215 ? 31.656 -18.016 -11.422 1 98.56 215 VAL B CA 1
ATOM 6642 C C . VAL B 1 215 ? 31.531 -18.984 -10.242 1 98.56 215 VAL B C 1
ATOM 6644 O O . VAL B 1 215 ? 31.453 -20.203 -10.422 1 98.56 215 VAL B O 1
ATOM 6647 N N . ARG B 1 216 ? 31.547 -18.438 -9.047 1 98.19 216 ARG B N 1
ATOM 6648 C CA . ARG B 1 216 ? 31.484 -19.219 -7.82 1 98.19 216 ARG B CA 1
ATOM 6649 C C . ARG B 1 216 ? 30.047 -19.344 -7.316 1 98.19 216 ARG B C 1
ATOM 6651 O O . ARG B 1 216 ? 29.312 -18.344 -7.262 1 98.19 216 ARG B O 1
ATOM 6658 N N . ILE B 1 217 ? 29.594 -20.516 -7.012 1 98.56 217 ILE B N 1
ATOM 6659 C CA . ILE B 1 217 ? 28.25 -20.797 -6.484 1 98.56 217 ILE B CA 1
ATOM 6660 C C . ILE B 1 217 ? 28.359 -21.422 -5.098 1 98.56 217 ILE B C 1
ATOM 6662 O O . ILE B 1 217 ? 29 -22.469 -4.934 1 98.56 217 ILE B O 1
ATOM 6666 N N . THR B 1 218 ? 27.828 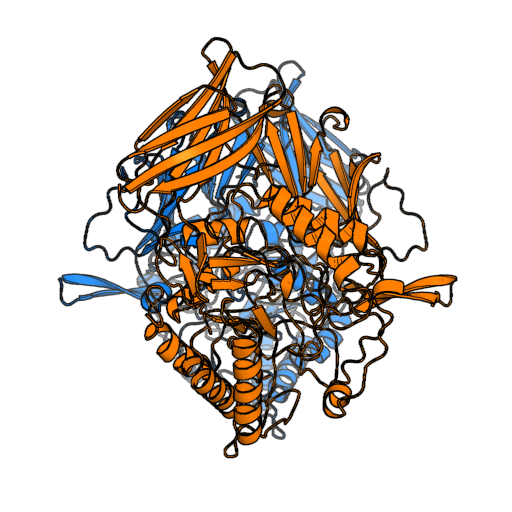-20.781 -4.125 1 98.19 218 THR B N 1
ATOM 6667 C CA . THR B 1 218 ? 27.781 -21.266 -2.752 1 98.19 218 THR B CA 1
ATOM 6668 C C . THR B 1 218 ? 26.344 -21.469 -2.291 1 98.19 218 THR B C 1
ATOM 6670 O O . THR B 1 218 ? 25.516 -20.562 -2.432 1 98.19 218 THR B O 1
ATOM 6673 N N . ILE B 1 219 ? 26 -22.641 -1.781 1 98.44 219 ILE B N 1
ATOM 6674 C CA . ILE B 1 219 ? 24.656 -22.938 -1.282 1 98.44 219 ILE B CA 1
ATOM 6675 C C . ILE B 1 219 ? 24.641 -22.844 0.242 1 98.44 219 ILE B C 1
ATOM 6677 O O . ILE B 1 219 ? 25.484 -23.453 0.915 1 98.44 219 ILE B O 1
ATOM 6681 N N . PHE B 1 220 ? 23.719 -22.031 0.743 1 97.75 220 PHE B N 1
ATOM 6682 C CA . PHE B 1 220 ? 23.516 -21.906 2.182 1 97.75 220 PHE B CA 1
ATOM 6683 C C . PHE B 1 220 ? 22.172 -22.484 2.598 1 97.75 220 PHE B C 1
ATOM 6685 O O . PHE B 1 220 ? 21.203 -22.391 1.857 1 97.75 220 PHE B O 1
ATOM 6692 N N . ASP B 1 221 ? 22.141 -23.109 3.799 1 97 221 ASP B N 1
ATOM 6693 C CA . ASP B 1 221 ? 20.859 -23.547 4.352 1 97 221 ASP B CA 1
ATOM 6694 C C . ASP B 1 221 ? 20.156 -22.406 5.078 1 97 221 ASP B C 1
ATOM 6696 O O . ASP B 1 221 ? 20.594 -21.25 4.996 1 97 221 ASP B O 1
ATOM 6700 N N . GLU B 1 222 ? 18.984 -22.625 5.723 1 93.25 222 GLU B N 1
ATOM 6701 C CA . GLU B 1 222 ? 18.172 -21.562 6.316 1 93.25 222 GLU B CA 1
ATOM 6702 C C . GLU B 1 222 ? 18.859 -20.969 7.539 1 93.25 222 GLU B C 1
ATOM 6704 O O . GLU B 1 222 ? 18.516 -19.859 7.965 1 93.25 222 GLU B O 1
ATOM 6709 N N . LYS B 1 223 ? 19.844 -21.656 8.102 1 89.75 223 LYS B N 1
ATOM 6710 C CA . LYS B 1 223 ? 20.578 -21.141 9.258 1 89.75 223 LYS B CA 1
ATOM 6711 C C . LYS B 1 223 ? 21.797 -20.328 8.828 1 89.75 223 LYS B C 1
ATOM 6713 O O . LYS B 1 223 ? 22.531 -19.812 9.664 1 89.75 223 LYS B O 1
ATOM 6718 N N . GLY B 1 224 ? 22.031 -20.328 7.484 1 92.19 224 GLY B N 1
ATOM 6719 C CA . GLY B 1 224 ? 23.156 -19.547 6.973 1 92.19 224 GLY B CA 1
ATOM 6720 C C . GLY B 1 224 ? 24.438 -20.359 6.871 1 92.19 224 GLY B C 1
ATOM 6721 O O . GLY B 1 224 ? 25.5 -19.812 6.609 1 92.19 224 GLY B O 1
ATOM 6722 N N . LEU B 1 225 ? 24.328 -21.609 7.055 1 95.31 225 LEU B N 1
ATOM 6723 C CA . LEU B 1 225 ? 25.5 -22.484 6.961 1 95.31 225 LEU B CA 1
ATOM 6724 C C . LEU B 1 225 ? 25.734 -22.922 5.52 1 95.31 225 LEU B C 1
ATOM 6726 O O . LEU B 1 225 ? 24.797 -23.281 4.812 1 95.31 225 LEU B O 1
ATOM 6730 N N . GLN B 1 226 ? 27 -22.906 5.121 1 97.19 226 GLN B N 1
ATOM 6731 C CA . GLN B 1 226 ? 27.359 -23.375 3.791 1 97.19 226 GLN B CA 1
ATOM 6732 C C . GLN B 1 226 ? 27.234 -24.906 3.693 1 97.19 226 GLN B C 1
ATOM 6734 O O . GLN B 1 226 ? 27.828 -25.625 4.5 1 97.19 226 GLN B O 1
ATOM 6739 N N . VAL B 1 227 ? 26.484 -25.344 2.723 1 97.38 227 VAL B N 1
ATOM 6740 C CA . VAL B 1 227 ? 26.281 -26.781 2.623 1 97.38 227 VAL B CA 1
ATOM 6741 C C . VAL B 1 227 ? 26.953 -27.312 1.354 1 97.38 227 VAL B C 1
ATOM 6743 O O . VAL B 1 227 ? 27.172 -28.516 1.218 1 97.38 227 VAL B O 1
ATOM 6746 N N . ALA B 1 228 ? 27.328 -26.438 0.435 1 97.12 228 ALA B N 1
ATOM 6747 C CA . ALA B 1 228 ? 28.031 -26.797 -0.788 1 97.12 228 ALA B CA 1
ATOM 6748 C C . ALA B 1 228 ? 28.656 -25.578 -1.454 1 97.12 228 ALA B C 1
ATOM 6750 O O . ALA B 1 228 ? 28.219 -24.453 -1.227 1 97.12 228 ALA B O 1
ATOM 6751 N N . GLN B 1 229 ? 29.688 -25.75 -2.207 1 96.81 229 GLN B N 1
ATOM 6752 C CA . GLN B 1 229 ? 30.328 -24.703 -3.006 1 96.81 229 GLN B CA 1
ATOM 6753 C C . GLN B 1 229 ? 30.938 -25.281 -4.277 1 96.81 229 GLN B C 1
ATOM 6755 O O . GLN B 1 229 ? 31.531 -26.375 -4.25 1 96.81 229 GLN B O 1
ATOM 6760 N N . THR B 1 230 ? 30.75 -24.703 -5.297 1 97.25 230 THR B N 1
ATOM 6761 C CA . THR B 1 230 ? 31.328 -25.125 -6.574 1 97.25 230 THR B CA 1
ATOM 6762 C C . THR B 1 230 ? 31.578 -23.906 -7.469 1 97.25 230 THR B C 1
ATOM 6764 O O . THR B 1 230 ? 31.375 -22.766 -7.055 1 97.25 230 THR B O 1
ATOM 6767 N N . SER B 1 231 ? 32.156 -24.156 -8.648 1 97.69 231 SER B N 1
ATOM 6768 C CA . SER B 1 231 ? 32.406 -23.094 -9.617 1 97.69 231 SER B CA 1
ATOM 6769 C C . SER B 1 231 ? 32.031 -23.531 -11.031 1 97.69 231 SER B C 1
ATOM 6771 O O . SER B 1 231 ? 32.188 -24.703 -11.375 1 97.69 231 SER B O 1
ATOM 6773 N N . GLY B 1 232 ? 31.547 -22.641 -11.789 1 97.56 232 GLY B N 1
ATOM 6774 C CA . GLY B 1 232 ? 31.141 -22.891 -13.164 1 97.56 232 GLY B CA 1
ATOM 6775 C C . GLY B 1 232 ? 29.797 -22.25 -13.508 1 97.56 232 GLY B C 1
ATOM 6776 O O . GLY B 1 232 ? 29.109 -21.766 -12.617 1 97.56 232 GLY B O 1
ATOM 6777 N N . THR B 1 233 ? 29.469 -22.234 -14.75 1 98 233 THR B N 1
ATOM 6778 C CA . THR B 1 233 ? 28.219 -21.641 -15.203 1 98 233 THR B CA 1
ATOM 6779 C C . THR B 1 233 ? 27.141 -22.703 -15.367 1 98 233 THR B C 1
ATOM 6781 O O . THR B 1 233 ? 25.953 -22.375 -15.5 1 98 233 THR B O 1
ATOM 6784 N N . ASP B 1 234 ? 27.469 -23.938 -15.516 1 98.25 234 ASP B N 1
ATOM 6785 C CA . ASP B 1 234 ? 26.594 -25.109 -15.523 1 98.25 234 ASP B CA 1
ATOM 6786 C C . ASP B 1 234 ? 27.109 -26.203 -14.602 1 98.25 234 ASP B C 1
ATOM 6788 O O . ASP B 1 234 ? 28.078 -26.906 -14.945 1 98.25 234 ASP B O 1
ATOM 6792 N N . VAL B 1 235 ? 26.5 -26.281 -13.469 1 98.12 235 VAL B N 1
ATOM 6793 C CA . VAL B 1 235 ? 27.078 -27.156 -12.453 1 98.12 235 VAL B CA 1
ATOM 6794 C C . VAL B 1 235 ? 25.984 -28 -11.812 1 98.12 235 VAL B C 1
ATOM 6796 O O . VAL B 1 235 ? 24.797 -27.703 -11.945 1 98.12 235 VAL B O 1
ATOM 6799 N N . ASN B 1 236 ? 26.391 -29.078 -11.258 1 97.31 236 ASN B N 1
ATOM 6800 C CA . ASN B 1 236 ? 25.562 -29.922 -10.406 1 97.31 236 ASN B CA 1
ATOM 6801 C C . ASN B 1 236 ? 26.094 -29.953 -8.969 1 97.31 236 ASN B C 1
ATOM 6803 O O . ASN B 1 236 ? 27.25 -30.312 -8.734 1 97.31 236 ASN B O 1
ATOM 6807 N N . VAL B 1 237 ? 25.281 -29.562 -8.094 1 97.19 237 VAL B N 1
ATOM 6808 C CA . VAL B 1 237 ? 25.688 -29.469 -6.695 1 97.19 237 VAL B CA 1
ATOM 6809 C C . VAL B 1 237 ? 24.906 -30.5 -5.867 1 97.19 237 VAL B C 1
ATOM 6811 O O . VAL B 1 237 ? 23.672 -30.484 -5.859 1 97.19 237 VAL B O 1
ATOM 6814 N N . ALA B 1 238 ? 25.609 -31.344 -5.105 1 96.75 238 ALA B N 1
ATOM 6815 C CA . ALA B 1 238 ? 24.969 -32.344 -4.246 1 96.75 238 ALA B CA 1
ATOM 6816 C C . ALA B 1 238 ? 24.719 -31.781 -2.85 1 96.75 238 ALA B C 1
ATOM 6818 O O . ALA B 1 238 ? 25.594 -31.125 -2.273 1 96.75 238 ALA B O 1
ATOM 6819 N N . ILE B 1 239 ? 23.562 -31.875 -2.398 1 97.25 239 ILE B N 1
ATOM 6820 C CA . ILE B 1 239 ? 23.219 -31.547 -1.023 1 97.25 239 ILE B CA 1
ATOM 6821 C C . ILE B 1 239 ? 22.844 -32.812 -0.261 1 97.25 239 ILE B C 1
ATOM 6823 O O . ILE B 1 239 ? 21.859 -33.469 -0.598 1 97.25 239 ILE B O 1
ATOM 6827 N N . GLU B 1 240 ? 23.594 -33.125 0.839 1 96 240 GLU B N 1
ATOM 6828 C CA . GLU B 1 240 ? 23.297 -34.281 1.687 1 96 240 GLU B CA 1
ATOM 6829 C C . GLU B 1 240 ? 22.297 -33.938 2.789 1 96 240 GLU B C 1
ATOM 6831 O O . GLU B 1 240 ? 22.219 -32.75 3.203 1 96 240 GLU B O 1
ATOM 6836 N N . ASN B 1 241 ? 21.578 -34.938 3.264 1 95.69 241 ASN B N 1
ATOM 6837 C CA . ASN B 1 241 ? 20.578 -34.719 4.301 1 95.69 241 ASN B CA 1
ATOM 6838 C C . ASN B 1 241 ? 19.703 -33.5 3.982 1 95.69 241 ASN B C 1
ATOM 6840 O O . ASN B 1 241 ? 19.562 -32.594 4.809 1 95.69 241 ASN B O 1
ATOM 6844 N N . VAL B 1 242 ? 19.203 -33.531 2.785 1 97.38 242 VAL B N 1
ATOM 6845 C CA . VAL B 1 242 ? 18.484 -32.375 2.26 1 97.38 242 VAL B CA 1
ATOM 6846 C C . VAL B 1 242 ? 17.188 -32.188 3.037 1 97.38 242 VAL B C 1
ATOM 6848 O O . VAL B 1 242 ? 16.516 -33.156 3.383 1 97.38 242 VAL B O 1
ATOM 6851 N N . GLN B 1 243 ? 16.875 -30.922 3.484 1 97.62 243 GLN B N 1
ATOM 6852 C CA . GLN B 1 243 ? 15.562 -30.562 4.016 1 97.62 243 GLN B CA 1
ATOM 6853 C C . GLN B 1 243 ? 14.625 -30.109 2.902 1 97.62 243 GLN B C 1
ATOM 6855 O O . GLN B 1 243 ? 14.969 -29.234 2.111 1 97.62 243 GLN B O 1
ATOM 6860 N N . LEU B 1 244 ? 13.438 -30.719 2.828 1 98.25 244 LEU B N 1
ATOM 6861 C CA . LEU B 1 244 ? 12.547 -30.5 1.698 1 98.25 244 LEU B CA 1
ATOM 6862 C C . LEU B 1 244 ? 11.625 -29.312 1.958 1 98.25 244 LEU B C 1
ATOM 6864 O O . LEU B 1 244 ? 11.281 -29.031 3.107 1 98.25 244 LEU B O 1
ATOM 6868 N N . TRP B 1 245 ? 11.32 -28.562 0.89 1 98.25 245 TRP B N 1
ATOM 6869 C CA . TRP B 1 245 ? 10.203 -27.625 0.897 1 98.25 245 TRP B CA 1
ATOM 6870 C C . TRP B 1 245 ? 8.875 -28.375 0.979 1 98.25 245 TRP B C 1
ATOM 6872 O O . TRP B 1 245 ? 8.617 -29.281 0.188 1 98.25 245 TRP B O 1
ATOM 6882 N N . GLN B 1 246 ? 7.984 -28.047 1.915 1 96.5 246 GLN B N 1
ATOM 6883 C CA . GLN B 1 246 ? 6.707 -28.719 2.137 1 96.5 246 GLN B CA 1
ATOM 6884 C C . GLN B 1 246 ? 5.566 -27.703 2.227 1 96.5 246 GLN B C 1
ATOM 6886 O O . GLN B 1 246 ? 5.766 -26.578 2.689 1 96.5 246 GLN B O 1
ATOM 6891 N N . PRO B 1 247 ? 4.379 -28.156 1.737 1 97.06 247 PRO B N 1
ATOM 6892 C CA . PRO B 1 247 ? 3.223 -27.281 1.919 1 97.06 247 PRO B CA 1
ATOM 6893 C C . PRO B 1 247 ? 3.029 -26.859 3.371 1 97.06 247 PRO B C 1
ATOM 6895 O O . PRO B 1 247 ? 2.963 -27.703 4.266 1 97.06 247 PRO B O 1
ATOM 6898 N N . LEU B 1 248 ? 2.986 -25.516 3.672 1 96.75 248 LEU B N 1
ATOM 6899 C CA . LEU B 1 248 ? 2.76 -24.875 4.961 1 96.75 248 LEU B CA 1
ATOM 6900 C C . LEU B 1 248 ? 3.947 -25.078 5.895 1 96.75 248 LEU B C 1
ATOM 6902 O O . LEU B 1 248 ? 3.902 -24.688 7.062 1 96.75 248 LEU B O 1
ATOM 6906 N N . ASN B 1 249 ? 4.934 -25.719 5.453 1 95.38 249 ASN B N 1
ATOM 6907 C CA . ASN B 1 249 ? 6.199 -25.906 6.148 1 95.38 249 ASN B CA 1
ATOM 6908 C C . ASN B 1 249 ? 7.391 -25.781 5.203 1 95.38 249 ASN B C 1
ATOM 6910 O O . ASN B 1 249 ? 8.133 -26.734 4.988 1 95.38 249 ASN B O 1
ATOM 6914 N N . ALA B 1 250 ? 7.645 -24.641 4.855 1 97.06 250 ALA B N 1
ATOM 6915 C CA . ALA B 1 250 ? 8.609 -24.375 3.793 1 97.06 250 ALA B CA 1
ATOM 6916 C C . ALA B 1 250 ? 10.039 -24.391 4.332 1 97.06 250 ALA B C 1
ATOM 6918 O O . ALA B 1 250 ? 10.281 -24.047 5.488 1 97.06 250 ALA B O 1
ATOM 6919 N N . TYR B 1 251 ? 10.922 -24.844 3.594 1 97.69 251 TYR B N 1
ATOM 6920 C CA . TYR B 1 251 ? 12.359 -24.734 3.799 1 97.69 251 TYR B CA 1
ATOM 6921 C C . TYR B 1 251 ? 13.055 -24.219 2.545 1 97.69 251 TYR B C 1
ATOM 6923 O O . TYR B 1 251 ? 12.891 -24.781 1.46 1 97.69 251 TYR B O 1
ATOM 6931 N N . LEU B 1 252 ? 13.812 -23.172 2.676 1 98 252 LEU B N 1
ATOM 6932 C CA . LEU B 1 252 ? 14.453 -22.547 1.517 1 98 252 LEU B CA 1
ATOM 6933 C C . LEU B 1 252 ? 15.969 -22.5 1.694 1 98 252 LEU B C 1
ATOM 6935 O O . LEU B 1 252 ? 16.453 -22.125 2.762 1 98 252 LEU B O 1
ATOM 6939 N N . TYR B 1 253 ? 16.672 -22.938 0.693 1 98.31 253 TYR B N 1
ATOM 6940 C CA . TYR B 1 253 ? 18.094 -22.688 0.561 1 98.31 253 TYR B CA 1
ATOM 6941 C C . TYR B 1 253 ? 18.359 -21.375 -0.171 1 98.31 253 TYR B C 1
ATOM 6943 O O . TYR B 1 253 ? 17.438 -20.75 -0.676 1 98.31 253 TYR B O 1
ATOM 6951 N N . LYS B 1 254 ? 19.594 -21 -0.12 1 96.94 254 LYS B N 1
ATOM 6952 C CA . LYS B 1 254 ? 20.047 -19.812 -0.852 1 96.94 254 LYS B CA 1
ATOM 6953 C C . LYS B 1 254 ? 21.25 -20.141 -1.724 1 96.94 254 LYS B C 1
ATOM 6955 O O . LYS B 1 254 ? 22.25 -20.672 -1.238 1 96.94 254 LYS B O 1
ATOM 6960 N N . ALA B 1 255 ? 21.141 -19.828 -2.941 1 98.5 255 ALA B N 1
ATOM 6961 C CA . ALA B 1 255 ? 22.297 -19.906 -3.842 1 98.5 255 ALA B CA 1
ATOM 6962 C C . ALA B 1 255 ? 22.938 -18.547 -4.035 1 98.5 255 ALA B C 1
ATOM 6964 O O . ALA B 1 255 ? 22.344 -17.656 -4.652 1 98.5 255 ALA B O 1
ATOM 6965 N N . LYS B 1 256 ? 24.078 -18.359 -3.5 1 98.06 256 LYS B N 1
ATOM 6966 C CA . LYS B 1 256 ? 24.859 -17.156 -3.748 1 98.06 256 LYS B CA 1
ATOM 6967 C C . LYS B 1 256 ? 25.766 -17.328 -4.969 1 98.06 256 LYS B C 1
ATOM 6969 O O . LYS B 1 256 ? 26.641 -18.188 -4.977 1 98.06 256 LYS B O 1
ATOM 6974 N N . VAL B 1 257 ? 25.516 -16.594 -5.977 1 98.62 257 VAL B N 1
ATOM 6975 C CA . VAL B 1 257 ? 26.297 -16.625 -7.207 1 98.62 257 VAL B CA 1
ATOM 6976 C C . VAL B 1 257 ? 27.188 -15.391 -7.281 1 98.62 257 VAL B C 1
ATOM 6978 O O . VAL B 1 257 ? 26.703 -14.258 -7.203 1 98.62 257 VAL B O 1
ATOM 6981 N N . GLU B 1 258 ? 28.516 -15.609 -7.449 1 98.44 258 GLU B N 1
ATOM 6982 C CA . GLU B 1 258 ? 29.5 -14.531 -7.523 1 98.44 258 GLU B CA 1
ATOM 6983 C C . GLU B 1 258 ? 30.312 -14.602 -8.812 1 98.44 258 GLU B C 1
ATOM 6985 O O . GLU B 1 258 ? 30.938 -15.625 -9.102 1 98.44 258 GLU B O 1
ATOM 6990 N N . GLY B 1 259 ? 30.188 -13.555 -9.625 1 98.56 259 GLY B N 1
ATOM 6991 C CA . GLY B 1 259 ? 31.141 -13.398 -10.711 1 98.56 259 GLY B CA 1
ATOM 6992 C C . GLY B 1 259 ? 32.469 -12.82 -10.25 1 98.56 259 GLY B C 1
ATOM 6993 O O . GLY B 1 259 ? 32.531 -11.688 -9.773 1 98.56 259 GLY B O 1
ATOM 6994 N N . MET B 1 260 ? 33.562 -13.609 -10.469 1 98 260 MET B N 1
ATOM 6995 C CA . MET B 1 260 ? 34.844 -13.242 -9.93 1 98 260 MET B CA 1
ATOM 6996 C C . MET B 1 260 ? 35.781 -12.773 -11.039 1 98 260 MET B C 1
ATOM 6998 O O . MET B 1 260 ? 35.781 -13.312 -12.148 1 98 260 MET B O 1
ATOM 7002 N N . LYS B 1 261 ? 36.5 -11.758 -10.75 1 96.81 261 LYS B N 1
ATOM 7003 C CA . LYS B 1 261 ? 37.625 -11.305 -11.562 1 96.81 261 LYS B CA 1
ATOM 7004 C C . LYS B 1 261 ? 38.844 -11.031 -10.695 1 96.81 261 LYS B C 1
ATOM 7006 O O . LYS B 1 261 ? 38.781 -10.25 -9.75 1 96.81 261 LYS B O 1
ATOM 7011 N N . SER B 1 262 ? 40.062 -11.602 -11.062 1 95.56 262 SER B N 1
ATOM 7012 C CA . SER B 1 262 ? 41.312 -11.414 -10.352 1 95.56 262 SER B CA 1
ATOM 7013 C C . SER B 1 262 ? 41.156 -11.602 -8.852 1 95.56 262 SER B C 1
ATOM 7015 O O . SER B 1 262 ? 41.594 -10.781 -8.055 1 95.56 262 SER B O 1
ATOM 7017 N N . GLY B 1 263 ? 40.344 -12.547 -8.523 1 93.62 263 GLY B N 1
ATOM 7018 C CA . GLY B 1 263 ? 40.188 -12.922 -7.125 1 93.62 263 GLY B CA 1
ATOM 7019 C C . GLY B 1 263 ? 39.156 -12.062 -6.391 1 93.62 263 GLY B C 1
ATOM 7020 O O . GLY B 1 263 ? 38.875 -12.297 -5.215 1 93.62 263 GLY B O 1
ATOM 7021 N N . GLU B 1 264 ? 38.625 -11.102 -7.082 1 95.44 264 GLU B N 1
ATOM 7022 C CA . GLU B 1 264 ? 37.656 -10.203 -6.465 1 95.44 264 GLU B CA 1
ATOM 7023 C C . GLU B 1 264 ? 36.25 -10.492 -6.965 1 95.44 264 GLU B C 1
ATOM 7025 O O . GLU B 1 264 ? 36.031 -10.766 -8.148 1 95.44 264 GLU B O 1
ATOM 7030 N N . SER B 1 265 ? 35.281 -10.422 -6.082 1 96.81 265 SER B N 1
ATOM 7031 C CA . SER B 1 265 ? 33.906 -10.562 -6.457 1 96.81 265 SER B CA 1
ATOM 7032 C C . SER B 1 265 ? 33.375 -9.305 -7.148 1 96.81 265 SER B C 1
ATOM 7034 O O . SER B 1 265 ? 33.344 -8.227 -6.551 1 96.81 265 SER B O 1
ATOM 7036 N N . ILE B 1 266 ? 32.969 -9.422 -8.352 1 97.81 266 ILE B N 1
ATOM 7037 C CA . ILE B 1 266 ? 32.562 -8.281 -9.164 1 97.81 266 ILE B CA 1
ATOM 7038 C C . ILE B 1 266 ? 31.062 -8.109 -9.094 1 97.81 266 ILE B C 1
ATOM 7040 O O . ILE B 1 266 ? 30.562 -7 -8.852 1 97.81 266 ILE B O 1
ATOM 7044 N N . ASP B 1 267 ? 30.344 -9.156 -9.32 1 98.38 267 ASP B N 1
ATOM 7045 C CA . ASP B 1 267 ? 28.891 -9.156 -9.195 1 98.38 267 ASP B CA 1
ATOM 7046 C C . ASP B 1 267 ? 28.406 -10.289 -8.289 1 98.38 267 ASP B C 1
ATOM 7048 O O . ASP B 1 267 ? 28.984 -11.383 -8.312 1 98.38 267 ASP B O 1
ATOM 7052 N N . VAL B 1 268 ? 27.453 -9.984 -7.527 1 98.25 268 VAL B N 1
ATOM 7053 C CA . VAL B 1 268 ? 26.891 -10.961 -6.605 1 98.25 268 VAL B CA 1
ATOM 7054 C C . VAL B 1 268 ? 25.359 -10.969 -6.723 1 98.25 268 VAL B C 1
ATOM 7056 O O . VAL B 1 268 ? 24.734 -9.906 -6.762 1 98.25 268 VAL B O 1
ATOM 7059 N N . TYR B 1 269 ? 24.75 -12.109 -6.816 1 98.19 269 TYR B N 1
ATOM 7060 C CA . TYR B 1 269 ? 23.297 -12.297 -6.738 1 98.19 269 TYR B CA 1
ATOM 7061 C C . TYR B 1 269 ? 22.953 -13.508 -5.887 1 98.19 269 TYR B C 1
ATOM 7063 O O . TYR B 1 269 ? 23.656 -14.516 -5.914 1 98.19 269 TYR B O 1
ATOM 7071 N N . GLU B 1 270 ? 21.922 -13.367 -5.125 1 97.38 270 GLU B N 1
ATOM 7072 C CA . GLU B 1 270 ? 21.438 -14.461 -4.293 1 97.38 270 GLU B CA 1
ATOM 7073 C C . GLU B 1 270 ? 20.031 -14.883 -4.699 1 97.38 270 GLU B C 1
ATOM 7075 O O . GLU B 1 270 ? 19.141 -14.047 -4.801 1 97.38 270 GLU B O 1
ATOM 7080 N N . GLU B 1 271 ? 19.844 -16.156 -4.949 1 97.94 271 GLU B N 1
ATOM 7081 C CA . GLU B 1 271 ? 18.547 -16.703 -5.32 1 97.94 271 GLU B CA 1
ATOM 7082 C C . GLU B 1 271 ? 18.094 -17.75 -4.32 1 97.94 271 GLU B C 1
ATOM 7084 O O . GLU B 1 271 ? 18.781 -18.75 -4.098 1 97.94 271 GLU B O 1
ATOM 7089 N N . SER B 1 272 ? 16.891 -17.484 -3.693 1 97.38 272 SER B N 1
ATOM 7090 C CA . SER B 1 272 ? 16.281 -18.469 -2.814 1 97.38 272 SER B CA 1
ATOM 7091 C C . SER B 1 272 ? 15.609 -19.578 -3.617 1 97.38 272 SER B C 1
ATOM 7093 O O . SER B 1 272 ? 15.008 -19.328 -4.66 1 97.38 272 SER B O 1
ATOM 7095 N N . PHE B 1 273 ? 15.734 -20.812 -3.105 1 98.19 273 PHE B N 1
ATOM 7096 C CA . PHE B 1 273 ? 15.078 -21.922 -3.791 1 98.19 273 PHE B CA 1
ATOM 7097 C C . PHE B 1 273 ? 14.719 -23.031 -2.811 1 98.19 273 PHE B C 1
ATOM 7099 O O . PHE B 1 273 ? 15.352 -23.172 -1.761 1 98.19 273 PHE B O 1
ATOM 7106 N N . GLY B 1 274 ? 13.656 -23.719 -3.074 1 98.44 274 GLY B N 1
ATOM 7107 C CA . GLY B 1 274 ? 13.258 -24.891 -2.324 1 98.44 274 GLY B CA 1
ATOM 7108 C C . GLY B 1 274 ? 13.484 -26.188 -3.088 1 98.44 274 GLY B C 1
ATOM 7109 O O . GL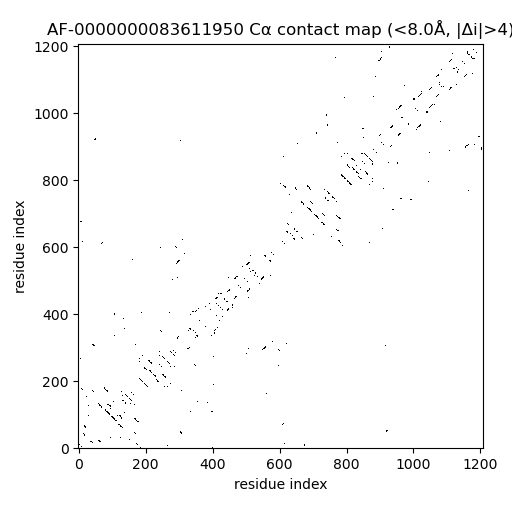Y B 1 274 ? 13.445 -26.203 -4.32 1 98.44 274 GLY B O 1
ATOM 7110 N N . VAL B 1 275 ? 13.789 -27.25 -2.33 1 98.38 275 VAL B N 1
ATOM 7111 C CA . VAL B 1 275 ? 13.938 -28.578 -2.922 1 98.38 275 VAL B CA 1
ATOM 7112 C C . VAL B 1 275 ? 12.68 -29.406 -2.66 1 98.38 275 VAL B C 1
ATOM 7114 O O . VAL B 1 275 ? 12.281 -29.594 -1.509 1 98.38 275 VAL B O 1
ATOM 7117 N N . ARG B 1 276 ? 12.07 -29.828 -3.703 1 98.06 276 ARG B N 1
ATOM 7118 C CA . ARG B 1 276 ? 10.906 -30.688 -3.604 1 98.06 276 ARG B CA 1
ATOM 7119 C C . ARG B 1 276 ? 10.719 -31.5 -4.879 1 98.06 276 ARG B C 1
ATOM 7121 O O . ARG B 1 276 ? 11.383 -31.25 -5.887 1 98.06 276 ARG B O 1
ATOM 7128 N N . LYS B 1 277 ? 9.891 -32.531 -4.828 1 97.25 277 LYS B N 1
ATOM 7129 C CA . LYS B 1 277 ? 9.508 -33.375 -5.977 1 97.25 277 LYS B CA 1
ATOM 7130 C C . LYS B 1 277 ? 8.008 -33.312 -6.223 1 97.25 277 LYS B C 1
ATOM 7132 O O . LYS B 1 277 ? 7.211 -33.469 -5.293 1 97.25 277 LYS B O 1
ATOM 7137 N N . VAL B 1 278 ? 7.645 -32.969 -7.453 1 97.94 278 VAL B N 1
ATOM 7138 C CA . VAL B 1 278 ? 6.246 -32.938 -7.867 1 97.94 278 VAL B CA 1
ATOM 7139 C C . VAL B 1 278 ? 6.008 -33.969 -8.969 1 97.94 278 VAL B C 1
ATOM 7141 O O . VAL B 1 278 ? 6.773 -34.031 -9.938 1 97.94 278 VAL B O 1
ATOM 7144 N N . GLU B 1 279 ? 4.941 -34.781 -8.758 1 96.69 279 GLU B N 1
ATOM 7145 C CA . GLU B 1 279 ? 4.625 -35.812 -9.742 1 96.69 279 GLU B CA 1
ATOM 7146 C C . GLU B 1 279 ? 3.123 -36.062 -9.797 1 96.69 279 GLU B C 1
ATOM 7148 O O . GLU B 1 279 ? 2.41 -35.844 -8.82 1 96.69 279 GLU B O 1
ATOM 7153 N N . VAL B 1 280 ? 2.67 -36.469 -10.961 1 97.94 280 VAL B N 1
ATOM 7154 C CA . VAL B 1 280 ? 1.329 -37 -11.141 1 97.94 280 VAL B CA 1
ATOM 7155 C C . VAL B 1 280 ? 1.42 -38.5 -11.477 1 97.94 280 VAL B C 1
ATOM 7157 O O . VAL B 1 280 ? 2.084 -38.875 -12.438 1 97.94 280 VAL B O 1
ATOM 7160 N N . LYS B 1 281 ? 0.796 -39.281 -10.609 1 95.44 281 LYS B N 1
ATOM 7161 C CA . LYS B 1 281 ? 0.878 -40.75 -10.781 1 95.44 281 LYS B CA 1
ATOM 7162 C C . LYS B 1 281 ? -0.386 -41.438 -10.281 1 95.44 281 LYS B C 1
ATOM 7164 O O . LYS B 1 281 ? -0.848 -41.156 -9.172 1 95.44 281 LYS B O 1
ATOM 7169 N N . SER B 1 282 ? -0.972 -42.312 -11.094 1 95 282 SER B N 1
ATOM 7170 C CA . SER B 1 282 ? -2.074 -43.188 -10.711 1 95 282 SER B CA 1
ATOM 7171 C C . SER B 1 282 ? -3.258 -42.406 -10.18 1 95 282 SER B C 1
ATOM 7173 O O . SER B 1 282 ? -3.795 -42.719 -9.109 1 95 282 SER B O 1
ATOM 7175 N N . GLY B 1 283 ? -3.527 -41.312 -10.867 1 96.06 283 GLY B N 1
ATOM 7176 C CA . GLY B 1 283 ? -4.703 -40.531 -10.523 1 96.06 283 GLY B CA 1
ATOM 7177 C C . GLY B 1 283 ? -4.496 -39.656 -9.305 1 96.06 283 GLY B C 1
ATOM 7178 O O . GLY B 1 283 ? -5.453 -39.094 -8.75 1 96.06 283 GLY B O 1
ATOM 7179 N N . LYS B 1 284 ? -3.211 -39.562 -8.875 1 96.94 284 LYS B N 1
ATOM 7180 C CA . LYS B 1 284 ? -2.904 -38.75 -7.695 1 96.94 284 LYS B CA 1
ATOM 7181 C C . LYS B 1 284 ? -1.899 -37.656 -8.023 1 96.94 284 LYS B C 1
ATOM 7183 O O . LYS B 1 284 ? -1.156 -37.75 -9 1 96.94 284 LYS B O 1
ATOM 7188 N N . PHE B 1 285 ? -1.955 -36.594 -7.297 1 98.06 285 PHE B N 1
ATOM 7189 C CA . PHE B 1 285 ? -0.942 -35.531 -7.305 1 98.06 285 PHE B CA 1
ATOM 7190 C C . PHE B 1 285 ? 0 -35.688 -6.117 1 98.06 285 PHE B C 1
ATOM 7192 O O . PHE B 1 285 ? -0.439 -35.656 -4.965 1 98.06 285 PHE B O 1
ATOM 7199 N N . LEU B 1 286 ? 1.266 -35.844 -6.379 1 97.88 286 LEU B N 1
ATOM 7200 C CA . LEU B 1 286 ? 2.213 -36.125 -5.312 1 97.88 286 LEU B CA 1
ATOM 7201 C C . LEU B 1 286 ? 3.184 -34.969 -5.105 1 97.88 286 LEU B C 1
ATOM 7203 O O . LEU B 1 286 ? 3.664 -34.375 -6.074 1 97.88 286 LEU B O 1
ATOM 7207 N N . ILE B 1 287 ? 3.375 -34.594 -3.916 1 97.94 287 ILE B N 1
ATOM 7208 C CA . ILE B 1 287 ? 4.488 -33.75 -3.492 1 97.94 287 ILE B CA 1
ATOM 7209 C C . ILE B 1 287 ? 5.379 -34.5 -2.52 1 97.94 287 ILE B C 1
ATOM 7211 O O . ILE B 1 287 ? 4.902 -35.031 -1.509 1 97.94 287 ILE B O 1
ATOM 7215 N N . ASN B 1 288 ? 6.633 -34.656 -2.885 1 97.44 288 ASN B N 1
ATOM 7216 C CA . ASN B 1 288 ? 7.609 -35.406 -2.102 1 97.44 288 ASN B CA 1
ATOM 7217 C C . ASN B 1 288 ? 7.172 -36.844 -1.89 1 97.44 288 ASN B C 1
ATOM 7219 O O . ASN B 1 288 ? 7.293 -37.375 -0.786 1 97.44 288 ASN B O 1
ATOM 7223 N N . GLY B 1 289 ? 6.547 -37.406 -2.863 1 95.88 289 GLY B N 1
ATOM 7224 C CA . GLY B 1 289 ? 6.199 -38.812 -2.879 1 95.88 289 GLY B CA 1
ATOM 7225 C C . GLY B 1 289 ? 4.898 -39.125 -2.156 1 95.88 289 GLY B C 1
ATOM 7226 O O . GLY B 1 289 ? 4.441 -40.25 -2.141 1 95.88 289 GLY B O 1
ATOM 7227 N N . GLU B 1 290 ? 4.258 -38.094 -1.655 1 96.38 290 GLU B N 1
ATOM 7228 C CA . GLU B 1 290 ? 3.018 -38.281 -0.909 1 96.38 290 GLU B CA 1
ATOM 7229 C C . GLU B 1 290 ? 1.847 -37.594 -1.611 1 96.38 290 GLU B C 1
ATOM 7231 O O . GLU B 1 290 ? 1.991 -36.5 -2.143 1 96.38 290 GLU B O 1
ATOM 7236 N N . PRO B 1 291 ? 0.646 -38.312 -1.595 1 97.19 291 PRO B N 1
ATOM 7237 C CA . PRO B 1 291 ? -0.519 -37.656 -2.197 1 97.19 291 PRO B CA 1
ATOM 7238 C C . PRO B 1 291 ? -0.84 -36.312 -1.557 1 97.19 291 PRO B C 1
ATOM 7240 O O . PRO B 1 291 ? -0.903 -36.188 -0.329 1 97.19 291 PRO B O 1
ATOM 7243 N N . PHE B 1 292 ? -0.985 -35.312 -2.357 1 97.88 292 PHE B N 1
ATOM 7244 C CA . PHE B 1 292 ? -1.3 -33.969 -1.928 1 97.88 292 PHE B CA 1
ATOM 7245 C C . PHE B 1 292 ? -2.74 -33.625 -2.271 1 97.88 292 PHE B C 1
ATOM 7247 O O . PHE B 1 292 ? -3.199 -33.875 -3.387 1 97.88 292 PHE B O 1
ATOM 7254 N N . TYR B 1 293 ? -3.533 -33.062 -1.366 1 98 293 TYR B N 1
ATOM 7255 C CA . TYR B 1 293 ? -4.895 -32.562 -1.576 1 98 293 TYR B CA 1
ATOM 7256 C C . TYR B 1 293 ? -4.934 -31.047 -1.584 1 98 293 TYR B C 1
ATOM 7258 O O . TYR B 1 293 ? -4.66 -30.406 -0.567 1 98 293 TYR B O 1
ATOM 7266 N N . PHE B 1 294 ? -5.301 -30.484 -2.723 1 98.5 294 PHE B N 1
ATOM 7267 C CA . PHE B 1 294 ? -5.375 -29.031 -2.855 1 98.5 294 PHE B CA 1
ATOM 7268 C C . PHE B 1 294 ? -6.559 -28.484 -2.072 1 98.5 294 PHE B C 1
ATOM 7270 O O . PHE B 1 294 ? -7.715 -28.766 -2.393 1 98.5 294 PHE B O 1
ATOM 7277 N N . LYS B 1 295 ? -6.34 -27.719 -1.045 1 98.31 295 LYS B N 1
ATOM 7278 C CA . LYS B 1 295 ? -7.316 -26.938 -0.278 1 98.31 295 LYS B CA 1
ATOM 7279 C C . LYS B 1 295 ? -7.078 -25.438 -0.439 1 98.31 295 LYS B C 1
ATOM 7281 O O . LYS B 1 295 ? -6.051 -24.922 -0.005 1 98.31 295 LYS B O 1
ATOM 7286 N N . GLY B 1 296 ? -7.969 -24.75 -1.214 1 98.44 296 GLY B N 1
ATOM 7287 C CA . GLY B 1 296 ? -7.688 -23.328 -1.338 1 98.44 296 GLY B CA 1
ATOM 7288 C C . GLY B 1 296 ? -8.609 -22.609 -2.316 1 98.44 296 GLY B C 1
ATOM 7289 O O . GLY B 1 296 ? -9.828 -22.781 -2.264 1 98.44 296 GLY B O 1
ATOM 7290 N N . PHE B 1 297 ? -7.961 -21.812 -3.129 1 98.5 297 PHE B N 1
ATOM 7291 C CA . PHE B 1 297 ? -8.82 -20.828 -3.754 1 98.5 297 PHE B CA 1
ATOM 7292 C C . PHE B 1 297 ? -8.367 -20.516 -5.176 1 98.5 297 PHE B C 1
ATOM 7294 O O . PHE B 1 297 ? -7.176 -20.625 -5.484 1 98.5 297 PHE B O 1
ATOM 7301 N N . GLY B 1 298 ? -9.398 -20.234 -6.055 1 97.88 298 GLY B N 1
ATOM 7302 C CA . GLY B 1 298 ? -9.07 -19.141 -6.973 1 97.88 298 GLY B CA 1
ATOM 7303 C C . GLY B 1 298 ? -9.023 -17.781 -6.301 1 97.88 298 GLY B C 1
ATOM 7304 O O . GLY B 1 298 ? -9.805 -17.516 -5.383 1 97.88 298 GLY B O 1
ATOM 7305 N N . LYS B 1 299 ? -8.109 -16.984 -6.73 1 96.12 299 LYS B N 1
ATOM 7306 C CA . LYS B 1 299 ? -7.945 -15.695 -6.059 1 96.12 299 LYS B CA 1
ATOM 7307 C C . LYS B 1 299 ? -7.652 -14.578 -7.059 1 96.12 299 LYS B C 1
ATOM 7309 O O . LYS B 1 299 ? -7.02 -14.82 -8.094 1 96.12 299 LYS B O 1
ATOM 7314 N N . HIS B 1 300 ? -8.227 -13.422 -6.816 1 96.56 300 HIS B N 1
ATOM 7315 C CA . HIS B 1 300 ? -7.824 -12.219 -7.531 1 96.56 300 HIS B CA 1
ATOM 7316 C C . HIS B 1 300 ? -6.957 -11.32 -6.656 1 96.56 300 HIS B C 1
ATOM 7318 O O . HIS B 1 300 ? -7.176 -11.227 -5.445 1 96.56 300 HIS B O 1
ATOM 7324 N N . GLU B 1 301 ? -5.953 -10.734 -7.254 1 96.69 301 GLU B N 1
ATOM 7325 C CA . GLU B 1 301 ? -5.391 -9.539 -6.629 1 96.69 301 GLU B CA 1
ATOM 7326 C C . GLU B 1 301 ? -6.344 -8.352 -6.754 1 96.69 301 GLU B C 1
ATOM 7328 O O . GLU B 1 301 ? -6.395 -7.699 -7.797 1 96.69 301 GLU B O 1
ATOM 7333 N N . ASP B 1 302 ? -7.098 -8.133 -5.773 1 97 302 ASP B N 1
ATOM 7334 C CA . ASP B 1 302 ? -8.102 -7.07 -5.762 1 97 302 ASP B CA 1
ATOM 7335 C C . ASP B 1 302 ? -8.297 -6.512 -4.355 1 97 302 ASP B C 1
ATOM 7337 O O . ASP B 1 302 ? -8.617 -7.254 -3.424 1 97 302 ASP B O 1
ATOM 7341 N N . ALA B 1 303 ? -8.047 -5.285 -4.199 1 95.5 303 ALA B N 1
ATOM 7342 C CA . ALA B 1 303 ? -8.258 -4.598 -2.93 1 95.5 303 ALA B CA 1
ATOM 7343 C C . ALA B 1 303 ? -8.938 -3.244 -3.148 1 95.5 303 ALA B C 1
ATOM 7345 O O . ALA B 1 303 ? -8.922 -2.709 -4.262 1 95.5 303 ALA B O 1
ATOM 7346 N N . TYR B 1 304 ? -9.523 -2.707 -2.064 1 94.94 304 TYR B N 1
ATOM 7347 C CA . TYR B 1 304 ? -10.031 -1.342 -2.146 1 94.94 304 TYR B CA 1
ATOM 7348 C C . TYR B 1 304 ? -8.906 -0.356 -2.438 1 94.94 304 TYR B C 1
ATOM 7350 O O . TYR B 1 304 ? -7.816 -0.458 -1.862 1 94.94 304 TYR B O 1
ATOM 7358 N N . VAL B 1 305 ? -9.125 0.484 -3.324 1 96.19 305 VAL B N 1
ATOM 7359 C CA . VAL B 1 305 ? -8.367 1.687 -3.645 1 96.19 305 VAL B CA 1
ATOM 7360 C C . VAL B 1 305 ? -7.129 1.313 -4.457 1 96.19 305 VAL B C 1
ATOM 7362 O O . VAL B 1 305 ? -6.852 1.924 -5.492 1 96.19 305 VAL B O 1
ATOM 7365 N N . ASN B 1 306 ? -6.395 0.263 -4.082 1 97.75 306 ASN B N 1
ATOM 7366 C CA . ASN B 1 306 ? -5.215 -0.135 -4.844 1 97.75 306 ASN B CA 1
ATOM 7367 C C . ASN B 1 306 ? -5.598 -0.905 -6.105 1 97.75 306 ASN B C 1
ATOM 7369 O O . ASN B 1 306 ? -4.766 -1.107 -6.992 1 97.75 306 ASN B O 1
ATOM 7373 N N . GLY B 1 307 ? -6.859 -1.343 -6.16 1 97.31 307 GLY B N 1
ATOM 7374 C CA . GLY B 1 307 ? -7.219 -2.195 -7.281 1 97.31 307 GLY B CA 1
ATOM 7375 C C . GLY B 1 307 ? -6.367 -3.447 -7.379 1 97.31 307 GLY B C 1
ATOM 7376 O O . GLY B 1 307 ? -6.27 -4.211 -6.418 1 97.31 307 GLY B O 1
ATOM 7377 N N . ARG B 1 308 ? -5.738 -3.596 -8.453 1 97.44 308 ARG B N 1
ATOM 7378 C CA . ARG B 1 308 ? -4.855 -4.746 -8.625 1 97.44 308 ARG B CA 1
ATOM 7379 C C . ARG B 1 308 ? -3.41 -4.379 -8.305 1 97.44 308 ARG B C 1
ATOM 7381 O O . ARG B 1 308 ? -2.502 -5.188 -8.5 1 97.44 308 ARG B O 1
ATOM 7388 N N . GLY B 1 309 ? -3.166 -3.152 -7.891 1 97.88 309 GLY B N 1
ATOM 7389 C CA . GLY B 1 309 ? -1.825 -2.717 -7.531 1 97.88 309 GLY B CA 1
ATOM 7390 C C . GLY B 1 309 ? -1.251 -3.469 -6.348 1 97.88 309 GLY B C 1
ATOM 7391 O O . GLY B 1 309 ? -1.986 -3.867 -5.441 1 97.88 309 GLY B O 1
ATOM 7392 N N . LEU B 1 310 ? 0.048 -3.588 -6.324 1 98.12 310 LEU B N 1
ATOM 7393 C CA . LEU B 1 310 ? 0.741 -4.301 -5.254 1 98.12 310 LEU B CA 1
ATOM 7394 C C . LEU B 1 310 ? 0.496 -3.631 -3.908 1 98.12 310 LEU B C 1
ATOM 7396 O O . LEU B 1 310 ? 0.653 -2.416 -3.775 1 98.12 310 LEU B O 1
ATOM 7400 N N . ASN B 1 311 ? 0.092 -4.336 -2.945 1 97.56 311 ASN B N 1
ATOM 7401 C CA . ASN B 1 311 ? 0.011 -3.992 -1.528 1 97.56 311 ASN B CA 1
ATOM 7402 C C . ASN B 1 311 ? 0.446 -5.156 -0.644 1 97.56 311 ASN B C 1
ATOM 7404 O O . ASN B 1 311 ? -0.329 -6.086 -0.407 1 97.56 311 ASN B O 1
ATOM 7408 N N . GLU B 1 312 ? 1.646 -5.066 -0.071 1 97.75 312 GLU B N 1
ATOM 7409 C CA . GLU B 1 312 ? 2.262 -6.164 0.667 1 97.75 312 GLU B CA 1
ATOM 7410 C C . GLU B 1 312 ? 1.469 -6.5 1.927 1 97.75 312 GLU B C 1
ATOM 7412 O O . GLU B 1 312 ? 1.446 -7.648 2.367 1 97.75 312 GLU B O 1
ATOM 7417 N N . ALA B 1 313 ? 0.833 -5.504 2.539 1 98.12 313 ALA B N 1
ATOM 7418 C CA . ALA B 1 313 ? 0.023 -5.77 3.727 1 98.12 313 ALA B CA 1
ATOM 7419 C C . ALA B 1 313 ? -1.119 -6.73 3.408 1 98.12 313 ALA B C 1
ATOM 7421 O O . ALA B 1 313 ? -1.408 -7.641 4.191 1 98.12 313 ALA B O 1
ATOM 7422 N N . TYR B 1 314 ? -1.762 -6.527 2.248 1 98.19 314 TYR B N 1
ATOM 7423 C CA . TYR B 1 314 ? -2.812 -7.445 1.816 1 98.19 314 TYR B CA 1
ATOM 7424 C C . TYR B 1 314 ? -2.246 -8.828 1.53 1 98.19 314 TYR B C 1
ATOM 7426 O O . TYR B 1 314 ? -2.883 -9.844 1.83 1 98.19 314 TYR B O 1
ATOM 7434 N N . ASN B 1 315 ? -1.067 -8.852 0.898 1 98.38 315 ASN B N 1
ATOM 7435 C CA . ASN B 1 315 ? -0.439 -10.141 0.655 1 98.38 315 ASN B CA 1
ATOM 7436 C C . ASN B 1 315 ? -0.25 -10.93 1.951 1 98.38 315 ASN B C 1
ATOM 7438 O O . ASN B 1 315 ? -0.617 -12.102 2.031 1 98.38 315 ASN B O 1
ATOM 7442 N N . VAL B 1 316 ? 0.286 -10.289 2.965 1 98.44 316 VAL B N 1
ATOM 7443 C CA . VAL B 1 316 ? 0.583 -10.922 4.242 1 98.44 316 VAL B CA 1
ATOM 7444 C C . VAL B 1 316 ? -0.715 -11.359 4.918 1 98.44 316 VAL B C 1
ATOM 7446 O O . VAL B 1 316 ? -0.829 -12.492 5.391 1 98.44 316 VAL B O 1
ATOM 7449 N N . LEU B 1 317 ? -1.713 -10.477 4.926 1 98.44 317 LEU B N 1
ATOM 7450 C CA . LEU B 1 317 ? -2.98 -10.805 5.57 1 98.44 317 LEU B CA 1
ATOM 7451 C C . LEU B 1 317 ? -3.646 -11.992 4.883 1 98.44 317 LEU B C 1
ATOM 7453 O O . LEU B 1 317 ? -4.152 -12.898 5.551 1 98.44 317 LEU B O 1
ATOM 7457 N N . ASP B 1 318 ? -3.68 -11.953 3.541 1 98.44 318 ASP B N 1
ATOM 7458 C CA . ASP B 1 318 ? -4.32 -13.031 2.793 1 98.44 318 ASP B CA 1
ATOM 7459 C C . ASP B 1 318 ? -3.699 -14.383 3.141 1 98.44 318 ASP B C 1
ATOM 7461 O O . ASP B 1 318 ? -4.414 -15.367 3.348 1 98.44 318 ASP B O 1
ATOM 7465 N N . ILE B 1 319 ? -2.369 -14.445 3.193 1 98.31 319 ILE B N 1
ATOM 7466 C CA . ILE B 1 319 ? -1.676 -15.695 3.506 1 98.31 319 ILE B CA 1
ATOM 7467 C C . ILE B 1 319 ? -2.016 -16.125 4.93 1 98.31 319 ILE B C 1
ATOM 7469 O O . ILE B 1 319 ? -2.234 -17.312 5.184 1 98.31 319 ILE B O 1
ATOM 7473 N N . ASN B 1 320 ? -2.082 -15.148 5.855 1 97.62 320 ASN B N 1
ATOM 7474 C CA . ASN B 1 320 ? -2.449 -15.461 7.23 1 97.62 320 ASN B CA 1
ATOM 7475 C C . ASN B 1 320 ? -3.863 -16.031 7.316 1 97.62 320 ASN B C 1
ATOM 7477 O O . ASN B 1 320 ? -4.113 -16.984 8.062 1 97.62 320 ASN B O 1
ATOM 7481 N N . LEU B 1 321 ? -4.762 -15.438 6.582 1 98.19 321 LEU B N 1
ATOM 7482 C CA . LEU B 1 321 ? -6.137 -15.93 6.547 1 98.19 321 LEU B CA 1
ATOM 7483 C C . LEU B 1 321 ? -6.199 -17.344 5.992 1 98.19 321 LEU B C 1
ATOM 7485 O O . LEU B 1 321 ? -6.887 -18.203 6.543 1 98.19 321 LEU B O 1
ATOM 7489 N N . MET B 1 322 ? -5.48 -17.594 4.93 1 98.19 322 MET B N 1
ATOM 7490 C CA . MET B 1 322 ? -5.445 -18.922 4.32 1 98.19 322 MET B CA 1
ATOM 7491 C C . MET B 1 322 ? -4.922 -19.953 5.305 1 98.19 322 MET B C 1
ATOM 7493 O O . MET B 1 322 ? -5.559 -20.984 5.527 1 98.19 322 MET B O 1
ATOM 7497 N N . LYS B 1 323 ? -3.82 -19.656 5.91 1 97 323 LYS B N 1
ATOM 7498 C CA . LYS B 1 323 ? -3.215 -20.594 6.848 1 97 323 LYS B CA 1
ATOM 7499 C C . LYS B 1 323 ? -4.141 -20.859 8.031 1 97 323 LYS B C 1
ATOM 7501 O O . LYS B 1 323 ? -4.281 -22.016 8.461 1 97 323 LYS B O 1
ATOM 7506 N N . GLN B 1 324 ? -4.781 -19.844 8.508 1 95.69 324 GLN B N 1
ATOM 7507 C CA . GLN B 1 324 ? -5.656 -19.969 9.672 1 95.69 324 GLN B CA 1
ATOM 7508 C C . GLN B 1 324 ? -6.82 -20.906 9.375 1 95.69 324 GLN B C 1
ATOM 7510 O O . GLN B 1 324 ? -7.254 -21.672 10.25 1 95.69 324 GLN B O 1
ATOM 7515 N N . MET B 1 325 ? -7.285 -20.906 8.156 1 97.06 325 MET B N 1
ATOM 7516 C CA . MET B 1 325 ? -8.469 -21.703 7.859 1 97.06 325 MET B CA 1
ATOM 7517 C C . MET B 1 325 ? -8.086 -23.062 7.285 1 97.06 325 MET B C 1
ATOM 7519 O O . MET B 1 325 ? -8.945 -23.844 6.863 1 97.06 325 MET B O 1
ATOM 7523 N N . GLY B 1 326 ? -6.82 -23.297 7.164 1 97.31 326 GLY B N 1
ATOM 7524 C CA . GLY B 1 326 ? -6.355 -24.625 6.762 1 97.31 326 GLY B CA 1
ATOM 7525 C C . GLY B 1 326 ? -6.141 -24.75 5.266 1 97.31 326 GLY B C 1
ATOM 7526 O O . GLY B 1 326 ? -5.93 -25.859 4.758 1 97.31 326 GLY B O 1
ATOM 7527 N N . ALA B 1 327 ? -6.172 -23.609 4.566 1 98.5 327 ALA B N 1
ATOM 7528 C CA . ALA B 1 327 ? -5.867 -23.641 3.139 1 98.5 327 ALA B CA 1
ATOM 7529 C C . ALA B 1 327 ? -4.367 -23.812 2.9 1 98.5 327 ALA B C 1
ATOM 7531 O O . ALA B 1 327 ? -3.549 -23.328 3.686 1 98.5 327 ALA B O 1
ATOM 7532 N N . ASN B 1 328 ? -4.012 -24.469 1.748 1 98.62 328 ASN B N 1
ATOM 7533 C CA . ASN B 1 328 ? -2.6 -24.734 1.479 1 98.62 328 ASN B CA 1
ATOM 7534 C C . ASN B 1 328 ? -2.227 -24.375 0.044 1 98.62 328 ASN B C 1
ATOM 7536 O O . ASN B 1 328 ? -1.094 -24.594 -0.383 1 98.62 328 ASN B O 1
ATOM 7540 N N . SER B 1 329 ? -3.207 -23.781 -0.709 1 98.75 329 SER B N 1
ATOM 7541 C CA . SER B 1 329 ? -2.93 -23.547 -2.123 1 98.75 329 SER B CA 1
ATOM 7542 C C . SER B 1 329 ? -3.861 -22.5 -2.707 1 98.75 329 SER B C 1
ATOM 7544 O O . SER B 1 329 ? -4.902 -22.188 -2.125 1 98.75 329 SER B O 1
ATOM 7546 N N . PHE B 1 330 ? -3.389 -21.875 -3.77 1 98.75 330 PHE B N 1
ATOM 7547 C CA . PHE B 1 330 ? -4.305 -21.109 -4.598 1 98.75 330 PHE B CA 1
ATOM 7548 C C . PHE 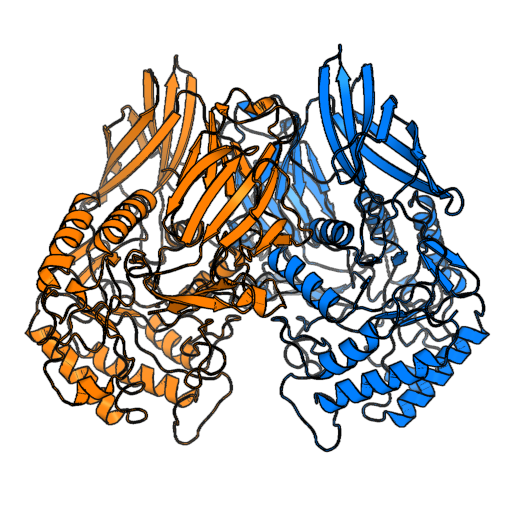B 1 330 ? -3.859 -21.125 -6.055 1 98.75 330 PHE B C 1
ATOM 7550 O O . PHE B 1 330 ? -2.742 -21.531 -6.363 1 98.75 330 PHE B O 1
ATOM 7557 N N . ARG B 1 331 ? -4.762 -20.875 -6.914 1 98.75 331 ARG B N 1
ATOM 7558 C CA . ARG B 1 331 ? -4.527 -20.625 -8.336 1 98.75 331 ARG B CA 1
ATOM 7559 C C . ARG B 1 331 ? -4.52 -19.125 -8.633 1 98.75 331 ARG B C 1
ATOM 7561 O O . ARG B 1 331 ? -5.352 -18.391 -8.109 1 98.75 331 ARG B O 1
ATOM 7568 N N . THR B 1 332 ? -3.521 -18.672 -9.406 1 98.25 332 THR B N 1
ATOM 7569 C CA . THR B 1 332 ? -3.42 -17.25 -9.734 1 98.25 332 THR B CA 1
ATOM 7570 C C . THR B 1 332 ? -4.465 -16.859 -10.773 1 98.25 332 THR B C 1
ATOM 7572 O O . THR B 1 332 ? -4.121 -16.453 -11.883 1 98.25 332 THR B O 1
ATOM 7575 N N . SER B 1 333 ? -5.789 -17.047 -10.453 1 95.38 333 SER B N 1
ATOM 7576 C CA . SER B 1 333 ? -6.883 -16.672 -11.336 1 95.38 333 SER B CA 1
ATOM 7577 C C . SER B 1 333 ? -7.02 -15.148 -11.422 1 95.38 333 SER B C 1
ATOM 7579 O O . SER B 1 333 ? -7.164 -14.477 -10.398 1 95.38 333 SER B O 1
ATOM 7581 N N . HIS B 1 334 ? -6.805 -14.844 -12.625 1 96.25 334 HIS B N 1
ATOM 7582 C CA . HIS B 1 334 ? -6.715 -15.391 -13.969 1 96.25 334 HIS B CA 1
ATOM 7583 C C . HIS B 1 334 ? -5.496 -14.852 -14.703 1 96.25 334 HIS B C 1
ATOM 7585 O O . HIS B 1 334 ? -5.504 -14.734 -15.938 1 96.25 334 HIS B O 1
ATOM 7591 N N . TYR B 1 335 ? -4.484 -14.445 -13.945 1 97.5 335 TYR B N 1
ATOM 7592 C CA . TYR B 1 335 ? -3.266 -13.836 -14.469 1 97.5 335 TYR B CA 1
ATOM 7593 C C . TYR B 1 335 ? -2.092 -14.07 -13.523 1 97.5 335 TYR B C 1
ATOM 7595 O O . TYR B 1 335 ? -2.285 -14.414 -12.359 1 97.5 335 TYR B O 1
ATOM 7603 N N . PRO B 1 336 ? -0.851 -13.883 -14.055 1 97.88 336 PRO B N 1
ATOM 7604 C CA . PRO B 1 336 ? 0.314 -13.977 -13.172 1 97.88 336 PRO B CA 1
ATOM 7605 C C . PRO B 1 336 ? 0.291 -12.945 -12.047 1 97.88 336 PRO B C 1
ATOM 7607 O O . PRO B 1 336 ? 0.015 -11.766 -12.297 1 97.88 336 PRO B O 1
ATOM 7610 N N . TYR B 1 337 ? 0.592 -13.375 -10.836 1 98.19 337 TYR B N 1
ATOM 7611 C CA . TYR B 1 337 ? 0.604 -12.5 -9.672 1 98.19 337 TYR B CA 1
ATOM 7612 C C . TYR B 1 337 ? 1.951 -11.805 -9.531 1 98.19 337 TYR B C 1
ATOM 7614 O O . TYR B 1 337 ? 2.883 -12.078 -10.289 1 98.19 337 TYR B O 1
ATOM 7622 N N . SER B 1 338 ? 2.006 -10.859 -8.617 1 98.12 338 SER B N 1
ATOM 7623 C CA . SER B 1 338 ? 3.24 -10.133 -8.352 1 98.12 338 SER B CA 1
ATOM 7624 C C . SER B 1 338 ? 4.359 -11.078 -7.926 1 98.12 338 SER B C 1
ATOM 7626 O O . SER B 1 338 ? 4.105 -12.109 -7.309 1 98.12 338 SER B O 1
ATOM 7628 N N . GLU B 1 339 ? 5.566 -10.742 -8.273 1 98.12 339 GLU B N 1
ATOM 7629 C CA . GLU B 1 339 ? 6.727 -11.5 -7.809 1 98.12 339 GLU B CA 1
ATOM 7630 C C . GLU B 1 339 ? 6.785 -11.531 -6.285 1 98.12 339 GLU B C 1
ATOM 7632 O O . GLU B 1 339 ? 7.227 -12.523 -5.699 1 98.12 339 GLU B O 1
ATOM 7637 N N . GLU B 1 340 ? 6.312 -10.453 -5.664 1 98.31 340 GLU B N 1
ATOM 7638 C CA . GLU B 1 340 ? 6.273 -10.359 -4.207 1 98.31 340 GLU B CA 1
ATOM 7639 C C . GLU B 1 340 ? 5.391 -11.445 -3.609 1 98.31 340 GLU B C 1
ATOM 7641 O O . GLU B 1 340 ? 5.773 -12.109 -2.641 1 98.31 340 GLU B O 1
ATOM 7646 N N . MET B 1 341 ? 4.219 -11.664 -4.199 1 98.5 341 MET B N 1
ATOM 7647 C CA . MET B 1 341 ? 3.322 -12.711 -3.719 1 98.5 341 MET B CA 1
ATOM 7648 C C . MET B 1 341 ? 3.938 -14.094 -3.926 1 98.5 341 MET B C 1
ATOM 7650 O O . MET B 1 341 ? 3.85 -14.953 -3.051 1 98.5 341 MET B O 1
ATOM 7654 N N . MET B 1 342 ? 4.578 -14.312 -5.07 1 98.62 342 MET B N 1
ATOM 7655 C CA . MET B 1 342 ? 5.18 -15.617 -5.355 1 98.62 342 MET B CA 1
ATOM 7656 C C . MET B 1 342 ? 6.309 -15.922 -4.375 1 98.62 342 MET B C 1
ATOM 7658 O O . MET B 1 342 ? 6.418 -17.047 -3.875 1 98.62 342 MET B O 1
ATOM 7662 N N . ARG B 1 343 ? 7.125 -14.945 -4.086 1 98.12 343 ARG B N 1
ATOM 7663 C CA . ARG B 1 343 ? 8.203 -15.109 -3.119 1 98.12 343 ARG B CA 1
ATOM 7664 C C . ARG B 1 343 ? 7.656 -15.367 -1.721 1 98.12 343 ARG B C 1
ATOM 7666 O O . ARG B 1 343 ? 8.219 -16.172 -0.965 1 98.12 343 ARG B O 1
ATOM 7673 N N . LEU B 1 344 ? 6.59 -14.672 -1.392 1 98.44 344 LEU B N 1
ATOM 7674 C CA . LEU B 1 344 ? 5.941 -14.898 -0.104 1 98.44 344 LEU B CA 1
ATOM 7675 C C . LEU B 1 344 ? 5.402 -16.328 -0.009 1 98.44 344 LEU B C 1
ATOM 7677 O O . LEU B 1 344 ? 5.488 -16.953 1.046 1 98.44 344 LEU B O 1
ATOM 7681 N N . CYS B 1 345 ? 4.844 -16.828 -1.102 1 98.75 345 CYS B N 1
ATOM 7682 C CA . CYS B 1 345 ? 4.332 -18.188 -1.135 1 98.75 345 CYS B CA 1
ATOM 7683 C C . CYS B 1 345 ? 5.457 -19.203 -0.942 1 98.75 345 CYS B C 1
ATOM 7685 O O . CYS B 1 345 ? 5.285 -20.203 -0.246 1 98.75 345 CYS B O 1
ATOM 7687 N N . ASP B 1 346 ? 6.617 -18.938 -1.536 1 98.56 346 ASP B N 1
ATOM 7688 C CA . ASP B 1 346 ? 7.781 -19.781 -1.298 1 98.56 346 ASP B CA 1
ATOM 7689 C C . ASP B 1 346 ? 8.117 -19.859 0.191 1 98.56 346 ASP B C 1
ATOM 7691 O O . ASP B 1 346 ? 8.32 -20.938 0.737 1 98.56 346 ASP B O 1
ATOM 7695 N N . ARG B 1 347 ? 8.117 -18.766 0.785 1 97.62 347 ARG B N 1
ATOM 7696 C CA . ARG B 1 347 ? 8.555 -18.656 2.172 1 97.62 347 ARG B CA 1
ATOM 7697 C C . ARG B 1 347 ? 7.516 -19.234 3.123 1 97.62 347 ARG B C 1
ATOM 7699 O O . ARG B 1 347 ? 7.867 -19.828 4.145 1 97.62 347 ARG B O 1
ATOM 7706 N N . GLU B 1 348 ? 6.223 -19.062 2.734 1 97.88 348 GLU B N 1
ATOM 7707 C CA . GLU B 1 348 ? 5.145 -19.422 3.652 1 97.88 348 GLU B CA 1
ATOM 7708 C C . GLU B 1 348 ? 4.637 -20.844 3.381 1 97.88 348 GLU B C 1
ATOM 7710 O O . GLU B 1 348 ? 3.816 -21.359 4.137 1 97.88 348 GLU B O 1
ATOM 7715 N N . GLY B 1 349 ? 5.09 -21.453 2.324 1 98.31 349 GLY B N 1
ATOM 7716 C CA . GLY B 1 349 ? 4.707 -22.812 2.018 1 98.31 349 GLY B CA 1
ATOM 7717 C C . GLY B 1 349 ? 3.328 -22.938 1.398 1 98.31 349 GLY B C 1
ATOM 7718 O O . GLY B 1 349 ? 2.596 -23.891 1.669 1 98.31 349 GLY B O 1
ATOM 7719 N N . ILE B 1 350 ? 2.934 -21.953 0.646 1 98.81 350 ILE B N 1
ATOM 7720 C CA . ILE B 1 350 ? 1.664 -22.016 -0.068 1 98.81 350 ILE B CA 1
ATOM 7721 C C . ILE B 1 350 ? 1.886 -22.578 -1.469 1 98.81 350 ILE B C 1
ATOM 7723 O O . ILE B 1 350 ? 2.76 -22.109 -2.203 1 98.81 350 ILE B O 1
ATOM 7727 N N . VAL B 1 351 ? 1.121 -23.562 -1.856 1 98.88 351 VAL B N 1
ATOM 7728 C CA . VAL B 1 351 ? 1.237 -24.219 -3.158 1 98.88 351 VAL B CA 1
ATOM 7729 C C . VAL B 1 351 ? 0.477 -23.406 -4.207 1 98.88 351 VAL B C 1
ATOM 7731 O O . VAL B 1 351 ? -0.674 -23.016 -3.988 1 98.88 351 VAL B O 1
ATOM 7734 N N . VAL B 1 352 ? 1.135 -23.172 -5.375 1 98.88 352 VAL B N 1
ATOM 7735 C CA . VAL B 1 352 ? 0.542 -22.266 -6.348 1 98.88 352 VAL B CA 1
ATOM 7736 C C . VAL B 1 352 ? 0.372 -22.984 -7.688 1 98.88 352 VAL B C 1
ATOM 7738 O O . VAL B 1 352 ? 1.291 -23.656 -8.156 1 98.88 352 VAL B O 1
ATOM 7741 N N . ILE B 1 353 ? -0.848 -22.953 -8.211 1 98.88 353 ILE B N 1
ATOM 7742 C CA . ILE B 1 353 ? -1.087 -23.172 -9.633 1 98.88 353 ILE B CA 1
ATOM 7743 C C . ILE B 1 353 ? -0.973 -21.844 -10.383 1 98.88 353 ILE B C 1
ATOM 7745 O O . ILE B 1 353 ? -1.797 -20.938 -10.203 1 98.88 353 ILE B O 1
ATOM 7749 N N . ASP B 1 354 ? 0.066 -21.719 -11.164 1 98.75 354 ASP B N 1
ATOM 7750 C CA . ASP B 1 354 ? 0.406 -20.453 -11.812 1 98.75 354 ASP B CA 1
ATOM 7751 C C . ASP B 1 354 ? -0.201 -20.375 -13.211 1 98.75 354 ASP B C 1
ATOM 7753 O O . ASP B 1 354 ? 0.05 -21.234 -14.055 1 98.75 354 ASP B O 1
ATOM 7757 N N . GLU B 1 355 ? -0.997 -19.344 -13.461 1 98.69 355 GLU B N 1
ATOM 7758 C CA . GLU B 1 355 ? -1.886 -19.344 -14.617 1 98.69 355 GLU B CA 1
ATOM 7759 C C . GLU B 1 355 ? -1.561 -18.203 -15.57 1 98.69 355 GLU B C 1
ATOM 7761 O O . GLU B 1 355 ? -1.219 -17.094 -15.133 1 98.69 355 GLU B O 1
ATOM 7766 N N . THR B 1 356 ? -1.657 -18.438 -16.875 1 98.44 356 THR B N 1
ATOM 7767 C CA . THR B 1 356 ? -1.59 -17.391 -17.891 1 98.44 356 THR B CA 1
ATOM 7768 C C . THR B 1 356 ? -2.855 -16.547 -17.891 1 98.44 356 THR B C 1
ATOM 7770 O O . THR B 1 356 ? -3.879 -16.953 -17.328 1 98.44 356 THR B O 1
ATOM 7773 N N . PRO B 1 357 ? -2.816 -15.406 -18.484 1 97.94 357 PRO B N 1
ATOM 7774 C CA . PRO B 1 357 ? -4.031 -14.594 -18.516 1 97.94 357 PRO B CA 1
ATOM 7775 C C . PRO B 1 357 ? -4.949 -14.945 -19.688 1 97.94 357 PRO B C 1
ATOM 7777 O O . PRO B 1 357 ? -5.672 -14.086 -20.188 1 97.94 357 PRO B O 1
ATOM 7780 N N . ALA B 1 358 ? -4.879 -16.172 -20.188 1 97.69 358 ALA B N 1
ATOM 7781 C CA . ALA B 1 358 ? -5.719 -16.641 -21.297 1 97.69 358 ALA B CA 1
ATOM 7782 C C . ALA B 1 358 ? -7.09 -17.078 -20.781 1 97.69 358 ALA B C 1
ATOM 7784 O O . ALA B 1 358 ? -7.453 -18.25 -20.891 1 97.69 358 ALA B O 1
ATOM 7785 N N . VAL B 1 359 ? -7.852 -16.141 -20.359 1 95.88 359 VAL B N 1
ATOM 7786 C CA . VAL B 1 359 ? -9.156 -16.422 -19.781 1 95.88 359 VAL B CA 1
ATOM 7787 C C . VAL B 1 359 ? -10.258 -16.078 -20.781 1 95.88 359 VAL B C 1
ATOM 7789 O O . VAL B 1 359 ? -10.18 -15.062 -21.469 1 95.88 359 VAL B O 1
ATOM 7792 N N . GLY B 1 360 ? -11.219 -16.875 -20.875 1 92 360 GLY B N 1
ATOM 7793 C CA . GLY B 1 360 ? -12.414 -16.578 -21.641 1 92 360 GLY B CA 1
ATOM 7794 C C . GLY B 1 360 ? -12.164 -16.516 -23.125 1 92 360 GLY B C 1
ATOM 7795 O O . GLY B 1 360 ? -12.648 -15.609 -23.812 1 92 360 GLY B O 1
ATOM 7796 N N . LEU B 1 361 ? -11.336 -17.438 -23.656 1 93.38 361 LEU B N 1
ATOM 7797 C CA . LEU B 1 361 ? -11.102 -17.484 -25.094 1 93.38 361 LEU B CA 1
ATOM 7798 C C . LEU B 1 361 ? -12.297 -18.078 -25.828 1 93.38 361 LEU B C 1
ATOM 7800 O O . LEU B 1 361 ? -12.289 -19.266 -26.172 1 93.38 361 LEU B O 1
ATOM 7804 N N . PHE B 1 362 ? -13.328 -17.125 -25.953 1 88.5 362 PHE B N 1
ATOM 7805 C CA . PHE B 1 362 ? -14.602 -17.438 -26.594 1 88.5 362 PHE B CA 1
ATOM 7806 C C . PHE B 1 362 ? -15 -16.328 -27.562 1 88.5 362 PHE B C 1
ATOM 7808 O O . PHE B 1 362 ? -15.023 -15.156 -27.188 1 88.5 362 PHE B O 1
ATOM 7815 N N . ALA B 1 363 ? -15.18 -16.703 -28.844 1 82.12 363 ALA B N 1
ATOM 7816 C CA . ALA B 1 363 ? -15.656 -15.672 -29.766 1 82.12 363 ALA B CA 1
ATOM 7817 C C . ALA B 1 363 ? -17.125 -15.336 -29.5 1 82.12 363 ALA B C 1
ATOM 7819 O O . ALA B 1 363 ? -17.531 -14.18 -29.594 1 82.12 363 ALA B O 1
ATOM 7820 N N . ALA B 1 364 ? -17.969 -16.312 -29.312 1 68 364 ALA B N 1
ATOM 7821 C CA . ALA B 1 364 ? -19.406 -16.094 -29.109 1 68 364 ALA B CA 1
ATOM 7822 C C . ALA B 1 364 ? -19.766 -16.203 -27.641 1 68 364 ALA B C 1
ATOM 7824 O O . ALA B 1 364 ? -20.484 -17.125 -27.234 1 68 364 ALA B O 1
ATOM 7825 N N . PHE B 1 365 ? -18.953 -15.586 -26.797 1 59.91 365 PHE B N 1
ATOM 7826 C CA . PHE B 1 365 ? -19.203 -15.75 -25.375 1 59.91 365 PHE B CA 1
ATOM 7827 C C . PHE B 1 365 ? -20.547 -15.164 -24.984 1 59.91 365 PHE B C 1
ATOM 7829 O O . PHE B 1 365 ? -20.797 -13.969 -25.188 1 59.91 365 PHE B O 1
ATOM 7836 N N . ASN B 1 366 ? -21.719 -15.797 -25.109 1 51.62 366 ASN B N 1
ATOM 7837 C CA . ASN B 1 366 ? -22.938 -15.359 -24.438 1 51.62 366 ASN B CA 1
ATOM 7838 C C . ASN B 1 366 ? -23.172 -16.125 -23.141 1 51.62 366 ASN B C 1
ATOM 7840 O O . ASN B 1 366 ? -22.906 -17.328 -23.078 1 51.62 366 ASN B O 1
ATOM 7844 N N . PHE B 1 367 ? -22.859 -15.578 -22 1 50.22 367 PHE B N 1
ATOM 7845 C CA . PHE B 1 367 ? -23.047 -16.188 -20.688 1 50.22 367 PHE B CA 1
ATOM 7846 C C . PHE B 1 367 ? -24.328 -17 -20.656 1 50.22 367 PHE B C 1
ATOM 7848 O O . PHE B 1 367 ? -24.812 -17.375 -19.578 1 50.22 367 PHE B O 1
ATOM 7855 N N . ASP B 1 368 ? -24.984 -17.203 -21.812 1 45.38 368 ASP B N 1
ATOM 7856 C CA . ASP B 1 368 ? -26.234 -17.953 -21.75 1 45.38 368 ASP B CA 1
ATOM 7857 C C . ASP B 1 368 ? -25.969 -19.453 -21.641 1 45.38 368 ASP B C 1
ATOM 7859 O O . ASP B 1 368 ? -25.859 -20.156 -22.641 1 45.38 368 ASP B O 1
ATOM 7863 N N . VAL B 1 369 ? -25.641 -20.016 -20.406 1 50.94 369 VAL B N 1
ATOM 7864 C CA . VAL B 1 369 ? -25.359 -21.375 -19.969 1 50.94 369 VAL B CA 1
ATOM 7865 C C . VAL B 1 369 ? -26.578 -22.266 -20.25 1 50.94 369 VAL B C 1
ATOM 7867 O O . VAL B 1 369 ? -26.484 -23.484 -20.234 1 50.94 369 VAL B O 1
ATOM 7870 N N . SER B 1 370 ? -27.703 -21.656 -20.5 1 48.91 370 SER B N 1
ATOM 7871 C CA . SER B 1 370 ? -28.906 -22.438 -20.766 1 48.91 370 SER B CA 1
ATOM 7872 C C . SER B 1 370 ? -28.734 -23.297 -22.016 1 48.91 370 SER B C 1
ATOM 7874 O O . SER B 1 370 ? -29.406 -24.328 -22.172 1 48.91 370 SER B O 1
ATOM 7876 N N . ALA B 1 371 ? -27.766 -22.953 -22.812 1 49.69 371 ALA B N 1
ATOM 7877 C CA . ALA B 1 371 ? -27.531 -23.734 -24.031 1 49.69 371 ALA B CA 1
ATOM 7878 C C . ALA B 1 371 ? -26.953 -25.109 -23.688 1 49.69 371 ALA B C 1
ATOM 7880 O O . ALA B 1 371 ? -27.078 -26.047 -24.469 1 49.69 371 ALA B O 1
ATOM 7881 N N . LEU B 1 372 ? -26.297 -25.203 -22.594 1 52.44 372 LEU B N 1
ATOM 7882 C CA . LEU B 1 372 ? -25.75 -26.453 -22.094 1 52.44 372 LEU B CA 1
ATOM 7883 C C . LEU B 1 372 ? -26.859 -27.469 -21.844 1 52.44 372 LEU B C 1
ATOM 7885 O O . LEU B 1 372 ? -26.672 -28.672 -22 1 52.44 372 LEU B O 1
ATOM 7889 N N . GLU B 1 373 ? -27.969 -26.875 -21.328 1 49.16 373 GLU B N 1
ATOM 7890 C CA . GLU B 1 373 ? -29.062 -27.797 -20.984 1 49.16 373 GLU B CA 1
ATOM 7891 C C . GLU B 1 373 ? -29.594 -28.5 -22.219 1 49.16 373 GLU B C 1
ATOM 7893 O O . GLU B 1 373 ? -30.156 -29.594 -22.125 1 49.16 373 GLU B O 1
ATOM 7898 N N . THR B 1 374 ? -29.406 -27.891 -23.359 1 47.72 374 THR B N 1
ATOM 7899 C CA . THR B 1 374 ? -30.094 -28.5 -24.5 1 47.72 374 THR B CA 1
ATOM 7900 C C . THR B 1 374 ? -29.172 -29.438 -25.25 1 47.72 374 THR B C 1
ATOM 7902 O O . THR B 1 374 ? -29.562 -30.016 -26.266 1 47.72 374 THR B O 1
ATOM 7905 N N . GLY B 1 375 ? -28.109 -29.812 -24.672 1 46.12 375 GLY B N 1
ATOM 7906 C CA . GLY B 1 375 ? -27.297 -30.844 -25.281 1 46.12 375 GLY B CA 1
ATOM 7907 C C . GLY B 1 375 ? -26.828 -30.5 -26.672 1 46.12 375 GLY B C 1
ATOM 7908 O O . GLY B 1 375 ? -26.391 -31.391 -27.422 1 46.12 375 GLY B O 1
ATOM 7909 N N . ASP B 1 376 ? -27.078 -29.375 -27.281 1 48.69 376 ASP B N 1
ATOM 7910 C CA . ASP B 1 376 ? -26.875 -29.109 -28.703 1 48.69 376 ASP B CA 1
ATOM 7911 C C . ASP B 1 376 ? -25.406 -28.797 -29 1 48.69 376 ASP B C 1
ATOM 7913 O O . ASP B 1 376 ? -24.688 -28.266 -28.141 1 48.69 376 ASP B O 1
ATOM 7917 N N . GLN B 1 377 ? -24.953 -29.5 -30.109 1 53.41 377 GLN B N 1
ATOM 7918 C CA . GLN B 1 377 ? -23.641 -29.234 -30.688 1 53.41 377 GLN B CA 1
ATOM 7919 C C . GLN B 1 377 ? -23.438 -27.75 -30.938 1 53.41 377 GLN B C 1
ATOM 7921 O O . GLN B 1 377 ? -24.172 -27.125 -31.688 1 53.41 377 GLN B O 1
ATOM 7926 N N . ILE B 1 378 ? -22.891 -27 -29.969 1 58.66 378 ILE B N 1
ATOM 7927 C CA . ILE B 1 378 ? -22.594 -25.578 -30.109 1 58.66 378 ILE B CA 1
ATOM 7928 C C . ILE B 1 378 ? -21.578 -25.375 -31.234 1 58.66 378 ILE B C 1
ATOM 7930 O O . ILE B 1 378 ? -20.484 -25.922 -31.188 1 58.66 378 ILE B O 1
ATOM 7934 N N . GLU B 1 379 ? -22.031 -25.016 -32.5 1 63.53 379 GLU B N 1
ATOM 7935 C CA . GLU B 1 379 ? -21.078 -24.547 -33.5 1 63.53 379 GLU B CA 1
ATOM 7936 C C . GLU B 1 379 ? -20.328 -23.312 -33 1 63.53 379 GLU B C 1
ATOM 7938 O O . GLU B 1 379 ? -20.938 -22.328 -32.562 1 63.53 379 GLU B O 1
ATOM 7943 N N . ASP B 1 380 ? -18.984 -23.516 -32.688 1 80.75 380 ASP B N 1
ATOM 7944 C CA . ASP B 1 380 ? -18.125 -22.469 -32.125 1 80.75 380 ASP B CA 1
ATOM 7945 C C . ASP B 1 380 ? -16.906 -22.234 -33.031 1 80.75 380 ASP B C 1
ATOM 7947 O O . ASP B 1 380 ? -16.156 -23.172 -33.312 1 80.75 380 ASP B O 1
ATOM 7951 N N . ASP B 1 381 ? -16.875 -20.969 -33.625 1 86.81 381 ASP B N 1
ATOM 7952 C CA . ASP B 1 381 ? -15.789 -20.641 -34.531 1 86.81 381 ASP B CA 1
ATOM 7953 C C . ASP B 1 381 ? -14.688 -19.844 -33.844 1 86.81 381 ASP B C 1
ATOM 7955 O O . ASP B 1 381 ? -13.977 -19.062 -34.469 1 86.81 381 ASP B O 1
ATOM 7959 N N . THR B 1 382 ? -14.57 -20.062 -32.531 1 91.81 382 THR B N 1
ATOM 7960 C CA . THR B 1 382 ? -13.625 -19.328 -31.703 1 91.81 382 THR B CA 1
ATOM 7961 C C . THR B 1 382 ? -12.227 -19.375 -32.312 1 91.81 382 THR B C 1
ATOM 7963 O O . THR B 1 382 ? -11.578 -18.344 -32.469 1 91.81 382 THR B O 1
ATOM 7966 N N . TRP B 1 383 ? -11.773 -20.469 -32.75 1 94.75 383 TRP B N 1
ATOM 7967 C CA . TRP B 1 383 ? -10.383 -20.688 -33.125 1 94.75 383 TRP B CA 1
ATOM 7968 C C . TRP B 1 383 ? -10.125 -20.25 -34.562 1 94.75 383 TRP B C 1
ATOM 7970 O O . TRP B 1 383 ? -8.984 -20.234 -35.031 1 94.75 383 TRP B O 1
ATOM 7980 N N . GLU B 1 384 ? -11.211 -19.844 -35.188 1 92.06 384 GLU B N 1
ATOM 7981 C CA . GLU B 1 384 ? -11.07 -19.172 -36.469 1 92.06 384 GLU B CA 1
ATOM 7982 C C . GLU B 1 384 ? -10.984 -17.656 -36.312 1 92.06 384 GLU B C 1
ATOM 7984 O O . GLU B 1 384 ? -10.406 -16.969 -37.125 1 92.06 384 GLU B O 1
ATOM 7989 N N . LYS B 1 385 ? -11.523 -17.266 -35.219 1 91.5 385 LYS B N 1
ATOM 7990 C CA . LYS B 1 385 ? -11.648 -15.82 -35.031 1 91.5 385 LYS B CA 1
ATOM 7991 C C . LYS B 1 385 ? -10.531 -15.289 -34.125 1 91.5 385 LYS B C 1
ATOM 7993 O O . LYS B 1 385 ? -10.055 -14.172 -34.344 1 91.5 385 LYS B O 1
ATOM 7998 N N . MET B 1 386 ? -10.156 -16.062 -33.219 1 94 386 MET B N 1
ATOM 7999 C CA . MET B 1 386 ? -9.141 -15.633 -32.25 1 94 386 MET B CA 1
ATOM 8000 C C . MET B 1 386 ? -7.777 -15.508 -32.938 1 94 386 MET B C 1
ATOM 8002 O O . MET B 1 386 ? -7.43 -16.328 -33.781 1 94 386 MET B O 1
ATOM 8006 N N . ASN B 1 387 ? -7.074 -14.484 -32.625 1 96.44 387 ASN B N 1
ATOM 8007 C CA . ASN B 1 387 ? -5.699 -14.281 -33.062 1 96.44 387 ASN B CA 1
ATOM 8008 C C . ASN B 1 387 ? -4.738 -14.156 -31.891 1 96.44 387 ASN B C 1
ATOM 8010 O O . ASN B 1 387 ? -3.928 -13.227 -31.844 1 96.44 387 ASN B O 1
ATOM 8014 N N . THR B 1 388 ? -4.84 -15.047 -30.891 1 97.31 388 THR B N 1
ATOM 8015 C CA . THR B 1 388 ? -4.164 -14.891 -29.609 1 97.31 388 THR B CA 1
ATOM 8016 C C . THR B 1 388 ? -2.885 -15.727 -29.562 1 97.31 388 THR B C 1
ATOM 8018 O O . THR B 1 388 ? -2.166 -15.719 -28.562 1 97.31 388 THR B O 1
ATOM 8021 N N . THR B 1 389 ? -2.502 -16.438 -30.641 1 97.81 389 THR B N 1
ATOM 8022 C CA . THR B 1 389 ? -1.404 -17.391 -30.609 1 97.81 389 THR B CA 1
ATOM 8023 C C . THR B 1 389 ? -0.109 -16.719 -30.172 1 97.81 389 THR B C 1
ATOM 8025 O O . THR B 1 389 ? 0.57 -17.203 -29.266 1 97.81 389 THR B O 1
ATOM 8028 N N . GLU B 1 390 ? 0.226 -15.602 -30.812 1 97.88 390 GLU B N 1
ATOM 8029 C CA . GLU B 1 390 ? 1.476 -14.914 -30.5 1 97.88 390 GLU B CA 1
ATOM 8030 C C . GLU B 1 390 ? 1.496 -14.43 -29.047 1 97.88 390 GLU B C 1
ATOM 8032 O O . GLU B 1 390 ? 2.498 -14.586 -28.344 1 97.88 390 GLU B O 1
ATOM 8037 N N . ALA B 1 391 ? 0.442 -13.812 -28.641 1 98.12 391 ALA B N 1
ATOM 8038 C CA . ALA B 1 391 ? 0.339 -13.328 -27.266 1 98.12 391 ALA B CA 1
ATOM 8039 C C . ALA B 1 391 ? 0.442 -14.484 -26.281 1 98.12 391 ALA B C 1
ATOM 8041 O O . ALA B 1 391 ? 1.062 -14.344 -25.219 1 98.12 391 ALA B O 1
ATOM 8042 N N . HIS B 1 392 ? -0.198 -15.578 -26.625 1 98.62 392 HIS B N 1
ATOM 8043 C CA . HIS B 1 392 ? -0.217 -16.75 -25.75 1 98.62 392 HIS B CA 1
ATOM 8044 C C . HIS B 1 392 ? 1.179 -17.344 -25.594 1 98.62 392 HIS B C 1
ATOM 8046 O O . HIS B 1 392 ? 1.595 -17.688 -24.484 1 98.62 392 HIS B O 1
ATOM 8052 N N . GLN B 1 393 ? 1.89 -17.469 -26.672 1 98.75 393 GLN B N 1
ATOM 8053 C CA . GLN B 1 393 ? 3.264 -17.969 -26.625 1 98.75 393 GLN B CA 1
ATOM 8054 C C . GLN B 1 393 ? 4.152 -17.031 -25.812 1 98.75 393 GLN B C 1
ATOM 8056 O O . GLN B 1 393 ? 4.973 -17.469 -25.016 1 98.75 393 GLN B O 1
ATOM 8061 N N . GLN B 1 394 ? 3.967 -15.781 -26 1 98.44 394 GLN B N 1
ATOM 8062 C CA . GLN B 1 394 ? 4.746 -14.789 -25.266 1 98.44 394 GLN B CA 1
ATOM 8063 C C . GLN B 1 394 ? 4.52 -14.906 -23.766 1 98.44 394 GLN B C 1
ATOM 8065 O O . GLN B 1 394 ? 5.477 -14.914 -22.984 1 98.44 394 GLN B O 1
ATOM 8070 N N . VAL B 1 395 ? 3.287 -14.977 -23.406 1 98.12 395 VAL B N 1
ATOM 8071 C CA . VAL B 1 395 ? 2.969 -14.984 -21.969 1 98.12 395 VAL B CA 1
ATOM 8072 C C . VAL B 1 395 ? 3.506 -16.266 -21.328 1 98.12 395 VAL B C 1
ATOM 8074 O O . VAL B 1 395 ? 3.973 -16.25 -20.188 1 98.12 395 VAL B O 1
ATOM 8077 N N . ILE B 1 396 ? 3.439 -17.375 -22.047 1 98.69 396 ILE B N 1
ATOM 8078 C CA . ILE B 1 396 ? 3.986 -18.609 -21.531 1 98.69 396 ILE B CA 1
ATOM 8079 C C . ILE B 1 396 ? 5.488 -18.469 -21.297 1 98.69 396 ILE B C 1
ATOM 8081 O O . ILE B 1 396 ? 6 -18.828 -20.234 1 98.69 396 ILE B O 1
ATOM 8085 N N . ARG B 1 397 ? 6.199 -17.891 -22.234 1 98.69 397 ARG B N 1
ATOM 8086 C CA . ARG B 1 397 ? 7.637 -17.688 -22.125 1 98.69 397 ARG B CA 1
ATOM 8087 C C . ARG B 1 397 ? 7.965 -16.781 -20.938 1 98.69 397 ARG B C 1
ATOM 8089 O O . ARG B 1 397 ? 8.852 -17.094 -20.141 1 98.69 397 ARG B O 1
ATOM 8096 N N . GLU B 1 398 ? 7.246 -15.688 -20.828 1 98.5 398 GLU B N 1
ATOM 8097 C CA . GLU B 1 398 ? 7.516 -14.719 -19.781 1 98.5 398 GLU B CA 1
ATOM 8098 C C . GLU B 1 398 ? 7.195 -15.297 -18.406 1 98.5 398 GLU B C 1
ATOM 8100 O O . GLU B 1 398 ? 7.941 -15.078 -17.438 1 98.5 398 GLU B O 1
ATOM 8105 N N . LEU B 1 399 ? 6.078 -16.016 -18.328 1 98.5 399 LEU B N 1
ATOM 8106 C CA . LEU B 1 399 ? 5.641 -16.594 -17.062 1 98.5 399 LEU B CA 1
ATOM 8107 C C . LEU B 1 399 ? 6.66 -17.609 -16.547 1 98.5 399 LEU B C 1
ATOM 8109 O O . LEU B 1 399 ? 7.07 -17.547 -15.391 1 98.5 399 LEU B O 1
ATOM 8113 N N . ILE B 1 400 ? 7.086 -18.484 -17.375 1 98.62 400 ILE B N 1
ATOM 8114 C CA . ILE B 1 400 ? 7.996 -19.562 -16.969 1 98.62 400 ILE B CA 1
ATOM 8115 C C . ILE B 1 400 ? 9.383 -18.984 -16.688 1 98.62 400 ILE B C 1
ATOM 8117 O O . ILE B 1 400 ? 10.031 -19.344 -15.703 1 98.62 400 ILE B O 1
ATOM 8121 N N . ASP B 1 401 ? 9.789 -18.062 -17.531 1 98.12 401 ASP B N 1
ATOM 8122 C CA . ASP B 1 401 ? 11.086 -17.438 -17.312 1 98.12 401 ASP B CA 1
ATOM 8123 C C . ASP B 1 401 ? 11.141 -16.766 -15.938 1 98.12 401 ASP B C 1
ATOM 8125 O O . ASP B 1 401 ? 12.141 -16.859 -15.227 1 98.12 401 ASP B O 1
ATOM 8129 N N . ARG B 1 402 ? 10.148 -16.094 -15.594 1 98 402 ARG B N 1
ATOM 8130 C CA . ARG B 1 402 ? 10.086 -15.352 -14.336 1 98 402 ARG B CA 1
ATOM 8131 C C . ARG B 1 402 ? 10 -16.297 -13.141 1 98 402 ARG B C 1
ATOM 8133 O O . ARG B 1 402 ? 10.648 -16.062 -12.117 1 98 402 ARG B O 1
ATOM 8140 N N . ASP B 1 403 ? 9.188 -17.375 -13.234 1 98.44 403 ASP B N 1
ATOM 8141 C CA . ASP B 1 403 ? 8.789 -18.109 -12.039 1 98.44 403 ASP B CA 1
ATOM 8142 C C . ASP B 1 403 ? 9.445 -19.484 -11.992 1 98.44 403 ASP B C 1
ATOM 8144 O O . ASP B 1 403 ? 9.086 -20.328 -11.164 1 98.44 403 ASP B O 1
ATOM 8148 N N . LYS B 1 404 ? 10.406 -19.766 -12.82 1 98.31 404 LYS B N 1
ATOM 8149 C CA . LYS B 1 404 ? 11.016 -21.062 -13.023 1 98.31 404 LYS B CA 1
ATOM 8150 C C . LYS B 1 404 ? 11.672 -21.578 -11.75 1 98.31 404 LYS B C 1
ATOM 8152 O O . LYS B 1 404 ? 11.734 -22.781 -11.516 1 98.31 404 LYS B O 1
ATOM 8157 N N . ASN B 1 405 ? 12.102 -20.672 -10.852 1 98.62 405 ASN B N 1
ATOM 8158 C CA . ASN B 1 405 ? 12.891 -21.109 -9.703 1 98.62 405 ASN B CA 1
ATOM 8159 C C . ASN B 1 405 ? 12.023 -21.266 -8.461 1 98.62 405 ASN B C 1
ATOM 8161 O O . ASN B 1 405 ? 12.5 -21.734 -7.422 1 98.62 405 ASN B O 1
ATOM 8165 N N . HIS B 1 406 ? 10.734 -20.922 -8.523 1 98.56 406 HIS B N 1
ATOM 8166 C CA . HIS B 1 406 ? 9.875 -20.953 -7.34 1 98.56 406 HIS B CA 1
ATOM 8167 C C . HIS B 1 406 ? 9.484 -22.375 -6.969 1 98.56 406 HIS B C 1
ATOM 8169 O O . HIS B 1 406 ? 8.898 -23.094 -7.781 1 98.56 406 HIS B O 1
ATOM 8175 N N . ALA B 1 407 ? 9.719 -22.703 -5.711 1 98.56 407 ALA B N 1
ATOM 8176 C CA . ALA B 1 407 ? 9.297 -24 -5.203 1 98.56 407 ALA B CA 1
ATOM 8177 C C . ALA B 1 407 ? 7.781 -24.078 -5.066 1 98.56 407 ALA B C 1
ATOM 8179 O O . ALA B 1 407 ? 7.188 -25.141 -5.215 1 98.56 407 ALA B O 1
ATOM 8180 N N . CYS B 1 408 ? 7.129 -22.969 -4.844 1 98.81 408 CYS B N 1
ATOM 8181 C CA . CYS B 1 408 ? 5.691 -22.938 -4.598 1 98.81 408 CYS B CA 1
ATOM 8182 C C . CYS B 1 408 ? 4.914 -23.281 -5.863 1 98.81 408 CYS B C 1
ATOM 8184 O O . CYS B 1 408 ? 3.787 -23.766 -5.793 1 98.81 408 CYS B O 1
ATOM 8186 N N . VAL B 1 409 ? 5.438 -23.031 -7.016 1 98.88 409 VAL B N 1
ATOM 8187 C CA . VAL B 1 409 ? 4.754 -23.312 -8.273 1 98.88 409 VAL B CA 1
ATOM 8188 C C . VAL B 1 409 ? 4.824 -24.812 -8.57 1 98.88 409 VAL B C 1
ATOM 8190 O O . VAL B 1 409 ? 5.898 -25.344 -8.867 1 98.88 409 VAL B O 1
ATOM 8193 N N . VAL B 1 410 ? 3.672 -25.484 -8.586 1 98.75 410 VAL B N 1
ATOM 8194 C CA . VAL B 1 410 ? 3.711 -26.922 -8.742 1 98.75 410 VAL B CA 1
ATOM 8195 C C . VAL B 1 410 ? 3.033 -27.328 -10.055 1 98.75 410 VAL B C 1
ATOM 8197 O O . VAL B 1 410 ? 3.17 -28.469 -10.516 1 98.75 410 VAL B O 1
ATOM 8200 N N . MET B 1 411 ? 2.318 -26.406 -10.617 1 98.81 411 MET B N 1
ATOM 8201 C CA . MET B 1 411 ? 1.549 -26.672 -11.828 1 98.81 411 MET B CA 1
ATOM 8202 C C . MET B 1 411 ? 1.339 -25.406 -12.641 1 98.81 411 MET B C 1
ATOM 8204 O O . MET B 1 411 ? 1.106 -24.328 -12.078 1 98.81 411 MET B O 1
ATOM 8208 N N . TRP B 1 412 ? 1.479 -25.516 -13.984 1 98.88 412 TRP B N 1
ATOM 8209 C CA . TRP B 1 412 ? 1.19 -24.422 -14.898 1 98.88 412 TRP B CA 1
ATOM 8210 C C . TRP B 1 412 ? -0.216 -24.547 -15.477 1 98.88 412 TRP B C 1
ATOM 8212 O O . TRP B 1 412 ? -0.59 -25.609 -15.992 1 98.88 412 TRP B O 1
ATOM 8222 N N . SER B 1 413 ? -1.016 -23.516 -15.328 1 98.75 413 SER B N 1
ATOM 8223 C CA . SER B 1 413 ? -2.312 -23.438 -15.992 1 98.75 413 SER B CA 1
ATOM 8224 C C . SER B 1 413 ? -2.236 -22.578 -17.25 1 98.75 413 SER B C 1
ATOM 8226 O O . SER B 1 413 ? -2.045 -21.359 -17.172 1 98.75 413 SER B O 1
ATOM 8228 N N . ILE B 1 414 ? -2.547 -23.172 -18.391 1 97.38 414 ILE B N 1
ATOM 8229 C CA . ILE B 1 414 ? -2.238 -22.562 -19.672 1 97.38 414 ILE B CA 1
ATOM 8230 C C . ILE B 1 414 ? -3.426 -21.734 -20.141 1 97.38 414 ILE B C 1
ATOM 8232 O O . ILE B 1 414 ? -3.277 -20.859 -21.016 1 97.38 414 ILE B O 1
ATOM 8236 N N . ALA B 1 415 ? -4.555 -22.016 -19.641 1 97.94 415 ALA B N 1
ATOM 8237 C CA . ALA B 1 415 ? -5.754 -21.266 -20 1 97.94 415 ALA B CA 1
ATOM 8238 C C . ALA B 1 415 ? -6.875 -21.516 -19 1 97.94 415 ALA B C 1
ATOM 8240 O O . ALA B 1 415 ? -6.848 -22.5 -18.25 1 97.94 415 ALA B O 1
ATOM 8241 N N . ASN B 1 416 ? -7.762 -20.578 -18.953 1 97.38 416 ASN B N 1
ATOM 8242 C CA . ASN B 1 416 ? -8.977 -20.688 -18.141 1 97.38 416 ASN B CA 1
ATOM 8243 C C . ASN B 1 416 ? -10.227 -20.469 -18.984 1 97.38 416 ASN B C 1
ATOM 8245 O O . ASN B 1 416 ? -10.375 -19.406 -19.625 1 97.38 416 ASN B O 1
ATOM 8249 N N . GLU B 1 417 ? -11.086 -21.469 -18.984 1 94.88 417 GLU B N 1
ATOM 8250 C CA . GLU B 1 417 ? -12.422 -21.359 -19.578 1 94.88 417 GLU B CA 1
ATOM 8251 C C . GLU B 1 417 ? -12.336 -21 -21.062 1 94.88 417 GLU B C 1
ATOM 8253 O O . GLU B 1 417 ? -13 -20.047 -21.5 1 94.88 417 GLU B O 1
ATOM 8258 N N . ALA B 1 418 ? -11.477 -21.656 -21.781 1 94.94 418 ALA B N 1
ATOM 8259 C CA . ALA B 1 418 ? -11.352 -21.516 -23.234 1 94.94 418 ALA B CA 1
ATOM 8260 C C . ALA B 1 418 ? -12.281 -22.484 -23.953 1 94.94 418 ALA B C 1
ATOM 8262 O O . ALA B 1 418 ? -12.75 -23.469 -23.375 1 94.94 418 ALA B O 1
ATOM 8263 N N . ALA B 1 419 ? -12.523 -22.219 -25.219 1 93.81 419 ALA B N 1
ATOM 8264 C CA . ALA B 1 419 ? -13.414 -23.062 -26.016 1 93.81 419 ALA B CA 1
ATOM 8265 C C . ALA B 1 419 ? -12.711 -24.359 -26.438 1 93.81 419 ALA B C 1
ATOM 8267 O O . ALA B 1 419 ? -12.594 -24.641 -27.625 1 93.81 419 ALA B O 1
ATOM 8268 N N . THR B 1 420 ? -12.406 -25.203 -25.484 1 94.69 420 THR B N 1
ATOM 8269 C CA . THR B 1 420 ? -11.672 -26.453 -25.734 1 94.69 420 THR B CA 1
ATOM 8270 C C . THR B 1 420 ? -12.586 -27.5 -26.344 1 94.69 420 THR B C 1
ATOM 8272 O O . THR B 1 420 ? -12.117 -28.547 -26.812 1 94.69 420 THR B O 1
ATOM 8275 N N . PHE B 1 421 ? -13.891 -27.281 -26.406 1 91.69 421 PHE B N 1
ATOM 8276 C CA . PHE B 1 421 ? -14.883 -28.172 -27 1 91.69 421 PHE B CA 1
ATOM 8277 C C . PHE B 1 421 ? -15.055 -27.859 -28.484 1 91.69 421 PHE B C 1
ATOM 8279 O O . PHE B 1 421 ? -15.656 -28.656 -29.219 1 91.69 421 PHE B O 1
ATOM 8286 N N . ALA B 1 422 ? -14.578 -26.719 -28.906 1 92.5 422 ALA B N 1
ATOM 8287 C CA . ALA B 1 422 ? -14.805 -26.25 -30.266 1 92.5 422 ALA B CA 1
ATOM 8288 C C . ALA B 1 422 ? -13.797 -26.875 -31.234 1 92.5 422 ALA B C 1
ATOM 8290 O O . ALA B 1 422 ? -12.695 -27.25 -30.828 1 92.5 422 ALA B O 1
ATOM 8291 N N . GLN B 1 423 ? -14.242 -26.953 -32.531 1 91.62 423 GLN B N 1
ATOM 8292 C CA . GLN B 1 423 ? -13.336 -27.422 -33.562 1 91.62 423 GLN B CA 1
ATOM 8293 C C . GLN B 1 423 ? -12.094 -26.547 -33.656 1 91.62 423 GLN B C 1
ATOM 8295 O O . GLN B 1 423 ? -12.203 -25.312 -33.625 1 91.62 423 GLN B O 1
ATOM 8300 N N . GLY B 1 424 ? -10.969 -27.203 -33.75 1 94.94 424 GLY B N 1
ATOM 8301 C CA . GLY B 1 424 ? -9.734 -26.438 -33.875 1 94.94 424 GLY B CA 1
ATOM 8302 C C . GLY B 1 424 ? -9.016 -26.234 -32.562 1 94.94 424 GLY B C 1
ATOM 8303 O O . GLY B 1 424 ? -7.863 -25.797 -32.531 1 94.94 424 GLY B O 1
ATOM 8304 N N . SER B 1 425 ? -9.68 -26.625 -31.484 1 96.12 425 SER B N 1
ATOM 8305 C CA . SER B 1 425 ? -9.109 -26.359 -30.172 1 96.12 425 SER B CA 1
ATOM 8306 C C . SER B 1 425 ? -7.844 -27.172 -29.938 1 96.12 425 SER B C 1
ATOM 8308 O O . SER B 1 425 ? -6.855 -26.656 -29.406 1 96.12 425 SER B O 1
ATOM 8310 N N . TYR B 1 426 ? -7.859 -28.406 -30.344 1 97.25 426 TYR B N 1
ATOM 8311 C CA . TYR B 1 426 ? -6.676 -29.25 -30.141 1 97.25 426 TYR B CA 1
ATOM 8312 C C . TYR B 1 426 ? -5.48 -28.672 -30.891 1 97.25 426 TYR B C 1
ATOM 8314 O O . TYR B 1 426 ? -4.371 -28.609 -30.359 1 97.25 426 TYR B O 1
ATOM 8322 N N . GLU B 1 427 ? -5.699 -28.234 -32.125 1 97.31 427 GLU B N 1
ATOM 8323 C CA . GLU B 1 427 ? -4.645 -27.656 -32.969 1 97.31 427 GLU B CA 1
ATOM 8324 C C . GLU B 1 427 ? -4.102 -26.375 -32.344 1 97.31 427 GLU B C 1
ATOM 8326 O O . GLU B 1 427 ? -2.912 -26.078 -32.469 1 97.31 427 GLU B O 1
ATOM 8331 N N . TYR B 1 428 ? -4.934 -25.672 -31.703 1 97.62 428 TYR B N 1
ATOM 8332 C CA . TYR B 1 428 ? -4.527 -24.438 -31.047 1 97.62 428 TYR B CA 1
ATOM 8333 C C . TYR B 1 428 ? -3.713 -24.719 -29.797 1 97.62 428 TYR B C 1
ATOM 8335 O O . TYR B 1 428 ? -2.658 -24.109 -29.578 1 97.62 428 TYR B O 1
ATOM 8343 N N . PHE B 1 429 ? -4.098 -25.672 -28.984 1 98.44 429 PHE B N 1
ATOM 8344 C CA . PHE B 1 429 ? -3.547 -25.828 -27.641 1 98.44 429 PHE B CA 1
ATOM 8345 C C . PHE B 1 429 ? -2.346 -26.766 -27.656 1 98.44 429 PHE B C 1
ATOM 8347 O O . PHE B 1 429 ? -1.424 -26.625 -26.844 1 98.44 429 PHE B O 1
ATOM 8354 N N . GLU B 1 430 ? -2.334 -27.766 -28.5 1 98.56 430 GLU B N 1
ATOM 8355 C CA . GLU B 1 430 ? -1.278 -28.781 -28.484 1 98.56 430 GLU B CA 1
ATOM 8356 C C . GLU B 1 430 ? 0.101 -28.125 -28.578 1 98.56 430 GLU B C 1
ATOM 8358 O O . GLU B 1 430 ? 0.992 -28.438 -27.781 1 98.56 430 GLU B O 1
ATOM 8363 N N . PRO B 1 431 ? 0.325 -27.188 -29.531 1 98.62 431 PRO B N 1
ATOM 8364 C CA . PRO B 1 431 ? 1.645 -26.547 -29.594 1 98.62 431 PRO B CA 1
ATOM 8365 C C . PRO B 1 431 ? 1.969 -25.734 -28.344 1 98.62 431 PRO B C 1
ATOM 8367 O O . PRO B 1 431 ? 3.139 -25.609 -27.984 1 98.62 431 PRO B O 1
ATOM 8370 N N . LEU B 1 432 ? 0.989 -25.156 -27.719 1 98.75 432 LEU B N 1
ATOM 8371 C CA . LEU B 1 432 ? 1.203 -24.359 -26.516 1 98.75 432 LEU B CA 1
ATOM 8372 C C . LEU B 1 432 ? 1.634 -25.25 -25.359 1 98.75 432 LEU B C 1
ATOM 8374 O O . LEU B 1 432 ? 2.506 -24.875 -24.562 1 98.75 432 LEU B O 1
ATOM 8378 N N . PHE B 1 433 ? 1.015 -26.422 -25.203 1 98.69 433 PHE B N 1
ATOM 8379 C CA . PHE B 1 433 ? 1.427 -27.391 -24.203 1 98.69 433 PHE B CA 1
ATOM 8380 C C . PHE B 1 433 ? 2.846 -27.875 -24.453 1 98.69 433 PHE B C 1
ATOM 8382 O O . PHE B 1 433 ? 3.646 -28 -23.531 1 98.69 433 PHE B O 1
ATOM 8389 N N . SER B 1 434 ? 3.1 -28.156 -25.688 1 98.69 434 SER B N 1
ATOM 8390 C CA . SER B 1 434 ? 4.449 -28.578 -26.062 1 98.69 434 SER B CA 1
ATOM 8391 C C . SER B 1 434 ? 5.473 -27.5 -25.703 1 98.69 434 SER B C 1
ATOM 8393 O O . SER B 1 434 ? 6.535 -27.812 -25.156 1 98.69 434 SER B O 1
ATOM 8395 N N . LEU B 1 435 ? 5.145 -26.25 -26 1 98.81 435 LEU B N 1
ATOM 8396 C CA . LEU B 1 435 ? 6.02 -25.125 -25.672 1 98.81 435 LEU B CA 1
ATOM 8397 C C . LEU B 1 435 ? 6.25 -25.047 -24.156 1 98.81 435 LEU B C 1
ATOM 8399 O O . LEU B 1 435 ? 7.383 -24.828 -23.719 1 98.81 435 LEU B O 1
ATOM 8403 N N . THR B 1 436 ? 5.203 -25.141 -23.406 1 98.81 436 THR B N 1
ATOM 8404 C CA . THR B 1 436 ? 5.289 -25.078 -21.953 1 98.81 436 THR B CA 1
ATOM 8405 C C . THR B 1 436 ? 6.242 -26.156 -21.422 1 98.81 436 THR B C 1
ATOM 8407 O O . THR B 1 436 ? 7.102 -25.859 -20.578 1 98.81 436 THR B O 1
ATOM 8410 N N . ARG B 1 437 ? 6.074 -27.391 -21.906 1 98.62 437 ARG B N 1
ATOM 8411 C CA . ARG B 1 437 ? 6.887 -28.516 -21.453 1 98.62 437 ARG B CA 1
ATOM 8412 C C . ARG B 1 437 ? 8.344 -28.344 -21.859 1 98.62 437 ARG B C 1
ATOM 8414 O O . ARG B 1 437 ? 9.258 -28.734 -21.141 1 98.62 437 ARG B O 1
ATOM 8421 N N . GLU B 1 438 ? 8.523 -27.703 -22.969 1 98.44 438 GLU B N 1
ATOM 8422 C CA . GLU B 1 438 ? 9.875 -27.422 -23.438 1 98.44 438 GLU B CA 1
ATOM 8423 C C . GLU B 1 438 ? 10.555 -26.375 -22.562 1 98.44 438 GLU B C 1
ATOM 8425 O O . GLU B 1 438 ? 11.742 -26.484 -22.266 1 98.44 438 GLU B O 1
ATOM 8430 N N . LEU B 1 439 ? 9.836 -25.375 -22.141 1 98.56 439 LEU B N 1
ATOM 8431 C CA . LEU B 1 439 ? 10.391 -24.203 -21.469 1 98.56 439 LEU B CA 1
ATOM 8432 C C . LEU B 1 439 ? 10.625 -24.484 -19.984 1 98.56 439 LEU B C 1
ATOM 8434 O O . LEU B 1 439 ? 11.523 -23.906 -19.375 1 98.56 439 LEU B O 1
ATOM 8438 N N . ASP B 1 440 ? 9.836 -25.312 -19.359 1 98.5 440 ASP B N 1
ATOM 8439 C CA . ASP B 1 440 ? 9.938 -25.531 -17.922 1 98.5 440 ASP B CA 1
ATOM 8440 C C . ASP B 1 440 ? 11.094 -26.484 -17.594 1 98.5 440 ASP B C 1
ATOM 8442 O O . ASP B 1 440 ? 11.008 -27.688 -17.844 1 98.5 440 ASP B O 1
ATOM 8446 N N . PRO B 1 441 ? 12.07 -25.984 -16.953 1 97.94 441 PRO B N 1
ATOM 8447 C CA . PRO B 1 441 ? 13.242 -26.828 -16.688 1 97.94 441 PRO B CA 1
ATOM 8448 C C . PRO B 1 441 ? 12.953 -27.922 -15.648 1 97.94 441 PRO B C 1
ATOM 8450 O O . PRO B 1 441 ? 13.703 -28.891 -15.555 1 97.94 441 PRO B O 1
ATOM 8453 N N . GLN B 1 442 ? 11.891 -27.797 -14.875 1 97.44 442 GLN B N 1
ATOM 8454 C CA . GLN B 1 442 ? 11.609 -28.75 -13.805 1 97.44 442 GLN B CA 1
ATOM 8455 C C . GLN B 1 442 ? 10.531 -29.734 -14.234 1 97.44 442 GLN B C 1
ATOM 8457 O O . GLN B 1 442 ? 10.164 -30.641 -13.477 1 97.44 442 GLN B O 1
ATOM 8462 N N . LYS B 1 443 ? 9.984 -29.625 -15.484 1 96.81 443 LYS B N 1
ATOM 8463 C CA . LYS B 1 443 ? 8.992 -30.516 -16.078 1 96.81 443 LYS B CA 1
ATOM 8464 C C . LYS B 1 443 ? 7.77 -30.656 -15.164 1 96.81 443 LYS B C 1
ATOM 8466 O O . LYS B 1 443 ? 7.309 -31.766 -14.906 1 96.81 443 LYS B O 1
ATOM 8471 N N . ARG B 1 444 ? 7.273 -29.609 -14.688 1 98.31 444 ARG B N 1
ATOM 8472 C CA . ARG B 1 444 ? 6.09 -29.594 -13.836 1 98.31 444 ARG B CA 1
ATOM 8473 C C . ARG B 1 444 ? 4.84 -29.969 -14.625 1 98.31 444 ARG B C 1
ATOM 8475 O O . ARG B 1 444 ? 4.805 -29.812 -15.852 1 98.31 444 ARG B O 1
ATOM 8482 N N . PRO B 1 445 ? 3.816 -30.438 -13.828 1 98.69 445 PRO B N 1
ATOM 8483 C CA . PRO B 1 445 ? 2.533 -30.719 -14.477 1 98.69 445 PRO B CA 1
ATOM 8484 C C . PRO B 1 445 ? 1.906 -29.484 -15.109 1 98.69 445 PRO B C 1
ATOM 8486 O O . PRO B 1 445 ? 2.176 -28.359 -14.68 1 98.69 445 PRO B O 1
ATOM 8489 N N . CYS B 1 446 ? 1.13 -29.734 -16.203 1 98.69 446 CYS B N 1
ATOM 8490 C CA . CYS B 1 446 ? 0.412 -28.672 -16.906 1 98.69 446 CYS B CA 1
ATOM 8491 C C . CYS B 1 446 ? -1.085 -28.953 -16.938 1 98.69 446 CYS B C 1
ATOM 8493 O O . CYS B 1 446 ? -1.501 -30.109 -16.938 1 98.69 446 CYS B O 1
ATOM 8495 N N . THR B 1 447 ? -1.84 -27.906 -16.891 1 98.69 447 THR B N 1
ATOM 8496 C CA . THR B 1 447 ? -3.289 -28.031 -17.016 1 98.69 447 THR B CA 1
ATOM 8497 C C . THR B 1 447 ? -3.871 -26.828 -17.75 1 98.69 447 THR B C 1
ATOM 8499 O O . THR B 1 447 ? -3.135 -25.938 -18.172 1 98.69 447 THR B O 1
ATOM 8502 N N . TYR B 1 448 ? -5.035 -26.812 -18.172 1 97.88 448 TYR B N 1
ATOM 8503 C CA . TYR B 1 448 ? -5.961 -25.703 -18.375 1 97.88 448 TYR B CA 1
ATOM 8504 C C . TYR B 1 448 ? -7.254 -25.922 -17.594 1 97.88 448 TYR B C 1
ATOM 8506 O O . TYR B 1 448 ? -7.551 -27.047 -17.172 1 97.88 448 TYR B O 1
ATOM 8514 N N . VAL B 1 449 ? -8.008 -24.891 -17.391 1 97.38 449 VAL B N 1
ATOM 8515 C CA . VAL B 1 449 ? -9.203 -24.969 -16.562 1 97.38 449 VAL B CA 1
ATOM 8516 C C . VAL B 1 449 ? -10.445 -25 -17.453 1 97.38 449 VAL B C 1
ATOM 8518 O O . VAL B 1 449 ? -10.688 -24.062 -18.219 1 97.38 449 VAL B O 1
ATOM 8521 N N . ASN B 1 450 ? -11.273 -26 -17.281 1 96.25 450 ASN B N 1
ATOM 8522 C CA . ASN B 1 450 ? -12.422 -26.25 -18.156 1 96.25 450 ASN B CA 1
ATOM 8523 C C . ASN B 1 450 ? -13.664 -25.516 -17.656 1 96.25 450 ASN B C 1
ATOM 8525 O O . ASN B 1 450 ? -14 -25.594 -16.484 1 96.25 450 ASN B O 1
ATOM 8529 N N . ILE B 1 451 ? -14.25 -24.875 -18.594 1 93.38 451 ILE B N 1
ATOM 8530 C CA . ILE B 1 451 ? -15.539 -24.266 -18.312 1 93.38 451 ILE B CA 1
ATOM 8531 C C . ILE B 1 451 ? -16.641 -25.328 -18.312 1 93.38 451 ILE B C 1
ATOM 8533 O O . ILE B 1 451 ? -16.422 -26.453 -18.781 1 93.38 451 ILE B O 1
ATOM 8537 N N . MET B 1 452 ? -17.812 -25.016 -17.875 1 90.56 452 MET B N 1
ATOM 8538 C CA . MET B 1 452 ? -18.922 -25.953 -17.641 1 90.56 452 MET B CA 1
ATOM 8539 C C . MET B 1 452 ? -19.359 -26.578 -18.953 1 90.56 452 MET B C 1
ATOM 8541 O O . MET B 1 452 ? -19.859 -27.703 -18.969 1 90.56 452 MET B O 1
ATOM 8545 N N . PHE B 1 453 ? -19.031 -25.906 -20.109 1 84.44 453 PHE B N 1
ATOM 8546 C CA . PHE B 1 453 ? -19.406 -26.406 -21.422 1 84.44 453 PHE B CA 1
ATOM 8547 C C . PHE B 1 453 ? -18.484 -27.547 -21.859 1 84.44 453 PHE B C 1
ATOM 8549 O O . PHE B 1 453 ? -18.844 -28.359 -22.703 1 84.44 453 PHE B O 1
ATOM 8556 N N . ALA B 1 454 ? -17.375 -27.562 -21.344 1 91.12 454 ALA B N 1
ATOM 8557 C CA . ALA B 1 454 ? -16.391 -28.578 -21.688 1 91.12 454 ALA B CA 1
ATOM 8558 C C . ALA B 1 454 ? -16.578 -29.828 -20.844 1 91.12 454 ALA B C 1
ATOM 8560 O O . ALA B 1 454 ? -15.766 -30.125 -19.969 1 91.12 454 ALA B O 1
ATOM 8561 N N . THR B 1 455 ? -17.578 -30.656 -21.234 1 92.75 455 THR B N 1
ATOM 8562 C CA . THR B 1 455 ? -17.906 -31.906 -20.547 1 92.75 455 THR B CA 1
ATOM 8563 C C . THR B 1 455 ? -16.938 -33 -20.969 1 92.75 455 THR B C 1
ATOM 8565 O O . THR B 1 455 ? -16.141 -32.844 -21.906 1 92.75 455 THR B O 1
ATOM 8568 N N . PRO B 1 456 ? -16.984 -34.156 -20.234 1 94.94 456 PRO B N 1
ATOM 8569 C CA . PRO B 1 456 ? -16.109 -35.25 -20.625 1 94.94 456 PRO B CA 1
ATOM 8570 C C . PRO B 1 456 ? -16.266 -35.656 -22.094 1 94.94 456 PRO B C 1
ATOM 8572 O O . PRO B 1 456 ? -15.289 -36.031 -22.734 1 94.94 456 PRO B O 1
ATOM 8575 N N . ASN B 1 457 ? -17.438 -35.469 -22.641 1 91.94 457 ASN B N 1
ATOM 8576 C CA . ASN B 1 457 ? -17.703 -35.906 -24.016 1 91.94 457 ASN B CA 1
ATOM 8577 C C . ASN B 1 457 ? -17.406 -34.781 -25 1 91.94 457 ASN B C 1
ATOM 8579 O O . ASN B 1 457 ? -17.156 -35.031 -26.188 1 91.94 457 ASN B O 1
ATOM 8583 N N . ALA B 1 458 ? -17.422 -33.562 -24.578 1 92.25 458 ALA B N 1
ATOM 8584 C CA . ALA B 1 458 ? -17.328 -32.438 -25.5 1 92.25 458 ALA B CA 1
ATOM 8585 C C . ALA B 1 458 ? -15.883 -31.953 -25.641 1 92.25 458 ALA B C 1
ATOM 8587 O O . ALA B 1 458 ? -15.477 -31.5 -26.703 1 92.25 458 ALA B O 1
ATOM 8588 N N . ASP B 1 459 ? -15.133 -32.062 -24.562 1 95 459 ASP B N 1
ATOM 8589 C CA . ASP B 1 459 ? -13.781 -31.5 -24.531 1 95 459 ASP B CA 1
ATOM 8590 C C . ASP B 1 459 ? -12.859 -32.25 -25.5 1 95 459 ASP B C 1
ATOM 8592 O O . ASP B 1 459 ? -12.867 -33.5 -25.531 1 95 459 ASP B O 1
ATOM 8596 N N . LYS B 1 460 ? -12.078 -31.5 -26.219 1 95.75 460 LYS B N 1
ATOM 8597 C CA . LYS B 1 460 ? -11.25 -32.094 -27.25 1 95.75 460 LYS B CA 1
ATOM 8598 C C . LYS B 1 460 ? -9.773 -32.062 -26.859 1 95.75 460 LYS B C 1
ATOM 8600 O O . LYS B 1 460 ? -8.922 -32.594 -27.578 1 95.75 460 LYS B O 1
ATOM 8605 N N . CYS B 1 461 ? -9.492 -31.516 -25.703 1 97.31 461 CYS B N 1
ATOM 8606 C CA . CYS B 1 461 ? -8.094 -31.219 -25.422 1 97.31 461 CYS B CA 1
ATOM 8607 C C . CYS B 1 461 ? -7.656 -31.875 -24.125 1 97.31 461 CYS B C 1
ATOM 8609 O O . CYS B 1 461 ? -6.5 -31.766 -23.719 1 97.31 461 CYS B O 1
ATOM 8611 N N . THR B 1 462 ? -8.469 -32.625 -23.453 1 97.38 462 THR B N 1
ATOM 8612 C CA . THR B 1 462 ? -8.188 -33.156 -22.125 1 97.38 462 THR B CA 1
ATOM 8613 C C . THR B 1 462 ? -6.977 -34.062 -22.156 1 97.38 462 THR B C 1
ATOM 8615 O O . THR B 1 462 ? -6.277 -34.219 -21.141 1 97.38 462 THR B O 1
ATOM 8618 N N . ASP B 1 463 ? -6.707 -34.656 -23.25 1 96.81 463 ASP B N 1
ATOM 8619 C CA . ASP B 1 463 ? -5.555 -35.562 -23.391 1 96.81 463 ASP B CA 1
ATOM 8620 C C . ASP B 1 463 ? -4.25 -34.781 -23.172 1 96.81 463 ASP B C 1
ATOM 8622 O O . ASP B 1 463 ? -3.221 -35.375 -22.844 1 96.81 463 ASP B O 1
ATOM 8626 N N . LEU B 1 464 ? -4.266 -33.5 -23.312 1 97.94 464 LEU B N 1
ATOM 8627 C CA . LEU B 1 464 ? -3.061 -32.688 -23.234 1 97.94 464 LEU B CA 1
ATOM 8628 C C . LEU B 1 464 ? -2.693 -32.375 -21.781 1 97.94 464 LEU B C 1
ATOM 8630 O O . LEU B 1 464 ? -1.558 -32 -21.484 1 97.94 464 LEU B O 1
ATOM 8634 N N . VAL B 1 465 ? -3.643 -32.531 -20.844 1 98.38 465 VAL B N 1
ATOM 8635 C CA . VAL B 1 465 ? -3.395 -32.062 -19.484 1 98.38 465 VAL B CA 1
ATOM 8636 C C . VAL B 1 465 ? -2.908 -33.219 -18.625 1 98.38 465 VAL B C 1
ATOM 8638 O O . VAL B 1 465 ? -3.188 -34.406 -18.922 1 98.38 465 VAL B O 1
ATOM 8641 N N . ASP B 1 466 ? -2.154 -32.875 -17.562 1 98.62 466 ASP B N 1
ATOM 8642 C CA . ASP B 1 466 ? -1.735 -33.844 -16.547 1 98.62 466 ASP B CA 1
ATOM 8643 C C . ASP B 1 466 ? -2.77 -33.969 -15.438 1 98.62 466 ASP B C 1
ATOM 8645 O O . ASP B 1 466 ? -2.914 -35.031 -14.82 1 98.62 466 ASP B O 1
ATOM 8649 N N . VAL B 1 467 ? -3.434 -32.906 -15.125 1 98.75 467 VAL B N 1
ATOM 8650 C CA . VAL B 1 467 ? -4.473 -32.812 -14.109 1 98.75 467 VAL B CA 1
ATOM 8651 C C . VAL B 1 467 ? -5.734 -32.188 -14.711 1 98.75 467 VAL B C 1
ATOM 8653 O O . VAL B 1 467 ? -5.664 -31.188 -15.414 1 98.75 467 VAL B O 1
ATOM 8656 N N . ILE B 1 468 ? -6.883 -32.844 -14.477 1 98.69 468 ILE B N 1
ATOM 8657 C CA . ILE B 1 468 ? -8.156 -32.281 -14.938 1 98.69 468 ILE B CA 1
ATOM 8658 C C . ILE B 1 468 ? -8.664 -31.25 -13.953 1 98.69 468 ILE B C 1
ATOM 8660 O O . ILE B 1 468 ? -8.992 -31.578 -12.805 1 98.69 468 ILE B O 1
ATOM 8664 N N . ALA B 1 469 ? -8.641 -30.016 -14.344 1 98.62 469 ALA B N 1
ATOM 8665 C CA . ALA B 1 469 ? -9.141 -28.906 -13.547 1 98.62 469 ALA B CA 1
ATOM 8666 C C . ALA B 1 469 ? -10.477 -28.406 -14.078 1 98.62 469 ALA B C 1
ATOM 8668 O O . ALA B 1 469 ? -10.617 -28.141 -15.281 1 98.62 469 ALA B O 1
ATOM 8669 N N . LEU B 1 470 ? -11.484 -28.25 -13.164 1 98.44 470 LEU B N 1
ATOM 8670 C CA . LEU B 1 470 ? -12.852 -28 -13.602 1 98.44 470 LEU B CA 1
ATOM 8671 C C . LEU B 1 470 ? -13.438 -26.781 -12.891 1 98.44 470 LEU B C 1
ATOM 8673 O O . LEU B 1 470 ? -13.281 -26.625 -11.672 1 98.44 470 LEU B O 1
ATOM 8677 N N . ASN B 1 471 ? -14.016 -25.875 -13.609 1 97.75 471 ASN B N 1
ATOM 8678 C CA . ASN B 1 471 ? -14.906 -24.844 -13.094 1 97.75 471 ASN B CA 1
ATOM 8679 C C . ASN B 1 471 ? -16.375 -25.25 -13.234 1 97.75 471 ASN B C 1
ATOM 8681 O O . ASN B 1 471 ? -16.891 -25.375 -14.352 1 97.75 471 ASN B O 1
ATOM 8685 N N . ARG B 1 472 ? -17.078 -25.516 -12.156 1 97.19 472 ARG B N 1
ATOM 8686 C CA . ARG B 1 472 ? -18.453 -26 -12.172 1 97.19 472 ARG B CA 1
ATOM 8687 C C . ARG B 1 472 ? -19.312 -25.234 -11.188 1 97.19 472 ARG B C 1
ATOM 8689 O O . ARG B 1 472 ? -18.891 -24.938 -10.07 1 97.19 472 ARG B O 1
ATOM 8696 N N . TYR B 1 473 ? -20.516 -25 -11.609 1 96.62 473 TYR B N 1
ATOM 8697 C CA . TYR B 1 473 ? -21.391 -24.172 -10.789 1 96.62 473 TYR B CA 1
ATOM 8698 C C . TYR B 1 473 ? -22.797 -24.781 -10.711 1 96.62 473 TYR B C 1
ATOM 8700 O O . TYR B 1 473 ? -23.797 -24.062 -10.812 1 96.62 473 TYR B O 1
ATOM 8708 N N . TYR B 1 474 ? -22.891 -26.109 -10.664 1 95.69 474 TYR B N 1
ATOM 8709 C CA . TYR B 1 474 ? -24.172 -26.734 -10.367 1 95.69 474 TYR B CA 1
ATOM 8710 C C . TYR B 1 474 ? -24.766 -26.203 -9.07 1 95.69 474 TYR B C 1
ATOM 8712 O O . TYR B 1 474 ? -24.062 -26.109 -8.055 1 95.69 474 TYR B O 1
ATOM 8720 N N . GLY B 1 475 ? -26.031 -25.781 -9.078 1 95.19 475 GLY B N 1
ATOM 8721 C CA . GLY B 1 475 ? -26.688 -25.219 -7.91 1 95.19 475 GLY B CA 1
ATOM 8722 C C . GLY B 1 475 ? -26.641 -23.703 -7.859 1 95.19 475 GLY B C 1
ATOM 8723 O O . GLY B 1 475 ? -27.297 -23.094 -7.02 1 95.19 475 GLY B O 1
ATOM 8724 N N . TRP B 1 476 ? -25.891 -23.047 -8.75 1 94.75 476 TRP B N 1
ATOM 8725 C CA . TRP B 1 476 ? -25.812 -21.594 -8.781 1 94.75 476 TRP B CA 1
ATOM 8726 C C . TRP B 1 476 ? -26.219 -21.062 -10.148 1 94.75 476 TRP B C 1
ATOM 8728 O O . TRP B 1 476 ? -27.328 -20.562 -10.328 1 94.75 476 TRP B O 1
ATOM 8738 N N . TYR B 1 477 ? -25.391 -21.344 -11.18 1 90.94 477 TYR B N 1
ATOM 8739 C CA . TYR B 1 477 ? -25.75 -20.875 -12.508 1 90.94 477 TYR B CA 1
ATOM 8740 C C . TYR B 1 477 ? -26.75 -21.828 -13.172 1 90.94 477 TYR B C 1
ATOM 8742 O O . TYR B 1 477 ? -27.547 -21.406 -14.008 1 90.94 477 TYR B O 1
ATOM 8750 N N . VAL B 1 478 ? -26.578 -23.078 -12.867 1 90.5 478 VAL B N 1
ATOM 8751 C CA . VAL B 1 478 ? -27.5 -24.109 -13.352 1 90.5 478 VAL B CA 1
ATOM 8752 C C . VAL B 1 478 ? -28.172 -24.812 -12.18 1 90.5 478 VAL B C 1
ATOM 8754 O O . VAL B 1 478 ? -27.5 -25.125 -11.18 1 90.5 478 VAL B O 1
ATOM 8757 N N . GLN B 1 479 ? -29.484 -25.094 -12.297 1 91.62 479 GLN B N 1
ATOM 8758 C CA . GLN B 1 479 ? -30.281 -25.641 -11.203 1 91.62 479 GLN B CA 1
ATOM 8759 C C . GLN B 1 479 ? -30.219 -24.734 -9.977 1 91.62 479 GLN B C 1
ATOM 8761 O O . GLN B 1 479 ? -30.016 -25.203 -8.852 1 91.62 479 GLN B O 1
ATOM 8766 N N . THR B 1 480 ? -30.328 -23.453 -10.219 1 92 480 THR B N 1
ATOM 8767 C CA . THR B 1 480 ? -30.219 -22.453 -9.164 1 92 480 THR B CA 1
ATOM 8768 C C . THR B 1 480 ? -31.188 -22.75 -8.031 1 92 480 THR B C 1
ATOM 8770 O O . THR B 1 480 ? -32.406 -22.859 -8.258 1 92 480 THR B O 1
ATOM 8773 N N . GLY B 1 481 ? -30.656 -22.891 -6.867 1 92.69 481 GLY B N 1
ATOM 8774 C CA . GLY B 1 481 ? -31.5 -23.078 -5.703 1 92.69 481 GLY B CA 1
ATOM 8775 C C . GLY B 1 481 ? -31.906 -24.516 -5.496 1 92.69 481 GLY B C 1
ATOM 8776 O O . GLY B 1 481 ? -32.562 -24.859 -4.496 1 92.69 481 GLY B O 1
ATOM 8777 N N . ASP B 1 482 ? -31.547 -25.344 -6.406 1 94.62 482 ASP B N 1
ATOM 8778 C CA . ASP B 1 482 ? -31.875 -26.766 -6.32 1 94.62 482 ASP B CA 1
ATOM 8779 C C . ASP B 1 482 ? -30.641 -27.594 -5.996 1 94.62 482 ASP B C 1
ATOM 8781 O O . ASP B 1 482 ? -30.109 -28.281 -6.871 1 94.62 482 ASP B O 1
ATOM 8785 N N . LEU B 1 483 ? -30.328 -27.719 -4.762 1 96.12 483 LEU B N 1
ATOM 8786 C CA . LEU B 1 483 ? -29.094 -28.359 -4.312 1 96.12 483 LEU B CA 1
ATOM 8787 C C . LEU B 1 483 ? -29.172 -29.875 -4.469 1 96.12 483 LEU B C 1
ATOM 8789 O O . LEU B 1 483 ? -28.141 -30.531 -4.68 1 96.12 483 LEU B O 1
ATOM 8793 N N . LYS B 1 484 ? -30.375 -30.375 -4.422 1 95.38 484 LYS B N 1
ATOM 8794 C CA . LYS B 1 484 ? -30.516 -31.812 -4.598 1 95.38 484 LYS B CA 1
ATOM 8795 C C . LYS B 1 484 ? -30.109 -32.25 -6.004 1 95.38 484 LYS B C 1
ATOM 8797 O O . LYS B 1 484 ? -29.312 -33.188 -6.168 1 95.38 484 LYS B O 1
ATOM 8802 N N . THR B 1 485 ? -30.656 -31.594 -6.945 1 96.62 485 THR B N 1
ATOM 8803 C CA . THR B 1 485 ? -30.297 -31.891 -8.328 1 96.62 485 THR B CA 1
ATOM 8804 C C . THR B 1 485 ? -28.828 -31.562 -8.594 1 96.62 485 THR B C 1
ATOM 8806 O O . THR B 1 485 ? -28.156 -32.281 -9.32 1 96.62 485 THR B O 1
ATOM 8809 N N . ALA B 1 486 ? -28.359 -30.516 -8.023 1 96.88 486 ALA B N 1
ATOM 8810 C CA . ALA B 1 486 ? -26.969 -30.125 -8.18 1 96.88 486 ALA B CA 1
ATOM 8811 C C . ALA B 1 486 ? -26.031 -31.219 -7.676 1 96.88 486 ALA B C 1
ATOM 8813 O O . ALA B 1 486 ? -25 -31.484 -8.289 1 96.88 486 ALA B O 1
ATOM 8814 N N . GLU B 1 487 ? -26.375 -31.781 -6.574 1 97.5 487 GLU B N 1
ATOM 8815 C CA . GLU B 1 487 ? -25.594 -32.875 -6.012 1 97.5 487 GLU B CA 1
ATOM 8816 C C . GLU B 1 487 ? -25.484 -34.031 -6.992 1 97.5 487 GLU B C 1
ATOM 8818 O O . GLU B 1 487 ? -24.391 -34.594 -7.207 1 97.5 487 GLU B O 1
ATOM 8823 N N . GLU B 1 488 ? -26.578 -34.375 -7.59 1 97.44 488 GLU B N 1
ATOM 8824 C CA . GLU B 1 488 ? -26.641 -35.469 -8.523 1 97.44 488 GLU B CA 1
ATOM 8825 C C . GLU B 1 488 ? -25.812 -35.188 -9.773 1 97.44 488 GLU B C 1
ATOM 8827 O O . GLU B 1 488 ? -25.078 -36.062 -10.242 1 97.44 488 GLU B O 1
ATOM 8832 N N . LYS B 1 489 ? -25.984 -34.062 -10.25 1 96.56 489 LYS B N 1
ATOM 8833 C CA . LYS B 1 489 ? -25.266 -33.688 -11.477 1 96.56 489 LYS B CA 1
ATOM 8834 C C . LYS B 1 489 ? -23.766 -33.625 -11.227 1 96.56 489 LYS B C 1
ATOM 8836 O O . LYS B 1 489 ? -22.969 -34.031 -12.086 1 96.56 489 LYS B O 1
ATOM 8841 N N . THR B 1 490 ? -23.375 -33.094 -10.102 1 97.56 490 THR B N 1
ATOM 8842 C CA . THR B 1 490 ? -21.953 -33.031 -9.727 1 97.56 490 THR B CA 1
ATOM 8843 C C . THR B 1 490 ? -21.375 -34.438 -9.664 1 97.56 490 THR B C 1
ATOM 8845 O O . THR B 1 490 ? -20.312 -34.688 -10.242 1 97.56 490 THR B O 1
ATOM 8848 N N . ARG B 1 491 ? -22.078 -35.344 -9.023 1 98 491 ARG B N 1
ATOM 8849 C CA . ARG B 1 491 ? -21.625 -36.75 -8.891 1 98 491 ARG B CA 1
ATOM 8850 C C . ARG B 1 491 ? -21.516 -37.406 -10.258 1 98 491 ARG B C 1
ATOM 8852 O O . ARG B 1 491 ? -20.5 -38.062 -10.555 1 98 491 ARG B O 1
ATOM 8859 N N . GLN B 1 492 ? -22.531 -37.188 -11.031 1 97.38 492 GLN B N 1
ATOM 8860 C CA . GLN B 1 492 ? -22.578 -37.812 -12.344 1 97.38 492 GLN B CA 1
ATOM 8861 C C . GLN B 1 492 ? -21.391 -37.375 -13.211 1 97.38 492 GLN B C 1
ATOM 8863 O O . GLN B 1 492 ? -20.734 -38.219 -13.828 1 97.38 492 GLN B O 1
ATOM 8868 N N . GLU B 1 493 ? -21.109 -36.156 -13.266 1 97.12 493 GLU B N 1
ATOM 8869 C CA . GLU B 1 493 ? -20.047 -35.656 -14.125 1 97.12 493 GLU B CA 1
ATOM 8870 C C . GLU B 1 493 ? -18.688 -36.125 -13.633 1 97.12 493 GLU B C 1
ATOM 8872 O O . GLU B 1 493 ? -17.828 -36.531 -14.43 1 97.12 493 GLU B O 1
ATOM 8877 N N . LEU B 1 494 ? -18.438 -36.062 -12.344 1 98.06 494 LEU B N 1
ATOM 8878 C CA . LEU B 1 494 ? -17.141 -36.438 -11.797 1 98.06 494 LEU B CA 1
ATOM 8879 C C . LEU B 1 494 ? -16.875 -37.906 -12.023 1 98.06 494 LEU B C 1
ATOM 8881 O O . LEU B 1 494 ? -15.742 -38.312 -12.305 1 98.06 494 LEU B O 1
ATOM 8885 N N . VAL B 1 495 ? -17.938 -38.688 -11.93 1 97.94 495 VAL B N 1
ATOM 8886 C CA . VAL B 1 495 ? -17.797 -40.125 -12.195 1 97.94 495 VAL B CA 1
ATOM 8887 C C . VAL B 1 495 ? -17.453 -40.344 -13.664 1 97.94 495 VAL B C 1
ATOM 8889 O O . VAL B 1 495 ? -16.625 -41.188 -13.992 1 97.94 495 VAL B O 1
ATOM 8892 N N . GLN B 1 496 ? -18.078 -39.562 -14.523 1 97.62 496 GLN B N 1
ATOM 8893 C CA . GLN B 1 496 ? -17.781 -39.688 -15.945 1 97.62 496 GLN B CA 1
ATOM 8894 C C . GLN B 1 496 ? -16.344 -39.312 -16.25 1 97.62 496 GLN B C 1
ATOM 8896 O O . GLN B 1 496 ? -15.68 -40 -17.047 1 97.62 496 GLN B O 1
ATOM 8901 N N . TRP B 1 497 ? -15.852 -38.281 -15.688 1 97.94 497 TRP B N 1
ATOM 8902 C CA . TRP B 1 497 ? -14.453 -37.906 -15.859 1 97.94 497 TRP B CA 1
ATOM 8903 C C . TRP B 1 497 ? -13.523 -39 -15.375 1 97.94 497 TRP B C 1
ATOM 8905 O O . TRP B 1 497 ? -12.539 -39.312 -16.047 1 97.94 497 TRP B O 1
ATOM 8915 N N . GLN B 1 498 ? -13.867 -39.531 -14.18 1 96.56 498 GLN B N 1
ATOM 8916 C CA . GLN B 1 498 ? -13.07 -40.625 -13.586 1 96.56 498 GLN B CA 1
ATOM 8917 C C . GLN B 1 498 ? -13.023 -41.844 -14.5 1 96.56 498 GLN B C 1
ATOM 8919 O O . GLN B 1 498 ? -11.961 -42.438 -14.68 1 96.56 498 GLN B O 1
ATOM 8924 N N . GLU B 1 499 ? -14.094 -42.156 -15.055 1 96.94 499 GLU B N 1
ATOM 8925 C CA . GLU B 1 499 ? -14.188 -43.312 -15.938 1 96.94 499 GLU B CA 1
ATOM 8926 C C . GLU B 1 499 ? -13.406 -43.094 -17.234 1 96.94 499 GLU B C 1
ATOM 8928 O O . GLU B 1 499 ? -12.719 -44 -17.703 1 96.94 499 GLU B O 1
ATOM 8933 N N . LYS B 1 500 ? -13.516 -41.938 -17.75 1 96.94 500 LYS B N 1
ATOM 8934 C CA . LYS B 1 500 ? -12.875 -41.625 -19.016 1 96.94 500 LYS B CA 1
ATOM 8935 C C . LYS B 1 500 ? -11.367 -41.469 -18.859 1 96.94 500 LYS B C 1
ATOM 8937 O O . LYS B 1 500 ? -10.602 -41.844 -19.75 1 96.94 500 LYS B O 1
ATOM 8942 N N . TYR B 1 501 ? -10.969 -40.938 -17.766 1 97 501 TYR B N 1
ATOM 8943 C CA . TYR B 1 501 ? -9.547 -40.75 -17.484 1 97 501 TYR B CA 1
ATOM 8944 C C . TYR B 1 501 ? -9.18 -41.312 -16.125 1 97 501 TYR B C 1
ATOM 8946 O O . TYR B 1 501 ? -8.852 -40.562 -15.203 1 97 501 TYR B O 1
ATOM 8954 N N . PRO B 1 502 ? -9.109 -42.594 -15.984 1 95.88 502 PRO B N 1
ATOM 8955 C CA . PRO B 1 502 ? -8.922 -43.219 -14.672 1 95.88 502 PRO B CA 1
ATOM 8956 C C . PRO B 1 502 ? -7.547 -42.938 -14.078 1 95.88 502 PRO B C 1
ATOM 8958 O O . PRO B 1 502 ? -7.344 -43.125 -12.875 1 95.88 502 PRO B O 1
ATOM 8961 N N . ASP B 1 503 ? -6.598 -42.469 -14.906 1 95.75 503 ASP B N 1
ATOM 8962 C CA . ASP B 1 503 ? -5.238 -42.312 -14.414 1 95.75 503 ASP B CA 1
ATOM 8963 C C . ASP B 1 503 ? -4.926 -40.844 -14.156 1 95.75 503 ASP B C 1
ATOM 8965 O O . ASP B 1 503 ? -3.805 -40.5 -13.773 1 95.75 503 ASP B O 1
ATOM 8969 N N . LYS B 1 504 ? -5.875 -39.938 -14.367 1 97.75 504 LYS B N 1
ATOM 8970 C CA . LYS B 1 504 ? -5.637 -38.5 -14.164 1 97.75 504 LYS B CA 1
ATOM 8971 C C . LYS B 1 504 ? -6.328 -38 -12.898 1 97.75 504 LYS B C 1
ATOM 8973 O O . LYS B 1 504 ? -7.473 -38.375 -12.625 1 97.75 504 LYS B O 1
ATOM 8978 N N . PRO B 1 505 ? -5.562 -37.25 -12.094 1 98.19 505 PRO B N 1
ATOM 8979 C CA . PRO B 1 505 ? -6.242 -36.531 -10.992 1 98.19 505 PRO B CA 1
ATOM 8980 C C . PRO B 1 505 ? -7.258 -35.5 -11.484 1 98.19 505 PRO B C 1
ATOM 8982 O O . PRO B 1 505 ? -7.094 -34.938 -12.57 1 98.19 505 PRO B O 1
ATOM 8985 N N . ILE B 1 506 ? -8.312 -35.312 -10.695 1 98.44 506 ILE B N 1
ATOM 8986 C CA . ILE B 1 506 ? -9.375 -34.344 -10.977 1 98.44 506 ILE B CA 1
ATOM 8987 C C . ILE B 1 506 ? -9.5 -33.375 -9.812 1 98.44 506 ILE B C 1
ATOM 8989 O O . ILE B 1 506 ? -9.367 -33.75 -8.648 1 98.44 506 ILE B O 1
ATOM 8993 N N . MET B 1 507 ? -9.703 -32.125 -10.102 1 98.5 507 MET B N 1
ATOM 8994 C CA . MET B 1 507 ? -9.969 -31.172 -9.039 1 98.5 507 MET B CA 1
ATOM 8995 C C . MET B 1 507 ? -10.914 -30.078 -9.523 1 98.5 507 MET B C 1
ATOM 8997 O O . MET B 1 507 ? -11.039 -29.844 -10.727 1 98.5 507 MET B O 1
ATOM 9001 N N . TYR B 1 508 ? -11.672 -29.453 -8.617 1 98.62 508 TYR B N 1
ATOM 9002 C CA . TYR B 1 508 ? -12.367 -28.203 -8.891 1 98.62 508 TYR B CA 1
ATOM 9003 C C . TYR B 1 508 ? -11.469 -27 -8.625 1 98.62 508 TYR B C 1
ATOM 9005 O O . TYR B 1 508 ? -10.844 -26.906 -7.562 1 98.62 508 TYR B O 1
ATOM 9013 N N . THR B 1 509 ? -11.367 -26.156 -9.625 1 98.31 509 THR B N 1
ATOM 9014 C CA . THR B 1 509 ? -10.555 -24.953 -9.484 1 98.31 509 THR B CA 1
ATOM 9015 C C . THR B 1 509 ? -11.438 -23.703 -9.391 1 98.31 509 THR B C 1
ATOM 9017 O O . THR B 1 509 ? -10.953 -22.609 -9.094 1 98.31 509 THR B O 1
ATOM 9020 N N . GLU B 1 510 ? -12.75 -23.859 -9.664 1 98 510 GLU B N 1
ATOM 9021 C CA . GLU B 1 510 ? -13.758 -22.859 -9.336 1 98 510 GLU B CA 1
ATOM 9022 C C . GLU B 1 510 ? -15.109 -23.516 -9.039 1 98 510 GLU B C 1
ATOM 9024 O O . GLU B 1 510 ? -15.539 -24.406 -9.773 1 98 510 GLU B O 1
ATOM 9029 N N . TYR B 1 511 ? -15.75 -23.141 -8.055 1 97.88 511 TYR B N 1
ATOM 9030 C CA . TYR B 1 511 ? -17.125 -23.422 -7.68 1 97.88 511 TYR B CA 1
ATOM 9031 C C . TYR B 1 511 ? -17.562 -22.531 -6.512 1 97.88 511 TYR B C 1
ATOM 9033 O O . TYR B 1 511 ? -16.719 -22.094 -5.723 1 97.88 511 TYR B O 1
ATOM 9041 N N . GLY B 1 512 ? -18.719 -22.156 -6.469 1 96.94 512 GLY B N 1
ATOM 9042 C CA . GLY B 1 512 ? -19.172 -21.25 -5.414 1 96.94 512 GLY B CA 1
ATOM 9043 C C . GLY B 1 512 ? -20.5 -20.578 -5.73 1 96.94 512 GLY B C 1
ATOM 9044 O O . GLY B 1 512 ? -21.062 -20.781 -6.805 1 96.94 512 GLY B O 1
ATOM 9045 N N . ALA B 1 513 ? -21.016 -19.812 -4.812 1 96.5 513 ALA B N 1
ATOM 9046 C CA . ALA B 1 513 ? -22.281 -19.078 -4.918 1 96.5 513 ALA B CA 1
ATOM 9047 C C . ALA B 1 513 ? -22.125 -17.656 -4.387 1 96.5 513 ALA B C 1
ATOM 9049 O O . ALA B 1 513 ? -21.5 -17.438 -3.344 1 96.5 513 ALA B O 1
ATOM 9050 N N . ASP B 1 514 ? -22.688 -16.719 -5.113 1 95.94 514 ASP B N 1
ATOM 9051 C CA . ASP B 1 514 ? -22.688 -15.352 -4.602 1 95.94 514 ASP B CA 1
ATOM 9052 C C . ASP B 1 514 ? -23.438 -15.258 -3.273 1 95.94 514 ASP B C 1
ATOM 9054 O O . ASP B 1 514 ? -24.484 -15.891 -3.102 1 95.94 514 ASP B O 1
ATOM 9058 N N . THR B 1 515 ? -22.875 -14.469 -2.389 1 96.38 515 THR B N 1
ATOM 9059 C CA . THR B 1 515 ? -23.438 -14.273 -1.055 1 96.38 515 THR B CA 1
ATOM 9060 C C . THR B 1 515 ? -23.203 -12.844 -0.571 1 96.38 515 THR B C 1
ATOM 9062 O O . THR B 1 515 ? -22.047 -12.398 -0.472 1 96.38 515 THR B O 1
ATOM 9065 N N . VAL B 1 516 ? -24.266 -12.102 -0.316 1 94.75 516 VAL B N 1
ATOM 9066 C CA . VAL B 1 516 ? -24.141 -10.781 0.291 1 94.75 516 VAL B CA 1
ATOM 9067 C C . VAL B 1 516 ? -24.016 -10.922 1.806 1 94.75 516 VAL B C 1
ATOM 9069 O O . VAL B 1 516 ? -24.891 -11.469 2.467 1 94.75 516 VAL B O 1
ATOM 9072 N N . ALA B 1 517 ? -22.891 -10.438 2.334 1 94.06 517 ALA B N 1
ATOM 9073 C CA . ALA B 1 517 ? -22.641 -10.531 3.77 1 94.06 517 ALA B CA 1
ATOM 9074 C C . ALA B 1 517 ? -23.797 -9.922 4.566 1 94.06 517 ALA B C 1
ATOM 9076 O O . ALA B 1 517 ? -24.234 -8.805 4.285 1 94.06 517 ALA B O 1
ATOM 9077 N N . GLY B 1 518 ? -24.312 -10.664 5.547 1 91.31 518 GLY B N 1
ATOM 9078 C CA . GLY B 1 518 ? -25.375 -10.18 6.402 1 91.31 518 GLY B CA 1
ATOM 9079 C C . GLY B 1 518 ? -26.766 -10.578 5.914 1 91.31 518 GLY B C 1
ATOM 9080 O O . GLY B 1 518 ? -27.75 -10.414 6.637 1 91.31 518 GLY B O 1
ATOM 9081 N N . PHE B 1 519 ? -26.859 -11.07 4.664 1 92.56 519 PHE B N 1
ATOM 9082 C CA . PHE B 1 519 ? -28.141 -11.57 4.18 1 92.56 519 PHE B CA 1
ATOM 9083 C C . PHE B 1 519 ? -28.422 -12.961 4.734 1 92.56 519 PHE B C 1
ATOM 9085 O O . PHE B 1 519 ? -27.562 -13.844 4.688 1 92.56 519 PHE B O 1
ATOM 9092 N N . HIS B 1 520 ? -29.625 -13.258 5.27 1 93.38 520 HIS B N 1
ATOM 9093 C CA . HIS B 1 520 ? -30.031 -14.531 5.852 1 93.38 520 HIS B CA 1
ATOM 9094 C C . HIS B 1 520 ? -31.375 -14.977 5.309 1 93.38 520 HIS B C 1
ATOM 9096 O O . HIS B 1 520 ? -32.188 -14.156 4.848 1 93.38 520 HIS B O 1
ATOM 9102 N N . SER B 1 521 ? -31.547 -16.297 5.27 1 91.5 521 SER B N 1
ATOM 9103 C CA . SER B 1 521 ? -32.812 -16.891 4.82 1 91.5 521 SER B CA 1
ATOM 9104 C C . SER B 1 521 ? -33.125 -18.156 5.594 1 91.5 521 SER B C 1
ATOM 9106 O O . SER B 1 521 ? -32.312 -19.062 5.684 1 91.5 521 SER B O 1
ATOM 9108 N N . ALA B 1 522 ? -34.344 -18.25 6.066 1 89.62 522 ALA B N 1
ATOM 9109 C CA . ALA B 1 522 ? -34.844 -19.453 6.738 1 89.62 522 ALA B CA 1
ATOM 9110 C C . ALA B 1 522 ? -35.125 -20.562 5.734 1 89.62 522 ALA B C 1
ATOM 9112 O O . ALA B 1 522 ? -35.219 -21.734 6.105 1 89.62 522 ALA B O 1
ATOM 9113 N N . TYR B 1 523 ? -35.188 -20.188 4.504 1 88.56 523 TYR B N 1
ATOM 9114 C CA . TYR B 1 523 ? -35.562 -21.125 3.453 1 88.56 523 TYR B CA 1
ATOM 9115 C C . TYR B 1 523 ? -34.375 -21.5 2.594 1 88.56 523 TYR B C 1
ATOM 9117 O O . TYR B 1 523 ? -34.5 -22.312 1.667 1 88.56 523 TYR B O 1
ATOM 9125 N N . GLY B 1 524 ? -33.188 -20.922 2.9 1 89.44 524 GLY B N 1
ATOM 9126 C CA . GLY B 1 524 ? -32 -21.234 2.143 1 89.44 524 GLY B CA 1
ATOM 9127 C C . GLY B 1 524 ? -32 -20.656 0.737 1 89.44 524 GLY B C 1
ATOM 9128 O O . GLY B 1 524 ? -31.609 -21.328 -0.216 1 89.44 524 GLY B O 1
ATOM 9129 N N . GLU B 1 525 ? -32.438 -19.438 0.657 1 92.44 525 GLU B N 1
ATOM 9130 C CA . GLU B 1 525 ? -32.5 -18.766 -0.635 1 92.44 525 GLU B CA 1
ATOM 9131 C C . GLU B 1 525 ? -31.109 -18.359 -1.125 1 92.44 525 GLU B C 1
ATOM 9133 O O . GLU B 1 525 ? -30.234 -18.016 -0.326 1 92.44 525 GLU B O 1
ATOM 9138 N N . PRO B 1 526 ? -30.938 -18.391 -2.494 1 94.06 526 PRO B N 1
ATOM 9139 C CA . PRO B 1 526 ? -29.672 -17.906 -3.051 1 94.06 526 PRO B CA 1
ATOM 9140 C C . PRO B 1 526 ? -29.297 -16.516 -2.525 1 94.06 526 PRO B C 1
ATOM 9142 O O . PRO B 1 526 ? -30.172 -15.719 -2.197 1 94.06 526 PRO B O 1
ATOM 9145 N N . PHE B 1 527 ? -27.984 -16.234 -2.363 1 94.88 527 PHE B N 1
ATOM 9146 C CA . PHE B 1 527 ? -27.359 -14.992 -1.893 1 94.88 527 PHE B CA 1
ATOM 9147 C C . PHE B 1 527 ? -27.312 -14.961 -0.37 1 94.88 527 PHE B C 1
ATOM 9149 O O . PHE B 1 527 ? -26.625 -14.117 0.215 1 94.88 527 PHE B O 1
ATOM 9156 N N . SER B 1 528 ? -28.031 -15.797 0.291 1 94.56 528 SER B N 1
ATOM 9157 C CA . SER B 1 528 ? -27.984 -15.836 1.748 1 94.56 528 SER B CA 1
ATOM 9158 C C . SER B 1 528 ? -26.75 -16.578 2.242 1 94.56 528 SER B C 1
ATOM 9160 O O . SER B 1 528 ? -26.172 -17.391 1.518 1 94.56 528 SER B O 1
ATOM 9162 N N . GLU B 1 529 ? -26.312 -16.312 3.406 1 96.75 529 GLU B N 1
ATOM 9163 C CA . GLU B 1 529 ? -25.156 -16.984 4.008 1 96.75 529 GLU B CA 1
ATOM 9164 C C . GLU B 1 529 ? -25.438 -18.453 4.234 1 96.75 529 GLU B C 1
ATOM 9166 O O . GLU B 1 529 ? -24.547 -19.297 4.051 1 96.75 529 GLU B O 1
ATOM 9171 N N . GLU B 1 530 ? -26.703 -18.828 4.523 1 95.94 530 GLU B N 1
ATOM 9172 C CA . GLU B 1 530 ? -27.078 -20.234 4.695 1 95.94 530 GLU B CA 1
ATOM 9173 C C . GLU B 1 530 ? -26.953 -21 3.385 1 95.94 530 GLU B C 1
ATOM 9175 O O . GLU B 1 530 ? -26.453 -22.125 3.369 1 95.94 530 GLU B O 1
ATOM 9180 N N . TYR B 1 531 ? -27.328 -20.375 2.326 1 96.62 531 TYR B N 1
ATOM 9181 C CA . TYR B 1 531 ? -27.266 -21.047 1.031 1 96.62 531 TYR B CA 1
ATOM 9182 C C . TYR B 1 531 ? -25.828 -21.328 0.645 1 96.62 531 TYR B C 1
ATOM 9184 O O . TYR B 1 531 ? -25.516 -22.422 0.14 1 96.62 531 TYR B O 1
ATOM 9192 N N . GLN B 1 532 ? -24.953 -20.375 0.823 1 97.56 532 GLN B N 1
ATOM 9193 C CA . GLN B 1 532 ? -23.547 -20.578 0.489 1 97.56 532 GLN B CA 1
ATOM 9194 C C . GLN B 1 532 ? -22.953 -21.766 1.252 1 97.56 532 GLN B C 1
ATOM 9196 O O . GLN B 1 532 ? -22.25 -22.594 0.677 1 97.56 532 GLN B O 1
ATOM 9201 N N . GLU B 1 533 ? -23.219 -21.844 2.514 1 97.06 533 GLU B N 1
ATOM 9202 C CA . GLU B 1 533 ? -22.703 -22.938 3.328 1 97.06 533 GLU B CA 1
ATOM 9203 C C . GLU B 1 533 ? -23.234 -24.281 2.842 1 97.06 533 GLU B C 1
ATOM 9205 O O . GLU B 1 533 ? -22.469 -25.234 2.688 1 97.06 533 GLU B O 1
ATOM 9210 N N . ASP B 1 534 ? -24.594 -24.359 2.602 1 97.19 534 ASP B N 1
ATOM 9211 C CA . ASP B 1 534 ? -25.203 -25.594 2.131 1 97.19 534 ASP B CA 1
ATOM 9212 C C . ASP B 1 534 ? -24.625 -26 0.775 1 97.19 534 ASP B C 1
ATOM 9214 O O . ASP B 1 534 ? -24.438 -27.203 0.511 1 97.19 534 ASP B O 1
ATOM 9218 N N . TYR B 1 535 ? -24.391 -25.047 -0.035 1 98.06 535 TYR B N 1
ATOM 9219 C CA . TYR B 1 535 ? -23.797 -25.266 -1.352 1 98.06 535 TYR B CA 1
ATOM 9220 C C . TYR B 1 535 ? -22.438 -25.953 -1.234 1 98.06 535 TYR B C 1
ATOM 9222 O O . TYR B 1 535 ? -22.172 -26.938 -1.91 1 98.06 535 TYR B O 1
ATOM 9230 N N . TYR B 1 536 ? -21.547 -25.453 -0.395 1 98.31 536 TYR B N 1
ATOM 9231 C CA . TYR B 1 536 ? -20.219 -26.016 -0.242 1 98.31 536 TYR B CA 1
ATOM 9232 C C . TYR B 1 536 ? -20.281 -27.375 0.425 1 98.31 536 TYR B C 1
ATOM 9234 O O . TYR B 1 536 ? -19.5 -28.281 0.08 1 98.31 536 TYR B O 1
ATOM 9242 N N . ARG B 1 537 ? -21.219 -27.562 1.363 1 97.06 537 ARG B N 1
ATOM 9243 C CA . ARG B 1 537 ? -21.375 -28.844 2.035 1 97.06 537 ARG B CA 1
ATOM 9244 C C . ARG B 1 537 ? -21.75 -29.938 1.042 1 97.06 537 ARG B C 1
ATOM 9246 O O . ARG B 1 537 ? -21.203 -31.047 1.099 1 97.06 537 ARG B O 1
ATOM 9253 N N . LEU B 1 538 ? -22.609 -29.609 0.184 1 96.75 538 LEU B N 1
ATOM 9254 C CA . LEU B 1 538 ? -23.047 -30.578 -0.815 1 96.75 538 LEU B CA 1
ATOM 9255 C C . LEU B 1 538 ? -21.906 -31 -1.719 1 96.75 538 LEU B C 1
ATOM 9257 O O . LEU B 1 538 ? -21.75 -32.188 -2.023 1 96.75 538 LEU B O 1
ATOM 9261 N N . ASN B 1 539 ? -21.172 -30.062 -2.201 1 98.19 539 ASN B N 1
ATOM 9262 C CA . ASN B 1 539 ? -20.031 -30.359 -3.07 1 98.19 539 ASN B CA 1
ATOM 9263 C C . ASN B 1 539 ? -18.984 -31.203 -2.348 1 98.19 539 ASN B C 1
ATOM 9265 O O . ASN B 1 539 ? -18.469 -32.188 -2.904 1 98.19 539 ASN B O 1
ATOM 9269 N N . SER B 1 540 ? -18.719 -30.844 -1.12 1 97.56 540 SER B N 1
ATOM 9270 C CA . SER B 1 540 ? -17.734 -31.562 -0.312 1 97.56 540 SER B CA 1
ATOM 9271 C C . SER B 1 540 ? -18.094 -33.031 -0.186 1 97.56 540 SER B C 1
ATOM 9273 O O . SER B 1 540 ? -17.219 -33.906 -0.27 1 97.56 540 SER B O 1
ATOM 9275 N N . LYS B 1 541 ? -19.344 -33.25 0.036 1 97.12 541 LYS B N 1
ATOM 9276 C CA . LYS B 1 541 ? -19.828 -34.625 0.148 1 97.12 541 LYS B CA 1
ATOM 9277 C C . LYS B 1 541 ? -19.5 -35.438 -1.107 1 97.12 541 LYS B C 1
ATOM 9279 O O . LYS B 1 541 ? -19 -36.531 -1.02 1 97.12 541 LYS B O 1
ATOM 9284 N N . VAL B 1 542 ? -19.719 -34.875 -2.236 1 98.19 542 VAL B N 1
ATOM 9285 C CA . VAL B 1 542 ? -19.5 -35.562 -3.502 1 98.19 542 VAL B CA 1
ATOM 9286 C C . VAL B 1 542 ? -18 -35.75 -3.742 1 98.19 542 VAL B C 1
ATOM 9288 O O . VAL B 1 542 ? -17.562 -36.812 -4.188 1 98.19 542 VAL B O 1
ATOM 9291 N N . PHE B 1 543 ? -17.219 -34.688 -3.486 1 97.81 543 PHE B N 1
ATOM 9292 C CA . PHE B 1 543 ? -15.781 -34.75 -3.678 1 97.81 543 PHE B CA 1
ATOM 9293 C C . PHE B 1 543 ? -15.188 -35.969 -2.945 1 97.81 543 PHE B C 1
ATOM 9295 O O . PHE B 1 543 ? -14.305 -36.625 -3.469 1 97.81 543 PHE B O 1
ATOM 9302 N N . ASP B 1 544 ? -15.688 -36.219 -1.783 1 96.06 544 ASP B N 1
ATOM 9303 C CA . ASP B 1 544 ? -15.125 -37.25 -0.91 1 96.06 544 ASP B CA 1
ATOM 9304 C C . ASP B 1 544 ? -15.461 -38.656 -1.425 1 96.06 544 ASP B C 1
ATOM 9306 O O . ASP B 1 544 ? -14.867 -39.625 -0.983 1 96.06 544 ASP B O 1
ATOM 9310 N N . GLU B 1 545 ? -16.344 -38.688 -2.398 1 95.62 545 GLU B N 1
ATOM 9311 C CA . GLU B 1 545 ? -16.781 -39.969 -2.949 1 95.62 545 GLU B CA 1
ATOM 9312 C C . GLU B 1 545 ? -15.93 -40.375 -4.156 1 95.62 545 GLU B C 1
ATOM 9314 O O . GLU B 1 545 ? -15.969 -41.531 -4.602 1 95.62 545 GLU B O 1
ATOM 9319 N N . ILE B 1 546 ? -15.156 -39.469 -4.68 1 95.81 546 ILE B N 1
ATOM 9320 C CA . ILE B 1 546 ? -14.453 -39.656 -5.941 1 95.81 546 ILE B CA 1
ATOM 9321 C C . ILE B 1 546 ? -12.977 -39.938 -5.672 1 95.81 546 ILE B C 1
ATOM 9323 O O . ILE B 1 546 ? -12.234 -39.031 -5.273 1 95.81 546 ILE B O 1
ATOM 9327 N N . PRO B 1 547 ? -12.445 -41.062 -6.043 1 93.44 547 PRO B N 1
ATOM 9328 C CA . PRO B 1 547 ? -11.094 -41.469 -5.656 1 93.44 547 PRO B CA 1
ATOM 9329 C C . PRO B 1 547 ? -10.016 -40.562 -6.258 1 93.44 547 PRO B C 1
ATOM 9331 O O . PRO B 1 547 ? -9.047 -40.219 -5.574 1 93.44 547 PRO B O 1
ATOM 9334 N N . ASN B 1 548 ? -10.195 -40.125 -7.488 1 95.62 548 ASN B N 1
ATOM 9335 C CA . ASN B 1 548 ? -9.148 -39.375 -8.156 1 95.62 548 ASN B CA 1
ATOM 9336 C C . ASN B 1 548 ? -9.297 -37.875 -7.91 1 95.62 548 ASN B C 1
ATOM 9338 O O . ASN B 1 548 ? -8.562 -37.062 -8.477 1 95.62 548 ASN B O 1
ATOM 9342 N N . PHE B 1 549 ? -10.289 -37.531 -7.047 1 97.56 549 PHE B N 1
ATOM 9343 C CA . PHE B 1 549 ? -10.469 -36.094 -6.746 1 97.56 549 PHE B CA 1
ATOM 9344 C C . PHE B 1 549 ? -9.406 -35.625 -5.766 1 97.56 549 PHE B C 1
ATOM 9346 O O . PHE B 1 549 ? -9.336 -36.094 -4.629 1 97.56 549 PHE B O 1
ATOM 9353 N N . VAL B 1 550 ? -8.562 -34.625 -6.23 1 97.75 550 VAL B N 1
ATOM 9354 C CA . VAL B 1 550 ? -7.352 -34.375 -5.461 1 97.75 550 VAL B CA 1
ATOM 9355 C C . VAL B 1 550 ? -7.379 -32.906 -4.949 1 97.75 550 VAL B C 1
ATOM 9357 O O . VAL B 1 550 ? -6.383 -32.438 -4.41 1 97.75 550 VAL B O 1
ATOM 9360 N N . GLY B 1 551 ? -8.492 -32.156 -5.172 1 97.62 551 GLY B N 1
ATOM 9361 C CA . GLY B 1 551 ? -8.414 -30.797 -4.625 1 97.62 551 GLY B CA 1
ATOM 9362 C C . GLY B 1 551 ? -9.68 -30 -4.852 1 97.62 551 GLY B C 1
ATOM 9363 O O . GLY B 1 551 ? -10.406 -30.219 -5.824 1 97.62 551 GLY B O 1
ATOM 9364 N N . GLU B 1 552 ? -9.953 -29.094 -4.004 1 98.06 552 GLU B N 1
ATOM 9365 C CA . GLU B 1 552 ? -11.086 -28.188 -4.02 1 98.06 552 GLU B CA 1
ATOM 9366 C C . GLU B 1 552 ? -10.641 -26.734 -3.83 1 98.06 552 GLU B C 1
ATOM 9368 O O . GLU B 1 552 ? -10.367 -26.312 -2.707 1 98.06 552 GLU B O 1
ATOM 9373 N N . GLN B 1 553 ? -10.547 -25.969 -4.871 1 98.56 553 GLN B N 1
ATOM 9374 C CA . GLN B 1 553 ? -10.297 -24.531 -4.824 1 98.56 553 GLN B CA 1
ATOM 9375 C C . GLN B 1 553 ? -11.57 -23.734 -5.102 1 98.56 553 GLN B C 1
ATOM 9377 O O . GLN B 1 553 ? -12.117 -23.797 -6.203 1 98.56 553 GLN B O 1
ATOM 9382 N N . LEU B 1 554 ? -11.945 -23 -4.141 1 98.31 554 LEU B N 1
ATOM 9383 C CA . LEU B 1 554 ? -13.203 -22.25 -4.176 1 98.31 554 LEU B CA 1
ATOM 9384 C C . LEU B 1 554 ? -13.078 -21.031 -5.066 1 98.31 554 LEU B C 1
ATOM 9386 O O . LEU B 1 554 ? -11.977 -20.516 -5.27 1 98.31 554 LEU B O 1
ATOM 9390 N N . TRP B 1 555 ? -14.258 -20.734 -5.617 1 97.19 555 TRP B N 1
ATOM 9391 C CA . TRP B 1 555 ? -14.438 -19.391 -6.188 1 97.19 555 TRP B CA 1
ATOM 9392 C C . TRP B 1 555 ? -15.414 -18.578 -5.359 1 97.19 555 TRP B C 1
ATOM 9394 O O . TRP B 1 555 ? -16.609 -18.844 -5.352 1 97.19 555 TRP B O 1
ATOM 9404 N N . ASN B 1 556 ? -14.727 -17.562 -4.668 1 96.62 556 ASN B N 1
ATOM 9405 C CA . ASN B 1 556 ? -13.312 -17.234 -4.645 1 96.62 556 ASN B CA 1
ATOM 9406 C C . ASN B 1 556 ? -12.859 -16.812 -3.246 1 96.62 556 ASN B C 1
ATOM 9408 O O . ASN B 1 556 ? -13.594 -17 -2.271 1 96.62 556 ASN B O 1
ATOM 9412 N N . PHE B 1 557 ? -11.617 -16.547 -3.039 1 98.25 557 PHE B N 1
ATOM 9413 C CA . PHE B 1 557 ? -11.055 -16.188 -1.745 1 98.25 557 PHE B CA 1
ATOM 9414 C C . PHE B 1 557 ? -11.797 -15.008 -1.136 1 98.25 557 PHE B C 1
ATOM 9416 O O . PHE B 1 557 ? -12.438 -15.148 -0.09 1 98.25 557 PHE B O 1
ATOM 9423 N N . ALA B 1 558 ? -11.859 -13.914 -1.926 1 98.31 558 ALA B N 1
ATOM 9424 C CA . ALA B 1 558 ? -12.492 -12.688 -1.452 1 98.31 558 ALA B CA 1
ATOM 9425 C C . ALA B 1 558 ? -13.297 -12.016 -2.564 1 98.31 558 ALA B C 1
ATOM 9427 O O . ALA B 1 558 ? -12.969 -12.164 -3.746 1 98.31 558 ALA B O 1
ATOM 9428 N N . ASP B 1 559 ? -14.336 -11.258 -2.092 1 97.62 559 ASP B N 1
ATOM 9429 C CA . ASP B 1 559 ? -15.117 -10.484 -3.053 1 97.62 559 ASP B CA 1
ATOM 9430 C C . ASP B 1 559 ? -14.219 -9.555 -3.865 1 97.62 559 ASP B C 1
ATOM 9432 O O . ASP B 1 559 ? -13.156 -9.133 -3.391 1 97.62 559 ASP B O 1
ATOM 9436 N N . PHE B 1 560 ? -14.609 -9.266 -5.125 1 96.44 560 PHE B N 1
ATOM 9437 C CA . PHE B 1 560 ? -13.781 -8.445 -6.004 1 96.44 560 PHE B CA 1
ATOM 9438 C C . PHE B 1 560 ? -14.648 -7.664 -6.984 1 96.44 560 PHE B C 1
ATOM 9440 O O . PHE B 1 560 ? -15.852 -7.918 -7.102 1 96.44 560 PHE B O 1
ATOM 9447 N N . GLN B 1 561 ? -14.031 -6.703 -7.641 1 94.62 561 GLN B N 1
ATOM 9448 C CA . GLN B 1 561 ? -14.742 -5.785 -8.523 1 94.62 561 GLN B CA 1
ATOM 9449 C C . GLN B 1 561 ? -14.938 -6.387 -9.906 1 94.62 561 GLN B C 1
ATOM 9451 O O . GLN B 1 561 ? -14.055 -7.09 -10.414 1 94.62 561 GLN B O 1
ATOM 9456 N N . THR B 1 562 ? -16.062 -6.184 -10.523 1 93.12 562 THR B N 1
ATOM 9457 C CA . THR B 1 562 ? -16.406 -6.559 -11.891 1 93.12 562 THR B CA 1
ATOM 9458 C C . THR B 1 562 ? -17.094 -5.398 -12.617 1 93.12 562 THR B C 1
ATOM 9460 O O . THR B 1 562 ? -17.266 -4.32 -12.039 1 93.12 562 THR B O 1
ATOM 9463 N N . LYS B 1 563 ? -17.344 -5.531 -13.812 1 86.44 563 LYS B N 1
ATOM 9464 C CA . LYS B 1 563 ? -18.141 -4.539 -14.516 1 86.44 563 LYS B CA 1
ATOM 9465 C C . LYS B 1 563 ? -19.578 -4.512 -13.977 1 86.44 563 LYS B C 1
ATOM 9467 O O . LYS B 1 563 ? -20.016 -5.469 -13.344 1 86.44 563 LYS B O 1
ATOM 9472 N N . PHE B 1 564 ? -20.297 -3.434 -14.25 1 78.69 564 PHE B N 1
ATOM 9473 C CA . PHE B 1 564 ? -21.656 -3.258 -13.727 1 78.69 564 PHE B CA 1
ATOM 9474 C C . PHE B 1 564 ? -22.625 -4.203 -14.414 1 78.69 564 PHE B C 1
ATOM 9476 O O . PHE B 1 564 ? -22.5 -4.473 -15.617 1 78.69 564 PHE B O 1
ATOM 9483 N N . GLY B 1 565 ? -23.469 -4.762 -13.641 1 73.5 565 GLY B N 1
ATOM 9484 C CA . GLY B 1 565 ? -24.531 -5.594 -14.164 1 73.5 565 GLY B CA 1
ATOM 9485 C C . GLY B 1 565 ? -25.562 -5.965 -13.109 1 73.5 565 GLY B C 1
ATOM 9486 O O . GLY B 1 565 ? -25.297 -5.852 -11.906 1 73.5 565 GLY B O 1
ATOM 9487 N N . ILE B 1 566 ? -26.656 -6.27 -13.57 1 76.56 566 ILE B N 1
ATOM 9488 C CA . ILE B 1 566 ? -27.766 -6.535 -12.664 1 76.56 566 ILE B CA 1
ATOM 9489 C C . ILE B 1 566 ? -27.578 -7.906 -12.008 1 76.56 566 ILE B C 1
ATOM 9491 O O . ILE B 1 566 ? -28.25 -8.227 -11.023 1 76.56 566 ILE B O 1
ATOM 9495 N N . VAL B 1 567 ? -26.625 -8.734 -12.539 1 73.12 567 VAL B N 1
ATOM 9496 C CA . VAL B 1 567 ? -26.438 -10.078 -12.008 1 73.12 567 VAL B CA 1
ATOM 9497 C C . VAL B 1 567 ? -25.391 -10.055 -10.898 1 73.12 567 VAL B C 1
ATOM 9499 O O . VAL B 1 567 ? -25.156 -11.062 -10.227 1 73.12 567 VAL B O 1
ATOM 9502 N N . ARG B 1 568 ? -24.875 -8.898 -10.656 1 82.69 568 ARG B N 1
ATOM 9503 C CA . ARG B 1 568 ? -23.828 -8.742 -9.656 1 82.69 568 ARG B CA 1
ATOM 9504 C C . ARG B 1 568 ? -24.172 -7.609 -8.688 1 82.69 568 ARG B C 1
ATOM 9506 O O . ARG B 1 568 ? -24.359 -6.465 -9.109 1 82.69 568 ARG B O 1
ATOM 9513 N N . VAL B 1 569 ? -24.234 -7.879 -7.453 1 87.88 569 VAL B N 1
ATOM 9514 C CA . VAL B 1 569 ? -24.531 -6.883 -6.43 1 87.88 569 VAL B CA 1
ATOM 9515 C C . VAL B 1 569 ? -23.25 -6.141 -6.059 1 87.88 569 VAL B C 1
ATOM 9517 O O . VAL B 1 569 ? -22.609 -6.445 -5.047 1 87.88 569 VAL B O 1
ATOM 9520 N N . GLN B 1 570 ? -22.828 -5.117 -6.762 1 87.94 570 GLN B N 1
ATOM 9521 C CA . GLN B 1 570 ? -21.656 -4.289 -6.543 1 87.94 570 GLN B CA 1
ATOM 9522 C C . GLN B 1 570 ? -20.375 -5.137 -6.543 1 87.94 570 GLN B C 1
ATOM 9524 O O . GLN B 1 570 ? -19.594 -5.078 -5.598 1 87.94 570 GLN B O 1
ATOM 9529 N N . GLY B 1 571 ? -20.234 -5.875 -7.621 1 91.94 571 GLY B N 1
ATOM 9530 C CA . GLY B 1 571 ? -19.094 -6.75 -7.777 1 91.94 571 GLY B CA 1
ATOM 9531 C C . GLY B 1 571 ? -19.422 -8.219 -7.609 1 91.94 571 GLY B C 1
ATOM 9532 O O . GLY B 1 571 ? -20.609 -8.586 -7.547 1 91.94 571 GLY B O 1
ATOM 9533 N N . ASN B 1 572 ? -18.453 -9.031 -7.746 1 95.38 572 ASN B N 1
ATOM 9534 C CA . ASN B 1 572 ? -18.594 -10.469 -7.504 1 95.38 572 ASN B CA 1
ATOM 9535 C C . ASN B 1 572 ? -18.562 -10.789 -6.012 1 95.38 572 ASN B C 1
ATOM 9537 O O . ASN B 1 572 ? -17.594 -10.461 -5.324 1 95.38 572 ASN B O 1
ATOM 9541 N N . LYS B 1 573 ? -19.672 -11.375 -5.496 1 96.88 573 LYS B N 1
ATOM 9542 C CA . LYS B 1 573 ? -19.797 -11.617 -4.062 1 96.88 573 LYS B CA 1
ATOM 9543 C C . LYS B 1 573 ? -19.594 -13.094 -3.736 1 96.88 573 LYS B C 1
ATOM 9545 O O . LYS B 1 573 ? -20.094 -13.586 -2.719 1 96.88 573 LYS B O 1
ATOM 9550 N N . LYS B 1 574 ? -18.922 -13.82 -4.59 1 97.06 574 LYS B N 1
ATOM 9551 C CA . LYS B 1 574 ? -18.719 -15.25 -4.355 1 97.06 574 LYS B CA 1
ATOM 9552 C C . LYS B 1 574 ? -17.609 -15.492 -3.334 1 97.06 574 LYS B C 1
ATOM 9554 O O . LYS B 1 574 ? -17.453 -16.609 -2.836 1 97.06 574 LYS B O 1
ATOM 9559 N N . GLY B 1 575 ? -16.844 -14.484 -2.969 1 97.56 575 GLY B N 1
ATOM 9560 C CA . GLY B 1 575 ? -15.812 -14.656 -1.961 1 97.56 575 GLY B CA 1
ATOM 9561 C C . GLY B 1 575 ? -16.344 -15.18 -0.64 1 97.56 575 GLY B C 1
ATOM 9562 O O . GLY B 1 575 ? -17.453 -14.828 -0.233 1 97.56 575 GLY B O 1
ATOM 9563 N N . ILE B 1 576 ? -15.523 -16 0.024 1 98.25 576 ILE B N 1
ATOM 9564 C CA . ILE B 1 576 ? -15.93 -16.406 1.368 1 98.25 576 ILE B CA 1
ATOM 9565 C C . ILE B 1 576 ? -15.492 -15.336 2.373 1 98.25 576 ILE B C 1
ATOM 9567 O O . ILE B 1 576 ? -15.93 -15.344 3.525 1 98.25 576 ILE B O 1
ATOM 9571 N N . PHE B 1 577 ? -14.602 -14.461 1.938 1 98.19 577 PHE B N 1
ATOM 9572 C CA . PHE B 1 577 ? -14.312 -13.203 2.619 1 98.19 577 PHE B CA 1
ATOM 9573 C C . PHE B 1 577 ? -14.844 -12.023 1.823 1 98.19 577 PHE B C 1
ATOM 9575 O O . PHE B 1 577 ? -14.875 -12.055 0.591 1 98.19 577 PHE B O 1
ATOM 9582 N N . THR B 1 578 ? -15.258 -10.961 2.525 1 97.25 578 THR B N 1
ATOM 9583 C CA . THR B 1 578 ? -15.602 -9.719 1.847 1 97.25 578 THR B CA 1
ATOM 9584 C C . THR B 1 578 ? -14.359 -9.078 1.234 1 97.25 578 THR B C 1
ATOM 9586 O O . THR B 1 578 ? -13.242 -9.562 1.428 1 97.25 578 THR B O 1
ATOM 9589 N N . ARG B 1 579 ? -14.57 -8.008 0.451 1 95.62 579 ARG B N 1
ATOM 9590 C CA . ARG B 1 579 ? -13.461 -7.332 -0.218 1 95.62 579 ARG B CA 1
ATOM 9591 C C . ARG B 1 579 ? -12.492 -6.727 0.796 1 95.62 579 ARG B C 1
ATOM 9593 O O . ARG B 1 579 ? -11.297 -6.602 0.524 1 95.62 579 ARG B O 1
ATOM 9600 N N . GLU B 1 580 ? -12.945 -6.367 2.039 1 94.69 580 GLU B N 1
ATOM 9601 C CA . GLU B 1 580 ? -12.086 -5.871 3.107 1 94.69 580 GLU B CA 1
ATOM 9602 C C . GLU B 1 580 ? -11.547 -7.016 3.959 1 94.69 580 GLU B C 1
ATOM 9604 O O . GLU B 1 580 ? -10.836 -6.785 4.938 1 94.69 580 GLU B O 1
ATOM 9609 N N . ARG B 1 581 ? -11.844 -8.352 3.672 1 97.38 581 ARG B N 1
ATOM 9610 C CA . ARG B 1 581 ? -11.289 -9.57 4.254 1 97.38 581 ARG B CA 1
ATOM 9611 C C . ARG B 1 581 ? -11.977 -9.906 5.574 1 97.38 581 ARG B C 1
ATOM 9613 O O . ARG B 1 581 ? -11.359 -10.484 6.469 1 97.38 581 ARG B O 1
ATOM 9620 N N . GLU B 1 582 ? -13.242 -9.461 5.734 1 95.56 582 GLU B N 1
ATOM 9621 C CA . GLU B 1 582 ? -14.062 -9.984 6.82 1 95.56 582 GLU B CA 1
ATOM 9622 C C . GLU B 1 582 ? -14.688 -11.32 6.449 1 95.56 582 GLU B C 1
ATOM 9624 O O . GLU B 1 582 ? -15.141 -11.516 5.316 1 95.56 582 GLU B O 1
ATOM 9629 N N . PRO B 1 583 ? -14.734 -12.289 7.332 1 96.56 583 PRO B N 1
ATOM 9630 C CA . PRO B 1 583 ? -15.242 -13.625 7.004 1 96.56 583 PRO B CA 1
ATOM 9631 C C . PRO B 1 583 ? -16.766 -13.656 6.871 1 96.56 583 PRO B C 1
ATOM 9633 O O . PRO B 1 583 ? -17.469 -13.039 7.672 1 96.56 583 PRO B O 1
ATOM 9636 N N . LYS B 1 584 ? -17.25 -14.32 5.883 1 96.75 584 LYS B N 1
ATOM 9637 C CA . LYS B 1 584 ? -18.656 -14.703 5.828 1 96.75 584 LYS B CA 1
ATOM 9638 C C . LYS B 1 584 ? -18.922 -15.969 6.648 1 96.75 584 LYS B C 1
ATOM 9640 O O . LYS B 1 584 ? -17.984 -16.578 7.156 1 96.75 584 LYS B O 1
ATOM 9645 N N . MET B 1 585 ? -20.125 -16.344 6.816 1 95.81 585 MET B N 1
ATOM 9646 C CA . MET B 1 585 ? -20.547 -17.406 7.723 1 95.81 585 MET B CA 1
ATOM 9647 C C . MET B 1 585 ? -19.875 -18.734 7.355 1 95.81 585 MET B C 1
ATOM 9649 O O . MET B 1 585 ? -19.531 -19.531 8.234 1 95.81 585 MET B O 1
ATOM 9653 N N . VAL B 1 586 ? -19.609 -19.016 6.109 1 97.81 586 VAL B N 1
ATOM 9654 C CA . VAL B 1 586 ? -19.188 -20.312 5.59 1 97.81 586 VAL B CA 1
ATOM 9655 C C . VAL B 1 586 ? -17.75 -20.594 6.008 1 97.81 586 VAL B C 1
ATOM 9657 O O . VAL B 1 586 ? -17.297 -21.734 5.988 1 97.81 586 VAL B O 1
ATOM 9660 N N . VAL B 1 587 ? -17.016 -19.578 6.414 1 98.19 587 VAL B N 1
ATOM 9661 C CA . VAL B 1 587 ? -15.602 -19.719 6.738 1 98.19 587 VAL B CA 1
ATOM 9662 C C . VAL B 1 587 ? -15.43 -20.703 7.891 1 98.19 587 VAL B C 1
ATOM 9664 O O . VAL B 1 587 ? -14.484 -21.5 7.902 1 98.19 587 VAL B O 1
ATOM 9667 N N . ARG B 1 588 ? -16.281 -20.734 8.836 1 95.88 588 ARG B N 1
ATOM 9668 C CA . ARG B 1 588 ? -16.188 -21.656 9.961 1 95.88 588 ARG B CA 1
ATOM 9669 C C . ARG B 1 588 ? -16.312 -23.109 9.492 1 95.88 588 ARG B C 1
ATOM 9671 O O . ARG B 1 588 ? -15.531 -23.969 9.914 1 95.88 588 ARG B O 1
ATOM 9678 N N . TYR B 1 589 ? -17.312 -23.422 8.617 1 96.88 589 TYR B N 1
ATOM 9679 C CA . TYR B 1 589 ? -17.469 -24.766 8.086 1 96.88 589 TYR B CA 1
ATOM 9680 C C . TYR B 1 589 ? -16.219 -25.203 7.316 1 96.88 589 TYR B C 1
ATOM 9682 O O . TYR B 1 589 ? -15.688 -26.297 7.551 1 96.88 589 TYR B O 1
ATOM 9690 N N . LEU B 1 590 ? -15.789 -24.312 6.41 1 98.38 590 LEU B N 1
ATOM 9691 C CA . LEU B 1 590 ? -14.656 -24.656 5.555 1 98.38 590 LEU B CA 1
ATOM 9692 C C . LEU B 1 590 ? -13.391 -24.828 6.375 1 98.38 590 LEU B C 1
ATOM 9694 O O . LEU B 1 590 ? -12.547 -25.672 6.055 1 98.38 590 LEU B O 1
ATOM 9698 N N . SER B 1 591 ? -13.219 -23.938 7.379 1 97.44 591 SER B N 1
ATOM 9699 C CA . SER B 1 591 ? -12.07 -24.078 8.266 1 97.44 591 SER B CA 1
ATOM 9700 C C . SER B 1 591 ? -12.07 -25.438 8.961 1 97.44 591 SER B C 1
ATOM 9702 O O . SER B 1 591 ? -11.031 -26.094 9.047 1 97.44 591 SER B O 1
ATOM 9704 N N . ASP B 1 592 ? -13.242 -25.812 9.477 1 97 592 ASP B N 1
ATOM 9705 C CA . ASP B 1 592 ? -13.375 -27.125 10.109 1 97 592 ASP B CA 1
ATOM 9706 C C . ASP B 1 592 ? -13.047 -28.25 9.133 1 97 592 ASP B C 1
ATOM 9708 O O . ASP B 1 592 ? -12.312 -29.172 9.469 1 97 592 ASP B O 1
ATOM 9712 N N . ARG B 1 593 ? -13.523 -28.172 7.926 1 97.44 593 ARG B N 1
ATOM 9713 C CA . ARG B 1 593 ? -13.273 -29.188 6.91 1 97.44 593 ARG B CA 1
ATOM 9714 C C . ARG B 1 593 ? -11.789 -29.281 6.574 1 97.44 593 ARG B C 1
ATOM 9716 O O . ARG B 1 593 ? -11.195 -30.359 6.625 1 97.44 593 ARG B O 1
ATOM 9723 N N . TRP B 1 594 ? -11.164 -28.172 6.289 1 97.75 594 TRP B N 1
ATOM 9724 C CA . TRP B 1 594 ? -9.812 -28.156 5.73 1 97.75 594 TRP B CA 1
ATOM 9725 C C . TRP B 1 594 ? -8.773 -28.469 6.805 1 97.75 594 TRP B C 1
ATOM 9727 O O . TRP B 1 594 ? -7.73 -29.047 6.512 1 97.75 594 TRP B O 1
ATOM 9737 N N . THR B 1 595 ? -9.078 -28.094 8.055 1 96.56 595 THR B N 1
ATOM 9738 C CA . THR B 1 595 ? -8.148 -28.438 9.125 1 96.56 595 THR B CA 1
ATOM 9739 C C . THR B 1 595 ? -8.219 -29.922 9.461 1 96.56 595 THR B C 1
ATOM 9741 O O . THR B 1 595 ? -7.324 -30.453 10.117 1 96.56 595 THR B O 1
ATOM 9744 N N . ASN B 1 596 ? -9.312 -30.578 8.977 1 95.69 596 ASN B N 1
ATOM 9745 C CA . ASN B 1 596 ? -9.484 -32 9.25 1 95.69 596 ASN B CA 1
ATOM 9746 C C . ASN B 1 596 ? -9.039 -32.844 8.062 1 95.69 596 ASN B C 1
ATOM 9748 O O . ASN B 1 596 ? -9.086 -34.094 8.125 1 95.69 596 ASN B O 1
ATOM 9752 N N . ILE B 1 597 ? -8.648 -32.281 6.984 1 95.25 597 ILE B N 1
ATOM 9753 C CA . ILE B 1 597 ? -8.07 -32.969 5.844 1 95.25 597 ILE B CA 1
ATOM 9754 C C . ILE B 1 597 ? -6.551 -32.812 5.863 1 95.25 597 ILE B C 1
ATOM 9756 O O . ILE B 1 597 ? -6.031 -31.703 5.797 1 95.25 597 ILE B O 1
ATOM 9760 N N . PRO B 1 598 ? -5.828 -33.906 6.004 1 93.25 598 PRO B N 1
ATOM 9761 C CA . PRO B 1 598 ? -4.371 -33.781 5.977 1 93.25 598 PRO B CA 1
ATOM 9762 C C . PRO B 1 598 ? -3.857 -33.156 4.691 1 93.25 598 PRO B C 1
ATOM 9764 O O . PRO B 1 598 ? -4.457 -33.312 3.627 1 93.25 598 PRO B O 1
ATOM 9767 N N . ASN B 1 599 ? -2.795 -32.438 4.785 1 91.81 599 ASN B N 1
ATOM 9768 C CA . ASN B 1 599 ? -2.188 -31.828 3.604 1 91.81 599 ASN B CA 1
ATOM 9769 C C . ASN B 1 599 ? -1.583 -32.875 2.686 1 91.81 599 ASN B C 1
ATOM 9771 O O . ASN B 1 599 ? -1.71 -32.812 1.463 1 91.81 599 ASN B O 1
ATOM 9775 N N . LEU B 1 600 ? -0.919 -33.844 3.287 1 92 600 LEU B N 1
ATOM 9776 C CA . LEU B 1 600 ? -0.305 -34.969 2.588 1 92 600 LEU B CA 1
ATOM 9777 C C . LEU B 1 600 ? -0.913 -36.281 3.045 1 92 600 LEU B C 1
ATOM 9779 O O . LEU B 1 600 ? -1.314 -36.438 4.203 1 92 600 LEU B O 1
ATOM 9783 N N . GLY B 1 601 ? -0.911 -37.188 2.141 1 90.38 601 GLY B N 1
ATOM 9784 C CA . GLY B 1 601 ? -1.378 -38.531 2.49 1 90.38 601 GLY B CA 1
ATOM 9785 C C . GLY B 1 601 ? -2.891 -38.625 2.494 1 90.38 601 GLY B C 1
ATOM 9786 O O . GLY B 1 601 ? -3.451 -39.438 3.232 1 90.38 601 GLY B O 1
ATOM 9787 N N . TYR B 1 602 ? -3.475 -37.625 1.768 1 79.62 602 TYR B N 1
ATOM 9788 C CA . TYR B 1 602 ? -4.922 -37.719 1.639 1 79.62 602 TYR B CA 1
ATOM 9789 C C . TYR B 1 602 ? -5.309 -38.844 0.685 1 79.62 602 TYR B C 1
ATOM 9791 O O . TYR B 1 602 ? -4.641 -39.062 -0.325 1 79.62 602 TYR B O 1
ATOM 9799 N N . LYS B 1 603 ? -6.477 -39.531 0.975 1 73.56 603 LYS B N 1
ATOM 9800 C CA . LYS B 1 603 ? -7.066 -40.625 0.2 1 73.56 603 LYS B CA 1
ATOM 9801 C C . LYS B 1 603 ? -6.016 -41.656 -0.162 1 73.56 603 LYS B C 1
ATOM 9803 O O . LYS B 1 603 ? -5.527 -41.688 -1.294 1 73.56 603 LYS B O 1
ATOM 9808 N N . LYS B 1 604 ? -5.305 -42.219 0.767 1 64.12 604 LYS B N 1
ATOM 9809 C CA . LYS B 1 604 ? -4.363 -43.312 0.571 1 64.12 604 LYS B CA 1
ATOM 9810 C C . LYS B 1 604 ? -5.023 -44.5 -0.143 1 64.12 604 LYS B C 1
ATOM 9812 O O . LYS B 1 604 ? -6.184 -44.812 0.127 1 64.12 604 LYS B O 1
#

Organism: NCBI:txid2304605

Nearest PDB structures (foldseek):
  4jkm-assembly1_A-1  TM=9.731E-01  e=5.758E-95  Clostridium perfringens str. 13
  6cxs-assembly1_A  TM=9.812E-01  e=2.445E-93  Clostridium perfringens str. 13
  6cxs-assembly1_B  TM=9.693E-01  e=3.151E-92  Clostridium perfringens str. 13
  4jkl-assembly1_A  TM=9.722E-01  e=1.030E-87  Streptococcus agalactiae 2603V/R
  4jkk-assembly1_A  TM=9.720E-01  e=5.346E-87  Streptococcus agalactiae 2603V/R

Sequence (1208 aa):
MLYPTATESRVVVDLSGVWKFMIDKEVEPIEVSQALPTNQVMAVPASFNDQTVIKDIREHSGYIWYEREFSIAKALRNERLVLRFGSATHEAWVYLNGKEITYHKGGFTPFEVEINDFLLEGANRLTVRLSNLLDYTTLPVGNYSEKKGQNGRIIHKVDENFDFFNYAGLHRPVKIYSTPRDYIEDIVIVPEVDLVSKKANVQISVKATGNFDEVRITIFDEKGLQVAQTSGTDVNVAIENVQLWQPLNAYLYKAKVEGMKSGESIDVYEESFGVRKVEVKSGKFLINGEPFYFKGFGKHEDAYVNGRGLNEAYNVLDINLMKQMGANSFRTSHYPYSEEMMRLCDREGIVVIDETPAVGLFAAFNFDVSALETGDQIEDDTWEKMNTTEAHQQVIRELIDRDKNHACVVMWSIANEAATFAQGSYEYFEPLFSLTRELDPQKRPCTYVNIMFATPNADKCTDLVDVIALNRYYGWYVQTGDLKTAEEKTRQELVQWQEKYPDKPIMYTEYGADTVAGFHSAYGEPFSEEYQEDYYRLNSKVFDEIPNFVGEQLWNFADFQTKFGIVRVQGNKKGIFTREREPKMVVRYLSDRWTNIPNLGYKKMLYPTATESRVVVDLSGVWKFMIDKEVEPIEVSQALPTNQVMAVPASFNDQTVIKDIREHSGYIWYEREFSIAKALRNERLVLRFGSATHEAWVYLNGKEITYHKGGFTPFEVEINDFLLEGANRLTVRLSNLLDYTTLPVGNYSEKKGQNGRIIHKVDENFDFFNYAGLHRPVKIYSTPRDYIEDIVIVPEVDLVSKKANVQISVKATGNFDEVRITIFDEKGLQVAQTSGTDVNVAIENVQLWQPLNAYLYKAKVEGMKSGESIDVYEESFGVRKVEVKSGKFLINGEPFYFKGFGKHEDAYVNGRGLNEAYNVLDINLMKQMGANSFRTSHYPYSEEMMRLCDREGIVVIDETPAVGLFAAFNFDVSALETGDQIEDDTWEKMNTTEAHQQVIRELIDRDKNHACVVMWSIANEAATFAQGSYEYFEPLFSLTRELDPQKRPCTYVNIMFATPNADKCTDLVDVIALNRYYGWYVQTGDLKTAEEKTRQELVQWQEKYPDKPIMYTEYGADTVAGFHSAYGEPFSEEYQEDYYRLNSKVFDEIPNFVGEQLWNFADFQTKFGIVRVQGNKKGIFTREREPKMVVRYLSDRWTNIPNLGYKK

Radius of gyration: 31.15 Å; Cα contacts (8 Å, |Δi|>4): 3063; chains: 2; bounding box: 80×88×77 Å

InterPro domains:
  IPR006101 Glycoside hydrolase, family 2 [PR00132] (88-103)
  IPR006101 Glycoside hydrolase, family 2 [PR00132] (287-301)
  IPR006101 Glycoside hydrolase, family 2 [PR00132] (318-336)
  IPR006101 Glycoside hydrolase, family 2 [PR00132] (403-418)
  IPR006101 Glycoside hydrolase, family 2 [PR00132] (504-519)
  IPR006102 Glycoside hydrolase family 2, immunoglobulin-like beta-sandwich [PF00703] (183-276)
  IPR006103 Glycoside hydrolase family 2, catalytic domain [PF02836] (278-597)
  IPR006104 Glycosyl hydrolases family 2, sugar binding domain [PF02837] (14-180)
  IPR008979 Galactose-binding-like domain superfamily [SSF49785] (1-180)
  IPR013783 Immunoglobulin-like fold [G3DSA:2.60.40.10] (181-276)
  IPR017853 Glycoside hydrolase superfamily [SSF51445] (278-597)
  IPR023230 Glycoside hydrolase, family 2, conserved site [PS00719] (328-353)
  IPR023232 Glycoside hydrolase, family 2, active site [PS00608] (403-417)
  IPR036156 Beta-Galactosidase/glucuronidase domain superfamily [SSF49303] (183-277)

Solvent-accessible surface area (backbone atoms only — not comparable to full-atom values): 61560 Å² total; per-residue (Å²): 99,65,81,90,62,55,21,49,35,14,50,45,37,72,68,50,45,80,26,41,32,46,77,52,72,73,79,63,87,80,59,63,76,47,80,76,94,60,88,41,68,40,33,36,35,11,14,60,42,45,35,54,79,49,65,71,66,44,69,59,44,43,42,35,40,39,33,45,73,49,38,65,18,63,65,53,65,85,38,38,36,32,42,33,36,43,17,36,22,31,26,34,44,35,25,44,70,44,36,79,71,53,73,47,79,43,39,46,56,63,53,70,41,77,41,69,92,63,63,57,85,53,75,34,44,41,36,37,39,31,28,60,68,29,27,50,52,37,58,44,34,16,51,59,50,75,47,73,43,96,85,65,35,71,41,51,42,63,48,63,41,58,87,51,49,86,69,32,38,38,27,29,52,39,35,39,35,37,32,38,81,41,30,77,53,35,75,47,58,40,57,42,67,41,78,86,78,28,32,30,46,31,36,38,38,48,45,66,44,74,81,58,81,38,37,39,40,38,35,24,43,82,86,66,46,76,69,42,73,51,70,51,46,71,41,75,44,65,35,74,76,52,71,57,36,34,76,65,49,40,35,51,35,34,39,39,38,30,37,21,45,95,88,37,77,54,19,48,50,74,47,70,35,38,38,56,46,76,48,76,56,84,10,33,40,24,51,69,86,28,34,37,42,44,32,33,18,20,37,67,74,49,41,78,40,26,29,54,16,66,50,59,32,54,52,44,25,51,53,41,51,36,52,73,34,36,34,39,31,36,32,33,47,56,31,53,64,57,68,67,56,54,53,47,25,37,64,55,10,33,34,29,35,46,22,42,31,40,32,30,52,49,70,80,71,61,91,63,64,70,54,62,76,62,72,57,87,71,89,45,64,28,67,74,65,52,52,32,63,67,44,51,53,48,48,52,52,54,51,45,56,60,50,61,47,45,53,22,55,58,31,41,27,66,28,33,38,43,52,39,49,25,67,57,28,42,74,61,44,51,60,53,53,52,48,50,57,68,68,37,86,75,62,58,48,39,27,44,34,33,32,73,77,42,38,82,85,43,37,60,41,68,86,77,36,57,39,50,32,33,33,50,39,67,28,45,84,41,57,58,71,33,56,69,61,19,45,51,52,53,45,52,51,54,49,48,41,42,68,75,37,64,59,37,21,31,30,37,50,26,34,56,41,50,32,49,83,90,40,75,43,98,82,44,42,80,36,10,40,52,24,41,36,52,51,52,51,47,51,52,57,47,49,75,72,38,87,32,50,35,29,50,17,32,32,26,47,43,15,37,60,32,72,92,48,94,91,37,83,89,19,46,36,28,21,44,16,40,53,87,65,49,74,39,74,42,44,62,59,49,23,56,53,34,64,69,46,55,61,56,57,41,89,119,100,65,81,90,61,56,20,49,35,13,48,44,36,72,67,52,45,80,25,40,33,45,77,52,73,73,80,64,87,80,60,62,76,47,80,76,96,60,88,43,67,41,33,36,36,10,14,59,42,46,32,56,79,48,65,70,67,46,68,59,44,42,42,35,38,40,35,48,73,48,39,65,20,62,66,52,67,86,39,38,38,32,43,34,36,43,17,36,23,31,27,33,43,34,24,43,70,44,38,78,70,51,72,48,78,43,40,49,55,64,54,71,42,77,42,68,91,63,64,56,84,52,75,34,42,42,36,37,39,31,26,58,66,28,27,52,52,38,59,45,33,18,51,58,48,74,46,76,44,95,84,64,35,72,40,53,43,62,47,64,41,57,85,53,49,85,69,33,37,37,27,29,52,38,33,37,35,36,32,39,80,42,29,79,52,36,77,48,58,41,56,44,68,42,79,87,79,29,32,28,46,33,36,39,39,49,45,66,43,75,81,59,82,37,35,38,39,37,35,22,43,81,88,65,47,76,67,41,73,52,70,51,47,72,40,75,46,66,35,72,76,51,70,56,36,36,79,65,47,41,36,48,35,34,39,38,40,31,36,21,46,96,90,37,77,54,19,49,50,74,47,71,35,36,38,56,45,76,48,76,56,85,11,33,39,25,50,70,86,29,34,36,41,44,32,32,19,20,37,67,75,50,41,78,39,28,29,55,16,65,50,59,34,55,52,44,26,51,52,40,52,34,51,73,34,35,35,41,30,37,31,32,46,55,31,54,63,57,69,67,54,54,53,48,24,38,65,54,10,32,35,30,36,46,22,40,32,40,33,30,50,49,71,81,71,60,91,63,63,69,53,63,76,64,71,57,86,72,90,45,64,28,67,75,66,52,52,33,65,66,42,51,54,48,48,51,52,54,51,45,54,62,50,62,47,47,55,23,54,56,31,42,27,65,29,32,39,42,52,37,48,26,70,57,27,42,74,61,46,51,60,53,54,53,48,51,57,68,67,37,86,75,61,60,48,40,27,45,34,33,32,72,77,41,38,81,86,44,38,60,42,66,88,77,37,56,38,49,33,33,34,49,39,67,28,44,85,42,56,59,70,33,58,68,61,20,43,51,52,53,44,52,51,54,49,48,41,42,68,76,37,66,59,37,20,30,30,38,50,26,33,57,42,50,32,49,84,90,38,75,44,97,82,44,41,78,35,9,41,52,25,41,36,53,53,52,50,46,51,50,57,47,49,75,71,39,86,34,50,34,29,49,17,33,30,26,48,44,17,39,60,33,70,90,49,94,92,36,84,89,18,47,36,31,20,45,15,40,53,86,64,49,74,37,73,42,46,60,58,49,22,56,52,34,64,70,46,56,60,58,58,39,88,119

Foldseek 3Di:
DDDDDDDPFKDKAFPWFKWDKDDCLPPDDDQLLDDPPDPDIDGPPFFPLQQDPDPCRNQAAFKMKTKDKDADDPVQLQWFKKKKAQFFAAWKFKDKNRHTFDIDGHGHGMDMGTCNVPDDHDMMMIMMMGGNDADLAAFPHWPWDWDQDPVRGIGIDTHGLDFADSGGGRQEIIMMMTGHPKEWDAKFWAWDADLVQQKIKIWIAIDIDDDFPWKKKWKAWPVRDTQWIDIDRTDITMGGNDDAQAQQRGTKMKIWIFRHDPRDTRYIDIDIFGHWDWDAWQLATDISRFGFFAFAAEDACQFRSRGNHDDVVCLVVLLVLCVLLQGREAEPPADAHGPSSLVVCNVRRHAYAYEHSHENLFPPPDVPCVVLVVVDDPAGCSQVPRNHLVNLLVRLLSRCRHCLRGPRYQEYASHEAHPQLYPCNQVRCVVSLVSNCVRRPNSHFYHYEHEPSCAPVRGDHRVSGQAHEYADEQCASHVPVNLPVSLVVLLVRLVSVCVSCVRHAYEYNEYFFAADAPADDPSLHGNHLSVRLVNVVSNVVSLVVHLSHRYYHYPRQEWHAGDDDPVDDRGGRRHCAYSNGHGGPNSVVSSVVSVPADRTNGND/DDDDDDDPFKDKAFPWFKWDKDDCLPPDDDQLLDDPPGPDIDGPPFFPLQQDPDPCRNQAAFKMKTKDKDADDPVQLQWFKKKKAQFFAAWKFKDKNRHTFDIDGHGHGMDMGTCNVPDDHDMMMIMMMGGNDADLAHFPHWPWDWDQDPVRGIGIDTHGLDFADSGGGRQEIIMMMTGHPKEWDAKFWAWDADLVQQKIKIWIAIDIDDDFPWKKKWKAWPVRDTQWIDIDRTDITMGGNHDAQAQQRGTKMKIWIFRHDPRDTRYIDIDIFGHWDWDAWQLATDISRFGFFAFAAADACQFRSRGNHDDVVVLVVLLVLCVLLQGREAEPPADAHGPSSLVVCNVRRHAYAYEHSHENLFPPPDVPCVVLVVVDPPAGCSQVPRNHLVNLLVRLLSRCRHCLRGPRYQEYASYEAHPQLYPCNQVRCVVSLVSNCVRRPNSHFYHYEHEPSCAPVRGDHRVSGQAHEYADEQCASHVPVNLPVSLVVLLVRLVVVCVSCVTHAYEYNEYFFAADAPADDPSLHGNHLSVRLSNVVSNVVSLVVHLSHRYYHYDRQEWHAGDDDPVDDRGGRRHCAYSNGHGGPNSVVSSVVSVPADRTNGND

pLDDT: mean 94.95, std 8.03, range [45.38, 98.88]